Protein 3Q15 (pdb70)

Nearest PDB structures (foldseek):
  3q15-assembly2_B-3  TM=1.003E+00  e=2.768E-39  Bacillus subtilis
  8rsv-assembly2_B  TM=6.785E-01  e=1.591E-17  Bacillus phage phi3T
  8rst-assembly1_A-2  TM=6.826E-01  e=1.519E-16  Bacillus phage phi3T
  4i1a-assembly3_A  TM=9.296E-01  e=3.904E-12  Bacillus subtilis subsp. subtilis str. 168
  4i1a-assembly3_B  TM=8.111E-01  e=1.700E-13  Bacillus subtilis subsp. subtilis str. 168

GO terms:
  GO:0005515 protein binding (F, IPI)

Radius of gyration: 37.85 Å; Cα contacts (8 Å, |Δi|>4): 1253; chains: 4; bounding box: 80×118×70 Å

B-factor: mean 65.17, std 21.97, range [26.16, 139.64]

Organism: Bacillus subtilis (strain 168) (NCBI:txid224308)

Foldseek 3Di:
DAELLVLLLLLVVLVVCLLQLPLVVNVVSLVVSVVVVVVYDDDVVSVVLNVLSVVSSVLSVVLVCQHSVGSNCVSPVVVPVSVLVNLLSSLQSPLVVCLVVLVNVSSVVSLVVSLVSCVVDPDLQVQLVSLLVVLVSCVVLVVLVSSLVSLVSNLVSQVVPLVNLVSNLVSLVSNLSSCVSVVNLVVSQVSLVVSLVSCVVVVPLVSVLVSLQSNLVSCLSVPNLVSNLVSLVVSCVSCVVPNVVCLLVSLLSNLVSCLVVVNNVVSLVSLVVSCVSDDPVDPDVSVLSSQLSCQQSPPDHNVVSNVVSLVVCVVVLVLVSLLVSLVSNLVSCVVVPNNVSNVVSVVSNVVSVVSVVVVSDDDDD/DDDLLVVLLVVLVVVVCLVVLVPVVVSVVLVVLVVVSSVCSVVVHCVVPQQSVLVNQLSSLQSPLVVCLVVLVNVSSVVSLVRSLVSVVSHPDLQVQLVSLLVVLVSCVVLVVLVSSLVSLVSSLVSCVVPLVSLVSNLSSLVSNLSSCVSVLNLVVSQVSLVVSLVSCVVVVPLVSNLVSLQSNLVSCLSVVNLPSNLVSLVVSCVSCVVPNLLCLLVSLLSNLVSCLVVVNNVVSVVSLVVSCVSDDPVCSNLSSQLSCQQSPPDHDPVSNVVSLVVCVVVLVLVSLLVSLQVSLVSCVVVVNNVSNVVSVVSNVVSVVSVVVVSDDDDD/DEEEEEAQDPVVQVVVVVLVVVVVHHYDYDNDLVRSLVCCLVVVGQEYEHEQDHPPAGVVNSLVSSCVSPVNHAYAYEYEVDDPVVLVVVVVSPHLYYAYPVGDSVVVSVSVVVSD/DEEEEEAQDPVVQVVVCVLVVVVPYHYHYHNDLVRSLVCCLVPVGQEYEAEQDHPPDGCVVSVVVSCVSDVNYHYEYEVVYYYYPPGDSVVCVVVVVVVD

Solvent-accessible surface area: 45114 Å² total; per-residue (Å²): 123,36,40,8,5,128,1,0,33,58,0,11,36,0,20,50,6,0,30,17,26,12,46,85,24,0,70,100,27,47,52,65,0,57,111,27,29,131,123,21,84,128,33,55,18,0,6,4,0,27,5,0,0,19,26,0,4,65,21,0,53,67,85,80,184,146,56,28,16,102,26,4,90,63,1,24,63,85,24,148,123,3,29,23,2,0,79,6,6,20,33,12,3,70,0,29,70,9,32,82,82,66,53,16,65,54,0,51,36,56,2,123,83,0,46,105,25,6,98,160,6,104,20,82,24,18,50,0,34,2,12,5,52,0,0,79,3,9,92,106,11,103,79,10,136,60,0,29,126,9,0,86,61,0,15,94,31,1,108,120,57,111,59,24,12,66,49,14,0,49,0,11,36,21,1,2,16,0,58,22,62,85,141,71,34,98,96,0,33,73,50,5,79,49,0,29,129,48,0,103,113,64,154,42,47,94,29,18,0,35,0,10,4,34,3,0,43,2,29,19,106,63,56,56,73,147,58,0,21,77,20,0,72,102,0,1,131,22,0,107,118,132,12,75,96,12,3,23,72,0,0,35,6,1,0,69,2,0,6,95,44,61,84,42,147,82,0,55,107,21,0,108,44,0,48,125,81,41,84,109,208,53,171,116,40,39,96,17,16,0,36,4,4,53,4,0,33,96,180,93,31,56,100,191,78,2,122,76,10,14,57,76,0,82,175,106,105,38,25,61,65,8,26,42,5,0,127,12,0,0,58,29,10,68,97,60,89,87,120,153,54,2,43,27,19,94,155,86,8,112,120,2,59,105,30,40,114,148,32,38,67,105,74,94,173,152,107,52,40,4,107,41,0,31,95,9,10,87,72,13,113,77,2,120,115,110,59,135,101,78,19,15,66,6,0,87,6,0,0,35,3,6,56,62,15,10,92,80,156,52,46,120,90,24,156,88,4,19,9,0,0,104,6,4,16,34,8,2,70,0,27,52,8,34,84,92,63,54,18,64,69,0,54,31,70,3,98,84,0,39,125,20,10,96,137,0,87,18,54,20,21,50,0,29,1,9,6,44,0,0,78,3,12,96,106,9,102,82,11,136,62,0,28,128,10,0,89,56,0,15,89,27,1,103,99,54,121,46,24,10,76,54,14,0,49,0,12,36,24,1,2,16,0,59,21,61,86,147,82,32,111,102,0,34,70,47,7,79,46,0,29,114,46,0,86,101,61,149,38,48,68,33,17,0,35,0,8,4,37,3,0,44,2,29,18,110,53,64,54,57,120,83,0,25,84,22,0,72,97,0,0,154,37,0,86,75,74,0,2,52,14,0,17,74,0,0,34,8,0,0,66,1,10,7,90,37,59,58,36,132,117,0,59,97,20,0,107,39,0,50,49,14,48,49,119,166,68,36,106,12,16,0,67,4,3,52,7,1,36,112,162,110,35,53,61,160,123,0,102,90,21,8,65,74,0,73,170,85,104,31,29,65,53,13,28,47,8,0,124,11,0,0,57,26,4,67,102,55,89,82,122,153,44,2,45,31,16,93,155,71,8,108,131,3,61,100,32,40,114,146,33,42,68,108,75,104,180,113,59,0,0,0,0,0,18,21,12,0,4,26,11,2,0,26,49,1,0,72,172,88,66,35,96,26,39,71,2,29,38,0,114,90,0,26,96,32,0,79,168,42,124,5,60,0,0,0,0,2,6,106,10,42,57,10,56,0,23,70,0,2,109,116,0,64,118,58,31,133,115,7,90,2,0,1,0,9,4,96,25,112,143,114,47,37,101,72,0,116,127,57,36,5,28,38,54,20,61,24,45,12,63,24,68,106,0,62,75,14,0,137,148,51,68,126,43,0,0,0,0,0,17,21,5,2,4,25,7,6,4,24,37,1,0,70,97,84,67,40,105,22,41,69,2,31,30,0,94,82,0,15,98,28,1,85,163,43,189,5,51,0,0,4,0,1,24,125,9,45,58,28,68,0,104,81,0,48,119,126,0,96,134,72,44,156,110,12,98,9,1,48,2,88,112,40,114,13,61,45,55,14,90,26,85,84,5,50,81,17,0,134,144,64,70

Structure (mmCIF, N/CA/C/O backbone):
data_3Q15
#
_entry.id   3Q15
#
_cell.length_a   95.064
_cell.length_b   157.452
_cell.length_c   84.715
_cell.angle_alpha   90.00
_cell.angle_beta   110.57
_cell.angle_gamma   90.00
#
_symmetry.space_group_name_H-M   'C 1 2 1'
#
loop_
_entity.id
_entity.type
_entity.pdbx_description
1 polymer 'Response regulator aspartate phosphatase H'
2 polymer 'Sporulation initiation phosphotransferase F'
3 non-polymer GLYCEROL
4 non-polymer 'SULFATE ION'
5 non-polymer 'MAGNESIUM ION'
6 water water
#
loop_
_atom_site.group_PDB
_atom_site.id
_atom_site.type_symbol
_atom_site.label_atom_id
_atom_site.label_alt_id
_atom_site.label_comp_id
_atom_site.label_asym_id
_atom_site.label_entity_id
_atom_site.label_seq_id
_atom_site.pdbx_PDB_ins_code
_atom_site.Cartn_x
_atom_site.Cartn_y
_atom_site.Cartn_z
_atom_site.occupancy
_atom_site.B_iso_or_equiv
_atom_site.auth_seq_id
_atom_site.auth_comp_id
_atom_site.auth_asym_id
_atom_site.auth_atom_id
_atom_site.pdbx_PDB_model_num
ATOM 1 N N . ALA A 1 6 ? 50.258 138.562 14.985 1.00 72.07 4 ALA A N 1
ATOM 2 C CA . ALA A 1 6 ? 50.409 137.294 15.690 1.00 71.94 4 ALA A CA 1
ATOM 3 C C . ALA A 1 6 ? 49.052 136.690 16.034 1.00 69.61 4 ALA A C 1
ATOM 4 O O . ALA A 1 6 ? 48.166 137.378 16.543 1.00 73.87 4 ALA A O 1
ATOM 6 N N . ILE A 1 7 ? 48.898 135.400 15.758 1.00 62.93 5 ILE A N 1
ATOM 7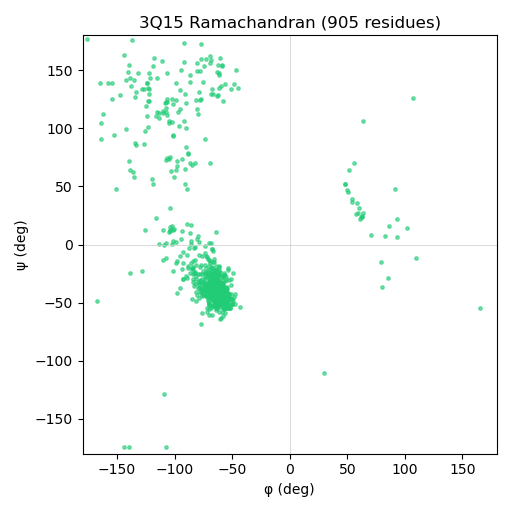 C CA . ILE A 1 7 ? 47.648 134.697 16.018 1.00 59.44 5 ILE A CA 1
ATOM 8 C C . ILE A 1 7 ? 47.547 134.269 17.480 1.00 58.93 5 ILE A C 1
ATOM 9 O O . ILE A 1 7 ? 48.433 133.587 17.991 1.00 59.55 5 ILE A O 1
ATOM 14 N N . PRO A 1 8 ? 46.464 134.675 18.159 1.00 57.58 6 PRO A N 1
ATOM 15 C CA . PRO A 1 8 ? 46.221 134.250 19.542 1.00 53.37 6 PRO A CA 1
ATOM 16 C C . PRO A 1 8 ? 46.125 132.731 19.627 1.00 50.90 6 PRO A C 1
ATOM 17 O O . PRO A 1 8 ? 45.467 132.120 18.789 1.00 46.33 6 PRO A O 1
ATOM 21 N N . SER A 1 9 ? 46.769 132.141 20.631 1.00 53.02 7 SER A N 1
ATOM 22 C CA . SER A 1 9 ? 46.813 130.688 20.779 1.00 51.56 7 SER A CA 1
ATOM 23 C C . SER A 1 9 ? 45.437 130.075 21.027 1.00 42.14 7 SER A C 1
ATOM 24 O O . SER A 1 9 ? 45.222 128.895 20.754 1.00 40.26 7 SER A O 1
ATOM 27 N N . SER A 1 10 ? 44.514 130.872 21.553 1.00 42.67 8 SER A N 1
ATOM 28 C CA . SER A 1 10 ? 43.147 130.414 21.770 1.00 49.08 8 SER A CA 1
ATOM 29 C C . SER A 1 10 ? 42.450 130.180 20.432 1.00 48.86 8 SER A C 1
ATOM 30 O O . SER A 1 10 ? 41.648 129.254 20.287 1.00 46.42 8 SER A O 1
ATOM 33 N N . ARG A 1 11 ? 42.761 131.028 19.457 1.00 45.18 9 ARG A N 1
ATOM 34 C CA . ARG A 1 11 ? 42.230 130.870 18.111 1.00 44.12 9 ARG A CA 1
ATOM 35 C C . ARG A 1 11 ? 42.725 129.559 17.517 1.00 42.96 9 ARG A C 1
ATOM 36 O O . ARG A 1 11 ? 41.962 128.822 16.898 1.00 45.59 9 ARG A O 1
ATOM 44 N N . VAL A 1 12 ? 44.005 129.263 17.714 1.00 40.88 10 VAL A N 1
ATOM 45 C CA . VAL A 1 12 ? 44.568 128.013 17.218 1.00 44.74 10 VAL A CA 1
ATOM 46 C C . VAL A 1 12 ? 44.007 126.827 17.999 1.00 43.73 10 VAL A C 1
ATOM 47 O O . VAL A 1 12 ? 43.831 125.733 17.455 1.00 41.63 10 VAL A O 1
ATOM 51 N N . GLY A 1 13 ? 43.714 127.058 19.273 1.00 43.95 11 GLY A N 1
ATOM 52 C CA . GLY A 1 13 ? 43.132 126.031 20.117 1.00 42.53 11 GLY A CA 1
ATOM 53 C C . GLY A 1 13 ? 41.774 125.543 19.640 1.00 41.81 11 GLY A C 1
ATOM 54 O O . GLY A 1 13 ? 41.510 124.341 19.640 1.00 43.23 11 GLY A O 1
ATOM 55 N N . VAL A 1 14 ? 40.907 126.469 19.240 1.00 39.90 12 VAL A N 1
ATOM 56 C CA . VAL A 1 14 ? 39.573 126.092 18.789 1.00 41.84 12 VAL A CA 1
ATOM 57 C C . VAL A 1 14 ? 39.596 125.395 17.428 1.00 42.67 12 VAL A C 1
ATOM 58 O O . VAL A 1 14 ? 38.724 124.582 17.134 1.00 42.98 12 VAL A O 1
ATOM 62 N N . LYS A 1 15 ? 40.591 125.707 16.603 1.00 41.98 13 LYS A N 1
ATOM 63 C CA . LYS A 1 15 ? 40.753 125.007 15.333 1.00 44.29 13 LYS A CA 1
ATOM 64 C C . LYS A 1 15 ? 41.192 123.564 15.585 1.00 43.13 13 LYS A C 1
ATOM 65 O O . LYS A 1 15 ? 40.774 122.646 14.876 1.00 44.20 13 LYS A O 1
ATOM 71 N N . ILE A 1 16 ? 42.030 123.375 16.601 1.00 37.84 14 ILE A N 1
ATOM 72 C CA . ILE A 1 16 ? 42.421 122.038 17.045 1.00 35.35 14 ILE A CA 1
ATOM 73 C C . ILE A 1 16 ? 41.200 121.266 17.556 1.00 34.93 14 ILE A C 1
ATOM 74 O O . ILE A 1 16 ? 41.062 120.067 17.312 1.00 35.79 14 ILE A O 1
ATOM 79 N N . ASN A 1 17 ? 40.316 121.967 18.261 1.00 35.12 15 ASN A N 1
ATOM 80 C CA . ASN A 1 17 ? 39.048 121.396 18.697 1.00 36.24 15 ASN A CA 1
ATOM 81 C C . ASN A 1 17 ? 38.247 120.890 17.505 1.00 38.96 15 ASN A C 1
ATOM 82 O O . ASN A 1 17 ? 37.601 119.846 17.577 1.00 37.46 15 ASN A O 1
ATOM 87 N N . GLU A 1 18 ? 38.277 121.654 16.417 1.00 37.46 16 GLU A N 1
ATOM 88 C CA . GLU A 1 18 ? 37.560 121.282 15.210 1.00 42.92 16 GLU A CA 1
ATOM 89 C C . GLU A 1 18 ? 38.252 120.091 14.570 1.00 42.03 16 GLU A C 1
ATOM 90 O O . GLU A 1 18 ? 37.602 119.169 14.079 1.00 42.06 16 GLU A O 1
ATOM 96 N N . TRP A 1 19 ? 39.581 120.129 14.578 1.00 39.93 17 TRP A N 1
ATOM 97 C CA . TRP A 1 19 ? 40.400 119.018 14.111 1.00 41.69 17 TRP A CA 1
ATOM 98 C C . TRP A 1 19 ? 39.998 117.738 14.852 1.00 44.27 17 TRP A C 1
ATOM 99 O O . TRP A 1 19 ? 39.784 116.691 14.238 1.00 47.86 17 TRP A O 1
ATOM 110 N N . TYR A 1 20 ? 39.875 117.845 16.173 1.00 43.51 18 TYR A N 1
ATOM 111 C CA . TYR A 1 20 ? 39.481 116.729 17.030 1.00 38.22 18 TYR A CA 1
ATOM 112 C C . TYR A 1 20 ? 38.121 116.160 16.640 1.00 38.69 18 TYR A C 1
ATOM 113 O O . TYR A 1 20 ? 37.930 114.945 16.615 1.00 35.57 18 TYR A O 1
ATOM 122 N N . LYS A 1 21 ? 37.170 117.046 16.361 1.00 41.82 19 LYS A N 1
ATOM 123 C CA . LYS A 1 21 ? 35.833 116.628 15.956 1.00 41.34 19 LYS A CA 1
ATOM 124 C C . LYS A 1 21 ? 35.882 115.732 14.720 1.00 39.31 19 LYS A C 1
ATOM 125 O O . LYS A 1 21 ? 35.202 114.707 14.658 1.00 41.96 19 LYS A O 1
ATOM 131 N N . MET A 1 22 ? 36.687 116.120 13.737 1.00 36.86 20 MET A N 1
ATOM 132 C CA . MET A 1 22 ? 36.817 115.326 12.523 1.00 42.69 20 MET A CA 1
ATOM 133 C C . MET A 1 22 ? 37.431 113.962 12.831 1.00 43.35 20 MET A C 1
ATOM 134 O O . MET A 1 22 ? 37.032 112.947 12.262 1.00 44.35 20 MET A O 1
ATOM 139 N N . ILE A 1 23 ? 38.397 113.944 13.742 1.00 42.84 21 ILE A N 1
ATOM 140 C CA . ILE A 1 23 ? 39.037 112.701 14.154 1.00 43.42 21 ILE A CA 1
ATOM 141 C C . ILE A 1 23 ? 38.036 111.723 14.764 1.00 42.15 21 ILE A C 1
ATOM 142 O O . ILE A 1 23 ? 38.005 110.546 14.401 1.00 42.11 21 ILE A O 1
ATOM 147 N N . ARG A 1 24 ? 37.213 112.216 15.686 1.00 41.20 22 ARG A N 1
ATOM 148 C CA . ARG A 1 24 ? 36.287 111.353 16.418 1.00 43.55 22 ARG A CA 1
ATOM 149 C C . ARG A 1 24 ? 35.162 110.818 15.533 1.00 47.58 22 ARG A C 1
ATOM 150 O O . ARG A 1 24 ? 34.477 109.863 15.898 1.00 49.68 22 ARG A O 1
ATOM 158 N N . GLN A 1 25 ? 34.984 111.436 14.369 1.00 47.59 23 GLN A N 1
ATOM 159 C CA . GLN A 1 25 ? 34.041 110.938 13.375 1.00 52.49 23 GLN A CA 1
ATOM 160 C C . GLN A 1 25 ? 34.803 110.259 12.245 1.00 54.71 23 GLN A C 1
ATOM 161 O O . GLN A 1 25 ? 34.245 109.964 11.189 1.00 56.06 23 GLN A O 1
ATOM 167 N N . PHE A 1 26 ? 36.089 110.022 12.483 1.00 53.69 24 PHE A N 1
ATOM 168 C CA . PHE A 1 26 ? 36.933 109.279 11.553 1.00 54.42 24 PHE A CA 1
ATOM 169 C C . PHE A 1 26 ? 36.845 109.791 10.118 1.00 56.20 24 PHE A C 1
ATOM 170 O O . PHE A 1 26 ? 36.729 109.004 9.178 1.00 57.03 24 PHE A O 1
ATOM 178 N N . SER A 1 27 ? 36.900 111.108 9.954 1.00 53.30 25 SER A N 1
ATOM 179 C CA . SER A 1 27 ? 36.928 111.700 8.623 1.00 55.68 25 SER A CA 1
ATOM 180 C C . SER A 1 27 ? 38.353 112.101 8.274 1.00 52.04 25 SER A C 1
ATOM 181 O O . SER A 1 27 ? 38.793 113.201 8.602 1.00 48.61 25 SER A O 1
ATOM 184 N N . VAL A 1 28 ? 39.073 111.205 7.609 1.00 52.68 26 VAL A N 1
ATOM 185 C CA . VAL A 1 28 ? 40.486 111.432 7.316 1.00 55.74 26 VAL A CA 1
ATOM 186 C C . VAL A 1 28 ? 40.750 112.695 6.482 1.00 58.51 26 VAL A C 1
ATOM 187 O O . VAL A 1 28 ? 41.581 113.523 6.861 1.00 56.78 26 VAL A O 1
ATOM 191 N N . PRO A 1 29 ? 40.043 112.852 5.350 1.00 62.72 27 PRO A N 1
ATOM 192 C CA . PRO A 1 29 ? 40.248 114.038 4.509 1.00 64.18 27 PRO A CA 1
ATOM 193 C C . PRO A 1 29 ? 40.133 115.340 5.301 1.00 59.85 27 PRO A C 1
ATOM 194 O O . PRO A 1 29 ? 41.026 116.181 5.236 1.00 60.17 27 PRO A O 1
ATOM 198 N N . ASP A 1 30 ? 39.044 115.499 6.042 1.00 57.48 28 ASP A N 1
ATOM 199 C CA . ASP A 1 30 ? 38.838 116.704 6.840 1.00 55.46 28 ASP A CA 1
ATOM 200 C C . ASP A 1 30 ? 39.907 116.868 7.925 1.00 54.38 28 ASP A C 1
ATOM 201 O O . ASP A 1 30 ? 40.469 117.953 8.094 1.00 52.16 28 ASP A O 1
ATOM 206 N N . ALA A 1 31 ? 40.187 115.791 8.653 1.00 51.91 29 ALA A N 1
ATOM 207 C CA . ALA A 1 31 ? 41.203 115.831 9.700 1.00 49.64 29 ALA A CA 1
ATOM 208 C C . ALA A 1 31 ? 42.558 116.270 9.147 1.00 53.03 29 ALA A C 1
ATOM 209 O O . ALA A 1 31 ? 43.274 117.040 9.785 1.00 56.03 29 ALA A O 1
ATOM 211 N N . GLU A 1 32 ? 42.902 115.785 7.957 1.00 50.19 30 GLU A N 1
ATOM 212 C CA . GLU A 1 32 ? 44.174 116.137 7.335 1.00 54.48 30 GLU A CA 1
ATOM 213 C C . GLU A 1 32 ? 44.230 117.622 6.977 1.00 55.18 30 GLU A C 1
ATOM 214 O O . GLU A 1 32 ? 45.242 118.286 7.203 1.00 55.32 30 GLU A O 1
ATOM 220 N N . ILE A 1 33 ? 43.142 118.139 6.418 1.00 55.35 31 ILE A N 1
ATOM 221 C CA . ILE A 1 33 ? 43.057 119.557 6.091 1.00 56.40 31 ILE A CA 1
ATOM 222 C C . ILE A 1 33 ? 43.290 120.414 7.333 1.00 54.24 31 ILE A C 1
ATOM 223 O O . ILE A 1 33 ? 44.169 121.276 7.354 1.00 53.87 31 ILE A O 1
ATOM 228 N N . LEU A 1 34 ? 42.502 120.165 8.373 1.00 51.20 32 LEU A N 1
ATOM 229 C CA . LEU A 1 34 ? 42.606 120.941 9.602 1.00 49.90 32 LEU A CA 1
ATOM 230 C C . LEU A 1 34 ? 43.974 120.794 10.266 1.00 50.01 32 LEU A C 1
ATOM 231 O O . LEU A 1 34 ? 44.528 121.766 10.774 1.00 50.75 32 LEU A O 1
ATOM 236 N N . LYS A 1 35 ? 44.518 119.581 10.248 1.00 49.03 33 LYS A N 1
ATOM 237 C CA . LYS A 1 35 ? 45.853 119.339 10.782 1.00 48.34 33 LYS A CA 1
ATOM 238 C C . LYS A 1 35 ? 46.885 120.190 10.047 1.00 54.84 33 LYS A C 1
ATOM 239 O O . LYS A 1 35 ? 47.789 120.757 10.663 1.00 57.58 33 LYS A O 1
ATOM 245 N N . ALA A 1 36 ? 46.743 120.280 8.727 1.00 54.41 34 ALA A N 1
ATOM 246 C CA . ALA A 1 36 ? 47.661 121.066 7.910 1.00 54.53 34 ALA A CA 1
ATOM 247 C C . ALA A 1 36 ? 47.537 122.555 8.214 1.00 52.39 34 ALA A C 1
ATOM 248 O O . ALA A 1 36 ? 48.537 123.272 8.259 1.00 54.16 34 ALA A O 1
ATOM 250 N N . GLU A 1 37 ? 46.309 123.018 8.419 1.00 51.62 35 GLU A N 1
ATOM 251 C CA . GLU A 1 37 ? 46.079 124.423 8.739 1.00 54.27 35 GLU A CA 1
ATOM 252 C C . GLU A 1 37 ? 46.696 124.788 10.080 1.00 54.50 35 GLU A C 1
ATOM 253 O O . GLU A 1 37 ? 47.347 125.822 10.211 1.00 57.98 35 GLU A O 1
ATOM 259 N N . VAL A 1 38 ? 46.485 123.936 11.076 1.00 51.45 36 VAL A N 1
ATOM 260 C CA . VAL A 1 38 ? 47.003 124.188 12.416 1.00 51.70 36 VAL A CA 1
ATOM 261 C C . VAL A 1 38 ? 48.517 124.353 12.383 1.00 54.81 36 VAL A C 1
ATOM 262 O O . VAL A 1 38 ? 49.071 125.236 13.041 1.00 57.54 36 VAL A O 1
ATOM 266 N N . GLU A 1 39 ? 49.177 123.503 11.603 1.00 56.15 37 GLU A N 1
ATOM 267 C CA . GLU A 1 39 ? 50.633 123.510 11.514 1.00 61.56 37 GLU A CA 1
ATOM 268 C C . GLU A 1 39 ? 51.160 124.778 10.850 1.00 64.18 37 GLU A C 1
ATOM 269 O O . GLU A 1 39 ? 52.329 125.133 11.003 1.00 66.13 37 GLU A O 1
ATOM 275 N N . GLN A 1 40 ? 50.290 125.461 10.117 1.00 64.29 38 GLN A N 1
ATOM 276 C CA . GLN A 1 40 ? 50.640 126.743 9.527 1.00 66.19 38 GLN A CA 1
ATOM 277 C C . GLN A 1 40 ? 50.417 127.867 10.531 1.00 63.54 38 GLN A C 1
ATOM 278 O O . GLN A 1 40 ? 51.276 128.731 10.710 1.00 65.88 38 GLN A O 1
ATOM 284 N N . ASP A 1 41 ? 49.262 127.846 11.190 1.00 59.36 39 ASP A N 1
ATOM 285 C CA . ASP A 1 41 ? 48.907 128.891 12.143 1.00 62.12 39 ASP A CA 1
ATOM 286 C C . ASP A 1 41 ? 49.924 128.999 13.276 1.00 62.27 39 ASP A C 1
ATOM 287 O O . ASP A 1 41 ? 50.243 130.098 13.730 1.00 61.91 39 ASP A O 1
ATOM 292 N N . ILE A 1 42 ? 50.428 127.854 13.727 1.00 61.38 40 ILE A N 1
ATOM 293 C CA . ILE A 1 42 ? 51.402 127.821 14.816 1.00 63.79 40 ILE A CA 1
ATOM 294 C C . ILE A 1 42 ? 52.687 128.579 14.472 1.00 67.71 40 ILE A C 1
ATOM 295 O O . ILE A 1 42 ? 53.319 129.181 15.343 1.00 70.19 40 ILE A O 1
ATOM 300 N N . GLN A 1 43 ? 53.060 128.560 13.196 1.00 69.01 41 GLN A N 1
ATOM 301 C CA . GLN A 1 43 ? 54.255 129.260 12.737 1.00 73.88 41 GLN A CA 1
ATOM 302 C C . GLN A 1 43 ? 54.108 130.773 12.884 1.00 74.03 41 GLN A C 1
ATOM 303 O O . GLN A 1 43 ? 55.082 131.514 12.757 1.00 76.89 41 GLN A O 1
ATOM 309 N N . GLN A 1 44 ? 52.884 131.223 13.149 1.00 71.04 42 GLN A N 1
ATOM 310 C CA . GLN A 1 44 ? 52.600 132.644 13.327 1.00 71.66 42 GLN A CA 1
ATOM 311 C C . GLN A 1 44 ? 51.895 132.900 14.659 1.00 67.79 42 GLN A C 1
ATOM 312 O O . GLN A 1 44 ? 51.378 133.991 14.900 1.00 67.36 42 GLN A O 1
ATOM 318 N N . MET A 1 45 ? 51.880 131.890 15.522 1.00 66.13 43 MET A N 1
ATOM 319 C CA . MET A 1 45 ? 51.157 131.972 16.788 1.00 60.92 43 MET A CA 1
ATOM 320 C C . MET A 1 45 ? 51.994 132.600 17.896 1.00 61.15 43 MET A C 1
ATOM 321 O O . MET A 1 45 ? 53.210 132.417 17.949 1.00 62.02 43 MET A O 1
ATOM 326 N N . GLU A 1 46 ? 51.334 133.338 18.784 1.00 60.03 44 GLU A N 1
ATOM 327 C CA . GLU A 1 46 ? 51.980 133.831 19.992 1.00 62.39 44 GLU A CA 1
ATOM 328 C C . GLU A 1 46 ? 52.492 132.641 20.795 1.00 58.63 44 GLU A C 1
ATOM 329 O O . GLU A 1 46 ? 51.961 131.534 20.682 1.00 54.68 44 GLU A O 1
ATOM 335 N N . GLU A 1 47 ? 53.524 132.863 21.600 1.00 58.72 45 GLU A N 1
ATOM 336 C CA . GLU A 1 47 ? 54.100 131.788 22.400 1.00 58.27 45 GLU A CA 1
ATOM 337 C C . GLU A 1 47 ? 53.090 131.235 23.403 1.00 58.01 45 GLU A C 1
ATOM 338 O O . GLU A 1 47 ? 52.466 131.985 24.154 1.00 56.74 45 GLU A O 1
ATOM 344 N N . ASP A 1 48 ? 52.928 129.914 23.391 1.00 54.55 46 ASP A N 1
ATOM 345 C CA . ASP A 1 48 ? 52.061 129.220 24.337 1.00 53.79 46 ASP A CA 1
ATOM 346 C C . ASP A 1 48 ? 52.393 127.733 24.335 1.00 52.94 46 ASP A C 1
ATOM 347 O O . ASP A 1 48 ? 51.828 126.962 23.558 1.00 47.33 46 ASP A O 1
ATOM 352 N N . GLN A 1 49 ? 53.309 127.332 25.208 1.00 52.38 47 GLN A N 1
ATOM 353 C CA . GLN A 1 49 ? 53.746 125.943 25.246 1.00 52.61 47 GLN A CA 1
ATOM 354 C C . GLN A 1 49 ? 52.609 124.976 25.584 1.00 49.87 47 GLN A C 1
ATOM 355 O O . GLN A 1 49 ? 52.689 123.789 25.273 1.00 46.42 47 GLN A O 1
ATOM 361 N N . ASP A 1 50 ? 51.553 125.485 26.215 1.00 48.76 48 ASP A N 1
ATOM 362 C CA . ASP A 1 50 ? 50.401 124.654 26.550 1.00 47.20 48 ASP A CA 1
ATOM 363 C C . ASP A 1 50 ? 49.645 124.270 25.285 1.00 47.64 48 ASP A C 1
ATOM 364 O O . ASP A 1 50 ? 49.143 123.152 25.163 1.00 46.44 48 ASP A O 1
ATOM 369 N N . LEU A 1 51 ? 49.561 125.213 24.350 1.00 47.42 49 LEU A N 1
ATOM 370 C CA . LEU A 1 51 ? 48.915 124.971 23.069 1.00 43.15 49 LEU A CA 1
ATOM 371 C C . LEU A 1 51 ? 49.690 123.909 22.299 1.00 42.53 49 LEU A C 1
ATOM 372 O O . LEU A 1 51 ? 49.100 122.988 21.733 1.00 38.70 49 LEU A O 1
ATOM 377 N N . LEU A 1 52 ? 51.014 124.039 22.292 1.00 43.77 50 LEU A N 1
ATOM 378 C CA . LEU A 1 52 ? 51.879 123.099 21.582 1.00 47.32 50 LEU A CA 1
ATOM 379 C C . LEU A 1 52 ? 51.751 121.675 22.119 1.00 48.39 50 LEU A C 1
ATOM 380 O O . LEU A 1 52 ? 51.855 120.711 21.365 1.00 49.91 50 LEU A O 1
ATOM 385 N N . ILE A 1 53 ? 51.542 121.549 23.426 1.00 47.27 51 ILE A N 1
ATOM 386 C CA . ILE A 1 53 ? 51.312 120.247 24.037 1.00 40.91 51 ILE A CA 1
ATOM 387 C C . ILE A 1 53 ? 49.999 119.669 23.535 1.00 40.64 51 ILE A C 1
ATOM 388 O O . ILE A 1 53 ? 49.928 118.502 23.161 1.00 39.64 51 ILE A O 1
ATOM 393 N N . TYR A 1 54 ? 48.961 120.500 23.524 1.00 41.06 52 TYR A N 1
ATOM 394 C CA . TYR A 1 54 ? 47.651 120.096 23.022 1.00 40.87 52 TYR A CA 1
ATOM 395 C C . TYR A 1 54 ? 47.766 119.663 21.562 1.00 39.13 52 TYR A C 1
ATOM 396 O O . TYR A 1 54 ? 47.150 118.683 21.139 1.00 37.81 52 TYR A O 1
ATOM 405 N N . TYR A 1 55 ? 48.574 120.393 20.799 1.00 42.00 53 TYR A N 1
ATOM 406 C CA . TYR A 1 55 ? 48.829 120.055 19.403 1.00 43.00 53 TYR A CA 1
ATOM 407 C C . TYR A 1 55 ? 49.498 118.687 19.252 1.00 45.45 53 TYR A C 1
ATOM 408 O O . TYR A 1 55 ? 49.086 117.878 18.419 1.00 45.29 53 TYR A O 1
ATOM 417 N N . SER A 1 56 ? 50.534 118.442 20.051 1.00 40.91 54 SER A N 1
ATOM 418 C CA . SER A 1 56 ? 51.281 117.187 19.983 1.00 43.51 54 SER A CA 1
ATOM 419 C C . SER A 1 56 ? 50.439 115.988 20.406 1.00 42.22 54 SER A C 1
ATOM 420 O O . SER A 1 56 ? 50.528 114.916 19.808 1.00 42.12 54 SER A O 1
ATOM 423 N N . LEU A 1 57 ? 49.626 116.167 21.440 1.00 39.94 55 LEU A N 1
ATOM 424 C CA . LEU A 1 57 ? 48.701 115.122 21.848 1.00 42.93 55 LEU A CA 1
ATOM 425 C C . LEU A 1 57 ? 47.692 114.839 20.732 1.00 43.72 55 LEU A C 1
ATOM 426 O O . LEU A 1 57 ? 47.367 113.683 20.452 1.00 42.12 55 LEU A O 1
ATOM 431 N N . MET A 1 58 ? 47.202 115.896 20.090 1.00 40.86 56 MET A N 1
ATOM 432 C CA . MET A 1 58 ? 46.257 115.719 18.994 1.00 42.51 56 MET A CA 1
ATOM 433 C C . MET A 1 58 ? 46.915 114.993 17.821 1.00 45.67 56 MET A C 1
ATOM 434 O O . MET A 1 58 ? 46.286 114.160 17.173 1.00 45.95 56 MET A O 1
ATOM 439 N N . CYS A 1 59 ? 48.181 115.304 17.557 1.00 47.44 57 CYS A N 1
ATOM 440 C CA . CYS A 1 59 ? 48.938 114.600 16.526 1.00 50.66 57 CYS A CA 1
ATOM 441 C C . CYS A 1 59 ? 48.955 113.098 16.802 1.00 50.81 57 CYS A C 1
ATOM 442 O O . CYS A 1 59 ? 48.876 112.285 15.880 1.00 52.75 57 CYS A O 1
ATOM 445 N N . PHE A 1 60 ? 49.057 112.743 18.078 1.00 47.31 58 PHE A N 1
ATOM 446 C CA . PHE A 1 60 ? 49.105 111.345 18.488 1.00 50.30 58 PHE A CA 1
ATOM 447 C C . PHE A 1 60 ? 47.727 110.712 18.329 1.00 48.86 58 PHE A C 1
ATOM 448 O O . PHE A 1 60 ? 47.594 109.597 17.822 1.00 48.94 58 PHE A O 1
ATOM 456 N N . ARG A 1 61 ? 46.704 111.439 18.762 1.00 43.73 59 ARG A N 1
ATOM 457 C CA . ARG A 1 61 ? 45.329 110.981 18.632 1.00 43.03 59 ARG A CA 1
ATOM 458 C C . ARG A 1 61 ? 44.978 110.807 17.158 1.00 46.31 59 ARG A C 1
ATOM 459 O O . ARG A 1 61 ? 44.302 109.851 16.781 1.00 49.57 59 ARG A O 1
ATOM 467 N N . HIS A 1 62 ? 45.453 111.731 16.328 1.00 44.26 60 HIS A N 1
ATOM 468 C CA . HIS A 1 62 ? 45.239 111.660 14.887 1.00 48.84 60 HIS A CA 1
ATOM 469 C C . HIS A 1 62 ? 45.874 110.405 14.294 1.00 53.21 60 HIS A C 1
ATOM 470 O O . HIS A 1 62 ? 45.312 109.779 13.395 1.00 55.10 60 HIS A O 1
ATOM 477 N N . GLN A 1 63 ? 47.050 110.044 14.798 1.00 51.59 61 GLN A N 1
ATOM 478 C CA . GLN A 1 63 ? 47.751 108.859 14.313 1.00 52.97 61 GLN A CA 1
ATOM 479 C C . GLN A 1 63 ? 47.030 107.582 14.747 1.00 53.58 61 GLN A C 1
ATOM 480 O O . GLN A 1 63 ? 46.971 106.606 14.001 1.00 52.50 61 GLN A O 1
ATOM 486 N N . LEU A 1 64 ? 46.482 107.595 15.957 1.00 52.37 62 LEU A N 1
ATOM 487 C CA . LEU A 1 64 ? 45.679 106.477 16.433 1.00 52.72 62 LEU A CA 1
ATOM 488 C C . LEU A 1 64 ? 44.513 106.215 15.490 1.00 53.90 62 LEU A C 1
ATOM 489 O O . LEU A 1 64 ? 44.176 105.067 15.215 1.00 57.45 62 LEU A O 1
ATOM 494 N N . MET A 1 65 ? 43.896 107.286 14.998 1.00 53.44 63 MET A N 1
ATOM 495 C CA . MET A 1 65 ? 42.780 107.154 14.068 1.00 55.56 63 MET A CA 1
ATOM 496 C C . MET A 1 65 ? 43.207 106.425 12.797 1.00 54.46 63 MET A C 1
ATOM 497 O O . MET A 1 65 ? 42.506 105.535 12.317 1.00 58.65 63 MET A O 1
ATOM 502 N N . LEU A 1 66 ? 44.358 106.814 12.259 1.00 50.92 64 LEU A N 1
ATOM 503 C CA . LEU A 1 66 ? 44.913 106.166 11.077 1.00 52.58 64 LEU A CA 1
ATOM 504 C C . LEU A 1 66 ? 45.257 104.703 11.353 1.00 53.69 64 LEU A C 1
ATOM 505 O O . LEU A 1 66 ? 45.024 103.837 10.513 1.00 61.93 64 LEU A O 1
ATOM 510 N N . ASP A 1 67 ? 45.809 104.428 12.531 1.00 62.38 65 ASP A N 1
ATOM 511 C CA . ASP A 1 67 ? 46.217 103.067 12.874 1.00 70.93 65 ASP A CA 1
ATOM 512 C C . ASP A 1 67 ? 45.027 102.126 13.053 1.00 73.06 65 ASP A C 1
ATOM 513 O O . ASP A 1 67 ? 45.179 100.907 12.976 1.00 76.32 65 ASP A O 1
ATOM 518 N N . TYR A 1 68 ? 43.848 102.690 13.299 1.00 72.06 66 TYR A N 1
ATOM 519 C CA . TYR A 1 68 ? 42.655 101.881 13.537 1.00 75.74 66 TYR A CA 1
ATOM 520 C C . TYR A 1 68 ? 41.747 101.797 12.313 1.00 77.39 66 TYR A C 1
ATOM 521 O O . TYR A 1 68 ? 40.671 101.202 12.370 1.00 78.41 66 TYR A O 1
ATOM 530 N N . LEU A 1 69 ? 42.185 102.394 11.209 1.00 77.72 67 LEU A N 1
ATOM 531 C CA . LEU A 1 69 ? 41.418 102.358 9.967 1.00 75.44 67 LEU A CA 1
ATOM 532 C C . LEU A 1 69 ? 42.083 101.467 8.921 1.00 78.04 67 LEU A C 1
ATOM 533 O O . LEU A 1 69 ? 41.573 101.315 7.811 1.00 78.85 67 LEU A O 1
ATOM 538 N N . GLU A 1 70 ? 43.222 100.881 9.281 1.00 79.50 68 GLU A N 1
ATOM 539 C CA . GLU A 1 70 ? 43.945 99.989 8.379 1.00 83.07 68 GLU A CA 1
ATOM 540 C C . GLU A 1 70 ? 43.128 98.743 8.048 1.00 83.07 68 GLU A C 1
ATOM 541 O O . GLU A 1 70 ? 42.653 98.045 8.944 1.00 84.89 68 GLU A O 1
ATOM 547 N N . PRO A 1 79 ? 32.384 98.612 11.140 1.00 82.61 77 PRO A N 1
ATOM 548 C CA . PRO A 1 79 ? 32.382 99.103 12.522 1.00 78.12 77 PRO A CA 1
ATOM 549 C C . PRO A 1 79 ? 31.817 100.516 12.607 1.00 73.61 77 PRO A C 1
ATOM 550 O O . PRO A 1 79 ? 32.294 101.406 11.904 1.00 75.13 77 PRO A O 1
ATOM 554 N N . THR A 1 80 ? 30.812 100.720 13.451 1.00 67.97 78 THR A N 1
ATOM 555 C CA . THR A 1 80 ? 30.213 102.039 13.582 1.00 67.00 78 THR A CA 1
ATOM 556 C C . THR A 1 80 ? 31.200 103.001 14.226 1.00 67.10 78 THR A C 1
ATOM 557 O O . THR A 1 80 ? 32.154 102.584 14.889 1.00 66.28 78 THR A O 1
ATOM 561 N N . VAL A 1 81 ? 30.975 104.291 14.014 1.00 64.27 79 VAL A N 1
ATOM 562 C CA . VAL A 1 81 ? 31.791 105.305 14.652 1.00 59.78 79 VAL A CA 1
ATOM 563 C C . VAL A 1 81 ? 31.776 105.085 16.160 1.00 57.39 79 VAL A C 1
ATOM 564 O O . VAL A 1 81 ? 32.818 105.135 16.808 1.00 53.53 79 VAL A O 1
ATOM 568 N N . THR A 1 82 ? 30.594 104.823 16.713 1.00 58.23 80 THR A N 1
ATOM 569 C CA . THR A 1 82 ? 30.460 104.594 18.149 1.00 59.03 80 THR A CA 1
ATOM 570 C C . THR A 1 82 ? 31.358 103.453 18.620 1.00 61.48 80 THR A C 1
ATOM 571 O O . THR A 1 82 ? 32.113 103.599 19.583 1.00 64.08 80 THR A O 1
ATOM 575 N N . GLU A 1 83 ? 31.270 102.316 17.937 1.00 61.73 81 GLU A N 1
ATOM 576 C CA . GLU A 1 83 ? 32.055 101.141 18.297 1.00 58.61 81 GLU A CA 1
ATOM 577 C C . GLU A 1 83 ? 33.548 101.403 18.156 1.00 53.56 81 GLU A C 1
ATOM 578 O O . GLU A 1 83 ? 34.316 101.187 19.090 1.00 52.93 81 GLU A O 1
ATOM 584 N N . LEU A 1 84 ? 33.949 101.874 16.982 1.00 54.32 82 LEU A N 1
ATOM 585 C CA . LEU A 1 84 ? 35.351 102.145 16.705 1.00 58.96 82 LEU A CA 1
ATOM 586 C C . LEU A 1 84 ? 35.904 103.165 17.695 1.00 60.94 82 LEU A C 1
ATOM 587 O O . LEU A 1 84 ? 37.065 103.089 18.099 1.00 61.82 82 LEU A O 1
ATOM 592 N N . LEU A 1 85 ? 35.061 104.114 18.087 1.00 59.21 83 LEU A N 1
ATOM 593 C CA . LEU A 1 85 ? 35.453 105.165 19.018 1.00 57.08 83 LEU A CA 1
ATOM 594 C C . LEU A 1 85 ? 35.772 104.588 20.397 1.00 58.15 83 LEU A C 1
ATOM 595 O O . LEU A 1 85 ? 36.772 104.952 21.015 1.00 56.81 83 LEU A O 1
ATOM 600 N N . GLU A 1 86 ? 34.923 103.683 20.873 1.00 59.50 84 GLU A N 1
ATOM 601 C CA . GLU A 1 86 ? 35.127 103.056 22.174 1.00 63.44 84 GLU A CA 1
ATOM 602 C C . GLU A 1 86 ? 36.398 102.207 22.167 1.00 63.77 84 GLU A C 1
ATOM 603 O O . GLU A 1 86 ? 37.067 102.054 23.190 1.00 62.29 84 GLU A O 1
ATOM 609 N N . THR A 1 87 ? 36.725 101.664 20.999 1.00 62.93 85 THR A N 1
ATOM 610 C CA . THR A 1 87 ? 37.905 100.824 20.835 1.00 63.39 85 THR A CA 1
ATOM 611 C C . THR A 1 87 ? 39.182 101.636 21.030 1.00 59.33 85 THR A C 1
ATOM 612 O O . THR A 1 87 ? 40.149 101.166 21.624 1.00 56.80 85 THR A O 1
ATOM 616 N N . ILE A 1 88 ? 39.176 102.863 20.528 1.00 59.94 86 ILE A N 1
ATOM 617 C CA . ILE A 1 88 ? 40.346 103.726 20.616 1.00 58.14 86 ILE A CA 1
ATOM 618 C C . ILE A 1 88 ? 40.462 104.421 21.972 1.00 54.55 86 ILE A C 1
ATOM 619 O O . ILE A 1 88 ? 41.553 104.526 22.525 1.00 55.56 86 ILE A O 1
ATOM 624 N N . GLU A 1 89 ? 39.338 104.890 22.504 1.00 54.62 87 GLU A N 1
ATOM 625 C CA . GLU A 1 89 ? 39.344 105.706 23.720 1.00 54.45 87 GLU A CA 1
ATOM 626 C C . GLU A 1 89 ? 39.596 104.918 25.008 1.00 56.83 87 GLU A C 1
ATOM 627 O O . GLU A 1 89 ? 40.358 105.354 25.872 1.00 56.09 87 GLU A O 1
ATOM 633 N N . THR A 1 90 ? 38.947 103.767 25.136 1.00 60.05 88 THR A N 1
ATOM 634 C CA . THR A 1 90 ? 39.050 102.961 26.350 1.00 63.28 88 THR A CA 1
ATOM 635 C C . THR A 1 90 ? 40.495 102.705 26.788 1.00 62.52 88 THR A C 1
ATOM 636 O O . THR A 1 90 ? 40.839 102.942 27.944 1.00 66.20 88 THR A O 1
ATOM 640 N N . PRO A 1 91 ? 41.347 102.227 25.867 1.00 61.87 89 PRO A N 1
ATOM 641 C CA . PRO A 1 91 ? 42.753 101.993 26.216 1.00 64.37 89 PRO A CA 1
ATOM 642 C C . PRO A 1 91 ? 43.531 103.295 26.393 1.00 63.33 89 PRO A C 1
ATOM 643 O O . PRO A 1 91 ? 44.668 103.272 26.869 1.00 63.79 89 PRO A O 1
ATOM 647 N N . GLN A 1 92 ? 42.924 104.414 26.010 1.00 49.40 90 GLN A N 1
ATOM 648 C CA . GLN A 1 92 ? 43.594 105.704 26.086 1.00 47.23 90 GLN A CA 1
ATOM 649 C C . GLN A 1 92 ? 42.870 106.668 27.020 1.00 50.78 90 GLN A C 1
ATOM 650 O O . GLN A 1 92 ? 42.565 107.802 26.644 1.00 51.91 90 GLN A O 1
ATOM 656 N N . LYS A 1 93 ? 42.604 106.213 28.239 1.00 50.03 91 LYS A N 1
ATOM 657 C CA . LYS A 1 93 ? 41.892 107.022 29.226 1.00 52.75 91 LYS A CA 1
ATOM 658 C C . LYS A 1 93 ? 42.559 108.366 29.510 1.00 49.69 91 LYS A C 1
ATOM 659 O O . LYS A 1 93 ? 41.911 109.410 29.433 1.00 43.99 91 LYS A O 1
ATOM 665 N N . LYS A 1 94 ? 43.844 108.337 29.852 1.00 45.74 92 LYS 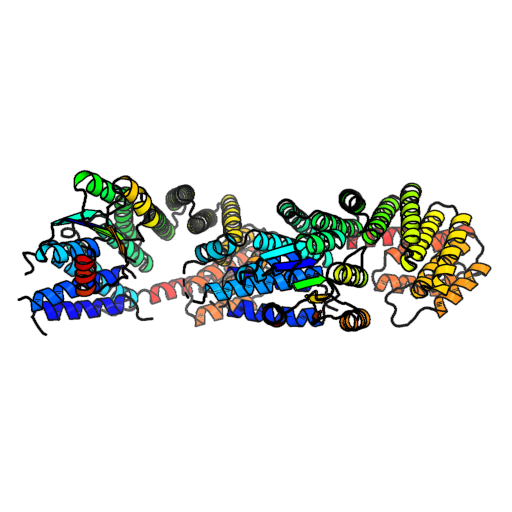A N 1
ATOM 666 C CA . LYS A 1 94 ? 44.554 109.555 30.237 1.00 50.01 92 LYS A CA 1
ATOM 667 C C . LYS A 1 94 ? 44.662 110.538 29.081 1.00 44.93 92 LYS A C 1
ATOM 668 O O . LYS A 1 94 ? 44.552 111.744 29.277 1.00 41.62 92 LYS A O 1
ATOM 674 N N . LEU A 1 95 ? 44.876 110.015 27.878 1.00 47.49 93 LEU A N 1
ATOM 675 C CA . LEU A 1 95 ? 44.970 110.844 26.683 1.00 46.99 93 LEU A CA 1
ATOM 676 C C . LEU A 1 95 ? 43.628 111.497 26.383 1.00 47.36 93 LEU A C 1
ATOM 677 O O . LEU A 1 95 ? 43.542 112.704 26.152 1.00 46.39 93 LEU A O 1
ATOM 682 N N . THR A 1 96 ? 42.579 110.685 26.389 1.00 46.11 94 THR A N 1
ATOM 683 C CA . THR A 1 96 ? 41.244 111.173 26.081 1.00 43.92 94 THR A CA 1
ATOM 684 C C . THR A 1 96 ? 40.807 112.223 27.102 1.00 44.90 94 THR A C 1
ATOM 685 O O . THR A 1 96 ? 40.214 113.238 26.745 1.00 44.72 94 THR A O 1
ATOM 689 N N . GLY A 1 97 ? 41.114 111.975 28.371 1.00 47.68 95 GLY A N 1
ATOM 690 C CA . GLY A 1 97 ? 40.784 112.908 29.432 1.00 47.10 95 GLY A CA 1
ATOM 691 C C . GLY A 1 97 ? 41.517 114.233 29.307 1.00 43.21 95 GLY A C 1
ATOM 692 O O . GLY A 1 97 ? 40.933 115.294 29.516 1.00 38.12 95 GLY A O 1
ATOM 693 N N . LEU A 1 98 ? 42.800 114.175 28.966 1.00 43.34 96 LEU A N 1
ATOM 694 C CA . LEU A 1 98 ? 43.596 115.388 28.819 1.00 42.37 96 LEU A CA 1
ATOM 695 C C . LEU A 1 98 ? 43.138 116.207 27.617 1.00 45.76 96 LEU A C 1
ATOM 696 O O . LEU A 1 98 ? 43.014 117.431 27.702 1.00 43.18 96 LEU A O 1
ATOM 701 N N . LEU A 1 99 ? 42.883 115.528 26.500 1.00 43.47 97 LEU A N 1
ATOM 702 C CA . LEU A 1 99 ? 42.379 116.198 25.303 1.00 39.95 97 LEU A CA 1
ATOM 703 C C . LEU A 1 99 ? 41.084 116.935 25.606 1.00 37.40 97 LEU A C 1
ATOM 704 O O . LEU A 1 99 ? 40.907 118.088 25.215 1.00 36.77 97 LEU A O 1
ATOM 709 N N . LYS A 1 100 ? 40.177 116.258 26.302 1.00 35.33 98 LYS A N 1
ATOM 710 C CA . LYS A 1 100 ? 38.909 116.855 26.675 1.00 37.49 98 LYS A CA 1
ATOM 711 C C . LYS A 1 100 ? 39.147 118.120 27.491 1.00 39.43 98 LYS A C 1
ATOM 712 O O . LYS A 1 100 ? 38.478 119.132 27.290 1.00 42.03 98 LYS A O 1
ATOM 718 N N . TYR A 1 101 ? 40.109 118.057 28.406 1.00 42.89 99 TYR A N 1
ATOM 719 C CA . TYR A 1 101 ? 40.421 119.188 29.272 1.00 40.77 99 TYR A CA 1
ATOM 720 C C . TYR A 1 101 ? 40.907 1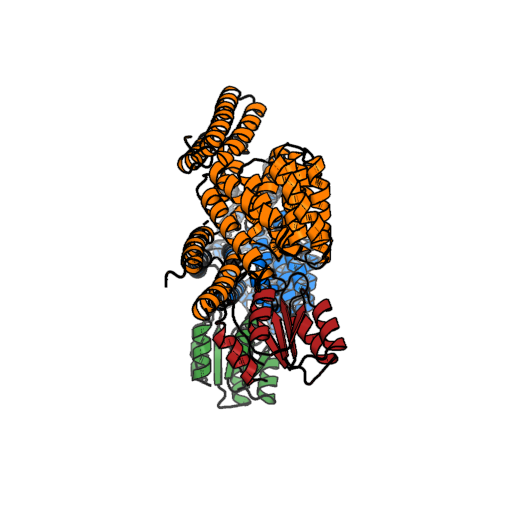20.382 28.463 1.00 37.93 99 TYR A C 1
ATOM 721 O O . TYR A 1 101 ? 40.471 121.514 28.678 1.00 36.47 99 TYR A O 1
ATOM 730 N N . TYR A 1 102 ? 41.810 120.121 27.528 1.00 38.51 100 TYR A N 1
ATOM 731 C CA . TYR A 1 102 ? 42.351 121.173 26.679 1.00 37.20 100 TYR A CA 1
ATOM 732 C C . TYR A 1 102 ? 41.291 121.792 25.769 1.00 40.68 100 TYR A C 1
ATOM 733 O O . TYR A 1 102 ? 41.230 123.013 25.626 1.00 39.76 100 TYR A O 1
ATOM 742 N N . SER A 1 103 ? 40.461 120.954 25.154 1.00 38.60 101 SER A N 1
ATOM 743 C CA . SER A 1 103 ? 39.454 121.452 24.225 1.00 39.53 101 SER A CA 1
ATOM 744 C C . SER A 1 103 ? 38.533 122.448 24.922 1.00 38.87 101 SER A C 1
ATOM 745 O O . SER A 1 103 ? 38.180 123.476 24.353 1.00 40.44 101 SER A O 1
ATOM 748 N N . LEU A 1 104 ? 38.161 122.131 26.158 1.00 36.31 102 LEU A N 1
ATOM 749 C CA . LEU A 1 104 ? 37.298 122.987 26.963 1.00 36.46 102 LEU A CA 1
ATOM 750 C C . LEU A 1 104 ? 38.043 124.226 27.452 1.00 38.55 102 LEU A C 1
ATOM 751 O O . LEU A 1 104 ? 37.490 125.327 27.488 1.00 38.90 102 LEU A O 1
ATOM 756 N N . PHE A 1 105 ? 39.301 124.039 27.835 1.00 38.84 103 PHE A N 1
ATOM 757 C CA . PHE A 1 105 ? 40.106 125.134 28.350 1.00 40.74 103 PHE A CA 1
ATOM 758 C C . PHE A 1 105 ? 40.319 126.196 27.283 1.00 38.47 103 PHE A C 1
ATOM 759 O O . PHE A 1 105 ? 39.992 127.364 27.485 1.00 35.09 103 PHE A O 1
ATOM 767 N N . PHE A 1 106 ? 40.863 125.787 26.144 1.00 37.24 104 PHE A N 1
ATOM 768 C CA . PHE A 1 106 ? 41.129 126.726 25.063 1.00 37.19 104 PHE A CA 1
ATOM 769 C C . PHE A 1 106 ? 39.860 127.320 24.462 1.00 37.83 104 PHE A C 1
ATOM 770 O O . PHE A 1 106 ? 39.888 128.422 23.925 1.00 34.22 104 PHE A O 1
ATOM 778 N N . ARG A 1 107 ? 38.754 126.590 24.550 1.00 36.72 105 ARG A N 1
ATOM 779 C CA . ARG A 1 107 ? 37.478 127.121 24.097 1.00 39.34 105 ARG A CA 1
ATOM 780 C C . ARG A 1 107 ? 37.022 128.228 25.037 1.00 40.34 105 ARG A C 1
ATOM 781 O O . ARG A 1 107 ? 36.472 129.239 24.600 1.00 43.68 105 ARG A O 1
ATOM 789 N N . GLY A 1 108 ? 37.258 128.032 26.329 1.00 39.89 106 GLY A N 1
ATOM 790 C CA . GLY A 1 108 ? 36.957 129.044 27.324 1.00 40.57 106 GLY A CA 1
ATOM 791 C C . GLY A 1 108 ? 37.791 130.294 27.118 1.00 38.87 106 GLY A C 1
ATOM 792 O O . GLY A 1 108 ? 37.284 131.413 27.201 1.00 37.90 106 GLY A O 1
ATOM 793 N N . MET A 1 109 ? 39.076 130.104 26.841 1.00 36.47 107 MET A N 1
ATOM 794 C CA . MET A 1 109 ? 39.961 131.232 26.582 1.00 38.70 107 MET A CA 1
ATOM 795 C C . MET A 1 109 ? 39.579 131.951 25.286 1.00 38.04 107 MET A C 1
ATOM 796 O O . MET A 1 109 ? 39.679 133.172 25.196 1.00 38.46 107 MET A O 1
ATOM 801 N N . TYR A 1 110 ? 39.135 131.197 24.287 1.00 40.22 108 TYR A N 1
ATOM 802 C CA . TYR A 1 110 ? 38.684 131.809 23.038 1.00 42.85 108 TYR A CA 1
ATOM 803 C C . TYR A 1 110 ? 37.484 132.719 23.280 1.00 40.71 108 TYR A C 1
ATOM 804 O O . TYR A 1 110 ? 37.425 133.842 22.773 1.00 38.10 108 TYR A O 1
ATOM 813 N N . GLU A 1 111 ? 36.526 132.229 24.058 1.00 37.01 109 GLU A N 1
ATOM 814 C CA . GLU A 1 111 ? 35.364 133.023 24.417 1.00 37.98 109 GLU A CA 1
ATOM 815 C C . GLU A 1 111 ? 35.797 134.245 25.216 1.00 40.20 109 GLU A C 1
ATOM 816 O O . GLU A 1 111 ? 35.305 135.352 24.992 1.00 39.30 109 GLU A O 1
ATOM 822 N N . PHE A 1 112 ? 36.732 134.040 26.137 1.00 33.81 110 PHE A N 1
ATOM 823 C CA . PHE A 1 112 ? 37.268 135.129 26.946 1.00 40.75 110 PHE A CA 1
ATOM 824 C C . PHE A 1 112 ? 37.906 136.206 26.074 1.00 40.08 110 PHE A C 1
ATOM 825 O O . PHE A 1 112 ? 37.705 137.397 26.302 1.00 44.72 110 PHE A O 1
ATOM 833 N N . ASP A 1 113 ? 38.660 135.782 25.064 1.00 39.64 111 ASP A N 1
ATOM 834 C CA . ASP A 1 113 ? 39.357 136.716 24.181 1.00 42.33 111 ASP A CA 1
ATOM 835 C C . ASP A 1 113 ? 38.423 137.533 23.288 1.00 43.70 111 ASP A C 1
ATOM 836 O O . ASP A 1 113 ? 38.794 138.607 22.809 1.00 44.92 111 ASP A O 1
ATOM 841 N N . GLN A 1 114 ? 37.218 137.025 23.055 1.00 41.39 112 GLN A N 1
ATOM 842 C CA . GLN A 1 114 ? 36.234 137.782 22.294 1.00 44.89 112 GLN A CA 1
ATOM 843 C C . GLN A 1 114 ? 35.210 138.407 23.233 1.00 42.65 112 GLN A C 1
ATOM 844 O O . GLN A 1 114 ? 34.139 138.831 22.810 1.00 44.78 112 GLN A O 1
ATOM 850 N N . LYS A 1 115 ? 35.558 138.447 24.514 1.00 42.43 113 LYS A N 1
ATOM 851 C CA . LYS A 1 115 ? 34.741 139.095 25.534 1.00 44.59 113 LYS A CA 1
ATOM 852 C C . LYS A 1 115 ? 33.364 138.459 25.714 1.00 43.05 113 LYS A C 1
ATOM 853 O O . LYS A 1 115 ? 32.430 139.108 26.181 1.00 45.47 113 LYS A O 1
ATOM 859 N N . GLU A 1 116 ? 33.238 137.192 25.337 1.00 39.06 114 GLU A N 1
ATOM 860 C CA . GLU A 1 116 ? 32.033 136.433 25.641 1.00 37.84 114 GLU A CA 1
ATOM 861 C C . GLU A 1 116 ? 32.231 135.805 27.014 1.00 41.29 114 GLU A C 1
ATOM 862 O O . GLU A 1 116 ? 32.539 134.618 27.127 1.00 42.59 114 GLU A O 1
ATOM 868 N N . TYR A 1 117 ? 32.068 136.612 28.057 1.00 35.68 115 TYR A N 1
ATOM 869 C CA . TYR A 1 117 ? 32.471 136.207 29.398 1.00 38.36 115 TYR A CA 1
ATOM 870 C C . TYR A 1 117 ? 31.604 135.104 29.996 1.00 37.59 115 TYR A C 1
ATOM 871 O O . TYR A 1 117 ? 32.116 134.174 30.620 1.00 36.35 115 TYR A O 1
ATOM 880 N N . VAL A 1 118 ? 30.295 135.212 29.811 1.00 36.16 116 VAL A N 1
ATOM 881 C CA . VAL A 1 118 ? 29.383 134.188 30.295 1.00 38.12 116 VAL A CA 1
ATOM 882 C C . VAL A 1 118 ? 29.717 132.835 29.661 1.00 40.74 116 VAL A C 1
ATOM 883 O O . VAL A 1 118 ? 29.841 131.825 30.358 1.00 39.66 116 VAL A O 1
ATOM 887 N N . GLU A 1 119 ? 29.888 132.824 28.344 1.00 40.79 117 GLU A N 1
ATOM 888 C CA . GLU A 1 119 ? 30.321 131.617 27.653 1.00 39.67 117 GLU A CA 1
ATOM 889 C C . GLU A 1 119 ? 31.636 131.103 28.236 1.00 39.01 117 GLU A C 1
ATOM 890 O O . GLU A 1 119 ? 31.764 129.917 28.530 1.00 37.09 117 GLU A O 1
ATOM 896 N N . ALA A 1 120 ? 32.606 131.999 28.407 1.00 39.46 118 ALA A N 1
ATOM 897 C CA . ALA A 1 120 ? 33.916 131.618 28.938 1.00 38.95 118 ALA A CA 1
ATOM 898 C C . ALA A 1 120 ? 33.802 130.908 30.282 1.00 38.51 118 ALA A C 1
ATOM 899 O O . ALA A 1 120 ? 34.385 129.844 30.481 1.00 36.35 118 ALA A O 1
ATOM 901 N N . ILE A 1 121 ? 33.055 131.508 31.201 1.00 40.31 119 ILE A N 1
ATOM 902 C CA . ILE A 1 121 ? 32.850 130.935 32.529 1.00 38.47 119 ILE A CA 1
ATOM 903 C C . ILE A 1 121 ? 32.331 129.501 32.428 1.00 38.58 119 ILE A C 1
ATOM 904 O O . ILE A 1 121 ? 32.837 128.592 33.092 1.00 35.67 119 ILE A O 1
ATOM 909 N N . GLY A 1 122 ? 31.327 129.308 31.579 1.00 40.00 120 GLY A N 1
ATOM 910 C CA . GLY A 1 122 ? 30.751 127.997 31.361 1.00 39.97 120 GLY A CA 1
ATOM 911 C C . GLY A 1 122 ? 31.787 126.971 30.950 1.00 39.34 120 GLY A C 1
ATOM 912 O O . GLY A 1 122 ? 31.763 125.837 31.424 1.00 39.35 120 GLY A O 1
ATOM 913 N N . TYR A 1 123 ? 32.700 127.364 30.068 1.00 36.95 121 TYR A N 1
ATOM 914 C CA . TYR A 1 123 ? 33.761 126.455 29.642 1.00 37.41 121 TYR A CA 1
ATOM 915 C C . TYR A 1 123 ? 34.807 126.266 30.738 1.00 39.75 121 TYR A C 1
ATOM 916 O O . TYR A 1 123 ? 35.314 125.160 30.935 1.00 37.46 121 TYR A O 1
ATOM 925 N N . TYR A 1 124 ? 35.113 127.340 31.463 1.00 39.76 122 TYR A N 1
ATOM 926 C CA . TYR A 1 124 ? 36.030 127.248 32.595 1.00 39.38 122 TYR A CA 1
ATOM 927 C C . TYR A 1 124 ? 35.533 126.220 33.605 1.00 41.32 122 TYR A C 1
ATOM 928 O O . TYR A 1 124 ? 36.310 125.417 34.117 1.00 43.59 122 TYR A O 1
ATOM 937 N N . ARG A 1 125 ? 34.235 126.258 33.896 1.00 39.45 123 ARG A N 1
ATOM 938 C CA . ARG A 1 125 ? 33.649 125.337 34.863 1.00 36.44 123 ARG A CA 1
ATOM 939 C C . ARG A 1 125 ? 33.730 123.893 34.363 1.00 36.92 123 ARG A C 1
ATOM 940 O O . ARG A 1 125 ? 34.156 123.002 35.092 1.00 40.39 123 ARG A O 1
ATOM 948 N N . GLU A 1 126 ? 33.332 123.669 33.115 1.00 43.46 124 GLU A N 1
ATOM 949 C CA . GLU A 1 126 ? 33.400 122.333 32.532 1.00 48.18 124 GLU A CA 1
ATOM 950 C C . GLU A 1 126 ? 34.837 121.828 32.502 1.00 45.03 124 GLU A C 1
ATOM 951 O O . GLU A 1 126 ? 35.092 120.644 32.722 1.00 41.85 124 GLU A O 1
ATOM 957 N N . ALA A 1 127 ? 35.773 122.732 32.229 1.00 42.48 125 ALA A N 1
ATOM 958 C CA . ALA A 1 127 ? 37.186 122.376 32.179 1.00 43.14 125 ALA A CA 1
ATOM 959 C C . ALA A 1 127 ? 37.687 121.911 33.545 1.00 44.79 125 ALA A C 1
ATOM 960 O O . ALA A 1 127 ? 38.383 120.897 33.652 1.00 43.82 125 ALA A O 1
ATOM 962 N N . GLU A 1 128 ? 37.323 122.649 34.589 1.00 43.72 126 GLU A N 1
ATOM 963 C CA . GLU A 1 128 ? 37.743 122.305 35.945 1.00 41.49 126 GLU A CA 1
ATOM 964 C C . GLU A 1 128 ? 37.308 120.888 36.338 1.00 44.01 126 GLU A C 1
ATOM 965 O O . GLU A 1 128 ? 38.049 120.176 37.016 1.00 43.38 126 GLU A O 1
ATOM 971 N N . LYS A 1 129 ? 36.121 120.474 35.896 1.00 45.92 127 LYS A N 1
ATOM 972 C CA . LYS A 1 129 ? 35.602 119.145 36.242 1.00 50.57 127 LYS A CA 1
ATOM 973 C C . LYS A 1 129 ? 36.499 118.025 35.726 1.00 52.61 127 LYS A C 1
ATOM 974 O O . LYS A 1 129 ? 36.411 116.888 36.189 1.00 58.96 127 LYS A O 1
ATOM 980 N N . GLU A 1 130 ? 37.353 118.347 34.759 1.00 50.20 128 GLU A N 1
ATOM 981 C CA . GLU A 1 130 ? 38.280 117.371 34.191 1.00 49.77 128 GLU A CA 1
ATOM 982 C C . GLU A 1 130 ? 39.563 117.250 35.010 1.00 56.80 128 GLU A C 1
ATOM 983 O O . GLU A 1 130 ? 40.283 116.256 34.909 1.00 64.54 128 GLU A O 1
ATOM 989 N N . LEU A 1 131 ? 39.846 118.265 35.818 1.00 73.09 129 LEU A N 1
ATOM 990 C CA . LEU A 1 131 ? 41.056 118.274 36.633 1.00 70.53 129 LEU A CA 1
ATOM 991 C C . LEU A 1 131 ? 41.176 117.078 37.580 1.00 69.47 129 LEU A C 1
ATOM 992 O O . LEU A 1 131 ? 42.244 116.483 37.681 1.00 71.51 129 LEU A O 1
ATOM 997 N N . PRO A 1 132 ? 40.084 116.731 38.286 1.00 71.51 130 PRO A N 1
ATOM 998 C CA . PRO A 1 132 ? 40.126 115.629 39.256 1.00 75.38 130 PRO A CA 1
ATOM 999 C C . PRO A 1 132 ? 40.648 114.331 38.654 1.00 81.92 130 PRO A C 1
ATOM 1000 O O . PRO A 1 132 ? 41.093 113.445 39.385 1.00 86.87 130 PRO A O 1
ATOM 1004 N N . PHE A 1 133 ? 40.590 114.221 37.332 1.00 82.16 131 PHE A N 1
ATOM 1005 C CA . PHE A 1 133 ? 41.040 113.016 36.651 1.00 84.48 131 PHE A CA 1
ATOM 1006 C C . PHE A 1 133 ? 42.491 113.144 36.201 1.00 85.91 131 PHE A C 1
ATOM 1007 O O . PHE A 1 133 ? 43.028 112.256 35.537 1.00 86.56 131 PHE A O 1
ATOM 1015 N N . VAL A 1 134 ? 43.121 114.252 36.578 1.00 84.00 132 VAL A N 1
ATOM 1016 C CA . VAL A 1 134 ? 44.534 114.471 36.293 1.00 85.65 132 VAL A CA 1
ATOM 1017 C C . VAL A 1 134 ? 45.376 114.349 37.561 1.00 92.22 132 VAL A C 1
ATOM 1018 O O . VAL A 1 134 ? 45.205 115.120 38.505 1.00 94.31 132 VAL A O 1
ATOM 1022 N N . SER A 1 135 ? 46.281 113.374 37.581 1.00 94.07 133 SER A N 1
ATOM 1023 C CA . SER A 1 135 ? 47.159 113.174 38.729 1.00 93.23 133 SER A CA 1
ATOM 1024 C C . SER A 1 135 ? 48.391 114.068 38.643 1.00 86.77 133 SER A C 1
ATOM 1025 O O . SER A 1 135 ? 49.508 113.585 38.450 1.00 86.40 133 SER A O 1
ATOM 1028 N N . ASP A 1 136 ? 48.180 115.373 38.786 1.00 81.02 134 ASP A N 1
ATOM 1029 C CA . ASP A 1 136 ? 49.271 116.339 38.733 1.00 76.67 134 ASP A CA 1
ATOM 1030 C C . ASP A 1 136 ? 48.844 117.673 39.346 1.00 74.13 134 ASP A C 1
ATOM 1031 O O . ASP A 1 136 ? 47.991 118.377 38.803 1.00 62.63 134 ASP A O 1
ATOM 1036 N N . ASP A 1 137 ? 49.448 118.014 40.480 1.00 74.37 135 ASP A N 1
ATOM 1037 C CA . ASP A 1 137 ? 49.046 119.195 41.241 1.00 72.62 135 ASP A CA 1
ATOM 1038 C C . ASP A 1 137 ? 49.411 120.518 40.567 1.00 69.41 135 ASP A C 1
ATOM 1039 O O . ASP A 1 137 ? 48.703 121.512 40.724 1.00 64.17 135 ASP A O 1
ATOM 1044 N N . ILE A 1 138 ? 50.516 120.532 39.827 1.00 73.00 136 ILE A N 1
ATOM 1045 C CA . ILE A 1 138 ? 50.938 121.737 39.118 1.00 70.37 136 ILE A CA 1
ATOM 1046 C C . ILE A 1 138 ? 49.980 122.062 37.976 1.00 67.23 136 ILE A C 1
ATOM 1047 O O . ILE A 1 138 ? 49.663 123.227 37.732 1.00 61.62 136 ILE A O 1
ATOM 1052 N N . GLU A 1 139 ? 49.517 121.027 37.284 1.00 58.91 137 GLU A N 1
ATOM 1053 C CA . GLU A 1 139 ? 48.536 121.207 36.223 1.00 58.83 137 GLU A CA 1
ATOM 1054 C C . GLU A 1 139 ? 47.303 121.898 36.796 1.00 55.89 137 GLU A C 1
ATOM 1055 O O . GLU A 1 139 ? 46.766 122.831 36.195 1.00 54.37 137 GLU A O 1
ATOM 1061 N N . LYS A 1 140 ? 46.868 121.446 37.970 1.00 54.36 138 LYS A N 1
ATOM 1062 C CA . LYS A 1 140 ? 45.734 122.061 38.654 1.00 54.70 138 LYS A CA 1
ATOM 1063 C C . LYS A 1 140 ? 46.020 123.516 39.027 1.00 52.36 138 LYS A C 1
ATOM 1064 O O . LYS A 1 140 ? 45.184 124.393 38.811 1.00 47.51 138 LYS A O 1
ATOM 1070 N N . ALA A 1 141 ? 47.198 123.769 39.590 1.00 50.34 139 ALA A N 1
ATOM 1071 C CA . ALA A 1 141 ? 47.594 125.131 39.935 1.00 48.63 139 ALA A CA 1
ATOM 1072 C C . ALA A 1 141 ? 47.560 126.029 38.705 1.00 46.98 139 ALA A C 1
ATOM 1073 O O . ALA A 1 141 ? 47.063 127.158 38.750 1.00 45.89 139 ALA A O 1
ATOM 1075 N N . GLU A 1 142 ? 48.095 125.509 37.608 1.00 43.07 140 GLU A N 1
ATOM 1076 C CA . GLU A 1 142 ? 48.236 126.261 36.374 1.00 45.87 140 GLU A CA 1
ATOM 1077 C C . GLU A 1 142 ? 46.870 126.712 35.861 1.00 47.63 140 GLU A C 1
ATOM 1078 O O . GLU A 1 142 ? 46.705 127.846 35.413 1.00 45.49 140 GLU A O 1
ATOM 1084 N N . PHE A 1 143 ? 45.892 125.818 35.943 1.00 46.63 141 PHE A N 1
ATOM 1085 C CA . PHE A 1 143 ? 44.525 126.146 35.576 1.00 42.94 141 PHE A CA 1
ATOM 1086 C C . PHE A 1 143 ? 43.968 127.271 36.445 1.00 43.56 141 PHE A C 1
ATOM 1087 O O . PHE A 1 143 ? 43.360 128.221 35.944 1.00 36.17 141 PHE A O 1
ATOM 1095 N N . HIS A 1 144 ? 44.166 127.152 37.753 1.00 42.46 142 HIS A N 1
ATOM 1096 C CA . HIS A 1 144 ? 43.659 128.150 38.688 1.00 40.74 142 HIS A CA 1
ATOM 1097 C C . HIS A 1 144 ? 44.310 129.514 38.479 1.00 39.47 142 HIS A C 1
ATOM 1098 O O . HIS A 1 144 ? 43.654 130.548 38.585 1.00 35.72 142 HIS A O 1
ATOM 1105 N N . PHE A 1 145 ? 45.602 129.505 38.179 1.00 40.40 143 PHE A N 1
ATOM 1106 C CA . PHE A 1 145 ? 46.346 130.736 37.950 1.00 41.68 143 PHE A CA 1
ATOM 1107 C C . PHE A 1 145 ? 45.848 131.471 36.709 1.00 42.26 143 PHE A C 1
ATOM 1108 O O . PHE A 1 145 ? 45.567 132.670 36.756 1.00 42.89 143 PHE A O 1
ATOM 1116 N N . LYS A 1 146 ? 45.743 130.746 35.601 1.00 38.92 144 LYS A N 1
ATOM 1117 C CA . LYS A 1 146 ? 45.352 131.344 34.330 1.00 38.56 144 LYS A CA 1
ATOM 1118 C C . LYS A 1 146 ? 43.910 131.834 34.364 1.00 37.16 144 LYS A C 1
ATOM 1119 O O . LYS A 1 146 ? 43.584 132.900 33.844 1.00 36.89 144 LYS A O 1
ATOM 1125 N N . VAL A 1 147 ? 43.049 131.045 34.986 1.00 35.12 145 VAL A N 1
ATOM 1126 C CA . VAL A 1 147 ? 41.653 131.411 35.143 1.00 38.14 145 VAL A CA 1
ATOM 1127 C C . VAL A 1 147 ? 41.528 132.605 36.096 1.00 40.14 145 VAL A C 1
ATOM 1128 O O . VAL A 1 147 ? 40.706 133.495 35.886 1.00 39.48 145 VAL A O 1
ATOM 1132 N N . ALA A 1 148 ? 42.348 132.620 37.144 1.00 38.30 146 ALA A N 1
ATOM 1133 C CA . ALA A 1 148 ? 42.368 133.743 38.081 1.00 33.95 146 ALA A CA 1
ATOM 1134 C C . ALA A 1 148 ? 42.636 135.050 37.347 1.00 37.06 146 ALA A C 1
ATOM 1135 O O . ALA A 1 148 ? 41.996 136.070 37.613 1.00 37.07 146 ALA A O 1
ATOM 1137 N N . GLU A 1 149 ? 43.589 135.014 36.422 1.00 39.15 147 GLU A N 1
ATOM 1138 C CA . GLU A 1 149 ? 43.919 136.188 35.625 1.00 41.77 147 GLU A CA 1
ATOM 1139 C C . GLU A 1 149 ? 42.731 136.608 34.770 1.00 42.47 147 GLU A C 1
ATOM 1140 O O . GLU A 1 149 ? 42.436 137.795 34.639 1.00 39.48 147 GLU A O 1
ATOM 1146 N N . ALA A 1 150 ? 42.049 135.624 34.193 1.00 39.92 148 ALA A N 1
ATOM 1147 C CA . ALA A 1 150 ? 40.877 135.901 33.376 1.00 37.88 148 ALA A CA 1
ATOM 1148 C C . ALA A 1 150 ? 39.786 136.563 34.208 1.00 34.88 148 ALA A C 1
ATOM 1149 O O . ALA A 1 150 ? 39.258 137.602 33.825 1.00 34.32 148 ALA A O 1
ATOM 1151 N N . TYR A 1 151 ? 39.453 135.969 35.350 1.00 32.31 149 TYR A N 1
ATOM 1152 C CA . TYR A 1 151 ? 38.428 136.547 36.214 1.00 35.13 149 TYR A CA 1
ATOM 1153 C C . TYR A 1 151 ? 38.803 137.961 36.658 1.00 37.20 149 TYR A C 1
ATOM 1154 O O . TYR A 1 151 ? 37.937 138.824 36.807 1.00 39.47 149 TYR A O 1
ATOM 1163 N N . TYR A 1 152 ? 40.094 138.195 36.872 1.00 35.03 150 TYR A N 1
ATOM 1164 C CA . TYR A 1 152 ? 40.564 139.533 37.214 1.00 36.65 150 TYR A CA 1
ATOM 1165 C C . TYR A 1 152 ? 40.270 140.526 36.091 1.00 36.62 150 TYR A C 1
ATOM 1166 O O . TYR A 1 152 ? 39.728 141.602 36.337 1.00 34.72 150 TYR A O 1
ATOM 1175 N N . HIS A 1 153 ? 40.631 140.161 34.862 1.00 36.36 151 HIS A N 1
ATOM 1176 C CA . HIS A 1 153 ? 40.359 141.007 33.702 1.00 40.28 151 HIS A CA 1
ATOM 1177 C C . HIS A 1 153 ? 38.855 141.196 33.534 1.00 39.65 151 HIS A C 1
ATOM 1178 O O . HIS A 1 153 ? 38.395 142.245 33.082 1.00 42.08 151 HIS A O 1
ATOM 1185 N N . MET A 1 154 ? 38.093 140.174 33.908 1.00 36.56 152 MET A N 1
ATOM 1186 C CA . MET A 1 154 ? 36.637 140.230 33.859 1.00 33.78 152 MET A CA 1
ATOM 1187 C C . MET A 1 154 ? 36.058 141.008 35.040 1.00 34.37 152 MET A C 1
ATOM 1188 O O . MET A 1 154 ? 34.840 141.117 35.184 1.00 36.24 152 MET A O 1
ATOM 1193 N N . LYS A 1 155 ? 36.935 141.534 35.889 1.00 31.66 153 LYS A N 1
ATOM 1194 C CA . LYS A 1 155 ? 36.507 142.284 37.063 1.00 38.23 153 LYS A CA 1
ATOM 1195 C C . LYS A 1 155 ? 35.602 141.463 37.978 1.00 36.52 153 LYS A C 1
ATOM 1196 O O . LYS A 1 155 ? 34.777 142.015 38.704 1.00 37.92 153 LYS A O 1
ATOM 1202 N N . GLN A 1 156 ? 35.755 140.144 37.933 1.00 35.97 154 GLN A N 1
ATOM 1203 C CA . GLN A 1 156 ? 35.111 139.270 38.902 1.00 33.39 154 GLN A CA 1
ATOM 1204 C C . GLN A 1 156 ? 36.174 138.978 39.951 1.00 35.58 154 GLN A C 1
ATOM 1205 O O . GLN A 1 156 ? 36.714 137.875 40.030 1.00 34.55 154 GLN A O 1
ATOM 1211 N N . THR A 1 157 ? 36.470 139.999 40.744 1.00 34.33 155 THR A N 1
ATOM 1212 C CA . THR A 1 157 ? 37.644 140.018 41.605 1.00 32.37 155 THR A CA 1
ATOM 1213 C C . THR A 1 157 ? 37.575 139.029 42.770 1.00 32.83 155 THR A C 1
ATOM 1214 O O . THR A 1 157 ? 38.601 138.491 43.183 1.00 34.73 155 THR A O 1
ATOM 1218 N N . HIS A 1 158 ? 36.377 138.790 43.301 1.00 34.20 156 HIS A N 1
ATOM 1219 C CA . HIS A 1 158 ? 36.207 137.812 44.379 1.00 36.06 156 HIS A CA 1
ATOM 1220 C C . HIS A 1 158 ? 36.496 136.403 43.882 1.00 39.36 156 HIS A C 1
ATOM 1221 O O . HIS A 1 158 ? 37.174 135.617 44.549 1.00 37.62 156 HIS A O 1
ATOM 1228 N N . VAL A 1 159 ? 35.964 136.089 42.707 1.00 38.97 157 VAL A N 1
ATOM 1229 C CA . VAL A 1 159 ? 36.168 134.785 42.096 1.00 38.41 157 VAL A CA 1
ATOM 1230 C C . VAL A 1 159 ? 37.629 134.627 41.709 1.00 37.09 157 VAL A C 1
ATOM 1231 O O . VAL A 1 159 ? 38.196 133.545 41.823 1.00 39.42 157 VAL A O 1
ATOM 1235 N N . SER A 1 160 ? 38.236 135.718 41.258 1.00 32.03 158 SER A N 1
ATOM 1236 C CA . SER A 1 160 ? 39.650 135.710 40.923 1.00 33.34 158 SER A CA 1
ATOM 1237 C C . SER A 1 160 ? 40.475 135.345 42.149 1.00 36.18 158 SER A C 1
ATOM 1238 O O . SER A 1 160 ? 41.393 134.528 42.073 1.00 33.98 158 SER A O 1
ATOM 1241 N N . MET A 1 161 ? 40.143 135.964 43.279 1.00 35.14 159 MET A N 1
ATOM 1242 C CA . MET A 1 161 ? 40.857 135.724 44.523 1.00 34.55 159 MET A CA 1
ATOM 1243 C C . MET A 1 161 ? 40.709 134.267 44.949 1.00 37.79 159 MET A C 1
ATOM 1244 O O . MET A 1 161 ? 41.677 133.625 45.354 1.00 41.24 159 MET A O 1
ATOM 1249 N N . TYR A 1 162 ? 39.491 133.748 44.848 1.00 36.86 160 TYR A N 1
ATOM 1250 C CA . TYR A 1 162 ? 39.236 132.349 45.160 1.00 39.17 160 TYR A CA 1
ATOM 1251 C C . TYR A 1 162 ? 40.206 131.456 44.404 1.00 42.19 160 TYR A C 1
ATOM 1252 O O . TYR A 1 162 ? 40.911 130.647 45.001 1.00 40.06 160 TYR A O 1
ATOM 1261 N N . HIS A 1 163 ? 40.252 131.622 43.086 1.00 40.22 161 HIS A N 1
ATOM 1262 C CA . HIS A 1 163 ? 41.109 130.788 42.251 1.00 38.68 161 HIS A CA 1
ATOM 1263 C C . HIS A 1 163 ? 42.599 131.004 42.487 1.00 38.58 161 HIS A C 1
ATOM 1264 O O . HIS A 1 163 ? 43.359 130.043 42.560 1.00 36.91 161 HIS A O 1
ATOM 1271 N N . ILE A 1 164 ? 43.020 132.259 42.601 1.00 36.62 162 ILE A N 1
ATOM 1272 C CA . ILE A 1 164 ? 44.442 132.542 42.751 1.00 39.07 162 ILE A CA 1
ATOM 1273 C C . ILE A 1 164 ? 44.982 132.020 44.082 1.00 43.53 162 ILE A C 1
ATOM 1274 O O . ILE A 1 164 ? 46.161 131.678 44.193 1.00 45.80 162 ILE A O 1
ATOM 1279 N N . LEU A 1 165 ? 44.118 131.954 45.089 1.00 41.17 163 LEU A N 1
ATOM 1280 C CA . LEU A 1 165 ? 44.522 131.423 46.384 1.00 47.13 163 LEU A CA 1
ATOM 1281 C C . LEU A 1 165 ? 44.733 129.912 46.328 1.00 52.39 163 LEU A C 1
ATOM 1282 O O . LEU A 1 165 ? 45.501 129.357 47.115 1.00 53.28 163 LEU A O 1
ATOM 1287 N N . GLN A 1 166 ? 44.053 129.247 45.398 1.00 50.58 164 GLN A N 1
ATOM 1288 C CA . GLN A 1 166 ? 44.256 127.811 45.206 1.00 57.62 164 GLN A CA 1
ATOM 1289 C C . GLN A 1 166 ? 45.556 127.554 44.455 1.00 57.52 164 GLN A C 1
ATOM 1290 O O . GLN A 1 166 ? 46.262 126.584 44.730 1.00 62.63 164 GLN A O 1
ATOM 1296 N N . ALA A 1 167 ? 45.866 128.430 43.505 1.00 47.04 165 ALA A N 1
ATOM 1297 C CA . ALA A 1 167 ? 47.119 128.338 42.770 1.00 47.70 165 ALA A CA 1
ATOM 1298 C C . ALA A 1 167 ? 48.308 128.530 43.707 1.00 56.30 165 ALA A C 1
ATOM 1299 O O . ALA A 1 167 ? 49.208 127.689 43.764 1.00 57.56 165 ALA A O 1
ATOM 1301 N N . LEU A 1 168 ? 48.295 129.634 44.449 1.00 60.82 166 LEU A N 1
ATOM 1302 C CA . LEU A 1 168 ? 49.388 129.975 45.361 1.00 62.45 166 LEU A CA 1
ATOM 1303 C C . LEU A 1 168 ? 49.657 128.883 46.396 1.00 69.14 166 LEU A C 1
ATOM 1304 O O . LEU A 1 168 ? 50.805 128.637 46.768 1.00 69.50 166 LEU A O 1
ATOM 1309 N N . ASP A 1 169 ? 48.592 128.240 46.864 1.00 70.74 167 ASP A N 1
ATOM 1310 C CA . ASP A 1 169 ? 48.718 127.156 47.828 1.00 73.85 167 ASP A CA 1
ATOM 1311 C C . ASP A 1 169 ? 49.606 126.052 47.278 1.00 75.65 167 ASP A C 1
ATOM 1312 O O . ASP A 1 169 ? 50.553 125.620 47.935 1.00 79.61 167 ASP A O 1
ATOM 1317 N N . ILE A 1 170 ? 49.289 125.600 46.068 1.00 68.71 168 ILE A N 1
ATOM 1318 C CA . ILE A 1 170 ? 50.034 124.528 45.422 1.00 69.72 168 ILE A CA 1
ATOM 1319 C C . ILE A 1 170 ? 51.461 124.955 45.099 1.00 71.94 168 ILE A C 1
ATOM 1320 O O . ILE A 1 170 ? 52.401 124.173 45.239 1.00 75.90 168 ILE A O 1
ATOM 1325 N N . TYR A 1 171 ? 51.615 126.201 44.667 1.00 68.50 169 TYR A N 1
ATOM 1326 C CA . TYR A 1 171 ? 52.925 126.726 44.304 1.00 69.72 169 TYR A CA 1
ATOM 1327 C C . TYR A 1 171 ? 53.873 126.780 45.498 1.00 73.78 169 TYR A C 1
ATOM 1328 O O . TYR A 1 171 ? 55.064 126.496 45.370 1.00 73.29 169 TYR A O 1
ATOM 1337 N N . GLN A 1 172 ? 53.338 127.154 46.656 1.00 73.16 170 GLN A N 1
ATOM 1338 C CA . GLN A 1 172 ? 54.139 127.233 47.869 1.00 78.85 170 GLN A CA 1
ATOM 1339 C C . GLN A 1 172 ? 54.596 125.850 48.330 1.00 85.51 170 GLN A C 1
ATOM 1340 O O . GLN A 1 172 ? 55.605 125.727 49.017 1.00 86.89 170 GLN A O 1
ATOM 1346 N N . ASN A 1 173 ? 53.856 124.814 47.942 1.00 88.83 171 ASN A N 1
ATOM 1347 C CA . ASN A 1 173 ? 54.256 123.442 48.236 1.00 92.87 171 ASN A CA 1
ATOM 1348 C C . ASN A 1 173 ? 55.384 122.981 47.323 1.00 90.54 171 ASN A C 1
ATOM 1349 O O . ASN A 1 173 ? 55.979 121.925 47.535 1.00 94.76 171 ASN A O 1
ATOM 1354 N N . HIS A 1 174 ? 55.669 123.782 46.303 1.00 63.95 172 HIS A N 1
ATOM 1355 C CA . HIS A 1 174 ? 56.749 123.492 45.368 1.00 68.27 172 HIS A CA 1
ATOM 1356 C C . HIS A 1 174 ? 57.681 124.693 45.270 1.00 68.50 172 HIS A C 1
ATOM 1357 O O . HIS A 1 174 ? 57.522 125.533 44.389 1.00 66.30 172 HIS A O 1
ATOM 1364 N N . PRO A 1 175 ? 58.663 124.769 46.179 1.00 70.33 173 PRO A N 1
ATOM 1365 C CA . PRO A 1 175 ? 59.586 125.902 46.316 1.00 71.53 173 PRO A CA 1
ATOM 1366 C C . PRO A 1 175 ? 60.296 126.277 45.018 1.00 70.50 173 PRO A C 1
ATOM 1367 O O . PRO A 1 175 ? 60.763 127.408 44.887 1.00 69.66 173 PRO A O 1
ATOM 1371 N N . LEU A 1 176 ? 60.380 125.347 44.074 1.00 70.24 174 LEU A N 1
ATOM 1372 C CA . LEU A 1 176 ? 61.047 125.626 42.807 1.00 69.88 174 LEU A CA 1
ATOM 1373 C C . LEU A 1 176 ? 60.203 126.534 41.903 1.00 67.91 174 LEU A C 1
ATOM 1374 O O . LEU A 1 176 ? 60.715 127.141 40.962 1.00 71.36 174 LEU A O 1
ATOM 1379 N N . TYR A 1 177 ? 58.911 126.628 42.195 1.00 60.67 175 TYR A N 1
ATOM 1380 C CA . TYR A 1 177 ? 58.008 127.462 41.406 1.00 56.55 175 TYR A CA 1
ATOM 1381 C C . TYR A 1 177 ? 57.902 128.877 41.970 1.00 53.91 175 TYR A C 1
ATOM 1382 O O . TYR A 1 177 ? 56.802 129.383 42.198 1.00 49.79 175 TYR A O 1
ATOM 1391 N N . SER A 1 178 ? 59.050 129.514 42.186 1.00 56.54 176 SER A N 1
ATOM 1392 C CA . SER A 1 178 ? 59.090 130.850 42.778 1.00 55.72 176 SER A CA 1
ATOM 1393 C C . SER A 1 178 ? 58.499 131.908 41.852 1.00 56.10 176 SER A C 1
ATOM 1394 O O . SER A 1 178 ? 57.792 132.811 42.299 1.00 54.33 176 SER A O 1
ATOM 1397 N N . ILE A 1 179 ? 58.791 131.794 40.561 1.00 57.89 177 ILE A N 1
ATOM 1398 C CA . ILE A 1 179 ? 58.256 132.729 39.575 1.00 54.39 177 ILE A CA 1
ATOM 1399 C C . ILE A 1 179 ? 56.729 132.799 39.640 1.00 52.50 177 ILE A C 1
ATOM 1400 O O . ILE A 1 179 ? 56.152 133.884 39.740 1.00 49.32 177 ILE A O 1
ATOM 1405 N N . ARG A 1 180 ? 56.078 131.641 39.577 1.00 54.46 178 ARG A N 1
ATOM 1406 C CA . ARG A 1 180 ? 54.622 131.583 39.660 1.00 50.75 178 ARG A CA 1
ATOM 1407 C C . ARG A 1 180 ? 54.127 132.125 40.994 1.00 45.95 178 ARG A C 1
ATOM 1408 O O . ARG A 1 180 ? 53.030 132.674 41.078 1.00 46.73 178 ARG A O 1
ATOM 1416 N N . THR A 1 181 ? 54.941 131.963 42.032 1.00 46.43 179 THR A N 1
ATOM 1417 C CA . THR A 1 181 ? 54.595 132.431 43.369 1.00 46.36 179 THR A CA 1
ATOM 1418 C C . THR A 1 181 ? 54.576 133.949 43.399 1.00 45.45 179 THR A C 1
ATOM 1419 O O . THR A 1 181 ? 53.672 134.558 43.960 1.00 47.08 179 THR A O 1
ATOM 1423 N N . ILE A 1 182 ? 55.585 134.555 42.784 1.00 46.47 180 ILE A N 1
ATOM 1424 C CA . ILE A 1 182 ? 55.665 136.004 42.695 1.00 46.75 180 ILE A CA 1
ATOM 1425 C C . ILE A 1 182 ? 54.504 136.548 41.872 1.00 49.08 180 ILE A C 1
ATOM 1426 O O . ILE A 1 182 ? 53.834 137.498 42.282 1.00 45.87 180 ILE A O 1
ATOM 1431 N N . GLN A 1 183 ? 54.264 135.931 40.717 1.00 50.12 181 GLN A N 1
ATOM 1432 C CA . GLN A 1 183 ? 53.154 136.326 39.853 1.00 48.10 181 GLN A CA 1
ATOM 1433 C C . GLN A 1 183 ? 51.825 136.180 40.584 1.00 46.58 181 GLN A C 1
ATOM 1434 O O . GLN A 1 183 ? 50.915 136.982 40.394 1.00 49.62 181 GLN A O 1
ATOM 1440 N N . SER A 1 184 ? 51.718 135.151 41.420 1.00 45.07 182 SER A N 1
ATOM 1441 C CA . SER A 1 184 ? 50.496 134.922 42.188 1.00 43.03 182 SER A CA 1
ATOM 1442 C C . SER A 1 184 ? 50.307 136.005 43.242 1.00 44.95 182 SER A C 1
ATOM 1443 O O . SER A 1 184 ? 49.183 136.430 43.516 1.00 45.41 182 SER A O 1
ATOM 1446 N N . LEU A 1 185 ? 51.412 136.452 43.825 1.00 44.35 183 LEU A N 1
ATOM 1447 C CA . LEU A 1 185 ? 51.371 137.535 44.796 1.00 45.04 183 LEU A CA 1
ATOM 1448 C C . LEU A 1 185 ? 50.940 138.836 44.130 1.00 42.23 183 LEU A C 1
ATOM 1449 O O . LEU A 1 185 ? 50.148 139.595 44.692 1.00 41.65 183 LEU A O 1
ATOM 1454 N N . PHE A 1 186 ? 51.463 139.092 42.933 1.00 39.22 184 PHE A N 1
ATOM 1455 C CA . PHE A 1 186 ? 51.050 140.265 42.161 1.00 44.99 184 PHE A CA 1
ATOM 1456 C C . PHE A 1 186 ? 49.551 140.240 41.876 1.00 42.35 184 PHE A C 1
ATOM 1457 O O . PHE A 1 186 ? 48.871 141.262 41.980 1.00 38.93 184 PHE A O 1
ATOM 1465 N N . VAL A 1 187 ? 49.038 139.067 41.516 1.00 43.58 185 VAL A N 1
ATOM 1466 C CA . VAL A 1 187 ? 47.616 138.923 41.230 1.00 40.53 185 VAL A CA 1
ATOM 1467 C C . VAL A 1 187 ? 46.779 139.205 42.474 1.00 41.66 185 VAL A C 1
ATOM 1468 O O . VAL A 1 187 ? 45.772 139.908 42.408 1.00 41.53 185 VAL A O 1
ATOM 1472 N N . ILE A 1 188 ? 47.208 138.669 43.611 1.00 42.73 186 ILE A N 1
ATOM 1473 C CA . ILE A 1 188 ? 46.509 138.904 44.868 1.00 42.44 186 ILE A CA 1
ATOM 1474 C C . ILE A 1 188 ? 46.489 140.392 45.218 1.00 41.65 186 ILE A C 1
ATOM 1475 O O . ILE A 1 188 ? 45.451 140.938 45.595 1.00 41.03 186 ILE A O 1
ATOM 1480 N N . ALA A 1 189 ? 47.641 141.044 45.093 1.00 41.44 187 ALA A N 1
ATOM 1481 C CA . ALA A 1 189 ? 47.730 142.480 45.330 1.00 41.22 187 ALA A CA 1
ATOM 1482 C C . ALA A 1 189 ? 46.818 143.243 44.374 1.00 41.75 187 ALA A C 1
ATOM 1483 O O . ALA A 1 189 ? 46.063 144.119 44.793 1.00 38.39 187 ALA A O 1
ATOM 1485 N N . GLY A 1 190 ? 46.896 142.904 43.089 1.00 35.61 188 GLY A N 1
ATOM 1486 C CA . GLY A 1 190 ? 46.083 143.551 42.075 1.00 39.59 188 GLY A CA 1
ATOM 1487 C C . GLY A 1 190 ? 44.607 143.454 42.403 1.00 39.71 188 GLY A C 1
ATOM 1488 O O . GLY A 1 190 ? 43.854 144.413 42.216 1.00 41.10 188 GLY A O 1
ATOM 1489 N N . ASN A 1 191 ? 44.194 142.294 42.906 1.00 37.70 189 ASN A N 1
ATOM 1490 C CA . ASN A 1 191 ? 42.803 142.075 43.285 1.00 38.19 189 ASN A CA 1
ATOM 1491 C C . ASN A 1 191 ? 42.369 142.985 44.428 1.00 41.04 189 ASN A C 1
ATOM 1492 O O . ASN A 1 191 ? 41.298 143.595 44.384 1.00 41.78 189 ASN A O 1
ATOM 1497 N N . TYR A 1 192 ? 43.207 143.072 45.454 1.00 41.35 190 TYR A N 1
ATOM 1498 C CA . TYR A 1 192 ? 42.948 143.986 46.557 1.00 39.05 190 TYR A CA 1
ATOM 1499 C C . TYR A 1 192 ? 42.829 145.420 46.066 1.00 37.95 190 TYR A C 1
ATOM 1500 O O . TYR A 1 192 ? 41.980 146.170 46.540 1.00 37.68 190 TYR A O 1
ATOM 1509 N N . ASP A 1 193 ? 43.684 145.789 45.116 1.00 34.35 191 ASP A N 1
ATOM 1510 C CA . ASP A 1 193 ? 43.651 147.121 44.526 1.00 40.21 191 ASP A CA 1
ATOM 1511 C C . ASP A 1 193 ? 42.270 147.443 43.950 1.00 41.76 191 ASP A C 1
ATOM 1512 O O . ASP A 1 193 ? 41.805 148.577 44.055 1.00 39.25 191 ASP A O 1
ATOM 1517 N N . ASP A 1 194 ? 41.615 146.441 43.363 1.00 41.71 192 ASP A N 1
ATOM 1518 C CA . ASP A 1 194 ? 40.279 146.625 42.792 1.00 43.26 192 ASP A CA 1
ATOM 1519 C C . ASP A 1 194 ? 39.275 147.123 43.827 1.00 41.78 192 ASP A C 1
ATOM 1520 O O . ASP A 1 194 ? 38.305 147.796 43.486 1.00 42.69 192 ASP A O 1
ATOM 1525 N N . PHE A 1 195 ? 39.510 146.789 45.091 1.00 38.61 193 PHE A N 1
ATOM 1526 C CA . PHE A 1 195 ? 38.626 147.233 46.162 1.00 38.45 193 PHE A CA 1
ATOM 1527 C C . PHE A 1 195 ? 39.229 148.413 46.914 1.00 38.04 193 PHE A C 1
ATOM 1528 O O . PHE A 1 195 ? 38.750 148.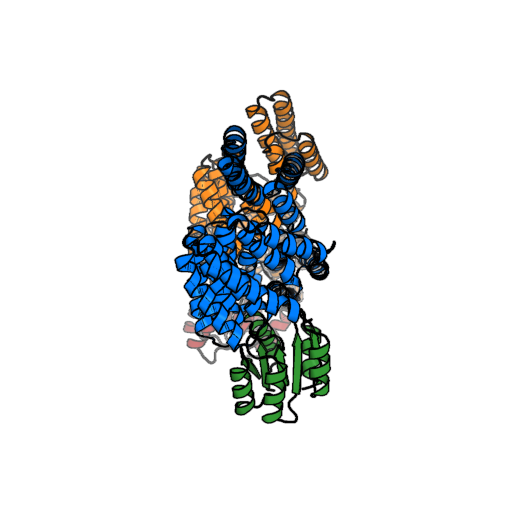789 47.986 1.00 41.67 193 PHE A O 1
ATOM 1536 N N . LYS A 1 196 ? 40.283 148.988 46.341 1.00 34.55 194 LYS A N 1
ATOM 1537 C CA . LYS A 1 196 ? 40.974 150.138 46.930 1.00 40.47 194 LYS A CA 1
ATOM 1538 C C . LYS A 1 196 ? 41.600 149.809 48.281 1.00 41.20 194 LYS A C 1
ATOM 1539 O O . LYS A 1 196 ? 41.802 150.697 49.105 1.00 44.34 194 LYS A O 1
ATOM 1545 N N . HIS A 1 197 ? 41.900 148.534 48.513 1.00 41.28 195 HIS A N 1
ATOM 1546 C CA . HIS A 1 197 ? 42.554 148.137 49.751 1.00 43.67 195 HIS A CA 1
ATOM 1547 C C . HIS A 1 197 ? 44.050 147.960 49.544 1.00 42.80 195 HIS A C 1
ATOM 1548 O O . HIS A 1 197 ? 44.587 146.862 49.682 1.00 45.74 195 HIS A O 1
ATOM 1555 N N . TYR A 1 198 ? 44.717 149.056 49.209 1.00 39.27 196 TYR A N 1
ATOM 1556 C CA . TYR A 1 198 ? 46.147 149.029 48.942 1.00 43.29 196 TYR A CA 1
ATOM 1557 C C . TYR A 1 198 ? 46.933 148.525 50.150 1.00 42.87 196 TYR A C 1
ATOM 1558 O O . TYR A 1 198 ? 47.957 147.860 50.000 1.00 40.92 196 TYR A O 1
ATOM 1567 N N . ASP A 1 199 ? 46.449 148.835 51.347 1.00 39.13 197 ASP A N 1
ATOM 1568 C CA . ASP A 1 199 ? 47.109 148.375 52.561 1.00 48.12 197 ASP A CA 1
ATOM 1569 C C . ASP A 1 199 ? 47.094 146.846 52.663 1.00 49.35 197 ASP A C 1
ATOM 1570 O O . ASP A 1 199 ? 48.008 146.250 53.226 1.00 49.90 197 ASP A O 1
ATOM 1575 N N . LYS A 1 200 ? 46.066 146.212 52.107 1.00 47.31 198 LYS A N 1
ATOM 1576 C CA . LYS A 1 200 ? 46.000 144.753 52.112 1.00 47.05 198 LYS A CA 1
ATOM 1577 C C . LYS A 1 200 ? 46.914 144.161 51.050 1.00 42.24 198 LYS A C 1
ATOM 1578 O O . LYS A 1 200 ? 47.449 143.068 51.221 1.00 40.36 198 LYS A O 1
ATOM 1584 N N . ALA A 1 201 ? 47.098 144.892 49.958 1.00 36.23 199 ALA A N 1
ATOM 1585 C CA . ALA A 1 201 ? 47.966 144.442 48.877 1.00 37.74 199 ALA A CA 1
ATOM 1586 C C . ALA A 1 201 ? 49.441 144.484 49.275 1.00 42.28 199 ALA A C 1
ATOM 1587 O O . ALA A 1 201 ? 50.233 143.634 48.861 1.00 42.71 199 ALA A O 1
ATOM 1589 N N . LEU A 1 202 ? 49.799 145.482 50.076 1.00 39.32 200 LEU A N 1
ATOM 1590 C CA . LEU A 1 202 ? 51.198 145.764 50.374 1.00 43.07 200 LEU A CA 1
ATOM 1591 C C . LEU A 1 202 ? 51.976 144.564 50.925 1.00 43.20 200 LEU A C 1
ATOM 1592 O O . LEU A 1 202 ? 53.083 144.286 50.462 1.00 41.64 200 LEU A O 1
ATOM 1597 N N . PRO A 1 203 ? 51.405 143.845 51.908 1.00 43.82 201 PRO A N 1
ATOM 1598 C CA . PRO A 1 203 ? 52.140 142.700 52.458 1.00 44.87 201 PRO A CA 1
ATOM 1599 C C . PRO A 1 203 ? 52.528 141.698 51.375 1.00 43.68 201 PRO A C 1
ATOM 1600 O O . PRO A 1 203 ? 53.640 141.177 51.397 1.00 44.93 201 PRO A O 1
ATOM 1604 N N . HIS A 1 204 ? 51.630 141.445 50.429 1.00 45.25 202 HIS A N 1
ATOM 1605 C CA . HIS A 1 204 ? 51.914 140.489 49.363 1.00 40.97 202 HIS A CA 1
ATOM 1606 C C . HIS A 1 204 ? 52.995 141.010 48.423 1.00 39.06 202 HIS A C 1
ATOM 1607 O O . HIS A 1 204 ? 53.843 140.250 47.955 1.00 37.28 202 HIS A O 1
ATOM 1614 N N . LEU A 1 205 ? 52.972 142.311 48.158 1.00 41.87 203 LEU A N 1
ATOM 1615 C CA . LEU A 1 205 ? 54.001 142.916 47.323 1.00 43.17 203 LEU A CA 1
ATOM 1616 C C . LEU A 1 205 ? 55.367 142.832 48.000 1.00 45.94 203 LEU A C 1
ATOM 1617 O O . LEU A 1 205 ? 56.387 142.653 47.334 1.00 50.51 203 LEU A O 1
ATOM 1622 N N . GLU A 1 206 ? 55.387 142.949 49.323 1.00 44.17 204 GLU A N 1
ATOM 1623 C CA . GLU A 1 206 ? 56.645 142.865 50.058 1.00 47.08 204 GLU A CA 1
ATOM 1624 C C . GLU A 1 206 ? 57.199 141.443 50.036 1.00 45.08 204 GLU A C 1
ATOM 1625 O O . GLU A 1 206 ? 5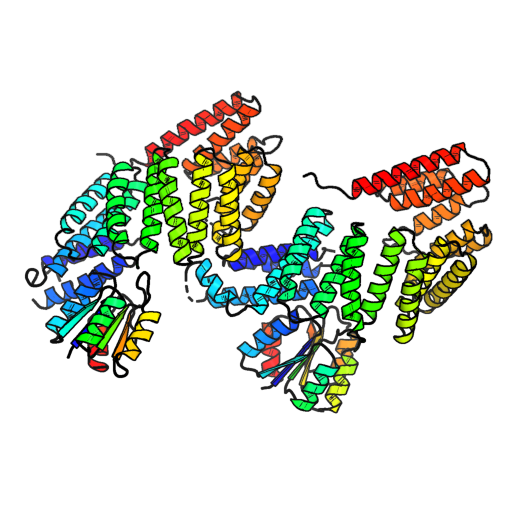8.402 141.244 49.868 1.00 48.63 204 GLU A O 1
ATOM 1631 N N . ALA A 1 207 ? 56.325 140.456 50.202 1.00 43.54 205 ALA A N 1
ATOM 1632 C CA . ALA A 1 207 ? 56.751 139.061 50.136 1.00 41.81 205 ALA A CA 1
ATOM 1633 C C . ALA A 1 207 ? 57.288 138.752 48.746 1.00 43.88 205 ALA A C 1
ATOM 1634 O O . ALA A 1 207 ? 58.275 138.037 48.594 1.00 44.07 205 ALA A O 1
ATOM 1636 N N . ALA A 1 208 ? 56.633 139.303 47.729 1.00 44.06 206 ALA A N 1
ATOM 1637 C CA . ALA A 1 208 ? 57.091 139.130 46.357 1.00 44.61 206 ALA A CA 1
ATOM 1638 C C . ALA A 1 208 ? 58.481 139.728 46.177 1.00 45.33 206 ALA A C 1
ATOM 1639 O O . ALA A 1 208 ? 59.352 139.115 45.563 1.00 47.17 206 ALA A O 1
ATOM 1641 N N . LEU A 1 209 ? 58.688 140.926 46.716 1.00 44.14 207 LEU A N 1
ATOM 1642 C CA . LEU A 1 209 ? 59.996 141.564 46.638 1.00 47.24 207 LEU A CA 1
ATOM 1643 C C . LEU A 1 209 ? 61.078 140.695 47.277 1.00 46.94 207 LEU A C 1
ATOM 1644 O O . LEU A 1 209 ? 62.137 140.480 46.688 1.00 50.39 207 LEU A O 1
ATOM 1649 N N . GLU A 1 210 ? 60.808 140.203 48.483 1.00 67.81 208 GLU A N 1
ATOM 1650 C CA . GLU A 1 210 ? 61.778 139.383 49.207 1.00 71.20 208 GLU A CA 1
ATOM 1651 C C . GLU A 1 210 ? 62.107 138.106 48.446 1.00 71.24 208 GLU A C 1
ATOM 1652 O O . GLU A 1 210 ? 63.269 137.722 48.332 1.00 73.56 208 GLU A O 1
ATOM 1658 N N . LEU A 1 211 ? 61.076 137.452 47.926 1.00 67.44 209 LEU A N 1
ATOM 1659 C CA . LEU A 1 211 ? 61.263 136.222 47.170 1.00 68.68 209 LEU A CA 1
ATOM 1660 C C . LEU A 1 211 ? 62.088 136.487 45.913 1.00 67.17 209 LEU A C 1
ATOM 1661 O O . LEU A 1 211 ? 63.008 135.734 45.589 1.00 67.00 209 LEU A O 1
ATOM 1666 N N . ALA A 1 212 ? 61.756 137.573 45.218 1.00 63.43 210 ALA A N 1
ATOM 1667 C CA . ALA A 1 212 ? 62.443 137.960 43.988 1.00 58.77 210 ALA A CA 1
ATOM 1668 C C . ALA A 1 212 ? 63.929 138.232 44.205 1.00 63.58 210 ALA A C 1
ATOM 1669 O O . ALA A 1 212 ? 64.752 137.957 43.332 1.00 63.16 210 ALA A O 1
ATOM 1671 N N . MET A 1 213 ? 64.270 138.786 45.365 1.00 67.52 211 MET A N 1
ATOM 1672 C CA . MET A 1 213 ? 65.667 139.063 45.690 1.00 70.58 211 MET A CA 1
ATOM 1673 C C . MET A 1 213 ? 66.431 137.793 46.056 1.00 72.90 211 MET A C 1
ATOM 1674 O O . MET A 1 213 ? 67.624 137.675 45.775 1.00 74.22 211 MET A O 1
ATOM 1679 N N . ASP A 1 214 ? 65.741 136.843 46.680 1.00 74.10 212 ASP A N 1
ATOM 1680 C CA . ASP A 1 214 ? 66.349 135.559 47.007 1.00 76.82 212 ASP A CA 1
ATOM 1681 C C . ASP A 1 214 ? 66.780 134.827 45.738 1.00 77.71 212 ASP A C 1
ATOM 1682 O O . ASP A 1 214 ? 67.906 134.346 45.644 1.00 81.42 212 ASP A O 1
ATOM 1687 N N . ILE A 1 215 ? 65.885 134.756 44.756 1.00 78.85 213 ILE A N 1
ATOM 1688 C CA . ILE A 1 215 ? 66.188 134.074 43.502 1.00 79.49 213 ILE A CA 1
ATOM 1689 C C . ILE A 1 215 ? 67.011 134.949 42.563 1.00 82.07 213 ILE A C 1
ATOM 1690 O O . ILE A 1 215 ? 67.279 134.566 41.425 1.00 84.35 213 ILE A O 1
ATOM 1695 N N . GLN A 1 216 ? 67.408 136.122 43.049 1.00 66.23 214 GLN A N 1
ATOM 1696 C CA . GLN A 1 216 ? 68.206 137.062 42.265 1.00 63.52 214 GLN A CA 1
ATOM 1697 C C . GLN A 1 216 ? 67.650 137.279 40.859 1.00 63.84 214 GLN A C 1
ATOM 1698 O O . GLN A 1 216 ? 68.369 137.144 39.869 1.00 66.73 214 GLN A O 1
ATOM 1704 N N . ASN A 1 217 ? 66.365 137.614 40.780 1.00 60.26 215 ASN A N 1
ATOM 1705 C CA . ASN A 1 217 ? 65.736 137.956 39.509 1.00 59.94 215 ASN A CA 1
ATOM 1706 C C . ASN A 1 217 ? 65.519 139.462 39.417 1.00 56.70 215 ASN A C 1
ATOM 1707 O O . ASN A 1 217 ? 64.615 140.004 40.049 1.00 51.74 215 ASN A O 1
ATOM 1712 N N . ASP A 1 218 ? 66.356 140.132 38.633 1.00 59.72 216 ASP A N 1
ATOM 1713 C CA . ASP A 1 218 ? 66.339 141.591 38.557 1.00 62.04 216 ASP A CA 1
ATOM 1714 C C . ASP A 1 218 ? 65.010 142.155 38.057 1.00 60.88 216 ASP A C 1
ATOM 1715 O O . ASP A 1 218 ? 64.482 143.112 38.626 1.00 58.37 216 ASP A O 1
ATOM 1720 N N . ARG A 1 219 ? 64.469 141.571 36.995 1.00 61.28 217 ARG A N 1
ATOM 1721 C CA . ARG A 1 219 ? 63.209 142.064 36.456 1.00 61.67 217 ARG A CA 1
ATOM 1722 C C . ARG A 1 219 ? 62.133 142.092 37.537 1.00 58.71 217 ARG A C 1
ATOM 1723 O O . ARG A 1 219 ? 61.463 143.106 37.725 1.00 58.44 217 ARG A O 1
ATOM 1731 N N . PHE A 1 220 ? 61.979 140.983 38.255 1.00 54.73 218 PHE A N 1
ATOM 1732 C CA . PHE A 1 220 ? 60.950 140.891 39.286 1.00 53.15 218 PHE A CA 1
ATOM 1733 C C . PHE A 1 220 ? 61.280 141.706 40.533 1.00 52.17 218 PHE A C 1
ATOM 1734 O O . PHE A 1 220 ? 60.392 142.037 41.317 1.00 48.86 218 PHE A O 1
ATOM 1742 N N . ILE A 1 221 ? 62.556 142.025 40.713 1.00 53.71 219 ILE A N 1
ATOM 1743 C CA . ILE A 1 221 ? 62.957 142.934 41.777 1.00 53.37 219 ILE A CA 1
ATOM 1744 C C . ILE A 1 221 ? 62.493 144.343 41.423 1.00 52.26 219 ILE A C 1
ATOM 1745 O O . ILE A 1 221 ? 61.913 145.047 42.249 1.00 54.70 219 ILE A O 1
ATOM 1750 N N . ALA A 1 222 ? 62.744 144.739 40.181 1.00 52.07 220 ALA A N 1
ATOM 1751 C CA . ALA A 1 222 ? 62.320 146.043 39.690 1.00 52.84 220 ALA A CA 1
ATOM 1752 C C . ALA A 1 222 ? 60.799 146.166 39.685 1.00 50.27 220 ALA A C 1
ATOM 1753 O O . ALA A 1 222 ? 60.248 147.183 40.108 1.00 49.71 220 ALA A O 1
ATOM 1755 N N . ILE A 1 223 ? 60.123 145.128 39.203 1.00 50.12 221 ILE A N 1
ATOM 1756 C CA . ILE A 1 223 ? 58.666 145.144 39.128 1.00 48.33 221 ILE A CA 1
ATOM 1757 C C . ILE A 1 223 ? 58.040 145.188 40.515 1.00 46.86 221 ILE A C 1
ATOM 1758 O O . ILE A 1 223 ? 57.086 145.931 40.748 1.00 48.49 221 ILE A O 1
ATOM 1763 N N . SER A 1 224 ? 58.583 144.393 41.434 1.00 44.92 222 SER A N 1
ATOM 1764 C CA . SER A 1 224 ? 58.102 144.375 42.815 1.00 46.65 222 SER A CA 1
ATOM 1765 C C . SER A 1 224 ? 58.227 145.749 43.459 1.00 44.64 222 SER A C 1
ATOM 1766 O O . SER A 1 224 ? 57.311 146.212 44.144 1.00 40.23 222 SER A O 1
ATOM 1769 N N . LEU A 1 225 ? 59.371 146.390 43.241 1.00 46.53 223 LEU A N 1
ATOM 1770 C CA . LEU A 1 225 ? 59.637 147.708 43.804 1.00 46.88 223 LEU A CA 1
ATOM 1771 C C . LEU A 1 225 ? 58.686 148.741 43.211 1.00 48.06 223 LEU A C 1
ATOM 1772 O O . LEU A 1 225 ? 58.201 149.630 43.910 1.00 47.41 223 LEU A O 1
ATOM 1777 N N . LEU A 1 226 ? 58.423 148.612 41.915 1.00 48.01 224 LEU A N 1
ATOM 1778 C CA . LEU A 1 226 ? 57.470 149.478 41.233 1.00 47.41 224 LEU A CA 1
ATOM 1779 C C . LEU A 1 226 ? 56.069 149.290 41.803 1.00 44.70 224 LEU A C 1
ATOM 1780 O O . LEU A 1 226 ? 55.359 150.259 42.073 1.00 42.99 224 LEU A O 1
ATOM 1785 N N . ASN A 1 227 ? 55.677 148.034 41.984 1.00 43.13 225 ASN A N 1
ATOM 1786 C CA . ASN A 1 227 ? 54.371 147.716 42.542 1.00 42.57 225 ASN A CA 1
ATOM 1787 C C . ASN A 1 227 ? 54.207 148.251 43.959 1.00 41.23 225 ASN A C 1
ATOM 1788 O O . ASN A 1 227 ? 53.149 148.767 44.317 1.00 40.22 225 ASN A O 1
ATOM 1793 N N . ILE A 1 228 ? 55.262 148.133 44.758 1.00 40.50 226 ILE A N 1
ATOM 1794 C CA . ILE A 1 228 ? 55.267 148.697 46.101 1.00 41.06 226 ILE A CA 1
ATOM 1795 C C . ILE A 1 228 ? 55.093 150.216 46.050 1.00 41.86 226 ILE A C 1
ATOM 1796 O O . ILE A 1 228 ? 54.293 150.780 46.797 1.00 36.74 226 ILE A O 1
ATOM 1801 N N . ALA A 1 229 ? 55.840 150.868 45.162 1.00 38.16 227 ALA A N 1
ATOM 1802 C CA . ALA A 1 229 ? 55.754 152.318 44.997 1.00 44.81 227 ALA A CA 1
ATOM 1803 C C . ALA A 1 229 ? 54.345 152.774 44.602 1.00 46.95 227 ALA A C 1
ATOM 1804 O O . ALA A 1 229 ? 53.809 153.725 45.172 1.00 45.87 227 ALA A O 1
ATOM 1806 N N . ASN A 1 230 ? 53.748 152.099 43.625 1.00 46.14 228 ASN A N 1
ATOM 1807 C CA . ASN A 1 230 ? 52.383 152.425 43.223 1.00 46.76 228 ASN A CA 1
ATOM 1808 C C . ASN A 1 230 ? 51.415 152.212 44.378 1.00 42.89 228 ASN A C 1
ATOM 1809 O O . ASN A 1 230 ? 50.444 152.953 44.536 1.00 39.68 228 ASN A O 1
ATOM 1814 N N . SER A 1 231 ? 51.684 151.191 45.182 1.00 36.12 229 SER A N 1
ATOM 1815 C CA . SER A 1 231 ? 50.840 150.890 46.330 1.00 44.69 229 SER A CA 1
ATOM 1816 C C . SER A 1 231 ? 50.865 152.044 47.327 1.00 45.80 229 SER A C 1
ATOM 1817 O O . SER A 1 231 ? 49.818 152.508 47.776 1.00 45.15 229 SER A O 1
ATOM 1820 N N . TYR A 1 232 ? 52.070 152.497 47.671 1.00 43.99 230 TYR A N 1
ATOM 1821 C CA . TYR A 1 232 ? 52.246 153.630 48.573 1.00 44.25 230 TYR A CA 1
ATOM 1822 C C . TYR A 1 232 ? 51.672 154.909 47.976 1.00 45.51 230 TYR A C 1
ATOM 1823 O O . TYR A 1 232 ? 51.055 155.710 48.680 1.00 45.83 230 TYR A O 1
ATOM 1832 N N . ASP A 1 233 ? 51.892 155.111 46.680 1.00 42.35 231 ASP A N 1
ATOM 1833 C CA . ASP A 1 233 ? 51.380 156.299 46.009 1.00 44.53 231 ASP A CA 1
ATOM 1834 C C . ASP A 1 233 ? 49.869 156.364 46.141 1.00 45.37 231 ASP A C 1
ATOM 1835 O O . ASP A 1 233 ? 49.303 157.432 46.366 1.00 48.26 231 ASP A O 1
ATOM 1840 N N . ARG A 1 234 ? 49.217 155.213 46.002 1.00 57.60 232 ARG A N 1
ATOM 1841 C CA . ARG A 1 234 ? 47.763 155.158 46.053 1.00 55.42 232 ARG A CA 1
ATOM 1842 C C . ARG A 1 234 ? 47.210 155.133 47.477 1.00 58.09 232 ARG A C 1
ATOM 1843 O O . ARG A 1 234 ? 46.070 155.534 47.710 1.00 56.36 232 ARG A O 1
ATOM 1851 N N . SER A 1 235 ? 48.017 154.669 48.428 1.00 57.71 233 SER A N 1
ATOM 1852 C CA . SER A 1 235 ? 47.598 154.642 49.826 1.00 57.97 233 SER A CA 1
ATOM 1853 C C . SER A 1 235 ? 47.794 156.009 50.487 1.00 60.42 233 SER A C 1
ATOM 1854 O O . SER A 1 235 ? 47.281 156.262 51.578 1.00 61.65 233 SER A O 1
ATOM 1857 N N . GLY A 1 236 ? 48.539 156.884 49.817 1.00 57.90 234 GLY A N 1
ATOM 1858 C CA . GLY A 1 236 ? 48.730 158.244 50.286 1.00 61.50 234 GLY A CA 1
ATOM 1859 C C . GLY A 1 236 ? 50.060 158.514 50.968 1.00 61.38 234 GLY A C 1
ATOM 1860 O O . GLY A 1 236 ? 50.220 159.539 51.624 1.00 60.55 234 GLY A O 1
ATOM 1861 N N . ASP A 1 237 ? 51.014 157.599 50.820 1.00 61.32 235 ASP A N 1
ATOM 1862 C CA . ASP A 1 237 ? 52.342 157.784 51.405 1.00 64.92 235 ASP A CA 1
ATOM 1863 C C . ASP A 1 237 ? 53.345 158.170 50.323 1.00 63.45 235 ASP A C 1
ATOM 1864 O O . ASP A 1 237 ? 54.167 157.357 49.905 1.00 63.03 235 ASP A O 1
ATOM 1869 N N . ASP A 1 238 ? 53.270 159.421 49.880 1.00 64.55 236 ASP A N 1
ATOM 1870 C CA . ASP A 1 238 ? 54.089 159.910 48.776 1.00 67.73 236 ASP A CA 1
ATOM 1871 C C . ASP A 1 238 ? 55.588 159.741 48.999 1.00 65.22 236 ASP A C 1
ATOM 1872 O O . ASP A 1 238 ? 56.328 159.438 48.063 1.00 62.37 236 ASP A O 1
ATOM 1877 N N . GLN A 1 239 ? 56.036 159.938 50.234 1.00 63.62 237 GLN A N 1
ATOM 1878 C CA . GLN A 1 239 ? 57.455 159.825 50.548 1.00 64.97 237 GLN A CA 1
ATOM 1879 C C . GLN A 1 239 ? 57.956 158.402 50.296 1.00 66.81 237 GLN A C 1
ATOM 1880 O O . GLN A 1 239 ? 58.966 158.201 49.623 1.00 64.16 237 GLN A O 1
ATOM 1886 N N . MET A 1 240 ? 57.238 157.418 50.829 1.00 66.64 238 MET A N 1
ATOM 1887 C CA . MET A 1 240 ? 57.574 156.018 50.595 1.00 68.50 238 MET A CA 1
ATOM 1888 C C . MET A 1 240 ? 57.448 155.664 49.116 1.00 67.68 238 MET A C 1
ATOM 1889 O O . MET A 1 240 ? 58.252 154.909 48.574 1.00 60.61 238 MET A O 1
ATOM 1894 N N . ALA A 1 241 ? 56.429 156.215 48.469 1.00 50.81 239 ALA A N 1
ATOM 1895 C CA . ALA A 1 241 ? 56.232 156.007 47.042 1.00 48.28 239 ALA A CA 1
ATOM 1896 C C . ALA A 1 241 ? 57.458 156.464 46.263 1.00 49.10 239 ALA A C 1
ATOM 1897 O O . ALA A 1 241 ? 58.035 155.703 45.486 1.00 50.45 239 ALA A O 1
ATOM 1899 N N . VAL A 1 242 ? 57.858 157.712 46.477 1.00 49.22 240 VAL A N 1
ATOM 1900 C CA . VAL A 1 242 ? 58.986 158.271 45.744 1.00 51.73 240 VAL A CA 1
ATOM 1901 C C . VAL A 1 242 ? 60.253 157.482 46.031 1.00 55.28 240 VAL A C 1
ATOM 1902 O O . VAL A 1 242 ? 61.066 157.245 45.138 1.00 58.05 240 VAL A O 1
ATOM 1906 N N . GLU A 1 243 ? 60.407 157.071 47.284 1.00 54.32 241 GLU A N 1
ATOM 1907 C CA . GLU A 1 243 ? 61.562 156.289 47.699 1.00 59.23 241 GLU A CA 1
ATOM 1908 C C . GLU A 1 243 ? 61.664 154.990 46.908 1.00 58.18 241 GLU A C 1
ATOM 1909 O O . GLU A 1 243 ? 62.731 154.632 46.405 1.00 60.36 241 GLU A O 1
ATOM 1915 N N . HIS A 1 244 ? 60.546 154.284 46.794 1.00 54.84 242 HIS A N 1
ATOM 1916 C CA . HIS A 1 244 ? 60.545 153.021 46.076 1.00 54.03 242 HIS A CA 1
ATOM 1917 C C . HIS A 1 244 ? 60.618 153.215 44.566 1.00 53.19 242 HIS A C 1
ATOM 1918 O O . HIS A 1 244 ? 61.270 152.435 43.876 1.00 56.25 242 HIS A O 1
ATOM 1925 N N . PHE A 1 245 ? 59.967 154.257 44.054 1.00 50.24 243 PHE A N 1
ATOM 1926 C CA . PHE A 1 245 ? 60.080 154.570 42.633 1.00 51.53 243 PHE A CA 1
ATOM 1927 C C . PHE A 1 245 ? 61.551 154.692 42.250 1.00 54.19 243 PHE A C 1
ATOM 1928 O O . PHE A 1 245 ? 61.995 154.119 41.255 1.00 55.04 243 PHE A O 1
ATOM 1936 N N . GLN A 1 246 ? 62.309 155.426 43.056 1.00 57.78 244 GLN A N 1
ATOM 1937 C CA . GLN A 1 246 ? 63.724 155.639 42.776 1.00 62.69 244 GLN A CA 1
ATOM 1938 C C . GLN A 1 246 ? 64.543 154.357 42.917 1.00 60.21 244 GLN A C 1
ATOM 1939 O O . GLN A 1 246 ? 65.526 154.161 42.201 1.00 61.77 244 GLN A O 1
ATOM 1945 N N . LYS A 1 247 ? 64.130 153.481 43.825 1.00 56.46 245 LYS A N 1
ATOM 1946 C CA . LYS A 1 247 ? 64.754 152.168 43.931 1.00 60.09 245 LYS A CA 1
ATOM 1947 C C . LYS A 1 247 ? 64.500 151.356 42.664 1.00 58.04 245 LYS A C 1
ATOM 1948 O O . LYS A 1 247 ? 65.412 150.728 42.127 1.00 58.22 245 LYS A O 1
ATOM 1954 N N . ALA A 1 248 ? 63.258 151.372 42.190 1.00 56.27 246 ALA A N 1
ATOM 1955 C CA . ALA A 1 248 ? 62.904 150.691 40.950 1.00 55.41 246 ALA A CA 1
ATOM 1956 C C . ALA A 1 248 ? 63.638 151.316 39.769 1.00 55.07 246 ALA A C 1
ATOM 1957 O O . ALA A 1 248 ? 64.087 150.617 38.864 1.00 55.10 246 ALA A O 1
ATOM 1959 N N . ALA A 1 249 ? 63.758 152.640 39.786 1.00 56.72 247 ALA A N 1
ATOM 1960 C CA . ALA A 1 249 ? 64.472 153.356 38.737 1.00 60.76 247 ALA A CA 1
ATOM 1961 C C . ALA A 1 249 ? 65.924 152.896 38.648 1.00 66.61 247 ALA A C 1
ATOM 1962 O O . ALA A 1 249 ? 66.427 152.611 37.561 1.00 69.03 247 ALA A O 1
ATOM 1964 N N . LYS A 1 250 ? 66.591 152.825 39.797 1.00 67.39 248 LYS A N 1
ATOM 1965 C CA . LYS A 1 250 ? 67.991 152.415 39.848 1.00 69.08 248 LYS A CA 1
ATOM 1966 C C . LYS A 1 250 ? 68.191 151.048 39.209 1.00 70.05 248 LYS A C 1
ATOM 1967 O O . LYS A 1 250 ? 68.957 150.906 38.258 1.00 74.26 248 LYS A O 1
ATOM 1973 N N . VAL A 1 251 ? 67.501 150.043 39.737 1.00 67.33 249 VAL A N 1
ATOM 1974 C CA . VAL A 1 251 ? 67.624 148.686 39.218 1.00 67.84 249 VAL A CA 1
ATOM 1975 C C . VAL A 1 251 ? 67.240 148.627 37.739 1.00 67.88 249 VAL A C 1
ATOM 1976 O O . VAL A 1 251 ? 67.775 147.817 36.981 1.00 69.11 249 VAL A O 1
ATOM 1980 N N . SER A 1 252 ? 66.323 149.502 37.334 1.00 65.83 250 SER A N 1
ATOM 1981 C CA . SER A 1 252 ? 65.906 149.594 35.938 1.00 64.81 250 SER A CA 1
ATOM 1982 C C . SER A 1 252 ? 67.033 150.108 35.042 1.00 67.88 250 SER A C 1
ATOM 1983 O O . SER A 1 252 ? 67.462 149.417 34.119 1.00 72.19 250 SER A O 1
ATOM 1986 N N . ARG A 1 253 ? 67.506 151.321 35.318 1.00 65.06 251 ARG A N 1
ATOM 1987 C CA . ARG A 1 253 ? 68.580 151.927 34.533 1.00 65.21 251 ARG A CA 1
ATOM 1988 C C . ARG A 1 253 ? 69.803 151.017 34.423 1.00 68.33 251 ARG A C 1
ATOM 1989 O O . ARG A 1 253 ? 70.526 151.050 33.426 1.00 68.26 251 ARG A O 1
ATOM 1997 N N . GLU A 1 254 ? 70.030 150.207 35.452 1.00 68.30 252 GLU A N 1
ATOM 1998 C CA . GLU A 1 254 ? 71.249 149.408 35.531 1.00 73.67 252 GLU A CA 1
ATOM 1999 C C . GLU A 1 254 ? 71.113 148.005 34.942 1.00 72.52 252 GLU A C 1
ATOM 2000 O O . GLU A 1 254 ? 72.089 147.451 34.437 1.00 70.64 252 GLU A O 1
ATOM 2006 N N . LYS A 1 255 ? 69.913 147.433 34.999 1.00 73.26 253 LYS A N 1
ATOM 2007 C CA . LYS A 1 255 ? 69.730 146.048 34.567 1.00 73.90 253 LYS A CA 1
ATOM 2008 C C . LYS A 1 255 ? 68.460 145.766 33.758 1.00 72.13 253 LYS A C 1
ATOM 2009 O O . LYS A 1 255 ? 68.422 144.807 32.987 1.00 75.75 253 LYS A O 1
ATOM 2015 N N . VAL A 1 256 ? 67.425 146.583 33.931 1.00 66.89 254 VAL A N 1
ATOM 2016 C CA . VAL A 1 256 ? 66.176 146.381 33.191 1.00 65.78 254 VAL A CA 1
ATOM 2017 C C . VAL A 1 256 ? 65.558 147.693 32.704 1.00 63.80 254 VAL A C 1
ATOM 2018 O O . VAL A 1 256 ? 64.525 148.127 33.215 1.00 62.79 254 VAL A O 1
ATOM 2022 N N . PRO A 1 257 ? 66.189 148.320 31.701 1.00 62.99 255 PRO A N 1
ATOM 2023 C CA . PRO A 1 257 ? 65.806 149.642 31.189 1.00 64.05 255 PRO A CA 1
ATOM 2024 C C . PRO A 1 257 ? 64.403 149.697 30.586 1.00 64.67 255 PRO A C 1
ATOM 2025 O O . PRO A 1 257 ? 63.779 150.756 30.604 1.00 63.16 255 PRO A O 1
ATOM 2029 N N . ASP A 1 258 ? 63.912 148.581 30.059 1.00 65.92 256 ASP A N 1
ATOM 2030 C CA . ASP A 1 258 ? 62.619 148.583 29.381 1.00 65.97 256 ASP A CA 1
ATOM 2031 C C . ASP A 1 258 ? 61.463 148.851 30.342 1.00 62.32 256 ASP A C 1
ATOM 2032 O O . ASP A 1 258 ? 60.315 148.982 29.921 1.00 61.37 256 ASP A O 1
ATOM 2037 N N . LEU A 1 259 ? 61.772 148.931 31.633 1.00 60.00 257 LEU A N 1
ATOM 2038 C CA . LEU A 1 259 ? 60.765 149.249 32.640 1.00 54.91 257 LEU A CA 1
ATOM 2039 C C . LEU A 1 259 ? 60.762 150.741 32.945 1.00 52.17 257 LEU A C 1
ATOM 2040 O O . LEU A 1 259 ? 59.866 151.244 33.616 1.00 52.49 257 LEU A O 1
ATOM 2045 N N . LEU A 1 260 ? 61.765 151.444 32.436 1.00 50.98 258 LEU A N 1
ATOM 2046 C CA . LEU A 1 260 ? 61.972 152.847 32.773 1.00 55.41 258 LEU A CA 1
ATOM 2047 C C . LEU A 1 260 ? 60.763 153.745 32.478 1.00 54.28 258 LEU A C 1
ATOM 2048 O O . LEU A 1 260 ? 60.386 154.563 33.319 1.00 52.59 258 LEU A O 1
ATOM 2053 N N . PRO A 1 261 ? 60.158 153.605 31.284 1.00 50.48 259 PRO A N 1
ATOM 2054 C CA . PRO A 1 261 ? 59.000 154.454 30.979 1.00 49.86 259 PRO A CA 1
ATOM 2055 C C . PRO A 1 261 ? 57.914 154.349 32.047 1.00 50.81 259 PRO A C 1
ATOM 2056 O O . PRO A 1 261 ? 57.436 155.370 32.536 1.00 52.75 259 PRO A O 1
ATOM 2060 N N . LYS A 1 262 ? 57.538 153.128 32.410 1.00 49.43 260 LYS A N 1
ATOM 2061 C CA . LYS A 1 262 ? 56.507 152.926 33.419 1.00 51.01 260 LYS A CA 1
ATOM 2062 C C . LYS A 1 262 ? 56.959 153.428 34.787 1.00 51.39 260 LYS A C 1
ATOM 2063 O O . LYS A 1 262 ? 56.180 154.031 35.523 1.00 52.16 260 LYS A O 1
ATOM 2069 N N . VAL A 1 263 ? 58.221 153.178 35.122 1.00 49.07 261 VAL A N 1
ATOM 2070 C CA . VAL A 1 263 ? 58.778 153.641 36.388 1.00 48.12 261 VAL A CA 1
ATOM 2071 C C . VAL A 1 263 ? 58.815 155.169 36.456 1.00 46.87 261 VAL A C 1
ATOM 2072 O O . VAL A 1 263 ? 58.428 155.760 37.461 1.00 49.53 261 VAL A O 1
ATOM 2076 N N . LEU A 1 264 ? 59.273 155.808 35.385 1.00 45.96 262 LEU A N 1
ATOM 2077 C CA . LEU A 1 264 ? 59.377 157.264 35.367 1.00 48.86 262 LEU A CA 1
ATOM 2078 C C . LEU A 1 264 ? 58.018 157.973 35.330 1.00 46.70 262 LEU A C 1
ATOM 2079 O O . LEU A 1 264 ? 57.902 159.124 35.750 1.00 47.21 262 LEU A O 1
ATOM 2084 N N . PHE A 1 265 ? 56.988 157.296 34.832 1.00 45.08 263 PHE A N 1
ATOM 2085 C CA . PHE A 1 265 ? 55.658 157.896 34.821 1.00 43.25 263 PHE A CA 1
ATOM 2086 C C . PHE A 1 265 ? 55.044 157.905 36.219 1.00 45.06 263 PHE A C 1
ATOM 2087 O O . PHE A 1 265 ? 54.402 158.876 36.616 1.00 43.67 263 PHE A O 1
ATOM 2095 N N . GLY A 1 266 ? 55.237 156.817 36.958 1.00 45.45 264 GLY A N 1
ATOM 2096 C CA . GLY A 1 266 ? 54.773 156.745 38.331 1.00 44.42 264 GLY A CA 1
ATOM 2097 C C . GLY A 1 266 ? 55.467 157.793 39.175 1.00 45.02 264 GLY A C 1
ATOM 2098 O O . GLY A 1 266 ? 54.830 158.539 39.919 1.00 44.90 264 GLY A O 1
ATOM 2099 N N . LEU A 1 267 ? 56.787 157.852 39.047 1.00 43.23 265 LEU A N 1
ATOM 2100 C CA . LEU A 1 267 ? 57.581 158.833 39.765 1.00 43.95 265 LEU A CA 1
ATOM 2101 C C . LEU A 1 267 ? 57.104 160.250 39.450 1.00 44.00 265 LEU A C 1
ATOM 2102 O O . LEU A 1 267 ? 56.887 161.055 40.354 1.00 44.76 265 LEU A O 1
ATOM 2107 N N . SER A 1 268 ? 56.930 160.545 38.165 1.00 46.46 266 SER A N 1
ATOM 2108 C CA . SER A 1 268 ? 56.511 161.878 37.731 1.00 49.05 266 SER A CA 1
ATOM 2109 C C . SER A 1 268 ? 55.125 162.249 38.254 1.00 44.31 266 SER A C 1
ATOM 2110 O O . SER A 1 268 ? 54.936 163.316 38.836 1.00 45.76 266 SER A O 1
ATOM 2113 N N . TRP A 1 269 ? 54.158 161.364 38.042 1.00 43.10 267 TRP A N 1
ATOM 2114 C CA . TRP A 1 269 ? 52.796 161.604 38.495 1.00 44.54 267 TRP A CA 1
ATOM 2115 C C . TRP A 1 269 ? 52.780 161.862 39.997 1.00 45.57 267 TRP A C 1
ATOM 2116 O O . TRP A 1 269 ? 52.152 162.808 40.467 1.00 48.12 267 TRP A O 1
ATOM 2127 N N . THR A 1 270 ? 53.479 161.016 40.746 1.00 45.19 268 THR A N 1
ATOM 2128 C CA . THR A 1 270 ? 53.536 161.143 42.199 1.00 44.81 268 THR A CA 1
ATOM 2129 C C . THR A 1 270 ? 54.139 162.475 42.619 1.00 48.95 268 THR A C 1
ATOM 2130 O O . THR A 1 270 ? 53.666 163.112 43.557 1.00 51.04 268 THR A O 1
ATOM 2134 N N . LEU A 1 271 ? 55.189 162.890 41.920 1.00 42.31 269 LEU A N 1
ATOM 2135 C CA . LEU A 1 271 ? 55.843 164.151 42.217 1.00 46.39 269 LEU A CA 1
ATOM 2136 C C . LEU A 1 271 ? 54.926 165.333 41.911 1.00 49.11 269 LEU A C 1
ATOM 2137 O O . LEU A 1 271 ? 54.918 166.324 42.638 1.00 45.16 269 LEU A O 1
ATOM 2142 N N . CYS A 1 272 ? 54.150 165.217 40.836 1.00 48.44 270 CYS A N 1
ATOM 2143 C CA . CYS A 1 272 ? 53.212 166.268 40.452 1.00 49.64 270 CYS A CA 1
ATOM 2144 C C . CYS A 1 272 ? 52.095 166.429 41.480 1.00 52.57 270 CYS A C 1
ATOM 2145 O O . CYS A 1 272 ? 51.713 167.545 41.827 1.00 54.69 270 CYS A O 1
ATOM 2148 N N . LYS A 1 273 ? 51.571 165.307 41.958 1.00 54.09 271 LYS A N 1
ATOM 2149 C CA . LYS A 1 273 ? 50.528 165.328 42.974 1.00 54.22 271 LYS A CA 1
ATOM 2150 C C . LYS A 1 273 ? 51.077 165.852 44.295 1.00 54.98 271 LYS A C 1
ATOM 2151 O O . LYS A 1 273 ? 50.334 166.388 45.116 1.00 54.40 271 LYS A O 1
ATOM 2157 N N . ALA A 1 274 ? 52.383 165.699 44.488 1.00 55.93 272 ALA A N 1
ATOM 2158 C CA . ALA A 1 274 ? 53.042 166.160 45.705 1.00 57.70 272 ALA A CA 1
ATOM 2159 C C . ALA A 1 274 ? 53.449 167.630 45.612 1.00 62.34 272 ALA A C 1
ATOM 2160 O O . ALA A 1 274 ? 54.031 168.184 46.548 1.00 68.41 272 ALA A O 1
ATOM 2162 N N . GLY A 1 275 ? 53.149 168.257 44.479 1.00 58.25 273 GLY A N 1
ATOM 2163 C CA . GLY A 1 275 ? 53.451 169.665 44.289 1.00 62.21 273 GLY A CA 1
ATOM 2164 C C . GLY A 1 275 ? 54.879 169.949 43.853 1.00 64.86 273 GLY A C 1
ATOM 2165 O O . GLY A 1 275 ? 55.288 171.108 43.780 1.00 69.28 273 GLY A O 1
ATOM 2166 N N . GLN A 1 276 ? 55.636 168.897 43.557 1.00 62.19 274 GLN A N 1
ATOM 2167 C CA . GLN A 1 276 ? 57.025 169.045 43.128 1.00 62.33 274 GLN A CA 1
ATOM 2168 C C . GLN A 1 276 ? 57.149 168.920 41.611 1.00 59.02 274 GLN A C 1
ATOM 2169 O O . GLN A 1 276 ? 57.886 168.072 41.103 1.00 55.38 274 GLN A O 1
ATOM 2175 N N . THR A 1 277 ? 56.429 169.781 40.896 1.00 58.91 275 THR A N 1
ATOM 2176 C CA . THR A 1 277 ? 56.325 169.695 39.442 1.00 57.59 275 THR A CA 1
ATOM 2177 C C . THR A 1 277 ? 57.646 169.903 38.702 1.00 57.02 275 THR A C 1
ATOM 2178 O O . THR A 1 277 ? 57.900 169.255 37.687 1.00 54.56 275 THR A O 1
ATOM 2182 N N . GLN A 1 278 ? 58.484 170.806 39.200 1.00 61.64 276 GLN A N 1
ATOM 2183 C CA . GLN A 1 278 ? 59.755 171.079 38.538 1.00 65.94 276 GLN A CA 1
ATOM 2184 C C . GLN A 1 278 ? 60.643 169.838 38.531 1.00 63.71 276 GLN A C 1
ATOM 2185 O O . GLN A 1 278 ? 61.263 169.505 37.518 1.00 60.22 276 GLN A O 1
ATOM 2191 N N . LYS A 1 279 ? 60.700 169.155 39.667 1.00 64.36 277 LYS A N 1
ATOM 2192 C CA . LYS A 1 279 ? 61.448 167.912 39.762 1.00 65.77 277 LYS A CA 1
ATOM 2193 C C . LYS A 1 279 ? 60.813 166.861 38.861 1.00 61.36 277 LYS A C 1
ATOM 2194 O O . LYS A 1 279 ? 61.510 166.079 38.218 1.00 62.36 277 LYS A O 1
ATOM 2200 N N . ALA A 1 280 ? 59.485 166.853 38.814 1.00 57.09 278 ALA A N 1
ATOM 2201 C CA . ALA A 1 280 ? 58.757 165.896 37.986 1.00 52.74 278 ALA A CA 1
ATOM 2202 C C . ALA A 1 280 ? 59.069 166.077 36.506 1.00 52.99 278 ALA A C 1
ATOM 2203 O O . ALA A 1 280 ? 59.318 165.103 35.797 1.00 54.06 278 ALA A O 1
ATOM 2205 N N . PHE A 1 281 ? 59.056 167.323 36.042 1.00 52.88 279 PHE A N 1
ATOM 2206 C CA . PHE A 1 281 ? 59.260 167.606 34.626 1.00 56.33 279 PHE A CA 1
ATOM 2207 C C . PHE A 1 281 ? 60.561 167.000 34.119 1.00 57.42 279 PHE A C 1
ATOM 2208 O O . PHE A 1 281 ? 60.670 166.621 32.953 1.00 58.82 279 PHE A O 1
ATOM 2216 N N . GLN A 1 282 ? 61.543 166.905 35.005 1.00 58.79 280 GLN A N 1
ATOM 2217 C CA . GLN A 1 282 ? 62.819 166.299 34.660 1.00 62.97 280 GLN A CA 1
ATOM 2218 C C . GLN A 1 282 ? 62.646 164.835 34.269 1.00 58.06 280 GLN A C 1
ATOM 2219 O O . GLN A 1 282 ? 63.174 164.389 33.251 1.00 60.47 280 GLN A O 1
ATOM 2225 N N . PHE A 1 283 ? 61.908 164.089 35.083 1.00 51.43 281 PHE A N 1
ATOM 2226 C CA . PHE A 1 283 ? 61.724 162.666 34.832 1.00 50.45 281 PHE A CA 1
ATOM 2227 C C . PHE A 1 283 ? 60.728 162.429 33.702 1.00 48.33 281 PHE A C 1
ATOM 2228 O O . PHE A 1 283 ? 60.772 161.396 33.036 1.00 51.66 281 PHE A O 1
ATOM 2236 N N . ILE A 1 284 ? 59.838 163.391 33.484 1.00 47.11 282 ILE A N 1
ATOM 2237 C CA . ILE A 1 284 ? 58.911 163.326 32.362 1.00 47.80 282 ILE A CA 1
ATOM 2238 C C . ILE A 1 284 ? 59.659 163.403 31.035 1.00 48.58 282 ILE A C 1
ATOM 2239 O O . ILE A 1 284 ? 59.447 162.581 30.145 1.00 51.00 282 ILE A O 1
ATOM 2244 N N . GLU A 1 285 ? 60.533 164.396 30.905 1.00 47.68 283 GLU A N 1
ATOM 2245 C CA . GLU A 1 285 ? 61.334 164.536 29.696 1.00 51.73 283 GLU A CA 1
ATOM 2246 C C . GLU A 1 285 ? 62.252 163.332 29.524 1.00 51.99 283 GLU A C 1
ATOM 2247 O O . GLU A 1 285 ? 62.533 162.912 28.403 1.00 52.60 283 GLU A O 1
ATOM 2253 N N . GLU A 1 286 ? 62.715 162.779 30.640 1.00 55.16 284 GLU A N 1
ATOM 2254 C CA . GLU A 1 286 ? 63.594 161.618 30.601 1.00 55.04 284 GLU A CA 1
ATOM 2255 C C . GLU A 1 286 ? 62.854 160.399 30.065 1.00 51.71 284 GLU A C 1
ATOM 2256 O O . GLU A 1 286 ? 63.397 159.637 29.268 1.00 52.84 284 GLU A O 1
ATOM 2262 N N . GLY A 1 287 ? 61.611 160.223 30.504 1.00 46.18 285 GLY A N 1
ATOM 2263 C CA . GLY A 1 287 ? 60.800 159.100 30.067 1.00 44.93 285 GLY A CA 1
ATOM 2264 C C . GLY A 1 287 ? 60.420 159.183 28.599 1.00 49.60 285 GLY A C 1
ATOM 2265 O O . GLY A 1 287 ? 60.339 158.165 27.912 1.00 49.06 285 GLY A O 1
ATOM 2266 N N . LEU A 1 288 ? 60.181 160.399 28.116 1.00 48.61 286 LEU A N 1
ATOM 2267 C CA . LEU A 1 288 ? 59.836 160.610 26.714 1.00 52.23 286 LEU A CA 1
ATOM 2268 C C . LEU A 1 288 ? 60.997 160.269 25.780 1.00 54.54 286 LEU A C 1
ATOM 2269 O O . LEU A 1 288 ? 60.789 159.946 24.612 1.00 55.55 286 LEU A O 1
ATOM 2274 N N . ASP A 1 289 ? 62.218 160.337 26.298 1.00 56.30 287 ASP A N 1
ATOM 2275 C CA . ASP A 1 289 ? 63.407 160.063 25.495 1.00 59.90 287 ASP A CA 1
ATOM 2276 C C . ASP A 1 289 ? 63.717 158.572 25.406 1.00 57.10 287 ASP A C 1
ATOM 2277 O O . ASP A 1 289 ? 64.438 158.134 24.511 1.00 59.60 287 ASP A O 1
ATOM 2282 N N . HIS A 1 290 ? 63.173 157.797 26.339 1.00 53.59 288 HIS A N 1
ATOM 2283 C CA . HIS A 1 290 ? 63.396 156.355 26.368 1.00 53.25 288 HIS A CA 1
ATOM 2284 C C . HIS A 1 290 ? 62.377 155.595 25.517 1.00 53.60 288 HIS A C 1
ATOM 2285 O O . HIS A 1 290 ? 62.610 154.452 25.120 1.00 56.26 288 HIS A O 1
ATOM 2292 N N . ILE A 1 291 ? 61.245 156.233 25.243 1.00 49.36 289 ILE A N 1
ATOM 2293 C CA . ILE A 1 291 ? 60.176 155.587 24.484 1.00 50.43 289 ILE A CA 1
ATOM 2294 C C . ILE A 1 291 ? 60.579 155.342 23.032 1.00 55.82 289 ILE A C 1
ATOM 2295 O O . ILE A 1 291 ? 61.136 156.220 22.370 1.00 59.25 289 ILE A O 1
ATOM 2300 N N . THR A 1 292 ? 60.302 154.135 22.549 1.00 56.36 290 THR A N 1
ATOM 2301 C CA . THR A 1 292 ? 60.630 153.756 21.180 1.00 60.84 290 THR A CA 1
ATOM 2302 C C . THR A 1 292 ? 59.361 153.588 20.348 1.00 60.23 290 THR A C 1
ATOM 2303 O O . THR A 1 292 ? 58.279 153.365 20.889 1.00 60.35 290 THR A O 1
ATOM 2307 N N . ALA A 1 293 ? 59.497 153.692 19.030 1.00 89.86 291 ALA A N 1
ATOM 2308 C CA . ALA A 1 293 ? 58.352 153.567 18.134 1.00 93.94 291 ALA A CA 1
ATOM 2309 C C . ALA A 1 293 ? 57.723 152.177 18.204 1.00 98.12 291 ALA A C 1
ATOM 2310 O O . ALA A 1 293 ? 56.518 152.019 18.006 1.00 100.22 291 ALA A O 1
ATOM 2312 N N . ARG A 1 294 ? 58.546 151.173 18.490 1.00 99.72 292 ARG A N 1
ATOM 2313 C CA . ARG A 1 294 ? 58.087 149.790 18.539 1.00 104.53 292 ARG A CA 1
ATOM 2314 C C . ARG A 1 294 ? 57.044 149.587 19.635 1.00 100.36 292 ARG A C 1
ATOM 2315 O O . ARG A 1 294 ? 56.188 148.708 19.536 1.00 99.91 292 ARG A O 1
ATOM 2323 N N . SER A 1 295 ? 57.126 150.411 20.676 1.00 98.33 293 SER A N 1
ATOM 2324 C CA . SER A 1 295 ? 56.260 150.287 21.845 1.00 97.22 293 SER A CA 1
ATOM 2325 C C . SER A 1 295 ? 54.787 150.100 21.493 1.00 99.26 293 SER A C 1
ATOM 2326 O O . SER A 1 295 ? 54.316 150.576 20.459 1.00 99.61 293 SER A O 1
ATOM 2329 N N . HIS A 1 296 ? 54.071 149.401 22.367 1.00 99.93 294 HIS A N 1
ATOM 2330 C CA . HIS A 1 296 ? 52.639 149.189 22.204 1.00 100.68 294 HIS A CA 1
ATOM 2331 C C . HIS A 1 296 ? 51.863 149.895 23.311 1.00 95.00 294 HIS A C 1
ATOM 2332 O O . HIS A 1 296 ? 50.637 149.825 23.366 1.00 95.92 294 HIS A O 1
ATOM 2339 N N . LYS A 1 297 ? 52.585 150.570 24.198 1.00 88.39 295 LYS A N 1
ATOM 2340 C CA . LYS A 1 297 ? 51.953 151.271 25.308 1.00 83.61 295 LYS A CA 1
ATOM 2341 C C . LYS A 1 297 ? 51.642 152.721 24.956 1.00 80.85 295 LYS A C 1
ATOM 2342 O O . LYS A 1 297 ? 52.029 153.216 23.896 1.00 78.95 295 LYS A O 1
ATOM 2348 N N . PHE A 1 298 ? 50.942 153.399 25.857 1.00 49.08 296 PHE A N 1
ATOM 2349 C CA . PHE A 1 298 ? 50.569 154.786 25.636 1.00 51.21 296 PHE A CA 1
ATOM 2350 C C . PHE A 1 298 ? 51.211 155.725 26.660 1.00 52.79 296 PHE A C 1
ATOM 2351 O O . PHE A 1 298 ? 50.720 156.828 26.889 1.00 55.06 296 PHE A O 1
ATOM 2359 N N . TYR A 1 299 ? 52.313 155.293 27.267 1.00 52.00 297 TYR A N 1
ATOM 2360 C CA . TYR A 1 299 ? 53.015 156.139 28.230 1.00 50.64 297 TYR A CA 1
ATOM 2361 C C . TYR A 1 299 ? 53.398 157.480 27.614 1.00 53.99 297 TYR A C 1
ATOM 2362 O O . TYR A 1 299 ? 53.531 158.483 28.315 1.00 53.28 297 TYR A O 1
ATOM 2371 N N . LYS A 1 300 ? 53.555 157.499 26.295 1.00 57.57 298 LYS A N 1
ATOM 2372 C CA . LYS A 1 300 ? 53.836 158.737 25.589 1.00 56.51 298 LYS A CA 1
ATOM 2373 C C . LYS A 1 300 ? 52.709 159.741 25.809 1.00 55.58 298 LYS A C 1
ATOM 2374 O O . LYS A 1 300 ? 52.955 160.923 26.053 1.00 55.91 298 LYS A O 1
ATOM 2380 N N . GLU A 1 301 ? 51.471 159.263 25.722 1.00 51.65 299 GLU A N 1
ATOM 2381 C CA . GLU A 1 301 ? 50.303 160.127 25.875 1.00 50.28 299 GLU A CA 1
ATOM 2382 C C . GLU A 1 301 ? 50.059 160.499 27.335 1.00 51.09 299 GLU A C 1
ATOM 2383 O O . GLU A 1 301 ? 49.581 161.593 27.637 1.00 51.64 299 GLU A O 1
ATOM 2389 N N . LEU A 1 302 ? 50.384 159.580 28.237 1.00 51.87 300 LEU A N 1
ATOM 2390 C CA . LEU A 1 302 ? 50.300 159.855 29.668 1.00 51.00 300 LEU A CA 1
ATOM 2391 C C . LEU A 1 302 ? 51.348 160.890 30.085 1.00 48.55 300 LEU A C 1
ATOM 2392 O O . LEU A 1 302 ? 51.075 161.772 30.898 1.00 47.51 300 LEU A O 1
ATOM 2397 N N . PHE A 1 303 ? 52.549 160.780 29.526 1.00 47.28 301 PHE A N 1
ATOM 2398 C CA . PHE A 1 303 ? 53.590 161.758 29.809 1.00 47.27 301 PHE A CA 1
ATOM 2399 C C . PHE A 1 303 ? 53.157 163.128 29.326 1.00 51.78 301 PHE A C 1
ATOM 2400 O O . PHE A 1 303 ? 53.282 164.116 30.047 1.00 49.40 301 PHE A O 1
ATOM 2408 N N . LEU A 1 304 ? 52.645 163.185 28.101 1.00 54.40 302 LEU A N 1
ATOM 2409 C CA . LEU A 1 304 ? 52.219 164.452 27.522 1.00 51.80 302 LEU A CA 1
ATOM 2410 C C . LEU A 1 304 ? 51.084 165.079 28.329 1.00 50.17 302 LEU A C 1
ATOM 2411 O O . LEU A 1 304 ? 50.995 166.303 28.440 1.00 48.80 302 LEU A O 1
ATOM 2416 N N . PHE A 1 305 ? 50.220 164.242 28.896 1.00 47.38 303 PHE A N 1
ATOM 2417 C CA . PHE A 1 305 ? 49.125 164.752 29.711 1.00 52.08 303 PHE A CA 1
ATOM 2418 C C . PHE A 1 305 ? 49.630 165.379 31.009 1.00 56.38 303 PHE A C 1
ATOM 2419 O O . PHE A 1 305 ? 49.107 166.399 31.463 1.00 57.69 303 PHE A O 1
ATOM 2427 N N . LEU A 1 306 ? 50.640 164.756 31.606 1.00 51.76 304 LEU A N 1
ATOM 2428 C CA . LEU A 1 306 ? 51.252 165.286 32.816 1.00 52.99 304 LEU A CA 1
ATOM 2429 C C . LEU A 1 306 ? 51.807 166.677 32.570 1.00 55.86 304 LEU A C 1
ATOM 2430 O O . LEU A 1 306 ? 51.577 167.595 33.358 1.00 60.09 304 LEU A O 1
ATOM 2435 N N . GLN A 1 307 ? 52.551 166.825 31.479 1.00 55.55 305 GLN A N 1
ATOM 2436 C CA . GLN A 1 307 ? 53.123 168.116 31.127 1.00 54.79 305 GLN A CA 1
ATOM 2437 C C . GLN A 1 307 ? 52.030 169.160 30.994 1.00 53.57 305 GLN A C 1
ATOM 2438 O O . GLN A 1 307 ? 52.162 170.277 31.489 1.00 55.21 305 GLN A O 1
ATOM 2444 N N . ALA A 1 308 ? 50.948 168.783 30.321 1.00 50.34 306 ALA A N 1
ATOM 2445 C CA . ALA A 1 308 ? 49.904 169.732 29.952 1.00 55.46 306 ALA A CA 1
ATOM 2446 C C . ALA A 1 308 ? 49.083 170.212 31.143 1.00 55.21 306 ALA A C 1
ATOM 2447 O O . ALA A 1 308 ? 48.733 171.391 31.229 1.00 55.69 306 ALA A O 1
ATOM 2449 N N . VAL A 1 309 ? 48.784 169.301 32.062 1.00 53.13 307 VAL A N 1
ATOM 2450 C CA . VAL A 1 309 ? 47.860 169.603 33.149 1.00 53.38 307 VAL A CA 1
ATOM 2451 C C . VAL A 1 309 ? 48.545 170.190 34.384 1.00 54.29 307 VAL A C 1
ATOM 2452 O O . VAL A 1 309 ? 47.926 170.951 35.128 1.00 53.32 307 VAL A O 1
ATOM 2456 N N . TYR A 1 310 ? 49.813 169.840 34.596 1.00 54.67 308 TYR A N 1
ATOM 2457 C CA . TYR A 1 310 ? 50.563 170.341 35.750 1.00 59.05 308 TYR A CA 1
ATOM 2458 C C . TYR A 1 310 ? 51.458 171.529 35.400 1.00 62.55 308 TYR A C 1
ATOM 2459 O O . TYR A 1 310 ? 52.184 172.039 36.253 1.00 66.24 308 TYR A O 1
ATOM 2468 N N . LYS A 1 311 ? 51.405 171.957 34.143 1.00 63.81 309 LYS A N 1
ATOM 2469 C CA . LYS A 1 311 ? 52.133 173.136 33.687 1.00 67.21 309 LYS A CA 1
ATOM 2470 C C . LYS A 1 311 ? 51.625 174.374 34.423 1.00 67.56 309 LYS A C 1
ATOM 2471 O O . LYS A 1 311 ? 50.450 174.441 34.783 1.00 67.50 309 LYS A O 1
ATOM 2477 N N . GLU A 1 312 ? 52.505 175.346 34.653 1.00 69.44 310 GLU A N 1
ATOM 2478 C CA . GLU A 1 312 ? 52.116 176.575 35.344 1.00 70.00 310 GLU A CA 1
ATOM 2479 C C . GLU A 1 312 ? 50.769 177.076 34.830 1.00 68.24 310 GLU A C 1
ATOM 2480 O O . GLU A 1 312 ? 49.846 177.312 35.608 1.00 68.41 310 GLU A O 1
ATOM 2486 N N . THR A 1 313 ? 50.667 177.235 33.514 1.00 66.53 311 THR A N 1
ATOM 2487 C CA . THR A 1 313 ? 49.393 177.531 32.872 1.00 68.45 311 THR A CA 1
ATOM 2488 C C . THR A 1 313 ? 48.915 176.285 32.124 1.00 67.07 311 THR A C 1
ATOM 2489 O O . THR A 1 313 ? 49.542 175.854 31.155 1.00 68.02 311 THR A O 1
ATOM 2493 N N . VAL A 1 314 ? 47.811 175.703 32.585 1.00 63.01 312 VAL A N 1
ATOM 2494 C CA . VAL A 1 314 ? 47.305 174.458 32.015 1.00 59.29 312 VAL A CA 1
ATOM 2495 C C . VAL A 1 314 ? 47.182 174.538 30.496 1.00 62.24 312 VAL A C 1
ATOM 2496 O O . VAL A 1 314 ? 46.671 175.520 29.951 1.00 60.78 312 VAL A O 1
ATOM 2500 N N . ASP A 1 315 ? 47.662 173.497 29.822 1.00 62.81 313 ASP A N 1
ATOM 2501 C CA . ASP A 1 315 ? 47.583 173.408 28.371 1.00 64.61 313 ASP A CA 1
ATOM 2502 C C . ASP A 1 315 ? 46.285 172.709 27.970 1.00 62.42 313 ASP A C 1
ATOM 2503 O O . ASP A 1 315 ? 46.272 171.505 27.722 1.00 57.01 313 ASP A O 1
ATOM 2508 N N . GLU A 1 316 ? 45.199 173.476 27.905 1.00 64.07 314 GLU A N 1
ATOM 2509 C CA . GLU A 1 316 ? 43.862 172.919 27.686 1.00 63.84 314 GLU A CA 1
ATOM 2510 C C . GLU A 1 316 ? 43.657 172.297 26.306 1.00 60.84 314 GLU A C 1
ATOM 2511 O O . GLU A 1 316 ? 42.911 171.326 26.163 1.00 58.13 314 GLU A O 1
ATOM 2517 N N . ARG A 1 317 ? 44.304 172.860 25.291 1.00 59.70 315 ARG A N 1
ATOM 2518 C CA . ARG A 1 317 ? 44.186 172.321 23.940 1.00 64.26 315 ARG A CA 1
ATOM 2519 C C . ARG A 1 317 ? 44.851 170.949 23.832 1.00 61.16 315 ARG A C 1
ATOM 2520 O O . ARG A 1 317 ? 44.274 170.013 23.277 1.00 56.29 315 ARG A O 1
ATOM 2528 N N . LYS A 1 318 ? 46.064 170.832 24.362 1.00 62.76 316 LYS A N 1
ATOM 2529 C CA . LYS A 1 318 ? 46.751 169.547 24.376 1.00 62.85 316 LYS A CA 1
ATOM 2530 C C . LYS A 1 318 ? 45.898 168.510 25.099 1.00 55.97 316 LYS A C 1
ATOM 2531 O O . LYS A 1 318 ? 45.763 167.377 24.642 1.00 51.82 316 LYS A O 1
ATOM 2537 N N . ILE A 1 319 ? 45.322 168.912 26.228 1.00 54.40 317 ILE A N 1
ATOM 2538 C CA . ILE A 1 319 ? 44.496 168.019 27.032 1.00 53.32 317 ILE A CA 1
ATOM 2539 C C . ILE A 1 319 ? 43.311 167.488 26.235 1.00 54.29 317 ILE A C 1
ATOM 2540 O O . ILE A 1 319 ? 43.014 166.293 26.267 1.00 54.34 317 ILE A O 1
ATOM 2545 N N . HIS A 1 320 ? 42.645 168.389 25.520 1.00 55.61 318 HIS A N 1
ATOM 2546 C CA . HIS A 1 320 ? 41.500 168.038 24.695 1.00 56.28 318 HIS A CA 1
ATOM 2547 C C . HIS A 1 320 ? 41.878 167.080 23.572 1.00 53.91 318 HIS A C 1
ATOM 2548 O O . HIS A 1 320 ? 41.134 166.153 23.267 1.00 52.70 318 HIS A O 1
ATOM 2555 N N . ASP A 1 321 ? 43.032 167.309 22.954 1.00 56.31 319 ASP A N 1
ATOM 2556 C CA . ASP A 1 321 ? 43.494 166.447 21.871 1.00 58.95 319 ASP A CA 1
ATOM 2557 C C . ASP A 1 321 ? 43.817 165.042 22.378 1.00 57.10 319 ASP A C 1
ATOM 2558 O O . ASP A 1 321 ? 43.514 164.050 21.713 1.00 56.90 319 ASP A O 1
ATOM 2563 N N . LEU A 1 322 ? 44.429 164.964 23.557 1.00 52.11 320 LEU A N 1
ATOM 2564 C CA . LEU A 1 322 ? 44.784 163.678 24.149 1.00 50.23 320 LEU A CA 1
ATOM 2565 C C . LEU A 1 322 ? 43.546 162.890 24.558 1.00 51.39 320 LEU A C 1
ATOM 2566 O O . LEU A 1 322 ? 43.431 161.701 24.258 1.00 51.66 320 LEU A O 1
ATOM 2571 N N . LEU A 1 323 ? 42.618 163.555 25.240 1.00 51.72 321 LEU A N 1
ATOM 2572 C CA . LEU A 1 323 ? 41.395 162.900 25.681 1.00 54.02 321 LEU A CA 1
ATOM 2573 C C . LEU A 1 323 ? 40.577 162.456 24.475 1.00 56.11 321 LEU A C 1
ATOM 2574 O O . LEU A 1 323 ? 39.916 161.421 24.511 1.00 56.45 321 LEU A O 1
ATOM 2579 N N . SER A 1 324 ? 40.632 163.242 23.404 1.00 57.54 322 SER A N 1
ATOM 2580 C CA . SER A 1 324 ? 39.956 162.893 22.162 1.00 58.41 322 SER A CA 1
ATOM 2581 C C . SER A 1 324 ? 40.627 161.679 21.528 1.00 58.74 322 SER A C 1
ATOM 2582 O O . SER A 1 324 ? 39.961 160.786 20.998 1.00 56.90 322 SER A O 1
ATOM 2585 N N . TYR A 1 325 ? 41.954 161.657 21.589 1.00 58.95 323 TYR A N 1
ATOM 2586 C CA . TYR A 1 325 ? 42.731 160.533 21.083 1.00 59.72 323 TYR A CA 1
ATOM 2587 C C . TYR A 1 325 ? 42.378 159.261 21.837 1.00 57.87 323 TYR A C 1
ATOM 2588 O O . TYR A 1 325 ? 42.169 158.209 21.237 1.00 57.95 323 TYR A O 1
ATOM 2597 N N . PHE A 1 326 ? 42.322 159.368 23.161 1.00 55.82 324 PHE A N 1
ATOM 2598 C CA . PHE A 1 326 ? 41.950 158.243 24.010 1.00 52.28 324 PHE A CA 1
ATOM 2599 C C . PHE A 1 326 ? 40.533 157.770 23.691 1.00 51.55 324 PHE A C 1
ATOM 2600 O O . PHE A 1 326 ? 40.275 156.569 23.607 1.00 53.01 324 PHE A O 1
ATOM 2608 N N . GLU A 1 327 ? 39.616 158.721 23.529 1.00 60.74 325 GLU A N 1
ATOM 2609 C CA . GLU A 1 327 ? 38.237 158.408 23.173 1.00 68.29 325 GLU A CA 1
ATOM 2610 C C . GLU A 1 327 ? 38.198 157.545 21.923 1.00 69.82 325 GLU A C 1
ATOM 2611 O O . GLU A 1 327 ? 37.432 156.587 21.839 1.00 68.04 325 GLU A O 1
ATOM 2617 N N . LYS A 1 328 ? 39.035 157.893 20.953 1.00 73.41 326 LYS A N 1
ATOM 2618 C CA . LYS A 1 328 ? 39.046 157.212 19.667 1.00 78.25 326 LYS A CA 1
ATOM 2619 C C . LYS A 1 328 ? 39.418 155.738 19.814 1.00 74.57 326 LYS A C 1
ATOM 2620 O O . LYS A 1 328 ? 38.752 154.865 19.262 1.00 77.46 326 LYS A O 1
ATOM 2626 N N . LYS A 1 329 ? 40.479 155.462 20.563 1.00 70.18 327 LYS A N 1
ATOM 2627 C CA . LYS A 1 329 ? 40.920 154.086 20.769 1.00 69.64 327 LYS A CA 1
ATOM 2628 C C . LYS A 1 329 ? 40.196 153.403 21.931 1.00 67.07 327 LYS A C 1
ATOM 2629 O O . LYS A 1 329 ? 40.640 152.366 22.425 1.00 66.51 327 LYS A O 1
ATOM 2635 N N . ASN A 1 330 ? 39.078 153.985 22.355 1.00 65.78 328 ASN A N 1
ATOM 2636 C CA . ASN A 1 330 ? 38.303 153.454 23.471 1.00 62.06 328 ASN A CA 1
ATOM 2637 C C . ASN A 1 330 ? 39.154 153.153 24.702 1.00 54.89 328 ASN A C 1
ATOM 2638 O O . ASN A 1 330 ? 39.034 152.087 25.302 1.00 52.35 328 ASN A O 1
ATOM 2643 N N . LEU A 1 331 ? 40.017 154.095 25.068 1.00 49.75 329 LEU A N 1
ATOM 2644 C CA . LEU A 1 331 ? 40.846 153.954 26.258 1.00 49.57 329 LEU A CA 1
ATOM 2645 C C . LEU A 1 331 ? 40.204 154.697 27.424 1.00 48.95 329 LEU A C 1
ATOM 2646 O O . LEU A 1 331 ? 40.733 155.700 27.906 1.00 46.64 329 LEU A O 1
ATOM 2651 N N . HIS A 1 332 ? 39.059 154.198 27.876 1.00 43.26 330 HIS A N 1
ATOM 2652 C CA . HIS A 1 332 ? 38.253 154.912 28.858 1.00 44.50 330 HIS A CA 1
ATOM 2653 C C . HIS A 1 332 ? 38.886 154.947 30.247 1.00 45.83 330 HIS A C 1
ATOM 2654 O O . HIS A 1 332 ? 38.644 155.876 31.022 1.00 46.30 330 HIS A O 1
ATOM 2661 N N . ALA A 1 333 ? 39.699 153.939 30.551 1.00 41.49 331 ALA A N 1
ATOM 2662 C CA . ALA A 1 333 ? 40.444 153.913 31.804 1.00 41.83 331 ALA A CA 1
ATOM 2663 C C . ALA A 1 333 ? 41.402 155.095 31.887 1.00 40.31 331 ALA A C 1
ATOM 2664 O O . ALA A 1 333 ? 41.548 155.704 32.945 1.00 43.11 331 ALA A O 1
ATOM 2666 N N . TYR A 1 334 ? 42.053 155.411 30.769 1.00 39.38 332 TYR A N 1
ATOM 2667 C CA . TYR A 1 334 ? 42.992 156.526 30.715 1.00 42.12 332 TYR A CA 1
ATOM 2668 C C . TYR A 1 334 ? 42.251 157.850 30.823 1.00 47.99 332 TYR A C 1
ATOM 2669 O O . TYR A 1 334 ? 42.719 158.783 31.470 1.00 52.00 332 TYR A O 1
ATOM 2678 N N . ILE A 1 335 ? 41.090 157.926 30.183 1.00 49.68 333 ILE A N 1
ATOM 2679 C CA . ILE A 1 335 ? 40.273 159.128 30.243 1.00 48.45 333 ILE A CA 1
ATOM 2680 C C . ILE A 1 335 ? 39.866 159.410 31.681 1.00 47.58 333 ILE A C 1
ATOM 2681 O O . ILE A 1 335 ? 40.013 160.531 32.162 1.00 49.08 333 ILE A O 1
ATOM 2686 N N . GLU A 1 336 ? 39.368 158.387 32.368 1.00 45.55 334 GLU A N 1
ATOM 2687 C CA . GLU A 1 336 ? 38.947 158.544 33.757 1.00 43.95 334 GLU A CA 1
ATOM 2688 C C . GLU A 1 336 ? 40.073 159.054 34.655 1.00 42.21 334 GLU A C 1
ATOM 2689 O O . GLU A 1 336 ? 39.876 159.982 35.440 1.00 40.98 334 GLU A O 1
ATOM 2695 N N . ALA A 1 337 ? 41.244 158.434 34.544 1.00 38.93 335 ALA A N 1
ATOM 2696 C CA . ALA A 1 337 ? 42.382 158.784 35.384 1.00 39.22 335 ALA A CA 1
ATOM 2697 C C . ALA A 1 337 ? 42.886 160.197 35.099 1.00 41.93 335 ALA A C 1
ATOM 2698 O O . ALA A 1 337 ? 43.080 160.991 36.020 1.00 44.52 335 ALA A O 1
ATOM 2700 N N . CYS A 1 338 ? 43.085 160.512 33.822 1.00 42.80 336 CYS A N 1
ATOM 2701 C CA . CYS A 1 338 ? 43.524 161.850 33.433 1.00 46.89 336 CYS A CA 1
ATOM 2702 C C . CYS A 1 338 ? 42.499 162.915 33.812 1.00 48.85 336 CYS A C 1
ATOM 2703 O O . CYS A 1 338 ? 42.855 163.986 34.304 1.00 50.45 336 CYS A O 1
ATOM 2706 N N . ALA A 1 339 ? 41.225 162.617 33.584 1.00 46.81 337 ALA A N 1
ATOM 2707 C CA . ALA A 1 339 ? 40.157 163.552 33.923 1.00 46.51 337 ALA A CA 1
ATOM 2708 C C . ALA A 1 339 ? 40.095 163.775 35.429 1.00 46.11 337 ALA A C 1
ATOM 2709 O O . ALA A 1 339 ? 39.749 164.861 35.894 1.00 46.83 337 ALA A O 1
ATOM 2711 N N . ARG A 1 340 ? 40.427 162.740 36.190 1.00 43.95 338 ARG A N 1
ATOM 2712 C CA . ARG A 1 340 ? 40.469 162.863 37.637 1.00 42.81 338 ARG A CA 1
ATOM 2713 C C . ARG A 1 340 ? 41.524 163.890 38.017 1.00 44.97 338 ARG A C 1
ATOM 2714 O O . ARG A 1 340 ? 41.280 164.779 38.833 1.00 46.69 338 ARG A O 1
ATOM 2722 N N . SER A 1 341 ? 42.698 163.766 37.411 1.00 44.40 339 SER A N 1
ATOM 2723 C CA . SER A 1 341 ? 43.797 164.681 37.685 1.00 45.42 339 SER A CA 1
ATOM 2724 C C . SER A 1 341 ? 43.419 166.109 37.317 1.00 48.53 339 SER A C 1
ATOM 2725 O O . SER A 1 341 ? 43.553 167.019 38.134 1.00 52.33 339 SER A O 1
ATOM 2728 N N . ALA A 1 342 ? 42.938 166.297 36.090 1.00 46.23 340 ALA A N 1
ATOM 2729 C CA . ALA A 1 342 ? 42.567 167.626 35.611 1.00 48.47 340 ALA A CA 1
ATOM 2730 C C . ALA A 1 342 ? 41.572 168.307 36.550 1.00 48.74 340 ALA A C 1
ATOM 2731 O O . ALA A 1 342 ? 41.687 169.498 36.826 1.00 52.31 340 ALA A O 1
ATOM 2733 N N . ALA A 1 343 ? 40.600 167.546 37.043 1.00 48.40 341 ALA A N 1
ATOM 2734 C CA . ALA A 1 343 ? 39.596 168.091 37.950 1.00 46.52 341 ALA A CA 1
ATOM 2735 C C . ALA A 1 343 ? 40.235 168.613 39.232 1.00 50.77 341 ALA A C 1
ATOM 2736 O O . ALA A 1 343 ? 39.837 169.655 39.750 1.00 54.49 341 ALA A O 1
ATOM 2738 N N . ALA A 1 344 ? 41.222 167.883 39.742 1.00 46.98 342 ALA A N 1
ATOM 2739 C CA . ALA A 1 344 ? 41.901 168.273 40.973 1.00 48.20 342 ALA A CA 1
ATOM 2740 C C . ALA A 1 344 ? 42.771 169.509 40.758 1.00 52.77 342 ALA A C 1
ATOM 2741 O O . ALA A 1 344 ? 42.817 170.408 41.603 1.00 54.32 342 ALA A O 1
ATOM 2743 N N . VAL A 1 345 ? 43.460 169.552 39.623 1.00 50.73 343 VAL A N 1
ATOM 2744 C CA . VAL A 1 345 ? 44.291 170.702 39.290 1.00 50.70 343 VAL A CA 1
ATOM 2745 C C . VAL A 1 345 ? 43.455 171.978 39.195 1.00 52.96 343 VAL A C 1
ATOM 2746 O O . VAL A 1 345 ? 43.822 173.008 39.756 1.00 52.76 343 VAL A O 1
ATOM 2750 N N . PHE A 1 346 ? 42.328 171.914 38.494 1.00 48.65 344 PHE A N 1
ATOM 2751 C CA . PHE A 1 346 ? 41.484 173.098 38.354 1.00 55.16 344 PHE A CA 1
ATOM 2752 C C . PHE A 1 346 ? 40.842 173.520 39.676 1.00 58.18 344 PHE A C 1
ATOM 2753 O O . PHE A 1 346 ? 40.750 174.713 39.972 1.00 61.34 344 PHE A O 1
ATOM 2761 N N . GLU A 1 347 ? 40.405 172.550 40.471 1.00 54.99 345 GLU A N 1
ATOM 2762 C CA . GLU A 1 347 ? 39.878 172.857 41.797 1.00 56.13 345 GLU A CA 1
ATOM 2763 C C . GLU A 1 347 ? 40.889 173.638 42.631 1.00 57.25 345 GLU A C 1
ATOM 2764 O O . GLU A 1 347 ? 40.518 174.538 43.383 1.00 59.89 345 GLU A O 1
ATOM 2770 N N . SER A 1 348 ? 42.164 173.284 42.501 1.00 55.99 346 SER A N 1
ATOM 2771 C CA . SER A 1 348 ? 43.211 173.892 43.315 1.00 58.86 346 SER A CA 1
ATOM 2772 C C . SER A 1 348 ? 43.317 175.394 43.065 1.00 59.59 346 SER A C 1
ATOM 2773 O O . SER A 1 348 ? 43.759 176.144 43.936 1.00 64.89 346 SER A O 1
ATOM 2776 N N . SER A 1 349 ? 42.913 175.823 41.873 1.00 57.55 347 SER A N 1
ATOM 2777 C CA . SER A 1 349 ? 42.915 177.238 41.516 1.00 64.15 347 SER A CA 1
ATOM 2778 C C . SER A 1 349 ? 41.497 177.801 41.557 1.00 64.93 347 SER A C 1
ATOM 2779 O O . SER A 1 349 ? 41.229 178.879 41.027 1.00 66.20 347 SER A O 1
ATOM 2782 N N . CYS A 1 350 ? 40.593 177.059 42.185 1.00 63.17 348 CYS A N 1
ATOM 2783 C CA . CYS A 1 350 ? 39.201 177.480 42.321 1.00 65.05 348 CYS A CA 1
ATOM 2784 C C . CYS A 1 350 ? 38.499 177.672 40.975 1.00 62.26 348 CYS A C 1
ATOM 2785 O O . CYS A 1 350 ? 37.503 178.389 40.882 1.00 60.27 348 CYS A O 1
ATOM 2788 N N . HIS A 1 351 ? 39.022 177.028 39.937 1.00 58.54 349 HIS A N 1
ATOM 2789 C CA . HIS A 1 351 ? 38.363 177.020 38.636 1.00 58.97 349 HIS A CA 1
ATOM 2790 C C . HIS A 1 351 ? 37.386 175.846 38.562 1.00 56.34 349 HIS A C 1
ATOM 2791 O O . HIS A 1 351 ? 37.676 174.809 37.959 1.00 50.14 349 HIS A O 1
ATOM 2798 N N . PHE A 1 352 ? 36.224 176.024 39.186 1.00 52.07 350 PHE A N 1
ATOM 2799 C CA . PHE A 1 352 ? 35.280 174.928 39.394 1.00 54.90 350 PHE A CA 1
ATOM 2800 C C . PHE A 1 352 ? 34.457 174.572 38.158 1.00 55.91 350 PHE A C 1
ATOM 2801 O O . PHE A 1 352 ? 33.986 173.441 38.033 1.00 51.34 350 PHE A O 1
ATOM 2809 N N . GLU A 1 353 ? 34.269 175.531 37.255 1.00 57.60 351 GLU A N 1
ATOM 2810 C CA . GLU A 1 353 ? 33.556 175.245 36.014 1.00 57.32 351 GLU A CA 1
ATOM 2811 C C . GLU A 1 353 ? 34.348 174.228 35.204 1.00 53.97 351 GLU A C 1
ATOM 2812 O O . GLU A 1 353 ? 33.799 173.234 34.728 1.00 52.17 351 GLU A O 1
ATOM 2818 N N . GLN A 1 354 ? 35.642 174.486 35.052 1.00 51.59 352 GLN A N 1
ATOM 2819 C CA . GLN A 1 354 ? 36.536 173.543 34.397 1.00 53.75 352 GLN A CA 1
ATOM 2820 C C . GLN A 1 354 ? 36.531 172.210 35.145 1.00 52.30 352 GLN A C 1
ATOM 2821 O O . GLN A 1 354 ? 36.474 171.145 34.536 1.00 51.52 352 GLN A O 1
ATOM 2827 N N . ALA A 1 355 ? 36.581 172.284 36.471 1.00 52.43 353 ALA A N 1
ATOM 2828 C CA . ALA A 1 355 ? 36.568 171.094 37.307 1.00 48.83 353 ALA A CA 1
ATOM 2829 C C . ALA A 1 355 ? 35.332 170.247 37.031 1.00 47.61 353 ALA A C 1
ATOM 2830 O O . ALA A 1 355 ? 35.442 169.064 36.720 1.00 45.59 353 ALA A O 1
ATOM 2832 N N . ALA A 1 356 ? 34.158 170.857 37.148 1.00 47.22 354 ALA A N 1
ATOM 2833 C CA . ALA A 1 356 ? 32.902 170.154 36.910 1.00 46.12 354 ALA A CA 1
ATOM 2834 C C . ALA A 1 356 ? 32.900 169.464 35.547 1.00 45.99 354 ALA A C 1
ATOM 2835 O O . ALA A 1 356 ? 32.449 168.325 35.419 1.00 44.95 354 ALA A O 1
ATOM 2837 N N . ALA A 1 357 ? 33.408 170.157 34.532 1.00 47.23 355 ALA A N 1
ATOM 2838 C CA . ALA A 1 357 ? 33.496 169.583 33.192 1.00 46.87 355 ALA A CA 1
ATOM 2839 C C . ALA A 1 357 ? 34.274 168.265 33.187 1.00 45.31 355 ALA A C 1
ATOM 2840 O O . ALA A 1 357 ? 33.864 167.293 32.551 1.00 49.16 355 ALA A O 1
ATOM 2842 N N . PHE A 1 358 ? 35.396 168.236 33.898 1.00 43.48 356 PHE A N 1
ATOM 2843 C CA . PHE A 1 358 ? 36.212 167.031 33.951 1.00 44.44 356 PHE A CA 1
ATOM 2844 C C . PHE A 1 358 ? 35.576 165.946 34.806 1.00 40.37 356 PHE A C 1
ATOM 2845 O O . PHE A 1 358 ? 35.695 164.767 34.494 1.00 41.66 356 PHE A O 1
ATOM 2853 N N . TYR A 1 359 ? 34.887 166.344 35.870 1.00 39.60 357 TYR A N 1
ATOM 2854 C CA . TYR A 1 359 ? 34.157 165.386 36.692 1.00 42.42 357 TYR A CA 1
ATOM 2855 C C . TYR A 1 359 ? 33.102 164.654 35.858 1.00 43.89 357 TYR A C 1
ATOM 2856 O O . TYR A 1 359 ? 32.880 163.458 36.037 1.00 42.98 357 TYR A O 1
ATOM 2865 N N . ARG A 1 360 ? 32.457 165.373 34.943 1.00 44.79 358 ARG A N 1
ATOM 2866 C CA . ARG A 1 360 ? 31.475 164.755 34.057 1.00 45.85 358 ARG A CA 1
ATOM 2867 C C . ARG A 1 360 ? 32.136 163.764 33.098 1.00 43.45 358 ARG A C 1
ATOM 2868 O O . ARG A 1 360 ? 31.559 162.728 32.766 1.00 42.43 358 ARG A O 1
ATOM 2876 N N . LYS A 1 361 ? 33.343 164.093 32.650 1.00 42.13 359 LYS A N 1
ATOM 2877 C CA . LYS A 1 361 ? 34.108 163.198 31.795 1.00 41.16 359 LYS A CA 1
ATOM 2878 C C . LYS A 1 361 ? 34.492 161.941 32.572 1.00 44.07 359 LYS A C 1
ATOM 2879 O O . LYS A 1 361 ? 34.549 160.841 32.016 1.00 37.41 359 LYS A O 1
ATOM 2885 N N . VAL A 1 362 ? 34.757 162.117 33.862 1.00 45.46 360 VAL A N 1
ATOM 2886 C CA . VAL A 1 362 ? 35.101 161.001 34.732 1.00 40.45 360 VAL A CA 1
ATOM 2887 C C . VAL A 1 362 ? 33.936 160.033 34.833 1.00 38.59 360 VAL A C 1
ATOM 2888 O O . VAL A 1 362 ? 34.087 158.843 34.566 1.00 38.81 360 VAL A O 1
ATOM 2892 N N . LEU A 1 363 ? 32.773 160.549 35.222 1.00 35.45 361 LEU A N 1
ATOM 2893 C CA . LEU A 1 363 ? 31.586 159.714 35.383 1.00 43.39 361 LEU A CA 1
ATOM 2894 C C . LEU A 1 363 ? 31.201 159.040 34.065 1.00 44.03 361 LEU A C 1
ATOM 2895 O O . LEU A 1 363 ? 30.797 157.875 34.047 1.00 47.81 361 LEU A O 1
ATOM 2900 N N . LYS A 1 364 ? 31.346 159.771 32.965 1.00 41.01 362 LYS A N 1
ATOM 2901 C CA . LYS A 1 364 ? 31.080 159.220 31.640 1.00 40.61 362 LYS A CA 1
ATOM 2902 C C . LYS A 1 364 ? 32.015 158.050 31.333 1.00 39.49 362 LYS A C 1
ATOM 2903 O O . LYS A 1 364 ? 31.567 156.973 30.935 1.00 37.40 362 LYS A O 1
ATOM 2909 N N . ALA A 1 365 ? 33.312 158.264 31.521 1.00 38.18 363 ALA A N 1
ATOM 2910 C CA . ALA A 1 365 ? 34.296 157.219 31.263 1.00 39.55 363 ALA A CA 1
ATOM 2911 C C . ALA A 1 365 ? 33.990 155.951 32.063 1.00 38.55 363 ALA A C 1
ATOM 2912 O O . ALA A 1 365 ? 34.126 154.842 31.553 1.00 33.09 363 ALA A O 1
ATOM 2914 N N . GLN A 1 366 ? 33.575 156.122 33.315 1.00 36.96 364 GLN A N 1
ATOM 2915 C CA . GLN A 1 366 ? 33.215 154.991 34.163 1.00 33.37 364 GLN A CA 1
ATOM 2916 C C . GLN A 1 366 ? 32.099 154.153 33.546 1.00 36.69 364 GLN A C 1
ATOM 2917 O O . GLN A 1 366 ? 32.164 152.918 33.533 1.00 36.79 364 GLN A O 1
ATOM 2923 N N . GLU A 1 367 ? 31.067 154.825 33.047 1.00 38.01 365 GLU A N 1
ATOM 2924 C CA . GLU A 1 367 ? 29.953 154.122 32.426 1.00 41.19 365 GLU A CA 1
ATOM 2925 C C . GLU A 1 367 ? 30.352 153.474 31.101 1.00 36.95 365 GLU A C 1
ATOM 2926 O O . GLU A 1 367 ? 29.860 152.403 30.765 1.00 34.82 365 GLU A O 1
ATOM 2932 N N . ASP A 1 368 ? 31.245 154.123 30.358 1.00 37.44 366 ASP A N 1
ATOM 2933 C CA . ASP A 1 368 ? 31.712 153.581 29.088 1.00 37.30 366 ASP A CA 1
ATOM 2934 C C . ASP A 1 368 ? 32.546 152.322 29.301 1.00 37.64 366 ASP A C 1
ATOM 2935 O O . ASP A 1 368 ? 32.505 151.393 28.492 1.00 38.79 366 ASP A O 1
ATOM 2940 N N . ILE A 1 369 ? 33.291 152.288 30.399 1.00 39.71 367 ILE A N 1
ATOM 2941 C CA . ILE A 1 369 ? 34.058 151.102 30.755 1.00 37.68 367 ILE A CA 1
ATOM 2942 C C . ILE A 1 369 ? 33.118 149.938 31.047 1.00 37.35 367 ILE A C 1
ATOM 2943 O O . ILE A 1 369 ? 33.259 148.853 30.478 1.00 38.26 367 ILE A O 1
ATOM 2948 N N . LEU A 1 370 ? 32.152 150.173 31.928 1.00 35.63 368 LEU A N 1
ATOM 2949 C CA . LEU A 1 370 ? 31.171 149.153 32.279 1.00 35.06 368 LEU A CA 1
ATOM 2950 C C . LEU A 1 370 ? 30.444 148.596 31.057 1.00 40.98 368 LEU A C 1
ATOM 2951 O O . LEU A 1 370 ? 30.275 147.387 30.938 1.00 42.83 368 LEU A O 1
ATOM 2956 N N . LYS A 1 371 ? 30.017 149.474 30.149 1.00 44.07 369 LYS A N 1
ATOM 2957 C CA . LYS A 1 371 ? 29.295 149.032 28.957 1.00 41.78 369 LYS A CA 1
ATOM 2958 C C . LYS A 1 371 ? 30.161 148.128 28.083 1.00 38.89 369 LYS A C 1
ATOM 2959 O O . LYS A 1 371 ? 29.676 147.165 27.486 1.00 37.47 369 LYS A O 1
ATOM 2965 N N . GLY A 1 372 ? 31.448 148.442 28.008 1.00 36.62 370 GLY A N 1
ATOM 2966 C CA . GLY A 1 372 ? 32.365 147.650 27.212 1.00 43.42 370 GLY A CA 1
ATOM 2967 C C . GLY A 1 372 ? 32.652 146.285 27.809 1.00 44.25 370 GLY A C 1
ATOM 2968 O O . GLY A 1 372 ? 33.222 145.423 27.143 1.00 47.54 370 GLY A O 1
ATOM 2969 N N . GLU A 1 373 ? 32.259 146.089 29.066 1.00 42.69 371 GLU A N 1
ATOM 2970 C CA . GLU A 1 373 ? 32.503 144.828 29.763 1.00 43.86 371 GLU A CA 1
ATOM 2971 C C . GLU A 1 373 ? 31.405 143.809 29.472 1.00 41.23 371 GLU A C 1
ATOM 2972 O O . GLU A 1 373 ? 31.572 142.621 29.730 1.00 43.83 371 GLU A O 1
ATOM 2978 N N . CYS A 1 374 ? 30.279 144.279 28.945 1.00 41.16 372 CYS A N 1
ATOM 2979 C CA . CYS A 1 374 ? 29.139 143.410 28.678 1.00 41.48 372 CYS A CA 1
ATOM 2980 C C . CYS A 1 374 ? 28.694 143.531 27.226 1.00 43.57 372 CYS A C 1
ATOM 2981 O O . CYS A 1 374 ? 27.963 144.458 26.865 1.00 43.56 372 CYS A O 1
ATOM 2984 N N . LEU A 1 375 ? 29.136 142.592 26.395 1.00 42.78 373 LEU A N 1
ATOM 2985 C CA . LEU A 1 375 ? 28.837 142.646 24.971 1.00 47.97 373 LEU A CA 1
ATOM 2986 C C . LEU A 1 375 ? 27.810 141.602 24.548 1.00 48.03 373 LEU A C 1
ATOM 2987 O O . LEU A 1 375 ? 27.292 141.660 23.436 1.00 53.83 373 LEU A O 1
ATOM 2992 N N . TYR A 1 376 ? 27.510 140.652 25.428 1.00 43.05 374 TYR A N 1
ATOM 2993 C CA . TYR A 1 376 ? 26.527 139.620 25.098 1.00 41.28 374 TYR A CA 1
ATOM 2994 C C . TYR A 1 376 ? 25.100 140.151 25.192 1.00 41.51 374 TYR A C 1
ATOM 2995 O O . TYR A 1 376 ? 24.873 141.277 25.648 1.00 37.92 374 TYR A O 1
ATOM 3004 N N . ALA A 1 377 ? 24.139 139.340 24.761 1.00 39.53 375 ALA A N 1
ATOM 3005 C CA . ALA A 1 377 ? 22.754 139.791 24.713 1.00 41.97 375 ALA A CA 1
ATOM 3006 C C . ALA A 1 377 ? 21.736 138.670 24.889 1.00 40.22 375 ALA A C 1
ATOM 3007 O O . ALA A 1 377 ? 20.777 138.579 24.130 1.00 46.75 375 ALA A O 1
ATOM 3009 N N . TYR A 1 378 ? 21.940 137.823 25.893 1.00 38.97 376 TYR A N 1
ATOM 3010 C CA . TYR A 1 378 ? 20.954 136.806 26.228 1.00 41.64 376 TYR A CA 1
ATOM 3011 C C . TYR A 1 378 ? 19.632 137.474 26.574 1.00 46.28 376 TYR A C 1
ATOM 3012 O O . TYR A 1 378 ? 18.558 136.948 26.281 1.00 47.82 376 TYR A O 1
ATOM 3022 N N . ALA B 1 6 ? 30.362 98.548 -5.924 1.00 95.23 4 ALA B N 1
ATOM 3023 C CA . ALA B 1 6 ? 29.664 97.844 -4.854 1.00 90.44 4 ALA B CA 1
ATOM 3024 C C . ALA B 1 6 ? 28.381 97.198 -5.367 1.00 91.10 4 ALA B C 1
ATOM 3025 O O . ALA B 1 6 ? 27.297 97.768 -5.246 1.00 91.25 4 ALA B O 1
ATOM 3027 N N . ILE B 1 7 ? 28.512 96.007 -5.941 1.00 92.38 5 ILE B N 1
ATOM 3028 C CA . ILE B 1 7 ? 27.362 95.280 -6.467 1.00 93.29 5 ILE B CA 1
ATOM 3029 C C . ILE B 1 7 ? 26.320 95.042 -5.381 1.00 87.33 5 ILE B C 1
ATOM 3030 O O . ILE B 1 7 ? 26.623 94.453 -4.342 1.00 84.24 5 ILE B O 1
ATOM 3035 N N . PRO B 1 8 ? 25.082 95.499 -5.623 1.00 84.23 6 PRO B N 1
ATOM 3036 C CA . PRO B 1 8 ? 23.987 95.345 -4.660 1.00 78.38 6 PRO B CA 1
ATOM 3037 C C . PRO B 1 8 ? 23.704 93.874 -4.396 1.00 75.12 6 PRO B C 1
ATOM 3038 O O . PRO B 1 8 ? 23.847 93.053 -5.301 1.00 77.56 6 PRO B O 1
ATOM 3042 N N . SER B 1 9 ? 23.313 93.545 -3.170 1.00 68.83 7 SER B N 1
ATOM 3043 C CA . SER B 1 9 ? 23.037 92.160 -2.819 1.00 67.88 7 SER B CA 1
ATOM 3044 C C . SER B 1 9 ? 21.881 91.611 -3.649 1.00 70.92 7 SER B C 1
ATOM 3045 O O . SER B 1 9 ? 21.800 90.408 -3.894 1.00 70.64 7 SER B O 1
ATOM 3048 N N . SER B 1 10 ? 20.997 92.501 -4.088 1.00 73.11 8 SER B N 1
ATOM 3049 C CA . SER B 1 10 ? 19.844 92.098 -4.885 1.00 73.24 8 SER B CA 1
ATOM 3050 C C . SER B 1 10 ? 20.262 91.577 -6.260 1.00 75.29 8 SER B C 1
ATOM 3051 O O . SER B 1 10 ? 19.706 90.596 -6.752 1.00 74.90 8 SER B O 1
ATOM 3054 N N . ARG B 1 11 ? 21.245 92.229 -6.874 1.00 73.59 9 ARG B N 1
ATOM 3055 C CA . ARG B 1 11 ? 21.719 91.813 -8.191 1.00 83.22 9 ARG B CA 1
ATOM 3056 C C . ARG B 1 11 ? 22.291 90.399 -8.150 1.00 81.44 9 ARG B C 1
ATOM 3057 O O . ARG B 1 11 ? 22.031 89.587 -9.039 1.00 81.39 9 ARG B O 1
ATOM 3065 N N . VAL B 1 12 ? 23.074 90.110 -7.116 1.00 79.41 10 VAL B N 1
ATOM 3066 C CA . VAL B 1 12 ? 23.690 88.798 -6.977 1.00 77.75 10 VAL B CA 1
ATOM 3067 C C . VAL B 1 12 ? 22.628 87.738 -6.697 1.00 74.55 10 VAL B C 1
ATOM 3068 O O . VAL B 1 12 ? 22.782 86.573 -7.065 1.00 75.87 10 VAL B O 1
ATOM 3072 N N . GLY B 1 13 ? 21.540 88.158 -6.062 1.00 73.15 11 GLY B N 1
ATOM 3073 C CA . GLY B 1 13 ? 20.448 87.257 -5.738 1.00 74.80 11 GLY B CA 1
ATOM 3074 C C . GLY B 1 13 ? 19.841 86.577 -6.951 1.00 78.63 11 GLY B C 1
ATOM 3075 O O . GLY B 1 13 ? 19.799 85.350 -7.028 1.00 74.77 11 GLY B O 1
ATOM 3076 N N . VAL B 1 14 ? 19.359 87.376 -7.897 1.00 81.49 12 VAL B N 1
ATOM 3077 C CA . VAL B 1 14 ? 18.763 86.839 -9.113 1.00 82.22 12 VAL B CA 1
ATOM 3078 C C . VAL B 1 14 ? 19.755 85.932 -9.848 1.00 85.77 12 VAL B C 1
ATOM 3079 O O . VAL B 1 14 ? 19.376 84.891 -10.380 1.00 83.99 12 VAL B O 1
ATOM 3083 N N . LYS B 1 15 ? 21.027 86.323 -9.857 1.00 91.17 13 LYS B N 1
ATOM 3084 C CA . LYS B 1 15 ? 22.072 85.517 -10.479 1.00 96.67 13 LYS B CA 1
ATOM 3085 C C . LYS B 1 15 ? 22.017 84.090 -9.954 1.00 97.27 13 LYS B C 1
ATOM 3086 O O . LYS B 1 15 ? 21.970 83.134 -10.727 1.00 100.98 13 LYS B O 1
ATOM 3092 N N . ILE B 1 16 ? 22.025 83.960 -8.630 1.00 91.48 14 ILE B N 1
ATOM 3093 C CA . ILE B 1 16 ? 21.946 82.661 -7.969 1.00 87.31 14 ILE B CA 1
ATOM 3094 C C . ILE B 1 16 ? 20.648 81.922 -8.305 1.00 87.07 14 ILE B C 1
ATOM 3095 O O . ILE B 1 16 ? 20.625 80.690 -8.372 1.00 88.28 14 ILE B O 1
ATOM 3100 N N . ASN B 1 17 ? 19.572 82.680 -8.514 1.00 84.29 15 ASN B N 1
ATOM 3101 C CA . ASN B 1 17 ? 18.298 82.107 -8.941 1.00 81.23 15 ASN B CA 1
ATOM 3102 C C . ASN B 1 17 ? 18.452 81.383 -10.272 1.00 83.61 15 ASN B C 1
ATOM 3103 O O . ASN B 1 17 ? 17.910 80.294 -10.464 1.00 83.81 15 ASN B O 1
ATOM 3108 N N . GLU B 1 18 ? 19.184 82.005 -11.192 1.00 83.30 16 GLU B N 1
ATOM 3109 C CA . GLU B 1 18 ? 19.503 81.381 -12.468 1.00 87.63 16 GLU B CA 1
ATOM 3110 C C . GLU B 1 18 ? 20.347 80.141 -12.206 1.00 89.56 16 GLU B C 1
ATOM 3111 O O . GLU B 1 18 ? 20.118 79.079 -12.784 1.00 92.01 16 GLU B O 1
ATOM 3117 N N . TRP B 1 19 ? 21.324 80.294 -11.320 1.00 88.89 17 TRP B N 1
ATOM 3118 C CA . TRP B 1 19 ? 22.189 79.199 -10.910 1.00 91.80 17 TRP B CA 1
ATOM 3119 C C . TRP B 1 19 ? 21.368 78.010 -10.416 1.00 95.52 17 TRP B C 1
ATOM 3120 O O . TRP B 1 19 ? 21.679 76.860 -10.726 1.00 98.45 17 TRP B O 1
ATOM 3131 N N . TYR B 1 20 ? 20.316 78.291 -9.653 1.00 93.44 18 TYR B N 1
ATOM 3132 C CA . TYR B 1 20 ? 19.468 77.234 -9.108 1.00 92.60 18 TYR B CA 1
ATOM 3133 C C . TYR B 1 20 ? 18.641 76.544 -10.198 1.00 92.01 18 TYR B C 1
ATOM 3134 O O . TYR B 1 20 ? 18.509 75.319 -10.208 1.00 87.58 18 TYR B O 1
ATOM 3143 N N . LYS B 1 21 ? 18.090 77.331 -11.116 1.00 94.06 19 LYS B N 1
ATOM 3144 C CA . LYS B 1 21 ? 17.312 76.777 -12.222 1.00 97.48 19 LYS B CA 1
ATOM 3145 C C . LYS B 1 21 ? 18.170 75.911 -13.145 1.00 99.34 19 LYS B C 1
ATOM 3146 O O . LYS B 1 21 ? 17.654 75.059 -13.871 1.00 98.84 19 LYS B O 1
ATOM 3152 N N . MET B 1 22 ? 19.481 76.132 -13.110 1.00 98.25 20 MET B N 1
ATOM 3153 C CA . MET B 1 22 ? 20.409 75.350 -13.917 1.00 99.30 20 MET B CA 1
ATOM 3154 C C . MET B 1 22 ? 20.769 74.039 -13.230 1.00 98.93 20 MET B C 1
ATOM 3155 O O . MET B 1 22 ? 21.207 73.089 -13.879 1.00 103.91 20 MET B O 1
ATOM 3160 N N . ILE B 1 23 ? 20.581 73.993 -11.915 1.00 97.95 21 ILE B N 1
ATOM 3161 C CA . ILE B 1 23 ? 20.833 72.779 -11.147 1.00 93.32 21 ILE B CA 1
ATOM 3162 C C . ILE B 1 23 ? 19.658 71.813 -11.258 1.00 93.24 21 ILE B C 1
ATOM 3163 O O . ILE B 1 23 ? 19.846 70.611 -11.434 1.00 90.76 21 ILE B O 1
ATOM 3168 N N . ARG B 1 24 ? 18.446 72.350 -11.163 1.00 94.27 22 ARG B N 1
ATOM 3169 C CA . ARG B 1 24 ? 17.243 71.525 -11.189 1.00 97.28 22 ARG B CA 1
ATOM 3170 C C . ARG B 1 24 ? 17.053 70.804 -12.523 1.00 98.65 22 ARG B C 1
ATOM 3171 O O . ARG B 1 24 ? 16.316 69.821 -12.607 1.00 98.19 22 ARG B O 1
ATOM 3179 N N . GLN B 1 25 ? 17.725 71.292 -13.560 1.00 99.32 23 GLN B N 1
ATOM 3180 C CA . GLN B 1 25 ? 17.692 70.634 -14.861 1.00 102.62 23 GLN B CA 1
ATOM 3181 C C . GLN B 1 25 ? 19.045 70.007 -15.187 1.00 101.91 23 GLN B C 1
ATOM 3182 O O . GLN B 1 25 ? 19.296 69.603 -16.323 1.00 102.24 23 GLN B O 1
ATOM 3188 N N . PHE B 1 26 ? 19.910 69.934 -14.180 1.00 101.30 24 PHE B N 1
ATOM 3189 C CA . PHE B 1 26 ? 21.212 69.284 -14.310 1.00 102.00 24 PHE B CA 1
ATOM 3190 C C . PHE B 1 26 ? 22.025 69.845 -15.475 1.00 104.41 24 PHE B C 1
ATOM 3191 O O . PHE B 1 26 ? 22.701 69.103 -16.188 1.00 103.58 24 PHE B O 1
ATOM 3199 N N . SER B 1 27 ? 21.954 71.160 -15.659 1.00 106.86 25 SER B N 1
ATOM 3200 C CA . SER B 1 27 ? 22.674 71.833 -16.735 1.00 108.78 25 SER B CA 1
ATOM 3201 C C . SER B 1 27 ? 24.092 72.206 -16.307 1.00 106.44 25 SER B C 1
ATOM 3202 O O . SER B 1 27 ? 24.407 73.385 -16.129 1.00 104.69 25 SER B O 1
ATOM 3205 N N . VAL B 1 28 ? 24.944 71.197 -16.146 1.00 103.90 26 VAL B N 1
ATOM 3206 C CA . VAL B 1 28 ? 26.321 71.421 -15.722 1.00 100.31 26 VAL B CA 1
ATOM 3207 C C . VAL B 1 28 ? 27.195 71.863 -16.891 1.00 101.69 26 VAL B C 1
ATOM 3208 O O . VAL B 1 28 ? 27.976 72.808 -16.773 1.00 101.29 26 VAL B O 1
ATOM 3212 N N . ASP B 1 48 ? 25.310 92.381 3.544 1.00 78.49 46 ASP B N 1
ATOM 3213 C CA . ASP B 1 48 ? 24.170 91.470 3.527 1.00 87.07 46 ASP B CA 1
ATOM 3214 C C . ASP B 1 48 ? 24.598 90.041 3.855 1.00 86.56 46 ASP B C 1
ATOM 3215 O O . ASP B 1 48 ? 25.201 89.360 3.027 1.00 74.56 46 ASP B O 1
ATOM 3220 N N . GLN B 1 49 ? 24.276 89.589 5.063 1.00 76.12 47 GLN B N 1
ATOM 3221 C CA . GLN B 1 49 ? 24.622 88.236 5.483 1.00 75.63 47 GLN B CA 1
ATOM 3222 C C . GLN B 1 49 ? 23.641 87.205 4.929 1.00 73.12 47 GLN B C 1
ATOM 3223 O O . GLN B 1 49 ? 23.990 86.037 4.761 1.00 71.71 47 GLN B O 1
ATOM 3229 N N . ASP B 1 50 ? 22.416 87.643 4.645 1.00 74.79 48 ASP B N 1
ATOM 3230 C CA . ASP B 1 50 ? 21.394 86.765 4.080 1.00 71.59 48 ASP B CA 1
ATOM 3231 C C . ASP B 1 50 ? 21.827 86.208 2.728 1.00 76.25 48 ASP B C 1
ATOM 3232 O O . ASP B 1 50 ? 21.610 85.034 2.432 1.00 74.58 48 ASP B O 1
ATOM 3237 N N . LEU B 1 51 ? 22.433 87.059 1.909 1.00 70.56 49 LEU B N 1
ATOM 3238 C CA . LEU B 1 51 ? 22.902 86.645 0.595 1.00 76.58 49 LEU B CA 1
ATOM 3239 C C . LEU B 1 51 ? 23.919 85.509 0.708 1.00 78.74 49 LEU B C 1
ATOM 3240 O O . LEU B 1 51 ? 23.822 84.505 0.003 1.00 79.48 49 LEU B O 1
ATOM 3245 N N . LEU B 1 52 ? 24.887 85.671 1.605 1.00 79.41 50 LEU B N 1
ATOM 3246 C CA . LEU B 1 52 ? 25.947 84.683 1.781 1.00 78.54 50 LEU B CA 1
ATOM 3247 C C . LEU B 1 52 ? 25.391 83.320 2.171 1.00 81.33 50 LEU B C 1
ATOM 3248 O O . LEU B 1 52 ? 25.877 82.286 1.713 1.00 80.71 50 LEU B O 1
ATOM 3253 N N . ILE B 1 53 ? 24.375 83.324 3.025 1.00 76.45 51 ILE B N 1
ATOM 3254 C CA . ILE B 1 53 ? 23.707 82.092 3.422 1.00 80.83 51 ILE B CA 1
ATOM 3255 C C . ILE B 1 53 ? 23.098 81.385 2.210 1.00 86.36 51 ILE B C 1
ATOM 3256 O O . ILE B 1 53 ? 23.256 80.175 2.040 1.00 93.61 51 ILE B O 1
ATOM 3261 N N . TYR B 1 54 ? 22.411 82.149 1.368 1.00 81.45 52 TYR B N 1
ATOM 3262 C CA . TYR B 1 54 ? 21.770 81.605 0.176 1.00 82.48 52 TYR B CA 1
ATOM 3263 C C . TYR B 1 54 ? 22.810 81.106 -0.820 1.00 85.62 52 TYR B C 1
ATOM 3264 O O . TYR B 1 54 ? 22.545 80.200 -1.609 1.00 92.54 52 TYR B O 1
ATOM 3273 N N . TYR B 1 55 ? 23.994 81.705 -0.779 1.00 82.31 53 TYR B N 1
ATOM 3274 C CA . TYR B 1 55 ? 25.101 81.271 -1.620 1.00 86.17 53 TYR B CA 1
ATOM 3275 C C . TYR B 1 55 ? 25.663 79.923 -1.167 1.00 87.88 53 TYR B C 1
ATOM 3276 O O . TYR B 1 55 ? 25.950 79.048 -1.987 1.00 90.89 53 TYR B O 1
ATOM 3285 N N . SER B 1 56 ? 25.825 79.763 0.141 1.00 83.86 54 SER B N 1
ATOM 3286 C CA . SER B 1 56 ? 26.406 78.547 0.690 1.00 88.77 54 SER B CA 1
ATOM 3287 C C . SER B 1 56 ? 25.461 77.358 0.561 1.00 92.91 54 SER B C 1
ATOM 3288 O O . SER B 1 56 ? 25.899 76.232 0.323 1.00 99.07 54 SER B O 1
ATOM 3291 N N . LEU B 1 57 ? 24.165 77.607 0.721 1.00 91.40 55 LEU B N 1
ATOM 3292 C CA . LEU B 1 57 ? 23.163 76.555 0.570 1.00 96.07 55 LEU B CA 1
ATOM 3293 C C . LEU B 1 57 ? 23.122 76.018 -0.859 1.00 98.51 55 LEU B C 1
ATOM 3294 O O . LEU B 1 57 ? 22.783 74.855 -1.085 1.00 102.10 55 LEU B O 1
ATOM 3299 N N . MET B 1 58 ? 23.471 76.869 -1.818 1.00 95.71 56 MET B N 1
ATOM 3300 C CA . MET B 1 58 ? 23.456 76.483 -3.225 1.00 99.60 56 MET B CA 1
ATOM 3301 C C . MET B 1 58 ? 24.724 75.710 -3.604 1.00 100.63 56 MET B C 1
ATOM 3302 O O . MET B 1 58 ? 24.758 75.026 -4.627 1.00 104.27 56 MET B O 1
ATOM 3307 N N . CYS B 1 59 ? 25.762 75.820 -2.776 1.00 97.74 57 CYS B N 1
ATOM 3308 C CA . CYS B 1 59 ? 26.976 75.025 -2.966 1.00 97.20 57 CYS B CA 1
ATOM 3309 C C . CYS B 1 59 ? 26.699 73.565 -2.634 1.00 101.27 57 CYS B C 1
ATOM 3310 O O . CYS B 1 59 ? 27.105 72.662 -3.368 1.00 104.71 57 CYS B O 1
ATOM 3313 N N . PHE B 1 60 ? 26.011 73.343 -1.518 1.00 97.98 58 PHE B N 1
ATOM 3314 C CA . PHE B 1 60 ? 25.621 71.998 -1.113 1.00 109.46 58 PHE B CA 1
ATOM 3315 C C . PHE B 1 60 ? 24.604 71.421 -2.089 1.00 113.89 58 PHE B C 1
ATOM 3316 O O . PHE B 1 60 ? 24.633 70.229 -2.395 1.00 110.38 58 PHE B O 1
ATOM 3324 N N . ARG B 1 61 ? 23.707 72.275 -2.576 1.00 104.00 59 ARG B N 1
ATOM 3325 C CA . ARG B 1 61 ? 22.704 71.861 -3.550 1.00 110.58 59 ARG B CA 1
ATOM 3326 C C . ARG B 1 61 ? 23.364 71.535 -4.887 1.00 113.67 59 ARG B C 1
ATOM 3327 O O . ARG B 1 61 ? 22.959 70.600 -5.577 1.00 114.32 59 ARG B O 1
ATOM 3335 N N . HIS B 1 62 ? 24.382 72.311 -5.247 1.00 107.44 60 HIS B N 1
ATOM 3336 C CA . HIS B 1 62 ? 25.149 72.054 -6.459 1.00 121.54 60 HIS B CA 1
ATOM 3337 C C . HIS B 1 62 ? 25.943 70.757 -6.316 1.00 126.66 60 HIS B C 1
ATOM 3338 O O . HIS B 1 62 ? 26.136 70.023 -7.285 1.00 117.52 60 HIS B O 1
ATOM 3345 N N . GLN B 1 63 ? 26.399 70.484 -5.097 1.00 85.52 61 GLN B N 1
ATOM 3346 C CA . GLN B 1 63 ? 27.126 69.258 -4.804 1.00 87.50 61 GLN B CA 1
ATOM 3347 C C . GLN B 1 63 ? 26.191 68.054 -4.866 1.00 94.93 61 GLN B C 1
ATOM 3348 O O . GLN B 1 63 ? 26.600 66.958 -5.255 1.00 95.75 61 GLN B O 1
ATOM 3354 N N . LEU B 1 64 ? 24.935 68.262 -4.480 1.00 93.95 62 LEU B N 1
ATOM 3355 C CA . LEU B 1 64 ? 23.944 67.190 -4.511 1.00 97.06 62 LEU B CA 1
ATOM 3356 C C . LEU B 1 64 ? 23.664 66.749 -5.942 1.00 99.87 62 LEU B C 1
ATOM 3357 O O . LEU B 1 64 ? 23.623 65.553 -6.234 1.00 100.50 62 LEU B O 1
ATOM 3362 N N . MET B 1 65 ? 23.469 67.723 -6.828 1.00 99.90 63 MET B N 1
ATOM 3363 C CA . MET B 1 65 ? 23.310 67.447 -8.251 1.00 103.27 63 MET B CA 1
ATOM 3364 C C . MET B 1 65 ? 24.434 66.549 -8.752 1.00 106.11 63 MET B C 1
ATOM 3365 O O . MET B 1 65 ? 24.193 65.572 -9.461 1.00 107.26 63 MET B O 1
ATOM 3370 N N . LEU B 1 66 ? 25.664 66.887 -8.379 1.00 106.47 64 LEU B N 1
ATOM 3371 C CA . LEU B 1 66 ? 26.830 66.122 -8.803 1.00 107.78 64 LEU B CA 1
ATOM 3372 C C . LEU B 1 66 ? 26.845 64.732 -8.174 1.00 107.85 64 LEU B C 1
ATOM 3373 O O . LEU B 1 66 ? 27.422 63.801 -8.732 1.00 114.89 64 LEU B O 1
ATOM 3378 N N . ASP B 1 67 ? 26.204 64.595 -7.016 1.00 104.74 65 ASP B N 1
ATOM 3379 C CA . ASP B 1 67 ? 26.122 63.307 -6.333 1.00 108.30 65 ASP B CA 1
ATOM 3380 C C . ASP B 1 67 ? 25.153 62.370 -7.045 1.00 111.24 65 ASP B C 1
ATOM 3381 O O . ASP B 1 67 ? 25.270 61.146 -6.949 1.00 113.70 65 ASP B O 1
ATOM 3386 N N . TYR B 1 68 ? 24.198 62.958 -7.758 1.00 108.02 66 TYR B N 1
ATOM 3387 C CA . TYR B 1 68 ? 23.213 62.192 -8.511 1.00 109.64 66 TYR B CA 1
ATOM 3388 C C . TYR B 1 68 ? 23.454 62.324 -10.011 1.00 109.39 66 TYR B C 1
ATOM 3389 O O . TYR B 1 68 ? 23.774 61.349 -10.689 1.00 112.82 66 TYR B O 1
ATOM 3398 N N . ILE B 1 88 ? 16.251 63.381 -4.234 1.00 120.43 86 ILE B N 1
ATOM 3399 C CA . ILE B 1 88 ? 17.177 64.455 -3.893 1.00 117.76 86 ILE B CA 1
ATOM 3400 C C . ILE B 1 88 ? 16.508 65.520 -3.036 1.00 113.07 86 ILE B C 1
ATOM 3401 O O . ILE B 1 88 ? 16.996 65.859 -1.957 1.00 111.33 86 ILE B O 1
ATOM 3406 N N . GLU B 1 89 ? 15.391 66.050 -3.527 1.00 110.98 87 GLU B N 1
ATOM 3407 C CA . GLU B 1 89 ? 14.699 67.143 -2.850 1.00 106.38 87 GLU B CA 1
ATOM 3408 C C . GLU B 1 89 ? 13.762 66.641 -1.755 1.00 104.89 87 GLU B C 1
ATOM 3409 O O . GLU B 1 89 ? 13.562 67.314 -0.745 1.00 102.87 87 GLU B O 1
ATOM 3415 N N . THR B 1 90 ? 13.190 65.459 -1.958 1.00 105.35 88 THR B N 1
ATOM 3416 C CA . THR B 1 90 ? 12.362 64.832 -0.932 1.00 105.94 88 THR B CA 1
ATOM 3417 C C . THR B 1 90 ? 13.171 64.566 0.344 1.00 104.49 88 THR B C 1
ATOM 3418 O O . THR B 1 90 ? 12.718 64.886 1.444 1.00 104.11 88 THR B O 1
ATOM 3422 N N . PRO B 1 91 ? 14.378 63.987 0.202 1.00 102.29 89 PRO B N 1
ATOM 3423 C CA . PRO B 1 91 ? 15.254 63.804 1.366 1.00 100.43 89 PRO B CA 1
ATOM 3424 C C . PRO B 1 91 ? 15.753 65.137 1.924 1.00 97.80 89 PRO B C 1
ATOM 3425 O O . PRO B 1 91 ? 16.450 65.160 2.939 1.00 94.64 89 PRO B O 1
ATOM 3429 N N . GLN B 1 92 ? 15.401 66.233 1.258 1.00 98.35 90 GLN B N 1
ATOM 3430 C CA . GLN B 1 92 ? 15.837 67.561 1.679 1.00 97.81 90 GLN B CA 1
ATOM 3431 C C . GLN B 1 92 ? 14.691 68.568 1.622 1.00 98.43 90 GLN B C 1
ATOM 3432 O O . GLN B 1 92 ? 14.748 69.542 0.872 1.00 96.99 90 GLN B O 1
ATOM 3438 N N . LYS B 1 93 ? 13.653 68.332 2.419 1.00 100.10 91 LYS B N 1
ATOM 3439 C CA . LYS B 1 93 ? 12.478 69.198 2.416 1.00 99.13 91 LYS B CA 1
ATOM 3440 C C . LYS B 1 93 ? 12.784 70.572 3.010 1.00 92.35 91 LYS B C 1
ATOM 3441 O O . LYS B 1 93 ? 12.305 71.594 2.514 1.00 91.58 91 LYS B O 1
ATOM 3447 N N . LYS B 1 94 ? 13.583 70.592 4.071 1.00 86.49 92 LYS B N 1
ATOM 3448 C CA . LYS B 1 94 ? 13.912 71.835 4.755 1.00 82.05 92 LYS B CA 1
ATOM 3449 C C . LYS B 1 94 ? 14.903 72.665 3.945 1.00 79.08 92 LYS B C 1
ATOM 3450 O O . LYS B 1 94 ? 14.857 73.897 3.966 1.00 78.38 92 LYS B O 1
ATOM 3456 N N . LEU B 1 95 ? 15.794 71.986 3.228 1.00 78.58 93 LEU B N 1
ATOM 3457 C CA . LEU B 1 95 ? 16.765 72.659 2.371 1.00 79.03 93 LEU B CA 1
ATOM 3458 C C . LEU B 1 95 ? 16.101 73.293 1.157 1.00 78.45 93 LEU B C 1
ATOM 3459 O O . LEU B 1 95 ? 16.251 74.489 0.910 1.00 74.98 93 LEU B O 1
ATOM 3464 N N . THR B 1 96 ? 15.374 72.480 0.398 1.00 82.33 94 THR B N 1
ATOM 3465 C CA . THR B 1 96 ? 14.722 72.947 -0.820 1.00 82.59 94 THR B CA 1
ATOM 3466 C C . THR B 1 96 ? 13.683 74.028 -0.517 1.00 81.91 94 THR B C 1
ATOM 3467 O O . THR B 1 96 ? 13.528 74.985 -1.279 1.00 77.10 94 THR B O 1
ATOM 3471 N N . GLY B 1 97 ? 12.986 73.875 0.606 1.00 83.81 95 GLY B N 1
ATOM 3472 C CA . GLY B 1 97 ? 11.984 74.838 1.026 1.00 80.60 95 GLY B CA 1
ATOM 3473 C C . GLY B 1 97 ? 12.573 76.207 1.300 1.00 78.23 95 GLY B C 1
ATOM 3474 O O . GLY B 1 97 ? 11.970 77.232 0.979 1.00 76.53 95 GLY B O 1
ATOM 3475 N N . LEU B 1 98 ? 13.759 76.225 1.900 1.00 73.05 96 LEU B N 1
ATOM 3476 C CA . LEU B 1 98 ? 14.454 77.473 2.174 1.00 66.97 96 LEU B CA 1
ATOM 3477 C C . LEU B 1 98 ? 14.991 78.087 0.886 1.00 70.80 96 LEU B C 1
ATOM 3478 O O . LEU B 1 98 ? 14.959 79.306 0.707 1.00 63.03 96 LEU B O 1
ATOM 3483 N N . LEU B 1 99 ? 15.485 77.235 -0.008 1.00 72.98 97 LEU B N 1
ATOM 3484 C CA . LEU B 1 99 ? 16.026 77.689 -1.284 1.00 71.77 97 LEU B CA 1
ATOM 3485 C C . LEU B 1 99 ? 14.961 78.358 -2.143 1.00 74.53 97 LEU B C 1
ATOM 3486 O O . LEU B 1 99 ? 15.241 79.325 -2.850 1.00 76.79 97 LEU B O 1
ATOM 3491 N N . LYS B 1 100 ? 13.739 77.837 -2.086 1.00 76.29 98 LYS B N 1
ATOM 3492 C CA . LYS B 1 100 ? 12.649 78.401 -2.870 1.00 76.05 98 LYS B CA 1
ATOM 3493 C C . LYS B 1 100 ? 12.207 79.736 -2.282 1.00 75.05 98 LYS B C 1
ATOM 3494 O O . LYS B 1 100 ? 11.645 80.582 -2.979 1.00 75.59 98 LYS B O 1
ATOM 3500 N N . TYR B 1 101 ? 12.463 79.919 -0.992 1.00 74.38 99 TYR B N 1
ATOM 3501 C CA . TYR B 1 101 ? 12.194 81.191 -0.342 1.00 73.03 99 TYR B CA 1
ATOM 3502 C C . TYR B 1 101 ? 13.193 82.254 -0.789 1.00 70.51 99 TYR B C 1
ATOM 3503 O O . TYR B 1 101 ? 12.804 83.319 -1.266 1.00 67.94 99 TYR B O 1
ATOM 3512 N N . TYR B 1 102 ? 14.480 81.961 -0.633 1.00 69.98 100 TYR B N 1
ATOM 3513 C CA . TYR B 1 102 ? 15.524 82.921 -0.981 1.00 68.20 100 TYR B CA 1
ATOM 3514 C C . TYR B 1 102 ? 15.390 83.430 -2.410 1.00 65.35 100 TYR B C 1
ATOM 3515 O O . TYR B 1 102 ? 15.450 84.633 -2.654 1.00 62.47 100 TYR B O 1
ATOM 3524 N N . SER B 1 103 ? 15.211 82.508 -3.350 1.00 70.21 101 SER B N 1
ATOM 3525 C CA . SER B 1 103 ? 15.144 82.855 -4.766 1.00 71.73 101 SER B CA 1
ATOM 3526 C C . SER B 1 103 ? 14.168 83.997 -5.037 1.00 70.26 101 SER B C 1
ATOM 3527 O O . SER B 1 103 ? 14.480 84.944 -5.761 1.00 64.70 101 SER B O 1
ATOM 3530 N N . LEU B 1 104 ? 12.984 83.899 -4.448 1.00 71.20 102 LEU B N 1
ATOM 3531 C CA . LEU B 1 104 ? 11.939 84.883 -4.681 1.00 70.96 102 LEU B CA 1
ATOM 3532 C C . LEU B 1 104 ? 12.213 86.189 -3.924 1.00 65.62 102 LEU B C 1
ATOM 3533 O O . LEU B 1 104 ? 11.885 87.273 -4.406 1.00 65.44 102 LEU B O 1
ATOM 3538 N N . PHE B 1 105 ? 12.833 86.081 -2.752 1.00 58.93 103 PHE B N 1
ATOM 3539 C CA . PHE B 1 105 ? 13.125 87.253 -1.924 1.00 56.76 103 PHE B CA 1
ATOM 3540 C C . PHE B 1 105 ? 14.027 88.250 -2.643 1.00 55.62 103 PHE B C 1
ATOM 3541 O O . PHE B 1 105 ? 13.691 89.428 -2.765 1.00 54.07 103 PHE B O 1
ATOM 3549 N N . PHE B 1 106 ? 15.170 87.776 -3.125 1.00 57.75 104 PHE B N 1
ATOM 3550 C CA . PHE B 1 106 ? 16.145 88.660 -3.755 1.00 60.50 104 PHE B CA 1
ATOM 3551 C C . PHE B 1 106 ? 15.683 89.208 -5.102 1.00 63.60 104 PHE B C 1
ATOM 3552 O O . PHE B 1 106 ? 16.071 90.310 -5.491 1.00 63.88 104 PHE B O 1
ATOM 3560 N N . ARG B 1 107 ? 14.863 88.444 -5.818 1.00 61.58 105 ARG B N 1
ATOM 3561 C CA . ARG B 1 107 ? 14.316 88.934 -7.077 1.00 64.63 105 ARG B CA 1
ATOM 3562 C C . ARG B 1 107 ? 13.396 90.119 -6.800 1.00 59.72 105 ARG B C 1
ATOM 3563 O O . ARG B 1 107 ? 13.398 91.102 -7.537 1.00 61.22 105 ARG B O 1
ATOM 3571 N N . GLY B 1 108 ? 12.620 90.020 -5.725 1.00 55.55 106 GLY B N 1
ATOM 3572 C CA . GLY B 1 108 ? 11.752 91.105 -5.304 1.00 51.21 106 GLY B CA 1
ATOM 3573 C C . GLY B 1 108 ? 12.532 92.349 -4.928 1.00 49.78 106 GLY B C 1
ATOM 3574 O O . GLY B 1 108 ? 12.240 93.442 -5.411 1.00 47.79 106 GLY B O 1
ATOM 3575 N N . MET B 1 109 ? 13.527 92.183 -4.062 1.00 50.70 107 MET B N 1
ATOM 3576 C CA . MET B 1 109 ? 14.380 93.294 -3.654 1.00 48.08 107 MET B CA 1
ATOM 3577 C C . MET B 1 109 ? 15.049 93.915 -4.872 1.00 52.65 107 MET B C 1
ATOM 3578 O O . MET B 1 109 ? 15.235 95.130 -4.946 1.00 53.27 107 MET B O 1
ATOM 3583 N N . TYR B 1 110 ? 15.403 93.065 -5.828 1.00 53.26 108 TYR B N 1
ATOM 3584 C CA . TYR B 1 110 ? 15.980 93.511 -7.087 1.00 60.11 108 TYR B CA 1
ATOM 3585 C C . TYR B 1 110 ? 15.022 94.442 -7.828 1.00 61.00 108 TYR B C 1
ATOM 3586 O O . TYR B 1 110 ? 15.430 95.475 -8.358 1.00 60.23 108 TYR B O 1
ATOM 3595 N N . GLU B 1 111 ? 13.748 94.071 -7.863 1.00 53.69 109 GLU B N 1
ATOM 3596 C CA . GLU B 1 111 ? 12.743 94.895 -8.521 1.00 58.91 109 GLU B CA 1
ATOM 3597 C C . GLU B 1 111 ? 12.459 96.143 -7.690 1.00 52.69 109 GLU B C 1
ATOM 3598 O O . GLU B 1 111 ? 12.279 97.234 -8.231 1.00 51.36 109 GLU B O 1
ATOM 3604 N N . PHE B 1 112 ? 12.425 95.971 -6.373 1.00 51.41 110 PHE B N 1
ATOM 3605 C CA . PHE B 1 112 ? 12.256 97.090 -5.450 1.00 48.69 110 PHE B CA 1
ATOM 3606 C C . PHE B 1 112 ? 13.356 98.129 -5.634 1.00 47.98 110 PHE B C 1
ATOM 3607 O O . PHE B 1 112 ? 13.087 99.327 -5.685 1.00 48.47 110 PHE B O 1
ATOM 3615 N N . ASP B 1 113 ? 14.596 97.664 -5.728 1.00 48.43 111 ASP B N 1
ATOM 3616 C CA . ASP B 1 113 ? 15.714 98.560 -5.975 1.00 55.12 111 ASP B CA 1
ATOM 3617 C C . ASP B 1 113 ? 15.578 99.219 -7.351 1.00 61.09 111 ASP B C 1
ATOM 3618 O O . ASP B 1 113 ? 16.128 100.295 -7.587 1.00 63.33 111 ASP B O 1
ATOM 3623 N N . GLN B 1 114 ? 14.839 98.569 -8.251 1.00 64.33 112 GLN B N 1
ATOM 3624 C CA . GLN B 1 114 ? 14.604 99.094 -9.599 1.00 67.17 112 GLN B CA 1
ATOM 3625 C C . GLN B 1 114 ? 13.399 100.029 -9.661 1.00 63.49 112 GLN B C 1
ATOM 3626 O O . GLN B 1 114 ? 13.099 100.590 -10.716 1.00 59.70 112 GLN B O 1
ATOM 3632 N N . LYS B 1 115 ? 12.705 100.184 -8.536 1.00 59.29 113 LYS B N 1
ATOM 3633 C CA . LYS B 1 115 ? 11.490 100.996 -8.489 1.00 57.21 113 LYS B CA 1
ATOM 3634 C C . LYS B 1 115 ? 10.341 100.317 -9.239 1.00 52.94 113 LYS B C 1
ATOM 3635 O O . LYS B 1 115 ? 9.288 100.915 -9.446 1.00 48.34 113 LYS B O 1
ATOM 3641 N N . GLU B 1 116 ? 10.556 99.072 -9.655 1.00 54.17 114 GLU B N 1
ATOM 3642 C CA . GLU B 1 116 ? 9.492 98.273 -10.254 1.00 50.30 114 GLU B CA 1
ATOM 3643 C C . GLU B 1 116 ? 8.661 97.654 -9.140 1.00 44.81 114 GLU B C 1
ATOM 3644 O O . GLU B 1 116 ? 8.697 96.444 -8.918 1.00 48.12 114 GLU B O 1
ATOM 3650 N N . TYR B 1 117 ? 7.906 98.501 -8.451 1.00 38.90 115 TYR B N 1
ATOM 3651 C CA . TYR B 1 117 ? 7.206 98.117 -7.232 1.00 43.59 115 TYR B CA 1
ATOM 3652 C C . TYR B 1 117 ? 6.143 97.041 -7.419 1.00 44.51 115 TYR B C 1
ATOM 3653 O O . TYR B 1 117 ? 5.937 96.212 -6.530 1.00 43.81 115 TYR B O 1
ATOM 3662 N N . VAL B 1 118 ? 5.461 97.060 -8.560 1.00 44.83 116 VAL B N 1
ATOM 3663 C CA . VAL B 1 118 ? 4.455 96.048 -8.851 1.00 38.22 116 VAL B CA 1
ATOM 3664 C C . VAL B 1 118 ? 5.104 94.679 -9.013 1.00 47.76 116 VAL B C 1
ATOM 3665 O O . VAL B 1 118 ? 4.690 93.716 -8.377 1.00 45.09 116 VAL B O 1
ATOM 3669 N N . GLU B 1 119 ? 6.124 94.601 -9.863 1.00 45.31 117 GLU B N 1
ATOM 3670 C CA . GLU B 1 119 ? 6.897 93.374 -10.003 1.00 54.72 117 GLU B CA 1
ATOM 3671 C C . GLU B 1 119 ? 7.435 92.955 -8.640 1.00 54.10 117 GLU B C 1
ATOM 3672 O O . GLU B 1 119 ? 7.343 91.787 -8.253 1.00 53.35 117 GLU B O 1
ATOM 3678 N N . ALA B 1 120 ? 7.987 93.926 -7.916 1.00 50.71 118 ALA B N 1
ATOM 3679 C CA . ALA B 1 120 ? 8.616 93.672 -6.622 1.00 52.49 118 ALA B CA 1
ATOM 3680 C C . ALA B 1 120 ? 7.621 93.053 -5.655 1.00 49.97 118 ALA B C 1
ATOM 3681 O O . ALA B 1 120 ? 7.935 92.097 -4.947 1.00 52.45 118 ALA B O 1
ATOM 3683 N N . ILE B 1 121 ? 6.419 93.611 -5.640 1.00 44.58 119 ILE B N 1
ATOM 3684 C CA . ILE B 1 121 ? 5.338 93.124 -4.802 1.00 43.53 119 ILE B CA 1
ATOM 3685 C C . ILE B 1 121 ? 5.014 91.677 -5.124 1.00 52.96 119 ILE B C 1
ATOM 3686 O O . ILE B 1 121 ? 4.792 90.870 -4.225 1.00 57.81 119 ILE B O 1
ATOM 3691 N N . GLY B 1 122 ? 5.001 91.354 -6.414 1.00 56.79 120 GLY B N 1
ATOM 3692 C CA . GLY B 1 122 ? 4.668 90.019 -6.866 1.00 57.11 120 GLY B CA 1
ATOM 3693 C C . GLY B 1 122 ? 5.633 88.978 -6.341 1.00 59.53 120 GLY B C 1
ATOM 3694 O O . GLY B 1 122 ? 5.220 87.951 -5.805 1.00 59.80 120 GLY B O 1
ATOM 3695 N N . TYR B 1 123 ? 6.924 89.241 -6.500 1.00 60.74 121 TYR B N 1
ATOM 3696 C CA . TYR B 1 123 ? 7.943 88.347 -5.974 1.00 62.24 121 TYR B CA 1
ATOM 3697 C C . TYR B 1 123 ? 7.913 88.246 -4.450 1.00 57.56 121 TYR B C 1
ATOM 3698 O O . TYR B 1 123 ? 8.220 87.194 -3.899 1.00 62.07 121 TYR B O 1
ATOM 3707 N N . TYR B 1 124 ? 7.535 89.328 -3.772 1.00 58.39 122 TYR B N 1
ATOM 3708 C CA . TYR B 1 124 ? 7.388 89.294 -2.318 1.00 55.28 122 TYR B CA 1
ATOM 3709 C C . TYR B 1 124 ? 6.272 88.330 -1.942 1.00 59.13 122 TYR B C 1
ATOM 3710 O O . TYR B 1 124 ? 6.258 87.770 -0.843 1.00 63.03 122 TYR B O 1
ATOM 3719 N N . ARG B 1 125 ? 5.333 88.156 -2.868 1.00 82.94 123 ARG B N 1
ATOM 3720 C CA . ARG B 1 125 ? 4.127 87.370 -2.630 1.00 84.23 123 ARG B CA 1
ATOM 3721 C C . ARG B 1 125 ? 4.408 85.876 -2.602 1.00 82.55 123 ARG B C 1
ATOM 3722 O O . ARG B 1 125 ? 3.881 85.150 -1.759 1.00 73.04 123 ARG B O 1
ATOM 3730 N N . GLU B 1 126 ? 5.225 85.421 -3.545 1.00 82.35 124 GLU B N 1
ATOM 3731 C CA . GLU B 1 126 ? 5.536 84.005 -3.659 1.00 86.82 124 GLU B CA 1
ATOM 3732 C C . GLU B 1 126 ? 6.508 83.592 -2.561 1.00 83.86 124 GLU B C 1
ATOM 3733 O O . GLU B 1 126 ? 6.390 82.508 -1.988 1.00 84.61 124 GLU B O 1
ATOM 3739 N N . ALA B 1 127 ? 7.466 84.466 -2.266 1.00 79.72 125 ALA B N 1
ATOM 3740 C CA . ALA B 1 127 ? 8.426 84.198 -1.207 1.00 76.27 125 ALA B CA 1
ATOM 3741 C C . ALA B 1 127 ? 7.708 83.892 0.102 1.00 76.82 125 ALA B C 1
ATOM 3742 O O . ALA B 1 127 ? 8.084 82.964 0.817 1.00 81.32 125 ALA B O 1
ATOM 3744 N N . GLU B 1 128 ? 6.666 84.661 0.406 1.00 73.26 126 GLU B N 1
ATOM 3745 C CA . GLU B 1 128 ? 5.938 84.488 1.661 1.00 77.26 126 GLU B CA 1
ATOM 3746 C C . GLU B 1 128 ? 5.218 83.140 1.755 1.00 85.07 126 GLU B C 1
ATOM 3747 O O . GLU B 1 128 ? 5.145 82.542 2.830 1.00 85.05 126 GLU B O 1
ATOM 3753 N N . LYS B 1 129 ? 4.688 82.665 0.632 1.00 90.04 127 LYS B N 1
ATOM 3754 C CA . LYS B 1 129 ? 3.957 81.401 0.617 1.00 96.82 127 LYS B CA 1
ATOM 3755 C C . LYS B 1 129 ? 4.885 80.205 0.819 1.00 101.19 127 LYS B C 1
ATOM 3756 O O . LYS B 1 129 ? 4.444 79.057 0.808 1.00 104.34 127 LYS B O 1
ATOM 3762 N N . GLU B 1 130 ? 6.172 80.485 1.009 1.00 100.49 128 GLU B N 1
ATOM 3763 C CA . GLU B 1 130 ? 7.152 79.449 1.314 1.00 98.21 128 GLU B CA 1
ATOM 3764 C C . GLU B 1 130 ? 7.429 79.398 2.812 1.00 93.39 128 GLU B C 1
ATOM 3765 O O . GLU B 1 130 ? 7.987 78.423 3.320 1.00 91.75 128 GLU B O 1
ATOM 3771 N N . LEU B 1 131 ? 7.027 80.455 3.512 1.00 90.47 129 LEU B N 1
ATOM 3772 C CA . LEU B 1 131 ? 7.221 80.545 4.958 1.00 90.89 129 LEU B CA 1
ATOM 3773 C C . LEU B 1 131 ? 6.649 79.358 5.740 1.00 96.94 129 LEU B C 1
ATOM 3774 O O . LEU B 1 131 ? 7.256 78.911 6.709 1.00 97.85 129 LEU B O 1
ATOM 3779 N N . PRO B 1 132 ? 5.476 78.845 5.329 1.00 102.58 130 PRO B N 1
ATOM 3780 C CA . PRO B 1 132 ? 4.936 77.671 6.023 1.00 107.64 130 PRO B CA 1
ATOM 3781 C C . PRO B 1 132 ? 5.905 76.493 5.994 1.00 113.85 130 PRO B C 1
ATOM 3782 O O . PRO B 1 132 ? 5.870 75.645 6.888 1.00 117.19 130 PRO B O 1
ATOM 3786 N N . PHE B 1 133 ? 6.761 76.446 4.978 1.00 114.40 131 PHE B N 1
ATOM 3787 C CA . PHE B 1 133 ? 7.715 75.351 4.835 1.00 115.43 131 PHE B CA 1
ATOM 3788 C C . PHE B 1 133 ? 9.125 75.777 5.240 1.00 113.25 131 PHE B C 1
ATOM 3789 O O . PHE B 1 133 ? 10.114 75.289 4.691 1.00 116.87 131 PHE B O 1
ATOM 3797 N N . VAL B 1 134 ? 9.207 76.693 6.201 1.00 106.78 132 VAL B N 1
ATOM 3798 C CA . VAL B 1 134 ? 10.485 77.127 6.755 1.00 105.38 132 VAL B CA 1
ATOM 3799 C C . VAL B 1 134 ? 10.403 77.151 8.279 1.00 104.62 132 VAL B C 1
ATOM 3800 O O . VAL B 1 134 ? 10.116 78.188 8.877 1.00 102.72 132 VAL B O 1
ATOM 3804 N N . SER B 1 135 ? 10.657 76.004 8.899 1.00 106.61 133 SER B N 1
ATOM 3805 C CA . SER B 1 135 ? 10.491 75.848 10.341 1.00 103.95 133 SER B CA 1
ATOM 3806 C C . SER B 1 135 ? 11.516 76.635 11.158 1.00 97.83 133 SER B C 1
ATOM 3807 O O . SER B 1 135 ? 12.401 76.055 11.790 1.00 96.65 133 SER B O 1
ATOM 3810 N N . ASP B 1 136 ? 11.384 77.957 11.142 1.00 91.38 134 ASP B N 1
ATOM 3811 C CA . ASP B 1 136 ? 12.227 78.833 11.948 1.00 83.94 134 ASP B CA 1
ATOM 3812 C C . ASP B 1 136 ? 11.590 80.210 12.024 1.00 77.51 134 ASP B C 1
ATOM 3813 O O . ASP B 1 136 ? 11.644 80.977 11.066 1.00 78.04 134 ASP B O 1
ATOM 3818 N N . ASP B 1 137 ? 10.989 80.520 13.167 1.00 73.07 135 ASP B N 1
ATOM 3819 C CA . ASP B 1 137 ? 10.239 81.760 13.314 1.00 73.84 135 ASP B CA 1
ATOM 3820 C C . ASP B 1 137 ? 11.096 83.012 13.123 1.00 65.62 135 ASP B C 1
ATOM 3821 O O . ASP B 1 137 ? 10.635 83.997 12.548 1.00 63.82 135 ASP B O 1
ATOM 3826 N N . ILE B 1 138 ? 12.339 82.976 13.590 1.00 62.55 136 ILE B N 1
ATOM 3827 C CA . ILE B 1 138 ? 13.230 84.119 13.408 1.00 56.91 136 ILE B CA 1
ATOM 3828 C C . ILE B 1 138 ? 13.411 84.416 11.924 1.00 55.45 136 ILE B C 1
ATOM 3829 O O . ILE B 1 138 ? 13.418 85.573 11.507 1.00 51.47 136 ILE B O 1
ATOM 3834 N N . GLU B 1 139 ? 13.552 83.363 11.128 1.00 56.96 137 GLU B N 1
ATOM 3835 C CA . GLU B 1 139 ? 13.676 83.519 9.688 1.00 60.31 137 GLU B CA 1
ATOM 3836 C C . GLU B 1 139 ? 12.432 84.209 9.127 1.00 58.46 137 GLU B C 1
ATOM 3837 O O . GLU B 1 139 ? 12.533 85.119 8.304 1.00 53.49 137 GLU B O 1
ATOM 3843 N N . LYS B 1 140 ? 11.261 83.773 9.581 1.00 58.42 138 LYS B N 1
ATOM 3844 C CA . LYS B 1 140 ? 10.006 84.420 9.212 1.00 58.04 138 LYS B CA 1
ATOM 3845 C C . LYS B 1 140 ? 10.022 85.908 9.571 1.00 55.46 138 LYS B C 1
ATOM 3846 O O . LYS B 1 140 ? 9.660 86.759 8.756 1.00 55.93 138 LYS B O 1
ATOM 3852 N N . ALA B 1 141 ? 10.438 86.211 10.798 1.00 49.64 139 ALA B N 1
ATOM 3853 C CA . ALA B 1 141 ? 10.458 87.586 11.287 1.00 48.24 139 ALA B CA 1
ATOM 3854 C C . ALA B 1 141 ? 11.337 88.459 10.406 1.00 47.87 139 ALA B C 1
ATOM 3855 O O . ALA B 1 141 ? 10.984 89.594 10.094 1.00 49.38 139 ALA B O 1
ATOM 3857 N N . GLU B 1 142 ? 12.479 87.910 10.009 1.00 47.88 140 GLU B N 1
ATOM 3858 C CA . GLU B 1 142 ? 13.423 88.587 9.133 1.00 48.35 140 GLU B CA 1
ATOM 3859 C C . GLU B 1 142 ? 12.762 88.968 7.802 1.00 48.72 140 GLU B C 1
ATOM 3860 O O . GLU B 1 142 ? 13.041 90.024 7.232 1.00 44.75 140 GLU B O 1
ATOM 3866 N N . PHE B 1 143 ? 11.877 88.106 7.314 1.00 46.55 141 PHE B N 1
ATOM 3867 C CA . PHE B 1 143 ? 11.183 88.381 6.065 1.00 50.46 141 PHE B CA 1
ATOM 3868 C C . PHE B 1 143 ? 10.224 89.548 6.234 1.00 50.81 141 PHE B C 1
ATOM 3869 O O . PHE B 1 143 ? 10.274 90.525 5.489 1.00 51.50 141 PHE B O 1
ATOM 3877 N N . HIS B 1 144 ? 9.343 89.431 7.220 1.00 45.82 142 HIS B N 1
ATOM 3878 C CA . HIS B 1 144 ? 8.347 90.456 7.477 1.00 43.59 142 HIS B CA 1
ATOM 3879 C C . HIS B 1 144 ? 8.999 91.795 7.795 1.00 39.00 142 HIS B C 1
ATOM 3880 O O . HIS B 1 144 ? 8.498 92.839 7.391 1.00 40.27 142 HIS B O 1
ATOM 3887 N N . PHE B 1 145 ? 10.126 91.760 8.502 1.00 40.44 143 PHE B N 1
ATOM 3888 C CA . PHE B 1 145 ? 10.854 92.982 8.830 1.00 37.96 143 PHE B CA 1
ATOM 3889 C C . PHE B 1 145 ? 11.365 93.699 7.588 1.00 37.55 143 PHE B C 1
ATOM 3890 O O . PHE B 1 145 ? 11.124 94.893 7.414 1.00 36.11 143 PHE B O 1
ATOM 3898 N N . LYS B 1 146 ? 12.074 92.969 6.730 1.00 41.78 144 LYS B N 1
ATOM 3899 C CA . LYS B 1 146 ? 12.663 93.558 5.529 1.00 42.26 144 LYS B CA 1
ATOM 3900 C C . LYS B 1 146 ? 11.606 93.985 4.524 1.00 41.87 144 LYS B C 1
ATOM 3901 O O . LYS B 1 146 ? 11.746 95.020 3.872 1.00 38.07 144 LYS B O 1
ATOM 3907 N N . VAL B 1 147 ? 10.553 93.183 4.401 1.00 40.22 145 VAL B N 1
ATOM 3908 C CA . VAL B 1 147 ? 9.460 93.496 3.494 1.00 41.79 145 VAL B CA 1
ATOM 3909 C C . VAL B 1 147 ? 8.666 94.686 4.037 1.00 43.44 145 VAL B C 1
ATOM 3910 O O . VAL B 1 147 ? 8.184 95.521 3.273 1.00 45.36 145 VAL B O 1
ATOM 3914 N N . ALA B 1 148 ? 8.562 94.772 5.362 1.00 41.98 146 ALA B N 1
ATOM 3915 C CA . ALA B 1 148 ? 7.924 95.916 6.008 1.00 37.72 146 ALA B CA 1
ATOM 3916 C C . ALA B 1 148 ? 8.659 97.209 5.678 1.00 39.20 146 ALA B C 1
ATOM 3917 O O . ALA B 1 148 ? 8.033 98.235 5.415 1.00 33.40 146 ALA B O 1
ATOM 3919 N N . GLU B 1 149 ? 9.989 97.155 5.705 1.00 36.99 147 GLU B N 1
ATOM 3920 C CA . GLU B 1 149 ? 10.808 98.310 5.344 1.00 34.70 147 GLU B CA 1
ATOM 3921 C C . GLU B 1 149 ? 10.560 98.693 3.894 1.00 37.61 147 GLU B C 1
ATOM 3922 O O . GLU B 1 149 ? 10.393 99.867 3.573 1.00 37.55 147 GLU B O 1
ATOM 3928 N N . ALA B 1 150 ? 10.544 97.686 3.026 1.00 40.48 148 ALA B N 1
ATOM 3929 C CA . ALA B 1 150 ? 10.297 97.884 1.601 1.00 41.28 148 ALA B CA 1
ATOM 3930 C C . ALA B 1 150 ? 8.962 98.578 1.353 1.00 36.23 148 ALA B C 1
ATOM 3931 O O . ALA B 1 150 ? 8.890 99.550 0.606 1.00 36.38 148 ALA B O 1
ATOM 3933 N N . TYR B 1 151 ? 7.904 98.067 1.974 1.00 35.38 149 TYR B N 1
ATOM 3934 C CA . TYR B 1 151 ? 6.577 98.657 1.821 1.00 34.25 149 TYR B CA 1
ATOM 3935 C C . TYR B 1 151 ? 6.525 100.081 2.379 1.00 34.50 149 TYR B C 1
ATOM 3936 O O . TYR B 1 151 ? 5.832 100.952 1.842 1.00 32.16 149 TYR B O 1
ATOM 3945 N N . TYR B 1 152 ? 7.263 100.318 3.457 1.00 33.48 150 TYR B N 1
ATOM 3946 C CA . TYR B 1 152 ? 7.366 101.662 4.008 1.00 31.19 150 TYR B CA 1
ATOM 3947 C C . TYR B 1 152 ? 7.967 102.622 2.981 1.00 35.42 150 TYR B C 1
ATOM 3948 O O . TYR B 1 152 ? 7.459 103.723 2.782 1.00 35.91 150 TYR B O 1
ATOM 3957 N N . HIS B 1 153 ? 9.048 102.196 2.332 1.00 35.45 151 HIS B N 1
ATOM 3958 C CA . HIS B 1 153 ? 9.688 103.000 1.295 1.00 39.39 151 HIS B CA 1
ATOM 3959 C C . HIS B 1 153 ? 8.770 103.186 0.087 1.00 40.39 151 HIS B C 1
ATOM 3960 O O . HIS B 1 153 ? 8.866 104.183 -0.624 1.00 41.36 151 HIS B O 1
ATOM 3967 N N . MET B 1 154 ? 7.888 102.216 -0.143 1.00 35.46 152 MET B N 1
ATOM 3968 C CA . MET B 1 154 ? 6.915 102.289 -1.229 1.00 32.39 152 MET B CA 1
ATOM 3969 C C . MET B 1 154 ? 5.698 103.112 -0.814 1.00 31.09 152 MET B C 1
ATOM 3970 O O . MET B 1 154 ? 4.769 103.297 -1.595 1.00 35.00 152 MET B O 1
ATOM 3975 N N . LYS B 1 155 ? 5.700 103.566 0.434 1.00 34.38 153 LYS B N 1
ATOM 3976 C CA . LYS B 1 155 ? 4.584 104.324 0.983 1.00 35.36 153 LYS B CA 1
ATOM 3977 C C . LYS B 1 155 ? 3.263 103.546 0.958 1.00 34.89 153 LYS B C 1
ATOM 3978 O O . LYS B 1 155 ? 2.187 104.136 0.903 1.00 34.45 153 LYS B O 1
ATOM 3984 N N . GLN B 1 156 ? 3.357 102.220 0.994 1.00 32.64 154 GLN B N 1
ATOM 3985 C CA . GLN B 1 156 ? 2.195 101.379 1.252 1.00 30.98 154 GLN B CA 1
ATOM 3986 C C . GLN B 1 156 ? 2.168 101.094 2.754 1.00 32.88 154 GLN B C 1
ATOM 3987 O O . GLN B 1 156 ? 2.467 99.984 3.203 1.00 30.84 154 GLN B O 1
ATOM 3993 N N . THR B 1 157 ? 1.797 102.112 3.521 1.00 34.13 155 THR B N 1
ATOM 3994 C CA . THR B 1 157 ? 1.997 102.124 4.970 1.00 34.54 155 THR B CA 1
ATOM 3995 C C . THR B 1 157 ? 1.157 101.108 5.739 1.00 33.95 155 THR B C 1
ATOM 3996 O O . THR B 1 157 ? 1.616 100.545 6.735 1.00 34.27 155 THR B O 1
ATOM 4000 N N . HIS B 1 158 ? -0.071 100.880 5.287 1.00 31.12 156 HIS B N 1
ATOM 4001 C CA . HIS B 1 158 ? -0.936 99.890 5.918 1.00 33.37 156 HIS B CA 1
ATOM 4002 C C . HIS B 1 158 ? -0.364 98.494 5.740 1.00 34.89 156 HIS B C 1
ATOM 4003 O O . HIS B 1 158 ? -0.328 97.703 6.681 1.00 41.50 156 HIS B O 1
ATOM 4010 N N . VAL B 1 159 ? 0.089 98.197 4.527 1.00 34.54 157 VAL B N 1
ATOM 4011 C CA . VAL B 1 159 ? 0.694 96.906 4.239 1.00 31.96 157 VAL B CA 1
ATOM 4012 C C . VAL B 1 159 ? 1.995 96.742 5.022 1.00 34.00 157 VAL B C 1
ATOM 4013 O O . VAL B 1 159 ? 2.267 95.664 5.561 1.00 36.38 157 VAL B O 1
ATOM 4017 N N . SER B 1 160 ? 2.787 97.811 5.100 1.00 31.99 158 SER B N 1
ATOM 4018 C CA . SER B 1 160 ? 4.007 97.796 5.898 1.00 35.22 158 SER B CA 1
ATOM 4019 C C . SER B 1 160 ? 3.685 97.505 7.353 1.00 35.53 158 SER B C 1
ATOM 4020 O O . SER B 1 160 ? 4.393 96.751 8.016 1.00 33.10 158 SER B O 1
ATOM 4023 N N . MET B 1 161 ? 2.617 98.119 7.848 1.00 33.32 159 MET B N 1
ATOM 4024 C CA . MET B 1 161 ? 2.227 97.940 9.236 1.00 34.15 159 MET B CA 1
ATOM 4025 C C . MET B 1 161 ? 1.828 96.491 9.465 1.00 41.04 159 MET B C 1
ATOM 4026 O O . MET B 1 161 ? 2.180 95.892 10.481 1.00 44.06 159 MET B O 1
ATOM 4031 N N . TYR B 1 162 ? 1.102 95.934 8.502 1.00 39.01 160 TYR B N 1
ATOM 4032 C CA . TYR B 1 162 ? 0.690 94.540 8.542 1.00 41.98 160 TYR B CA 1
ATOM 4033 C C . TYR B 1 162 ? 1.879 93.597 8.730 1.00 41.23 160 TYR B C 1
ATOM 4034 O O . TYR B 1 162 ? 1.813 92.663 9.523 1.00 45.09 160 TYR B O 1
ATOM 4043 N N . HIS B 1 163 ? 2.965 93.852 8.006 1.00 39.99 161 HIS B N 1
ATOM 4044 C CA . HIS B 1 163 ? 4.156 93.007 8.081 1.00 41.53 161 HIS B CA 1
ATOM 4045 C C . HIS B 1 163 ? 5.003 93.235 9.339 1.00 44.14 161 HIS B C 1
ATOM 4046 O O . HIS B 1 163 ? 5.480 92.278 9.955 1.00 46.86 161 HIS B O 1
ATOM 4053 N N . ILE B 1 164 ? 5.200 94.495 9.714 1.00 38.77 162 ILE B N 1
ATOM 4054 C CA . ILE B 1 164 ? 6.071 94.804 10.847 1.00 40.81 162 ILE B CA 1
ATOM 4055 C C . ILE B 1 164 ? 5.508 94.268 12.162 1.00 44.25 162 ILE B C 1
ATOM 4056 O O . ILE B 1 164 ? 6.266 93.860 13.044 1.00 45.67 162 ILE B O 1
ATOM 4061 N N . LEU B 1 165 ? 4.183 94.260 12.292 1.00 41.76 163 LEU B N 1
ATOM 4062 C CA . LEU B 1 165 ? 3.552 93.743 13.507 1.00 44.48 163 LEU B CA 1
ATOM 4063 C C . LEU B 1 165 ? 3.794 92.249 13.683 1.00 49.52 163 LEU B C 1
ATOM 4064 O O . LEU B 1 165 ? 3.811 91.744 14.808 1.00 50.85 163 LEU B O 1
ATOM 4069 N N . GLN B 1 166 ? 3.983 91.543 12.573 1.00 48.69 164 GLN B N 1
ATOM 4070 C CA . GLN B 1 166 ? 4.261 90.113 12.623 1.00 49.34 164 GLN B CA 1
ATOM 4071 C C . GLN B 1 166 ? 5.707 89.854 13.015 1.00 45.92 164 GLN B C 1
ATOM 4072 O O . GLN B 1 166 ? 5.999 88.914 13.748 1.00 48.89 164 GLN B O 1
ATOM 4078 N N . ALA B 1 167 ? 6.613 90.684 12.512 1.00 40.80 165 ALA B N 1
ATOM 4079 C CA . ALA B 1 167 ? 8.013 90.579 12.884 1.00 40.02 165 ALA B CA 1
ATOM 4080 C C . ALA B 1 167 ? 8.175 90.856 14.377 1.00 41.97 165 ALA B C 1
ATOM 4081 O O . ALA B 1 167 ? 8.845 90.108 15.085 1.00 41.46 165 ALA B O 1
ATOM 4083 N N . LEU B 1 168 ? 7.544 91.926 14.849 1.00 42.06 166 LEU B N 1
ATOM 4084 C CA . LEU B 1 168 ? 7.657 92.335 16.246 1.00 44.66 166 LEU B CA 1
ATOM 4085 C C . LEU B 1 168 ? 7.184 91.250 17.212 1.00 47.47 166 LEU B C 1
ATOM 4086 O O . LEU B 1 168 ? 7.829 90.989 18.229 1.00 44.83 166 LEU B O 1
ATOM 4091 N N . ASP B 1 169 ? 6.057 90.622 16.897 1.00 49.24 167 ASP B N 1
ATOM 4092 C CA . ASP B 1 169 ? 5.511 89.589 17.769 1.00 56.00 167 ASP B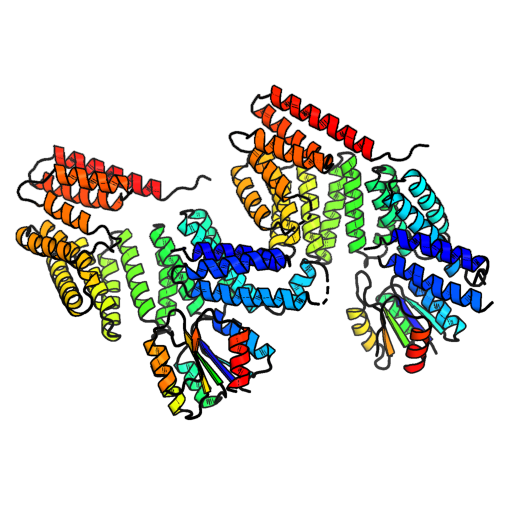 CA 1
ATOM 4093 C C . ASP B 1 169 ? 6.509 88.444 17.928 1.00 56.79 167 ASP B C 1
ATOM 4094 O O . ASP B 1 169 ? 6.652 87.880 19.011 1.00 58.14 167 ASP B O 1
ATOM 4099 N N . ILE B 1 170 ? 7.196 88.112 16.839 1.00 55.99 168 ILE B N 1
ATOM 4100 C CA . ILE B 1 170 ? 8.190 87.042 16.843 1.00 54.37 168 ILE B CA 1
ATOM 4101 C C . ILE B 1 170 ? 9.449 87.438 17.614 1.00 53.32 168 ILE B C 1
ATOM 4102 O O . ILE B 1 170 ? 9.942 86.680 18.452 1.00 54.79 168 ILE B O 1
ATOM 4107 N N . TYR B 1 171 ? 9.970 88.622 17.319 1.00 47.35 169 TYR B N 1
ATOM 4108 C CA . TYR B 1 171 ? 11.143 89.132 18.012 1.00 46.19 169 TYR B CA 1
ATOM 4109 C C . TYR B 1 171 ? 10.880 89.215 19.504 1.00 49.95 169 TYR B C 1
ATOM 4110 O O . TYR B 1 171 ? 11.770 88.963 20.316 1.00 52.59 169 TYR B O 1
ATOM 4119 N N . GLN B 1 172 ? 9.650 89.563 19.865 1.00 51.66 170 GLN B N 1
ATOM 4120 C CA . GLN B 1 172 ? 9.279 89.662 21.272 1.00 60.29 170 GLN B CA 1
ATOM 4121 C C . GLN B 1 172 ? 9.363 88.317 21.994 1.00 63.33 170 GLN B C 1
ATOM 4122 O O . GLN B 1 172 ? 9.494 88.274 23.218 1.00 69.73 170 GLN B O 1
ATOM 4128 N N . ASN B 1 173 ? 9.299 87.226 21.234 1.00 58.37 171 ASN B N 1
ATOM 4129 C CA . ASN B 1 173 ? 9.367 85.883 21.810 1.00 57.95 171 ASN B CA 1
ATOM 4130 C C . ASN B 1 173 ? 10.799 85.414 22.060 1.00 56.64 171 ASN B C 1
ATOM 4131 O O . ASN B 1 173 ? 11.028 84.328 22.595 1.00 52.76 171 ASN B O 1
ATOM 4136 N N . HIS B 1 174 ? 11.757 86.241 21.663 1.00 55.39 172 HIS B N 1
ATOM 4137 C CA . HIS B 1 174 ? 13.167 85.910 21.794 1.00 53.21 172 HIS B CA 1
ATOM 4138 C C . HIS B 1 174 ? 13.923 87.107 22.355 1.00 50.22 172 HIS B C 1
ATOM 4139 O O . HIS B 1 174 ? 14.441 87.924 21.600 1.00 46.41 172 HIS B O 1
ATOM 4146 N N . PRO B 1 175 ? 13.979 87.212 23.689 1.00 53.53 173 PRO B N 1
ATOM 4147 C CA . PRO B 1 175 ? 14.555 88.335 24.441 1.00 54.60 173 PRO B CA 1
ATOM 4148 C C . PRO B 1 175 ? 15.949 88.756 23.978 1.00 56.44 173 PRO B C 1
ATOM 4149 O O . PRO B 1 175 ? 16.328 89.906 24.184 1.00 58.22 173 PRO B O 1
ATOM 4153 N N . LEU B 1 176 ? 16.692 87.845 23.358 1.00 56.14 174 LEU B N 1
ATOM 4154 C CA . LEU B 1 176 ? 18.026 88.166 22.864 1.00 51.91 174 LEU B CA 1
ATOM 4155 C C . LEU B 1 176 ? 17.996 89.108 21.657 1.00 47.99 174 LEU B C 1
ATOM 4156 O O . LEU B 1 176 ? 18.978 89.794 21.372 1.00 40.49 174 LEU B O 1
ATOM 4161 N N . TYR B 1 177 ? 16.868 89.144 20.952 1.00 46.35 175 TYR B N 1
ATOM 4162 C CA . TYR B 1 177 ? 16.742 89.981 19.758 1.00 44.62 175 TYR B CA 1
ATOM 4163 C C . TYR B 1 177 ? 16.252 91.393 20.075 1.00 43.95 175 TYR B C 1
ATOM 4164 O O . TYR B 1 177 ? 15.352 91.909 19.414 1.00 43.21 175 TYR B O 1
ATOM 4173 N N . SER B 1 178 ? 16.861 92.017 21.081 1.00 45.00 176 SER B N 1
ATOM 4174 C CA . SER B 1 178 ? 16.442 93.344 21.518 1.00 45.88 176 SER B CA 1
ATOM 4175 C C . SER B 1 178 ? 16.667 94.408 20.444 1.00 42.62 176 SER B C 1
ATOM 4176 O O . SER B 1 178 ? 15.864 95.327 20.295 1.00 43.73 176 SER B O 1
ATOM 4179 N N . ILE B 1 179 ? 17.755 94.276 19.694 1.00 39.30 177 ILE B N 1
ATOM 4180 C CA . ILE B 1 179 ? 18.071 95.236 18.643 1.00 38.03 177 ILE B CA 1
ATOM 4181 C C . ILE B 1 179 ? 17.017 95.213 17.536 1.00 45.76 177 ILE B C 1
ATOM 4182 O O . ILE B 1 179 ? 16.482 96.255 17.156 1.00 44.04 177 ILE B O 1
ATOM 4187 N N . ARG B 1 180 ? 16.711 94.024 17.029 1.00 48.25 178 ARG B N 1
ATOM 4188 C CA . ARG B 1 180 ? 15.666 93.888 16.022 1.00 41.03 178 ARG B CA 1
ATOM 4189 C C . ARG B 1 180 ? 14.322 94.387 16.553 1.00 39.15 178 ARG B C 1
ATOM 4190 O O . ARG B 1 180 ? 13.511 94.919 15.797 1.00 41.47 178 ARG B O 1
ATOM 4198 N N . THR B 1 181 ? 14.093 94.215 17.852 1.00 36.37 179 THR B N 1
ATOM 4199 C CA . THR B 1 181 ? 12.864 94.688 18.482 1.00 38.67 179 THR B CA 1
ATOM 4200 C C . THR B 1 181 ? 12.791 96.213 18.424 1.00 43.14 179 THR B C 1
ATOM 4201 O O . THR B 1 181 ? 11.768 96.786 18.041 1.00 43.15 179 THR B O 1
ATOM 4205 N N . ILE B 1 182 ? 13.890 96.861 18.800 1.00 42.14 180 ILE B N 1
ATOM 4206 C CA . ILE B 1 182 ? 13.988 98.314 18.742 1.00 39.78 180 ILE B CA 1
ATOM 4207 C C . ILE B 1 182 ? 13.740 98.814 17.323 1.00 37.50 180 ILE B C 1
ATOM 4208 O O . ILE B 1 182 ? 12.975 99.756 17.114 1.00 41.06 180 ILE B O 1
ATOM 4213 N N . GLN B 1 183 ? 14.390 98.179 16.354 1.00 34.02 181 GLN B N 1
ATOM 4214 C CA . GLN B 1 183 ? 14.262 98.579 14.959 1.00 37.77 181 GLN B CA 1
ATOM 4215 C C . GLN B 1 183 ? 12.831 98.409 14.464 1.00 37.56 181 GLN B C 1
ATOM 4216 O O . GLN B 1 183 ? 12.347 99.202 13.660 1.00 38.53 181 GLN B O 1
ATOM 4222 N N . SER B 1 184 ? 12.158 97.373 14.952 1.00 37.04 182 SER B N 1
ATOM 4223 C CA . SER B 1 184 ? 10.776 97.121 14.577 1.00 35.32 182 SER B CA 1
ATOM 4224 C C . SER B 1 184 ? 9.879 98.202 15.153 1.00 35.27 182 SER B C 1
ATOM 4225 O O . SER B 1 184 ? 8.924 98.638 14.513 1.00 38.62 182 SER B O 1
ATOM 4228 N N . LEU B 1 185 ? 10.187 98.625 16.372 1.00 36.84 183 LEU B N 1
ATOM 4229 C CA . LEU B 1 185 ? 9.414 99.670 17.027 1.00 37.82 183 LEU B CA 1
ATOM 4230 C C . LEU B 1 185 ? 9.589 100.995 16.289 1.00 36.23 183 LEU B C 1
ATOM 4231 O O . LEU B 1 185 ? 8.633 101.748 16.111 1.00 37.14 183 LEU B O 1
ATOM 4236 N N . PHE B 1 186 ? 10.813 101.271 15.851 1.00 35.89 184 PHE B N 1
ATOM 4237 C CA . PHE B 1 186 ? 11.070 102.433 15.005 1.00 37.78 184 PHE B CA 1
ATOM 4238 C C . PHE B 1 186 ? 10.202 102.401 13.737 1.00 41.88 184 PHE B C 1
ATOM 4239 O O . PHE B 1 186 ? 9.622 103.414 13.343 1.00 43.83 184 PHE B O 1
ATOM 4247 N N . VAL B 1 187 ? 10.121 101.238 13.095 1.00 37.05 185 VAL B N 1
ATOM 4248 C CA . VAL B 1 187 ? 9.323 101.096 11.877 1.00 38.07 185 VAL B CA 1
ATOM 4249 C C . VAL B 1 187 ? 7.837 101.349 12.140 1.00 38.49 185 VAL B C 1
ATOM 4250 O O . VAL B 1 187 ? 7.186 102.093 11.406 1.00 36.42 185 VAL B O 1
ATOM 4254 N N . ILE B 1 188 ? 7.307 100.734 13.191 1.00 40.12 186 ILE B N 1
ATOM 4255 C CA . ILE B 1 188 ? 5.916 100.943 13.579 1.00 36.20 186 ILE B CA 1
ATOM 4256 C C . ILE B 1 188 ? 5.613 102.427 13.775 1.00 37.06 186 ILE B C 1
ATOM 4257 O O . ILE B 1 188 ? 4.592 102.932 13.304 1.00 36.41 186 ILE B O 1
ATOM 4262 N N . ALA B 1 189 ? 6.509 103.121 14.469 1.00 41.72 187 ALA B N 1
ATOM 4263 C CA . ALA B 1 189 ? 6.353 104.550 14.719 1.00 38.39 187 ALA B CA 1
ATOM 4264 C C . ALA B 1 189 ? 6.386 105.347 13.421 1.00 34.27 187 ALA B C 1
ATOM 4265 O O . ALA B 1 189 ? 5.599 106.274 13.232 1.00 34.71 187 ALA B O 1
ATOM 4267 N N . GLY B 1 190 ? 7.318 104.991 12.542 1.00 27.75 188 GLY B N 1
ATOM 4268 C CA . GLY B 1 190 ? 7.435 105.636 11.249 1.00 34.67 188 GLY B CA 1
ATOM 4269 C C . GLY B 1 190 ? 6.156 105.505 10.444 1.00 34.93 188 GLY B C 1
ATOM 4270 O O . GLY B 1 190 ? 5.728 106.445 9.771 1.00 35.13 188 GLY B O 1
ATOM 4271 N N . ASN B 1 191 ? 5.541 104.332 10.513 1.00 33.69 189 ASN B N 1
ATOM 4272 C CA . ASN B 1 191 ? 4.291 104.098 9.808 1.00 31.94 189 ASN B CA 1
ATOM 4273 C C . ASN B 1 191 ? 3.180 104.989 10.346 1.00 34.71 189 ASN B C 1
ATOM 4274 O O . ASN B 1 191 ? 2.442 105.600 9.580 1.00 36.76 189 ASN B O 1
ATOM 4279 N N . TYR B 1 192 ? 3.068 105.069 11.668 1.00 33.29 190 TYR B N 1
ATOM 4280 C CA . TYR B 1 192 ? 2.111 105.981 12.281 1.00 34.29 190 TYR B CA 1
ATOM 4281 C C . TYR B 1 192 ? 2.381 107.426 11.860 1.00 35.71 190 TYR B C 1
ATOM 4282 O O . TYR B 1 192 ? 1.450 108.213 11.670 1.00 38.40 190 TYR B O 1
ATOM 4291 N N . ASP B 1 193 ? 3.657 107.767 11.706 1.00 31.03 191 ASP B N 1
ATOM 4292 C CA . ASP B 1 193 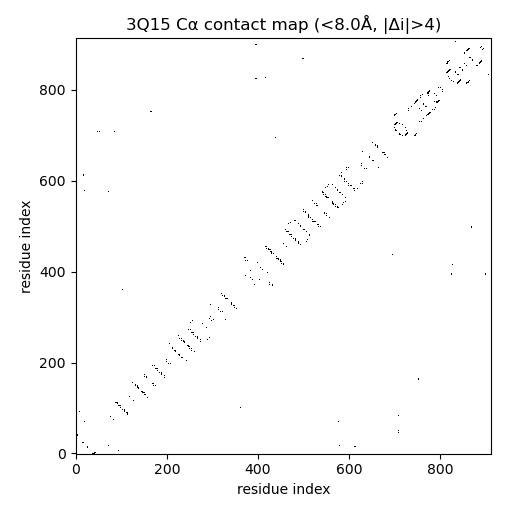? 4.032 109.115 11.290 1.00 35.18 191 ASP B CA 1
ATOM 4293 C C . ASP B 1 193 ? 3.469 109.487 9.912 1.00 34.27 191 ASP B C 1
ATOM 4294 O O . ASP B 1 193 ? 3.076 110.634 9.696 1.00 36.56 191 ASP B O 1
ATOM 4299 N N . ASP B 1 194 ? 3.434 108.521 8.992 1.00 32.82 192 ASP B N 1
ATOM 4300 C CA . ASP B 1 194 ? 2.870 108.745 7.653 1.00 34.22 192 ASP B CA 1
ATOM 4301 C C . ASP B 1 194 ? 1.421 109.218 7.689 1.00 33.58 192 ASP B C 1
ATOM 4302 O O . ASP B 1 194 ? 0.948 109.843 6.745 1.00 39.03 192 ASP B O 1
ATOM 4307 N N . PHE B 1 195 ? 0.715 108.905 8.768 1.00 33.61 193 PHE B N 1
ATOM 4308 C CA . PHE B 1 195 ? -0.684 109.294 8.890 1.00 36.98 193 PHE B CA 1
ATOM 4309 C C . PHE B 1 195 ? -0.853 110.468 9.847 1.00 38.64 193 PHE B C 1
ATOM 4310 O O . PHE B 1 195 ? -1.968 110.815 10.234 1.00 36.23 193 PHE B O 1
ATOM 4318 N N . LYS B 1 196 ? 0.272 111.076 10.214 1.00 42.69 194 LYS B N 1
ATOM 4319 C CA . LYS B 1 196 ? 0.294 112.204 11.138 1.00 42.34 194 LYS B CA 1
ATOM 4320 C C . LYS B 1 196 ? -0.214 111.817 12.526 1.00 37.68 194 LYS B C 1
ATOM 4321 O O . LYS B 1 196 ? -0.734 112.658 13.254 1.00 39.63 194 LYS B O 1
ATOM 4327 N N . HIS B 1 197 ? -0.065 110.548 12.891 1.00 34.77 195 HIS B N 1
ATOM 4328 C CA . HIS B 1 197 ? -0.494 110.086 14.209 1.00 40.18 195 HIS B CA 1
ATOM 4329 C C . HIS B 1 197 ? 0.691 109.891 15.157 1.00 40.64 195 HIS B C 1
ATOM 4330 O O . HIS B 1 197 ? 0.967 108.782 15.613 1.00 39.41 195 HIS B O 1
ATOM 4337 N N . TYR B 1 198 ? 1.383 110.985 15.448 1.00 43.41 196 TYR B N 1
ATOM 4338 C CA . TYR B 1 198 ? 2.545 110.956 16.327 1.00 46.14 196 TYR B CA 1
ATOM 4339 C C . TYR B 1 198 ? 2.199 110.472 17.738 1.00 47.22 196 TYR B C 1
ATOM 4340 O O . TYR B 1 198 ? 3.062 109.969 18.455 1.00 50.05 196 TYR B O 1
ATOM 4349 N N . ASP B 1 199 ? 0.936 110.613 18.129 1.00 49.50 197 ASP B N 1
ATOM 4350 C CA . ASP B 1 199 ? 0.497 110.153 19.444 1.00 55.01 197 ASP B CA 1
ATOM 4351 C C . ASP B 1 199 ? 0.500 108.628 19.534 1.00 52.69 197 ASP B C 1
ATOM 4352 O O . ASP B 1 199 ? 0.663 108.062 20.618 1.00 51.55 197 ASP B O 1
ATOM 4357 N N . LYS B 1 200 ? 0.310 107.968 18.395 1.00 48.97 198 LYS B N 1
ATOM 4358 C CA . LYS B 1 200 ? 0.291 106.508 18.348 1.00 48.63 198 LYS B CA 1
ATOM 4359 C C . LYS B 1 200 ? 1.703 105.961 18.188 1.00 45.21 198 LYS B C 1
ATOM 4360 O O . LYS B 1 200 ? 1.989 104.821 18.557 1.00 45.23 198 LYS B O 1
ATOM 4366 N N . ALA B 1 201 ? 2.580 106.782 17.622 1.00 42.38 199 ALA B N 1
ATOM 4367 C CA . ALA B 1 201 ? 3.979 106.413 17.468 1.00 42.87 199 ALA B CA 1
ATOM 4368 C C . ALA B 1 201 ? 4.726 106.471 18.803 1.00 38.55 199 ALA B C 1
ATOM 4369 O O . ALA B 1 201 ? 5.551 105.606 19.096 1.00 38.54 199 ALA B O 1
ATOM 4371 N N . LEU B 1 202 ? 4.428 107.489 19.606 1.00 42.44 200 LEU B N 1
ATOM 4372 C CA . LEU B 1 202 ? 5.199 107.768 20.825 1.00 47.28 200 LEU B CA 1
ATOM 4373 C C . LEU B 1 202 ? 5.397 106.559 21.745 1.00 51.61 200 LEU B C 1
ATOM 4374 O O . LEU B 1 202 ? 6.527 106.264 22.133 1.00 54.97 200 LEU B O 1
ATOM 4379 N N . PRO B 1 203 ? 4.303 105.857 22.095 1.00 53.85 201 PRO B N 1
ATOM 4380 C CA . PRO B 1 203 ? 4.406 104.693 22.985 1.00 55.54 201 PRO B CA 1
ATOM 4381 C C . PRO B 1 203 ? 5.459 103.699 22.507 1.00 52.91 201 PRO B C 1
ATOM 4382 O O . PRO B 1 203 ? 6.223 103.178 23.318 1.00 51.89 201 PRO B O 1
ATOM 4386 N N . HIS B 1 204 ? 5.499 103.445 21.203 1.00 47.98 202 HIS B N 1
ATOM 4387 C CA . HIS B 1 204 ? 6.474 102.513 20.650 1.00 44.72 202 HIS B CA 1
ATOM 4388 C C . HIS B 1 204 ? 7.891 103.079 20.710 1.00 43.36 202 HIS B C 1
ATOM 4389 O O . HIS B 1 204 ? 8.857 102.332 20.867 1.00 44.00 202 HIS B O 1
ATOM 4396 N N . LEU B 1 205 ? 8.014 104.396 20.580 1.00 39.84 203 LEU B N 1
ATOM 4397 C CA . LEU B 1 205 ? 9.319 105.045 20.682 1.00 41.78 203 LEU B CA 1
ATOM 4398 C C . LEU B 1 205 ? 9.843 104.996 22.119 1.00 48.18 203 LEU B C 1
ATOM 4399 O O . LEU B 1 205 ? 11.023 104.724 22.359 1.00 46.69 203 LEU B O 1
ATOM 4404 N N . GLU B 1 206 ? 8.958 105.252 23.075 1.00 49.52 204 GLU B N 1
ATOM 4405 C CA . GLU B 1 206 ? 9.332 105.182 24.479 1.00 52.41 204 GLU B CA 1
ATOM 4406 C C . GLU B 1 206 ? 9.737 103.758 24.828 1.00 53.74 204 GLU B C 1
ATOM 4407 O O . GLU B 1 206 ? 10.750 103.538 25.486 1.00 53.19 204 GLU B O 1
ATOM 4413 N N . ALA B 1 207 ? 8.948 102.791 24.373 1.00 51.29 205 ALA B N 1
ATOM 4414 C CA . ALA B 1 207 ? 9.273 101.389 24.586 1.00 51.47 205 ALA B CA 1
ATOM 4415 C C . ALA B 1 207 ? 10.639 101.066 23.987 1.00 49.12 205 ALA B C 1
ATOM 4416 O O . ALA B 1 207 ? 11.411 100.289 24.552 1.00 47.70 205 ALA B O 1
ATOM 4418 N N . ALA B 1 208 ? 10.935 101.669 22.841 1.00 46.94 206 ALA B N 1
ATOM 4419 C CA . ALA B 1 208 ? 12.222 101.460 22.189 1.00 43.20 206 ALA B CA 1
ATOM 4420 C C . ALA B 1 208 ? 13.361 102.005 23.045 1.00 43.11 206 ALA B C 1
ATOM 4421 O O . ALA B 1 208 ? 14.418 101.382 23.154 1.00 39.31 206 ALA B O 1
ATOM 4423 N N . LEU B 1 209 ? 13.142 103.171 23.649 1.00 47.60 207 LEU B N 1
ATOM 4424 C CA . LEU B 1 209 ? 14.160 103.793 24.491 1.00 50.05 207 LEU B CA 1
ATOM 4425 C C . LEU B 1 209 ? 14.488 102.918 25.691 1.00 51.57 207 LEU B C 1
ATOM 4426 O O . LEU B 1 209 ? 15.653 102.631 25.957 1.00 55.29 207 LEU B O 1
ATOM 4431 N N . GLU B 1 210 ? 13.454 102.502 26.414 1.00 50.94 208 GLU B N 1
ATOM 4432 C CA . GLU B 1 210 ? 13.636 101.647 27.577 1.00 57.18 208 GLU B CA 1
ATOM 4433 C C . GLU B 1 210 ? 14.490 100.429 27.240 1.00 60.14 208 GLU B C 1
ATOM 4434 O O . GLU B 1 210 ? 15.419 100.090 27.971 1.00 62.50 208 GLU B O 1
ATOM 4440 N N . LEU B 1 211 ? 14.178 99.778 26.125 1.00 59.43 209 LEU B N 1
ATOM 4441 C CA . LEU B 1 211 ? 14.902 98.577 25.723 1.00 57.97 209 LEU B CA 1
ATOM 4442 C C . LEU B 1 211 ? 16.358 98.891 25.383 1.00 55.08 209 LEU B C 1
ATOM 4443 O O . LEU B 1 211 ? 17.255 98.094 25.660 1.00 53.58 209 LEU B O 1
ATOM 4448 N N . ALA B 1 212 ? 16.586 100.056 24.783 1.00 50.97 210 ALA B N 1
ATOM 4449 C CA . ALA B 1 212 ? 17.937 100.504 24.460 1.00 49.15 210 ALA B CA 1
ATOM 4450 C C . ALA B 1 212 ? 18.739 100.818 25.724 1.00 51.18 210 ALA B C 1
ATOM 4451 O O . ALA B 1 212 ? 19.964 100.705 25.735 1.00 47.96 210 ALA B O 1
ATOM 4453 N N . MET B 1 213 ? 18.039 101.223 26.780 1.00 52.68 211 MET B N 1
ATOM 4454 C CA . MET B 1 213 ? 18.672 101.483 28.068 1.00 52.24 211 MET B CA 1
ATOM 4455 C C . MET B 1 213 ? 19.098 100.177 28.730 1.00 58.92 211 MET B C 1
ATOM 4456 O O . MET B 1 213 ? 20.201 100.072 29.272 1.00 55.36 211 MET B O 1
ATOM 4461 N N . ASP B 1 214 ? 18.216 99.181 28.684 1.00 63.25 212 ASP B N 1
ATOM 4462 C CA . ASP B 1 214 ? 18.461 97.908 29.359 1.00 65.20 212 ASP B CA 1
ATOM 4463 C C . ASP B 1 214 ? 19.638 97.153 28.751 1.00 64.64 212 ASP B C 1
ATOM 4464 O O . ASP B 1 214 ? 20.276 96.342 29.420 1.00 65.30 212 ASP B O 1
ATOM 4469 N N . ILE B 1 215 ? 19.919 97.418 27.480 1.00 61.44 213 ILE B N 1
ATOM 4470 C CA . ILE B 1 215 ? 21.034 96.771 26.801 1.00 59.02 213 ILE B CA 1
ATOM 4471 C C . ILE B 1 215 ? 22.220 97.718 26.695 1.00 51.91 213 ILE B C 1
ATOM 4472 O O . ILE B 1 215 ? 23.260 97.368 26.140 1.00 51.41 213 ILE B O 1
ATOM 4477 N N . GLN B 1 216 ? 22.052 98.923 27.227 1.00 47.13 214 GLN B N 1
ATOM 4478 C CA . GLN B 1 216 ? 23.126 99.908 27.249 1.00 49.80 214 GLN B CA 1
ATOM 4479 C C . GLN B 1 216 ? 23.798 100.040 25.885 1.00 49.65 214 GLN B C 1
ATOM 4480 O O . GLN B 1 216 ? 25.021 99.947 25.766 1.00 52.52 214 GLN B O 1
ATOM 4486 N N . ASN B 1 217 ? 22.986 100.248 24.856 1.00 47.74 215 ASN B N 1
ATOM 4487 C CA . ASN B 1 217 ? 23.495 100.454 23.509 1.00 47.85 215 ASN B CA 1
ATOM 4488 C C . ASN B 1 217 ? 23.470 101.941 23.182 1.00 45.42 215 ASN B C 1
ATOM 4489 O O . ASN B 1 217 ? 22.448 102.476 22.755 1.00 41.29 215 ASN B O 1
ATOM 4494 N N . ASP B 1 218 ? 24.600 102.606 23.407 1.00 48.26 216 ASP B N 1
ATOM 4495 C CA . ASP B 1 218 ? 24.671 104.058 23.296 1.00 48.07 216 ASP B CA 1
ATOM 4496 C C . ASP B 1 218 ? 24.039 104.574 22.010 1.00 44.31 216 ASP B C 1
ATOM 4497 O O . ASP B 1 218 ? 23.195 105.470 22.045 1.00 45.74 216 ASP B O 1
ATOM 4502 N N . ARG B 1 219 ? 24.447 104.007 20.880 1.00 42.93 217 ARG B N 1
ATOM 4503 C CA . ARG B 1 219 ? 23.950 104.461 19.587 1.00 46.51 217 ARG B CA 1
ATOM 4504 C C . ARG B 1 219 ? 22.427 104.395 19.492 1.00 45.18 217 ARG B C 1
ATOM 4505 O O . ARG B 1 219 ? 21.792 105.335 19.013 1.00 41.04 217 ARG B O 1
ATOM 4513 N N . PHE B 1 220 ? 21.843 103.293 19.953 1.00 41.65 218 PHE B N 1
ATOM 4514 C CA . PHE B 1 220 ? 20.392 103.136 19.894 1.00 40.66 218 PHE B CA 1
ATOM 4515 C C . PHE B 1 220 ? 19.669 103.973 20.944 1.00 42.66 218 PHE B C 1
ATOM 4516 O O . PHE B 1 220 ? 18.491 104.308 20.790 1.00 41.71 218 PHE B O 1
ATOM 4524 N N . ILE B 1 221 ? 20.384 104.323 22.003 1.00 36.00 219 ILE B N 1
ATOM 4525 C CA . ILE B 1 221 ? 19.840 105.215 23.016 1.00 39.83 219 ILE B CA 1
ATOM 4526 C C . ILE B 1 221 ? 19.682 106.619 22.444 1.00 37.53 219 ILE B C 1
ATOM 4527 O O . ILE B 1 221 ? 18.657 107.267 22.640 1.00 41.82 219 ILE B O 1
ATOM 4532 N N . ALA B 1 222 ? 20.705 107.076 21.730 1.00 34.44 220 ALA B N 1
ATOM 4533 C CA . ALA B 1 222 ? 20.697 108.402 21.127 1.00 36.77 220 ALA B CA 1
ATOM 4534 C C . ALA B 1 222 ? 19.638 108.499 20.027 1.00 40.93 220 ALA B C 1
ATOM 4535 O O . ALA B 1 222 ? 18.879 109.467 19.960 1.00 39.12 220 ALA B O 1
ATOM 4537 N N . ILE B 1 223 ? 19.598 107.490 19.164 1.00 38.99 221 ILE B N 1
ATOM 4538 C CA . ILE B 1 223 ? 18.615 107.447 18.090 1.00 42.18 221 ILE B CA 1
ATOM 4539 C C . ILE B 1 223 ? 17.206 107.419 18.670 1.00 42.39 221 ILE B C 1
ATOM 4540 O O . ILE B 1 223 ? 16.316 108.119 18.190 1.00 42.93 221 ILE B O 1
ATOM 4545 N N . SER B 1 224 ? 17.015 106.614 19.711 1.00 40.77 222 SER B N 1
ATOM 4546 C CA . SER B 1 224 ? 15.735 106.557 20.406 1.00 41.02 222 SER B CA 1
ATOM 4547 C C . SER B 1 224 ? 15.334 107.932 20.915 1.00 42.63 222 SER B C 1
ATOM 4548 O O . SER B 1 224 ? 14.204 108.384 20.710 1.00 40.64 222 SER B O 1
ATOM 4551 N N . LEU B 1 225 ? 16.268 108.593 21.591 1.00 41.66 223 LEU B N 1
ATOM 4552 C CA . LEU B 1 225 ? 16.011 109.923 22.122 1.00 44.39 223 LEU B CA 1
ATOM 4553 C C . LEU B 1 225 ? 15.650 110.874 20.985 1.00 43.28 223 LEU B C 1
ATOM 4554 O O . LEU B 1 225 ? 14.688 111.633 21.080 1.00 48.08 223 LEU B O 1
ATOM 4559 N N . LEU B 1 226 ? 16.423 110.807 19.905 1.00 39.62 224 LEU B N 1
ATOM 4560 C CA . LEU B 1 226 ? 16.193 111.624 18.720 1.00 41.24 224 LEU B CA 1
ATOM 4561 C C . LEU B 1 226 ? 14.805 111.389 18.133 1.00 40.27 224 LEU B C 1
ATOM 4562 O O . LEU B 1 226 ? 14.102 112.335 17.776 1.00 38.59 224 LEU B O 1
ATOM 4567 N N . ASN B 1 227 ? 14.413 110.125 18.029 1.00 38.83 225 ASN B N 1
ATOM 4568 C CA . ASN B 1 227 ? 13.097 109.793 17.499 1.00 40.62 225 ASN B CA 1
ATOM 4569 C C . ASN B 1 227 ? 11.967 110.328 18.383 1.00 43.26 225 ASN B C 1
ATOM 4570 O O . ASN B 1 227 ? 10.959 110.824 17.879 1.00 39.19 225 ASN B O 1
ATOM 4575 N N . ILE B 1 228 ? 12.154 110.250 19.699 1.00 40.98 226 ILE B N 1
ATOM 4576 C CA . ILE B 1 228 ? 11.178 110.792 20.640 1.00 41.70 226 ILE B CA 1
ATOM 4577 C C . ILE B 1 228 ? 11.057 112.308 20.501 1.00 42.77 226 ILE B C 1
ATOM 4578 O O . ILE B 1 228 ? 9.950 112.849 20.467 1.00 42.45 226 ILE B O 1
ATOM 4583 N N . ALA B 1 229 ? 12.198 112.986 20.404 1.00 38.71 227 ALA B N 1
ATOM 4584 C CA . ALA B 1 229 ? 12.213 114.435 20.225 1.00 39.68 227 ALA B CA 1
ATOM 4585 C C . ALA B 1 229 ? 11.476 114.858 18.956 1.00 45.61 227 ALA B C 1
ATOM 4586 O O . ALA B 1 229 ? 10.727 115.836 18.964 1.00 40.96 227 ALA B O 1
ATOM 4588 N N . ASN B 1 230 ? 11.693 114.121 17.869 1.00 43.22 228 ASN B N 1
ATOM 4589 C CA . ASN B 1 230 ? 11.016 114.404 16.609 1.00 44.62 228 ASN B CA 1
ATOM 4590 C C . ASN B 1 230 ? 9.515 114.192 16.718 1.00 43.41 228 ASN B C 1
ATOM 4591 O O . ASN B 1 230 ? 8.735 114.915 16.107 1.00 46.46 228 ASN B O 1
ATOM 4596 N N . SER B 1 231 ? 9.117 113.194 17.500 1.00 39.83 229 SER B N 1
ATOM 4597 C CA . SER B 1 231 ? 7.704 112.931 17.734 1.00 38.96 229 SER B CA 1
ATOM 4598 C C . SER B 1 231 ? 7.043 114.127 18.422 1.00 46.61 229 SER B C 1
ATOM 4599 O O . SER B 1 231 ? 6.003 114.617 17.978 1.00 46.00 229 SER B O 1
ATOM 4602 N N . TYR B 1 232 ? 7.651 114.601 19.504 1.00 46.51 230 TYR B N 1
ATOM 4603 C CA . TYR B 1 232 ? 7.117 115.762 20.215 1.00 51.17 230 TYR B CA 1
ATOM 4604 C C . TYR B 1 232 ? 7.101 117.016 19.346 1.00 49.48 230 TYR B C 1
ATOM 4605 O O . TYR B 1 232 ? 6.158 117.805 19.405 1.00 51.83 230 TYR B O 1
ATOM 4614 N N . ASP B 1 233 ? 8.147 117.205 18.550 1.00 46.55 231 ASP B N 1
ATOM 4615 C CA . ASP B 1 233 ? 8.247 118.391 17.709 1.00 43.94 231 ASP B CA 1
ATOM 4616 C C . ASP B 1 233 ? 7.067 118.482 16.753 1.00 47.77 231 ASP B C 1
ATOM 4617 O O . ASP B 1 233 ? 6.533 119.562 16.508 1.00 47.49 231 ASP B O 1
ATOM 4622 N N . ARG B 1 234 ? 6.663 117.336 16.221 1.00 46.28 232 ARG B N 1
ATOM 4623 C CA . ARG B 1 234 ? 5.608 117.290 15.225 1.00 48.14 232 ARG B CA 1
ATOM 4624 C C . ARG B 1 234 ? 4.215 117.272 15.845 1.00 50.76 232 ARG B C 1
ATOM 4625 O O . ARG B 1 234 ? 3.249 117.693 15.213 1.00 55.01 232 ARG B O 1
ATOM 4633 N N . SER B 1 235 ? 4.113 116.787 17.079 1.00 51.38 233 SER B N 1
ATOM 4634 C CA . SER B 1 235 ? 2.824 116.735 17.768 1.00 50.20 233 SER B CA 1
ATOM 4635 C C . SER B 1 235 ? 2.527 118.056 18.473 1.00 53.21 233 SER B C 1
ATOM 4636 O O . SER B 1 235 ? 1.515 118.191 19.158 1.00 56.42 233 SER B O 1
ATOM 4639 N N . GLY B 1 236 ? 3.421 119.026 18.305 1.00 51.81 234 GLY B N 1
ATOM 4640 C CA . GLY B 1 236 ? 3.214 120.359 18.842 1.00 54.01 234 GLY B CA 1
ATOM 4641 C C . GLY B 1 236 ? 3.658 120.563 20.281 1.00 56.06 234 GLY B C 1
ATOM 4642 O O . GLY B 1 236 ? 3.275 121.544 20.921 1.00 57.84 234 GLY B O 1
ATOM 4643 N N . ASP B 1 237 ? 4.467 119.643 20.796 1.00 65.35 235 ASP B N 1
ATOM 4644 C CA . ASP B 1 237 ? 4.980 119.767 22.156 1.00 71.54 235 ASP B CA 1
ATOM 4645 C C . ASP B 1 237 ? 6.441 120.200 22.119 1.00 68.99 235 ASP B C 1
ATOM 4646 O O . ASP B 1 237 ? 7.341 119.406 22.392 1.00 60.60 235 ASP B O 1
ATOM 4651 N N . ASP B 1 238 ? 6.668 121.466 21.783 1.00 69.56 236 ASP B N 1
ATOM 4652 C CA . ASP B 1 238 ? 8.017 121.971 21.546 1.00 69.92 236 ASP B CA 1
ATOM 4653 C C . ASP B 1 238 ? 8.888 121.974 22.797 1.00 73.53 236 ASP B C 1
ATOM 4654 O O . ASP B 1 238 ? 10.110 122.095 22.712 1.00 69.87 236 ASP B O 1
ATOM 4659 N N . GLN B 1 239 ? 8.256 121.834 23.955 1.00 77.76 237 GLN B N 1
ATOM 4660 C CA . GLN B 1 239 ? 8.990 121.762 25.208 1.00 83.66 237 GLN B CA 1
ATOM 4661 C C . GLN B 1 239 ? 9.628 120.389 25.369 1.00 76.94 237 GLN B C 1
ATOM 4662 O O . GLN B 1 239 ? 10.846 120.275 25.486 1.00 78.13 237 GLN B O 1
ATOM 4668 N N . MET B 1 240 ? 8.801 119.349 25.370 1.00 71.05 238 MET B N 1
ATOM 4669 C CA . MET B 1 240 ? 9.301 117.984 25.478 1.00 68.73 238 MET B CA 1
ATOM 4670 C C . MET B 1 240 ? 10.289 117.669 24.356 1.00 63.41 238 MET B C 1
ATOM 4671 O O . MET B 1 240 ? 11.168 116.820 24.509 1.00 59.72 238 MET B O 1
ATOM 4676 N N . ALA B 1 241 ? 10.145 118.367 23.233 1.00 61.98 239 ALA B N 1
ATOM 4677 C CA . ALA B 1 241 ? 10.997 118.135 22.072 1.00 57.69 239 ALA B CA 1
ATOM 4678 C C . ALA B 1 241 ? 12.428 118.601 22.323 1.00 58.12 239 ALA B C 1
ATOM 4679 O O . ALA B 1 241 ? 13.366 117.809 22.258 1.00 52.38 239 ALA B O 1
ATOM 4681 N N . VAL B 1 242 ? 12.592 119.890 22.600 1.00 66.42 240 VAL B N 1
ATOM 4682 C CA . VAL B 1 242 ? 13.917 120.442 22.861 1.00 70.89 240 VAL B CA 1
ATOM 4683 C C . VAL B 1 242 ? 14.596 119.676 23.992 1.00 74.07 240 VAL B C 1
ATOM 4684 O O . VAL B 1 242 ? 15.796 119.410 23.949 1.00 74.39 240 VAL B O 1
ATOM 4688 N N . GLU B 1 243 ? 13.810 119.310 24.997 1.00 65.43 241 GLU B N 1
ATOM 4689 C CA . GLU B 1 243 ? 14.304 118.518 26.110 1.00 66.10 241 GLU B CA 1
ATOM 4690 C C . GLU B 1 243 ? 14.948 117.218 25.638 1.00 61.57 241 GLU B C 1
ATOM 4691 O O . GLU B 1 243 ? 16.041 116.866 26.079 1.00 59.25 241 GLU B O 1
ATOM 4697 N N . HIS B 1 244 ? 14.274 116.506 24.740 1.00 58.26 242 HIS B N 1
ATOM 4698 C CA . HIS B 1 244 ? 14.785 115.223 24.259 1.00 54.88 242 HIS B CA 1
ATOM 4699 C C . HIS B 1 244 ? 15.924 115.380 23.253 1.00 51.81 242 HIS B C 1
ATOM 4700 O O . HIS B 1 244 ? 16.799 114.517 23.161 1.00 48.16 242 HIS B O 1
ATOM 4707 N N . PHE B 1 245 ? 15.912 116.476 22.500 1.00 47.18 243 PHE B N 1
ATOM 4708 C CA . PHE B 1 245 ? 17.033 116.783 21.619 1.00 51.17 243 PHE B CA 1
ATOM 4709 C C . PHE B 1 245 ? 18.303 116.973 22.450 1.00 50.73 243 PHE B C 1
ATOM 4710 O O . PHE B 1 245 ? 19.389 116.551 22.046 1.00 46.03 243 PHE B O 1
ATOM 4718 N N . GLN B 1 246 ? 18.160 117.607 23.611 1.00 48.45 244 GLN B N 1
ATOM 4719 C CA . GLN B 1 246 ? 19.298 117.854 24.500 1.00 58.95 244 GLN B CA 1
ATOM 4720 C C . GLN B 1 246 ? 19.876 116.552 25.045 1.00 55.99 244 GLN B C 1
ATOM 4721 O O . GLN B 1 246 ? 21.089 116.374 25.085 1.00 52.99 244 GLN B O 1
ATOM 4727 N N . LYS B 1 247 ? 19.002 115.650 25.479 1.00 54.08 245 LYS B N 1
ATOM 4728 C CA . LYS B 1 247 ? 19.443 114.357 25.976 1.00 55.41 245 LYS B CA 1
ATOM 4729 C C . LYS B 1 247 ? 20.160 113.603 24.861 1.00 54.07 245 LYS B C 1
ATOM 4730 O O . LYS B 1 247 ? 21.225 113.024 25.075 1.00 54.28 245 LYS B O 1
ATOM 4736 N N . ALA B 1 248 ? 19.573 113.607 23.669 1.00 47.25 246 ALA B N 1
ATOM 4737 C CA . ALA B 1 248 ? 20.201 112.951 22.528 1.00 46.38 246 ALA B CA 1
ATOM 4738 C C . ALA B 1 248 ? 21.547 113.600 22.215 1.00 46.45 246 ALA B C 1
ATOM 4739 O O . ALA B 1 248 ? 22.540 112.909 21.979 1.00 45.57 246 ALA B O 1
ATOM 4741 N N . ALA B 1 249 ? 21.580 114.929 22.232 1.00 47.18 247 ALA B N 1
ATOM 4742 C CA . ALA B 1 249 ? 22.825 115.660 22.028 1.00 47.39 247 ALA B CA 1
ATOM 4743 C C . ALA B 1 249 ? 23.907 115.221 23.013 1.00 50.53 247 ALA B C 1
ATOM 4744 O O . ALA B 1 249 ? 25.041 114.956 22.619 1.00 55.02 247 ALA B O 1
ATOM 4746 N N . LYS B 1 250 ? 23.546 115.138 24.291 1.00 50.26 248 LYS B N 1
ATOM 4747 C CA . LYS B 1 250 ? 24.509 114.838 25.348 1.00 51.77 248 LYS B CA 1
ATOM 4748 C C . LYS B 1 250 ? 25.127 113.455 25.175 1.00 52.94 248 LYS B C 1
ATOM 4749 O O . LYS B 1 250 ? 26.334 113.281 25.328 1.00 53.19 248 LYS B O 1
ATOM 4755 N N . VAL B 1 251 ? 24.289 112.475 24.858 1.00 50.68 249 VAL B N 1
ATOM 4756 C CA . VAL B 1 251 ? 24.756 111.126 24.581 1.00 49.76 249 VAL B CA 1
ATOM 4757 C C . VAL B 1 251 ? 25.588 111.088 23.299 1.00 49.09 249 VAL B C 1
ATOM 4758 O O . VAL B 1 251 ? 26.547 110.322 23.188 1.00 50.96 249 VAL B O 1
ATOM 4762 N N . SER B 1 252 ? 25.224 111.927 22.334 1.00 46.77 250 SER B N 1
ATOM 4763 C CA . SER B 1 252 ? 25.893 111.924 21.034 1.00 48.46 250 SER B CA 1
ATOM 4764 C C . SER B 1 252 ? 27.300 112.512 21.088 1.00 49.25 250 SER B C 1
ATOM 4765 O O . SER B 1 252 ? 28.236 111.953 20.517 1.00 47.56 250 SER B O 1
ATOM 4768 N N . ARG B 1 253 ? 27.443 113.639 21.777 1.00 48.23 251 ARG B N 1
ATOM 4769 C CA . ARG B 1 253 ? 28.729 114.321 21.877 1.00 48.71 251 ARG B CA 1
ATOM 4770 C C . ARG B 1 253 ? 29.810 113.404 22.436 1.00 50.70 251 ARG B C 1
ATOM 4771 O O . ARG B 1 253 ? 30.985 113.532 22.094 1.00 50.14 251 ARG B O 1
ATOM 4779 N N . GLU B 1 254 ? 29.402 112.475 23.293 1.00 51.43 252 GLU B N 1
ATOM 4780 C CA . GLU B 1 254 ? 30.345 111.637 24.018 1.00 57.46 252 GLU B CA 1
ATOM 4781 C C . GLU B 1 254 ? 30.579 110.301 23.326 1.00 56.95 252 GLU B C 1
ATOM 4782 O O . GLU B 1 254 ? 31.700 109.796 23.314 1.00 61.39 252 GLU B O 1
ATOM 4788 N N . LYS B 1 255 ? 29.523 109.736 22.745 1.00 49.98 253 LYS B N 1
ATOM 4789 C CA . LYS B 1 255 ? 29.565 108.356 22.274 1.00 47.58 253 LYS B CA 1
ATOM 4790 C C . LYS B 1 255 ? 29.121 108.161 20.822 1.00 48.07 253 LYS B C 1
ATOM 4791 O O . LYS B 1 255 ? 29.487 107.173 20.187 1.00 50.78 253 LYS B O 1
ATOM 4797 N N . VAL B 1 256 ? 28.334 109.095 20.297 1.00 46.36 254 VAL B N 1
ATOM 4798 C CA . VAL B 1 256 ? 27.783 108.949 18.949 1.00 45.47 254 VAL B CA 1
ATOM 4799 C C . VAL B 1 256 ? 27.825 110.263 18.174 1.00 47.89 254 VAL B C 1
ATOM 4800 O O . VAL B 1 256 ? 26.782 110.801 17.813 1.00 47.52 254 VAL B O 1
ATOM 4804 N N . PRO B 1 257 ? 29.035 110.775 17.902 1.00 48.85 255 PRO B N 1
ATOM 4805 C CA . PRO B 1 257 ? 29.223 112.110 17.320 1.00 49.40 255 PRO B CA 1
ATOM 4806 C C . PRO B 1 257 ? 28.663 112.241 15.906 1.00 49.89 255 PRO B C 1
ATOM 4807 O O . PRO B 1 257 ? 28.229 113.328 15.526 1.00 52.21 255 PRO B O 1
ATOM 4811 N N . ASP B 1 258 ? 28.666 111.154 15.141 1.00 50.80 256 ASP B N 1
ATOM 4812 C CA . ASP B 1 258 ? 28.180 111.193 13.766 1.00 51.97 256 ASP B CA 1
ATOM 4813 C C . ASP B 1 258 ? 26.670 111.432 13.676 1.00 52.70 256 ASP B C 1
ATOM 4814 O O . ASP B 1 258 ? 26.121 111.570 12.582 1.00 55.64 256 ASP B O 1
ATOM 4819 N N . LEU B 1 259 ? 26.003 111.491 14.823 1.00 50.10 257 LEU B N 1
ATOM 4820 C CA . LEU B 1 259 ? 24.563 111.726 14.852 1.00 46.22 257 LEU B CA 1
ATOM 4821 C C . LEU B 1 259 ? 24.257 113.200 15.119 1.00 44.59 257 LEU B C 1
ATOM 4822 O O . LEU B 1 259 ? 23.131 113.658 14.920 1.00 43.03 257 LEU B O 1
ATOM 4827 N N . LEU B 1 260 ? 25.271 113.939 15.562 1.00 42.22 258 LEU B N 1
ATOM 4828 C CA . LEU B 1 260 ? 25.109 115.346 15.943 1.00 43.38 258 LEU B CA 1
ATOM 4829 C C . LEU B 1 260 ? 24.505 116.251 14.863 1.00 45.38 258 LEU B C 1
ATOM 4830 O O . LEU B 1 260 ? 23.636 117.069 15.163 1.00 44.92 258 LEU B O 1
ATOM 4835 N N . PRO B 1 261 ? 24.957 116.112 13.604 1.00 50.38 259 PRO B N 1
ATOM 4836 C CA . PRO B 1 261 ? 24.360 116.928 12.539 1.00 54.25 259 PRO B CA 1
ATOM 4837 C C . PRO B 1 261 ? 22.835 116.865 12.552 1.00 53.59 259 PRO B C 1
ATOM 4838 O O . PRO B 1 261 ? 22.184 117.911 12.548 1.00 54.58 259 PRO B O 1
ATOM 4842 N N . LYS B 1 262 ? 22.278 115.658 12.580 1.00 49.58 260 LYS B N 1
ATOM 4843 C CA . LYS B 1 262 ? 20.829 115.480 12.578 1.00 50.30 260 LYS B CA 1
ATOM 4844 C C . LYS B 1 262 ? 20.182 115.900 13.896 1.00 45.71 260 LYS B C 1
ATOM 4845 O O . LYS B 1 262 ? 19.112 116.508 13.903 1.00 47.93 260 LYS B O 1
ATOM 4851 N N . VAL B 1 263 ? 20.827 115.563 15.007 1.00 37.84 261 VAL B N 1
ATOM 4852 C CA . VAL B 1 263 ? 20.297 115.895 16.326 1.00 39.47 261 VAL B CA 1
ATOM 4853 C C . VAL B 1 263 ? 20.241 117.405 16.526 1.00 44.63 261 VAL B C 1
ATOM 4854 O O . VAL B 1 263 ? 19.219 117.954 16.936 1.00 46.00 261 VAL B O 1
ATOM 4858 N N . LEU B 1 264 ? 21.343 118.075 16.222 1.00 46.53 262 LEU B N 1
ATOM 4859 C CA . LEU B 1 264 ? 21.416 119.517 16.402 1.00 48.37 262 LEU B CA 1
ATOM 4860 C C . LEU B 1 264 ? 20.526 120.263 15.408 1.00 52.05 262 LEU B C 1
ATOM 4861 O O . LEU B 1 264 ? 20.043 121.354 15.705 1.00 57.90 262 LEU B O 1
ATOM 4866 N N . PHE B 1 265 ? 20.298 119.681 14.233 1.00 46.34 263 PHE B N 1
ATOM 4867 C CA . PHE B 1 265 ? 19.383 120.305 13.279 1.00 49.47 263 PHE B CA 1
ATOM 4868 C C . PHE B 1 265 ? 17.968 120.348 13.846 1.00 44.46 263 PHE B C 1
ATOM 4869 O O . PHE B 1 265 ? 17.334 121.401 13.872 1.00 46.46 263 PHE B O 1
ATOM 4877 N N . GLY B 1 266 ? 17.482 119.196 14.299 1.00 45.86 264 GLY B N 1
ATOM 4878 C CA . GLY B 1 266 ? 16.177 119.112 14.928 1.00 44.69 264 GLY B CA 1
ATOM 4879 C C . GLY B 1 266 ? 16.070 120.061 16.106 1.00 47.36 264 GLY B C 1
ATOM 4880 O O . GLY B 1 266 ? 15.091 120.796 16.240 1.00 50.78 264 GLY B O 1
ATOM 4881 N N . LEU B 1 267 ? 17.085 120.044 16.963 1.00 43.49 265 LEU B N 1
ATOM 4882 C CA . LEU B 1 267 ? 17.132 120.948 18.100 1.00 49.33 265 LEU B CA 1
ATOM 4883 C C . LEU B 1 267 ? 16.994 122.384 17.608 1.00 52.88 265 LEU B C 1
ATOM 4884 O O . LEU B 1 267 ? 16.144 123.137 18.080 1.00 57.91 265 LEU B O 1
ATOM 4889 N N . SER B 1 268 ? 17.836 122.754 16.651 1.00 51.58 266 SER B N 1
ATOM 4890 C CA . SER B 1 268 ? 17.806 124.096 16.083 1.00 52.65 266 SER B CA 1
ATOM 4891 C C . SER B 1 268 ? 16.441 124.443 15.486 1.00 56.59 266 SER B C 1
ATOM 4892 O O . SER B 1 268 ? 15.875 125.499 15.779 1.00 57.99 266 SER B O 1
ATOM 4895 N N . TRP B 1 269 ? 15.917 123.556 14.645 1.00 58.22 267 TRP B N 1
ATOM 4896 C CA . TRP B 1 269 ? 14.640 123.809 13.987 1.00 58.07 267 TRP B CA 1
ATOM 4897 C C . TRP B 1 269 ? 13.552 124.097 15.016 1.00 53.07 267 TRP B C 1
ATOM 4898 O O . TRP B 1 269 ? 12.893 125.133 14.957 1.00 58.03 267 TRP B O 1
ATOM 4909 N N . THR B 1 270 ? 13.372 123.180 15.963 1.00 55.52 268 THR B N 1
ATOM 4910 C CA . THR B 1 270 ? 12.378 123.357 17.019 1.00 56.72 268 THR B CA 1
ATOM 4911 C C . THR B 1 270 ? 12.537 124.702 17.732 1.00 56.06 268 THR B C 1
ATOM 4912 O O . THR B 1 270 ? 11.558 125.412 17.961 1.00 59.54 268 THR B O 1
ATOM 4916 N N . LEU B 1 271 ? 13.771 125.048 18.082 1.00 55.57 269 LEU B N 1
ATOM 4917 C CA . LEU B 1 271 ? 14.031 126.307 18.770 1.00 59.85 269 LEU B CA 1
ATOM 4918 C C . LEU B 1 271 ? 13.571 127.487 17.916 1.00 63.20 269 LEU B C 1
ATOM 4919 O O . LEU B 1 271 ? 12.929 128.413 18.409 1.00 62.87 269 LEU B O 1
ATOM 4924 N N . CYS B 1 272 ? 13.891 127.440 16.628 1.00 66.46 270 CYS B N 1
ATOM 4925 C CA . CYS B 1 272 ? 13.439 128.469 15.702 1.00 70.84 270 CYS B CA 1
ATOM 4926 C C . CYS B 1 272 ? 11.914 128.534 15.636 1.00 74.51 270 CYS B C 1
ATOM 4927 O O . CYS B 1 272 ? 11.327 129.616 15.690 1.00 76.86 270 CYS B O 1
ATOM 4930 N N . LYS B 1 273 ? 11.274 127.376 15.522 1.00 70.63 271 LYS B N 1
ATOM 4931 C CA . LYS B 1 273 ? 9.818 127.325 15.458 1.00 73.34 271 LYS B CA 1
ATOM 4932 C C . LYS B 1 273 ? 9.183 127.757 16.775 1.00 76.06 271 LYS B C 1
ATOM 4933 O O . LYS B 1 273 ? 7.990 128.043 16.833 1.00 77.72 271 LYS B O 1
ATOM 4939 N N . ALA B 1 274 ? 9.988 127.806 17.831 1.00 74.83 272 ALA B N 1
ATOM 4940 C CA . ALA B 1 274 ? 9.488 128.153 19.154 1.00 74.02 272 ALA B CA 1
ATOM 4941 C C . ALA B 1 274 ? 9.613 129.650 19.425 1.00 75.82 272 ALA B C 1
ATOM 4942 O O . ALA B 1 274 ? 8.993 130.175 20.350 1.00 76.66 272 ALA B O 1
ATOM 4944 N N . GLY B 1 275 ? 10.414 130.330 18.611 1.00 76.41 273 GLY B N 1
ATOM 4945 C CA . GLY B 1 275 ? 10.673 131.746 18.798 1.00 78.03 273 GLY B CA 1
ATOM 4946 C C . GLY B 1 275 ? 11.922 131.981 19.626 1.00 76.15 273 GLY B C 1
ATOM 4947 O O . GLY B 1 275 ? 12.096 133.043 20.228 1.00 75.68 273 GLY B O 1
ATOM 4948 N N . GLN B 1 276 ? 12.797 130.981 19.659 1.00 66.91 274 GLN B N 1
ATOM 4949 C CA . GLN B 1 276 ? 14.023 131.067 20.441 1.00 68.17 274 GLN B CA 1
ATOM 4950 C C . GLN B 1 276 ? 15.240 130.939 19.536 1.00 63.06 274 GLN B C 1
ATOM 4951 O O . GLN B 1 276 ? 16.094 130.081 19.743 1.00 61.91 274 GLN B O 1
ATOM 4957 N N . THR B 1 277 ? 15.317 131.807 18.535 1.00 64.23 275 THR B N 1
ATOM 4958 C CA . THR B 1 277 ? 16.373 131.720 17.534 1.00 66.16 275 THR B CA 1
ATOM 4959 C C . THR B 1 277 ? 17.753 132.038 18.106 1.00 71.80 275 THR B C 1
ATOM 4960 O O . THR B 1 277 ? 18.761 131.518 17.628 1.00 72.81 275 THR B O 1
ATOM 4964 N N . GLN B 1 278 ? 17.800 132.892 19.122 1.00 73.84 276 GLN B N 1
ATOM 4965 C CA . GLN B 1 278 ? 19.063 133.209 19.775 1.00 76.85 276 GLN B CA 1
ATOM 4966 C C . GLN B 1 278 ? 19.741 131.925 20.244 1.00 72.51 276 GLN B C 1
ATOM 4967 O O . GLN B 1 278 ? 20.922 131.696 19.980 1.00 73.50 276 GLN B O 1
ATOM 4973 N N . LYS B 1 279 ? 18.978 131.086 20.935 1.00 67.81 277 LYS B N 1
ATOM 4974 C CA . LYS B 1 279 ? 19.494 129.830 21.455 1.00 65.15 277 LYS B CA 1
ATOM 4975 C C . LYS B 1 279 ? 19.769 128.839 20.326 1.00 57.76 277 LYS B C 1
ATOM 4976 O O . LYS B 1 279 ? 20.708 128.047 20.398 1.00 54.69 277 LYS B O 1
ATOM 4982 N N . ALA B 1 280 ? 18.955 128.897 19.277 1.00 59.14 278 ALA B N 1
ATOM 4983 C CA . ALA B 1 280 ? 19.072 127.962 18.160 1.00 55.44 278 ALA B CA 1
ATOM 4984 C C . ALA B 1 280 ? 20.371 128.146 17.384 1.00 54.10 278 ALA B C 1
ATOM 4985 O O . ALA B 1 280 ? 20.997 127.170 16.970 1.00 50.97 278 ALA B O 1
ATOM 4987 N N . PHE B 1 281 ? 20.774 129.399 17.197 1.00 54.80 279 PHE B N 1
ATOM 4988 C CA . PHE B 1 281 ? 21.937 129.713 16.372 1.00 62.35 279 PHE B CA 1
ATOM 4989 C C . PHE B 1 281 ? 23.253 129.172 16.929 1.00 64.41 279 PHE B C 1
ATOM 4990 O O . PHE B 1 281 ? 24.221 128.999 16.188 1.00 66.16 279 PHE B O 1
ATOM 4998 N N . GLN B 1 282 ? 23.290 128.901 18.230 1.00 63.93 280 GLN B N 1
ATOM 4999 C CA . GLN B 1 282 ? 24.485 128.323 18.833 1.00 64.59 280 GLN B CA 1
ATOM 5000 C C . GLN B 1 282 ? 24.562 126.827 18.529 1.00 60.46 280 GLN B C 1
ATOM 5001 O O . GLN B 1 282 ? 25.650 126.265 18.405 1.00 60.24 280 GLN B O 1
ATOM 5007 N N . PHE B 1 283 ? 23.404 126.186 18.406 1.00 56.17 281 PHE B N 1
ATOM 5008 C CA . PHE B 1 283 ? 23.359 124.766 18.069 1.00 52.34 281 PHE B CA 1
ATOM 5009 C C . PHE B 1 283 ? 23.587 124.549 16.577 1.00 52.32 281 PHE B C 1
ATOM 5010 O O . PHE B 1 283 ? 24.181 123.550 16.170 1.00 55.52 281 PHE B O 1
ATOM 5018 N N . ILE B 1 284 ? 23.118 125.496 15.770 1.00 50.28 282 ILE B N 1
ATOM 5019 C CA . ILE B 1 284 ? 23.374 125.486 14.335 1.00 48.78 282 ILE B CA 1
ATOM 5020 C C . ILE B 1 284 ? 24.872 125.501 14.074 1.00 51.36 282 ILE B C 1
ATOM 5021 O O . ILE B 1 284 ? 25.380 124.720 13.272 1.00 52.68 282 ILE B O 1
ATOM 5026 N N . GLU B 1 285 ? 25.573 126.401 14.758 1.00 53.33 283 GLU B N 1
ATOM 5027 C CA . GLU B 1 285 ? 27.018 126.527 14.605 1.00 60.74 283 GLU B CA 1
ATOM 5028 C C . GLU B 1 285 ? 27.731 125.248 15.037 1.00 58.42 283 GLU B C 1
ATOM 5029 O O . GLU B 1 285 ? 28.655 124.786 14.367 1.00 54.91 283 GLU B O 1
ATOM 5035 N N . GLU B 1 286 ? 27.294 124.676 16.156 1.00 58.87 284 GLU B N 1
ATOM 5036 C CA . GLU B 1 286 ? 27.857 123.421 16.638 1.00 56.00 284 GLU B CA 1
ATOM 5037 C C . GLU B 1 286 ? 27.551 122.289 15.662 1.00 50.88 284 GLU B C 1
ATOM 5038 O O . GLU B 1 286 ? 28.400 121.444 15.388 1.00 51.17 284 GLU B O 1
ATOM 5044 N N . GLY B 1 287 ? 26.330 122.282 15.139 1.00 53.32 285 GLY B N 1
ATOM 5045 C CA . GLY B 1 287 ? 25.933 121.297 14.147 1.00 51.44 285 GLY B CA 1
ATOM 5046 C C . GLY B 1 287 ? 26.813 121.343 12.913 1.00 51.81 285 GLY B C 1
ATOM 5047 O O . GLY B 1 287 ? 27.220 120.306 12.389 1.00 50.48 285 GLY B O 1
ATOM 5048 N N . LEU B 1 288 ? 27.108 122.553 12.452 1.00 47.06 286 LEU B N 1
ATOM 5049 C CA . LEU B 1 288 ? 27.960 122.749 11.286 1.00 56.82 286 LEU B CA 1
ATOM 5050 C C . LEU B 1 288 ? 29.381 122.232 11.516 1.00 57.91 286 LEU B C 1
ATOM 5051 O O . LEU B 1 288 ? 30.053 121.807 10.577 1.00 58.40 286 LEU B O 1
ATOM 5056 N N . ASP B 1 289 ? 29.834 122.267 12.766 1.00 57.98 287 ASP B N 1
ATOM 5057 C CA . ASP B 1 289 ? 31.175 121.790 13.096 1.00 60.48 287 ASP B CA 1
ATOM 5058 C C . ASP B 1 289 ? 31.296 120.266 13.049 1.00 57.25 287 ASP B C 1
ATOM 5059 O O . ASP B 1 289 ? 32.397 119.723 13.121 1.00 58.24 287 ASP B O 1
ATOM 5064 N N . HIS B 1 290 ? 30.169 119.575 12.923 1.00 57.69 288 HIS B N 1
ATOM 5065 C CA . HIS B 1 290 ? 30.195 118.115 12.926 1.00 58.83 288 HIS B CA 1
ATOM 5066 C C . HIS B 1 290 ? 29.931 117.490 11.563 1.00 58.57 288 HIS B C 1
ATOM 5067 O O . HIS B 1 290 ? 29.906 116.267 11.431 1.00 59.20 288 HIS B O 1
ATOM 5074 N N . ILE B 1 291 ? 29.745 118.330 10.552 1.00 57.09 289 ILE B N 1
ATOM 5075 C CA . ILE B 1 291 ? 29.542 117.842 9.194 1.00 56.74 289 ILE B CA 1
ATOM 5076 C C . ILE B 1 291 ? 30.870 117.438 8.560 1.00 58.61 289 ILE B C 1
ATOM 5077 O O . ILE B 1 291 ? 31.846 118.187 8.610 1.00 56.40 289 ILE B O 1
ATOM 5082 N N . THR B 1 292 ? 30.900 116.247 7.970 1.00 60.66 290 THR B N 1
ATOM 5083 C CA . THR B 1 292 ? 32.117 115.721 7.361 1.00 65.42 290 THR B CA 1
ATOM 5084 C C . THR B 1 292 ? 31.928 115.478 5.870 1.00 71.60 290 THR B C 1
ATOM 5085 O O . THR B 1 292 ? 30.814 115.232 5.406 1.00 73.95 290 THR B O 1
ATOM 5089 N N . ALA B 1 293 ? 33.026 115.539 5.125 1.00 75.34 291 ALA B N 1
ATOM 5090 C CA . ALA B 1 293 ? 32.996 115.304 3.687 1.00 78.09 291 ALA B CA 1
ATOM 5091 C C . ALA B 1 293 ? 32.802 113.820 3.375 1.00 80.57 291 ALA B C 1
ATOM 5092 O O . ALA B 1 293 ? 31.686 113.368 3.115 1.00 79.37 291 ALA B O 1
ATOM 5094 N N . LYS B 1 297 ? 23.850 113.474 2.970 1.00 67.36 295 LYS B N 1
ATOM 5095 C CA . LYS B 1 297 ? 22.666 113.846 3.743 1.00 70.99 295 LYS B CA 1
ATOM 5096 C C . LYS B 1 297 ? 22.298 115.330 3.627 1.00 70.61 295 LYS B C 1
ATOM 5097 O O . LYS B 1 297 ? 21.194 115.730 3.999 1.00 72.38 295 LYS B O 1
ATOM 5103 N N . PHE B 1 298 ? 23.225 116.140 3.125 1.00 65.06 296 PHE B N 1
ATOM 5104 C CA . PHE B 1 298 ? 22.948 117.548 2.844 1.00 63.33 296 PHE B CA 1
ATOM 5105 C C . PHE B 1 298 ? 22.567 118.369 4.080 1.00 61.14 296 PHE B C 1
ATOM 5106 O O . PHE B 1 298 ? 21.902 119.400 3.958 1.00 60.05 296 PHE B O 1
ATOM 5114 N N . TYR B 1 299 ? 22.981 117.928 5.264 1.00 57.79 297 TYR B N 1
ATOM 5115 C CA . TYR B 1 299 ? 22.668 118.679 6.479 1.00 56.50 297 TYR B CA 1
ATOM 5116 C C . TYR B 1 299 ? 23.342 120.052 6.507 1.00 57.42 297 TYR B C 1
ATOM 5117 O O . TYR B 1 299 ? 22.886 120.961 7.202 1.00 59.35 297 TYR B O 1
ATOM 5126 N N . LYS B 1 300 ? 24.415 120.206 5.740 1.00 55.24 298 LYS B N 1
ATOM 5127 C CA . LYS B 1 300 ? 25.055 121.508 5.603 1.00 59.55 298 LYS B CA 1
ATOM 5128 C C . LYS B 1 300 ? 24.068 122.530 5.043 1.00 64.25 298 LYS B C 1
ATOM 5129 O O . LYS B 1 300 ? 23.938 123.637 5.569 1.00 66.70 298 LYS B O 1
ATOM 5135 N N . GLU B 1 301 ? 23.371 122.149 3.976 1.00 62.26 299 GLU B N 1
ATOM 5136 C CA . GLU B 1 301 ? 22.402 123.029 3.329 1.00 63.29 299 GLU B CA 1
ATOM 5137 C C . GLU B 1 301 ? 21.211 123.331 4.230 1.00 62.38 299 GLU B C 1
ATOM 5138 O O . GLU B 1 301 ? 20.734 124.464 4.280 1.00 61.54 299 GLU B O 1
ATOM 5144 N N . LEU B 1 302 ? 20.728 122.312 4.934 1.00 61.50 300 LEU B N 1
ATOM 5145 C CA . LEU B 1 302 ? 19.610 122.482 5.858 1.00 60.64 300 LEU B CA 1
ATOM 5146 C C . LEU B 1 302 ? 19.925 123.525 6.933 1.00 59.44 300 LEU B C 1
ATOM 5147 O O . LEU B 1 302 ? 19.117 124.413 7.207 1.00 59.87 300 LEU B O 1
ATOM 5152 N N . PHE B 1 303 ? 21.102 123.414 7.539 1.00 57.91 301 PHE B N 1
ATOM 5153 C CA . PHE B 1 303 ? 21.535 124.387 8.533 1.00 55.83 301 PHE B CA 1
ATOM 5154 C C . PHE B 1 303 ? 21.558 125.785 7.929 1.00 59.84 301 PHE B C 1
ATOM 5155 O O . PHE B 1 303 ? 21.100 126.750 8.544 1.00 53.26 301 PHE B O 1
ATOM 5163 N N . LEU B 1 304 ? 22.093 125.886 6.717 1.00 61.15 302 LEU B N 1
ATOM 5164 C CA . LEU B 1 304 ? 22.157 127.164 6.022 1.00 62.57 302 LEU B CA 1
ATOM 5165 C C . LEU B 1 304 ? 20.761 127.736 5.813 1.00 60.66 302 LEU B C 1
ATOM 5166 O O . LEU B 1 304 ? 20.556 128.943 5.933 1.00 59.07 302 LEU B O 1
ATOM 5171 N N . PHE B 1 305 ? 19.802 126.868 5.506 1.00 58.48 303 PHE B N 1
ATOM 5172 C CA . PHE B 1 305 ? 18.434 127.320 5.286 1.00 56.91 303 PHE B CA 1
ATOM 5173 C C . PHE B 1 305 ? 17.854 127.934 6.557 1.00 57.84 303 PHE B C 1
ATOM 5174 O O . PHE B 1 305 ? 17.236 128.998 6.510 1.00 59.04 303 PHE B O 1
ATOM 5182 N N . LEU B 1 306 ? 18.061 127.265 7.690 1.00 60.13 304 LEU B N 1
ATOM 5183 C CA . LEU B 1 306 ? 17.626 127.792 8.982 1.00 63.99 304 LEU B CA 1
ATOM 5184 C C . LEU B 1 306 ? 18.149 129.202 9.202 1.00 68.68 304 LEU B C 1
ATOM 5185 O O . LEU B 1 306 ? 17.382 130.125 9.480 1.00 73.75 304 LEU B O 1
ATOM 5190 N N . GLN B 1 307 ? 19.463 129.355 9.085 1.00 66.88 305 GLN B N 1
ATOM 5191 C CA . GLN B 1 307 ? 20.102 130.648 9.268 1.00 67.10 305 GLN B CA 1
ATOM 5192 C C . GLN B 1 307 ? 19.443 131.708 8.397 1.00 68.96 305 GLN B C 1
ATOM 5193 O O . GLN B 1 307 ? 19.004 132.747 8.891 1.00 70.23 305 GLN B O 1
ATOM 5199 N N . ALA B 1 308 ? 19.364 131.433 7.099 1.00 67.38 306 ALA B N 1
ATOM 5200 C CA . ALA B 1 308 ? 18.860 132.410 6.142 1.00 68.21 306 ALA B CA 1
ATOM 5201 C C . ALA B 1 308 ? 17.398 132.776 6.387 1.00 68.39 306 ALA B C 1
ATOM 5202 O O . ALA B 1 308 ? 17.023 133.945 6.300 1.00 71.86 306 ALA B O 1
ATOM 5204 N N . VAL B 1 309 ? 16.579 131.778 6.704 1.00 64.78 307 VAL B N 1
ATOM 5205 C CA . VAL B 1 309 ? 15.141 131.988 6.824 1.00 65.19 307 VAL B CA 1
ATOM 5206 C C . VAL B 1 309 ? 14.724 132.523 8.196 1.00 64.74 307 VAL B C 1
ATOM 5207 O O . VAL B 1 309 ? 13.731 133.239 8.309 1.00 68.43 307 VAL B O 1
ATOM 5211 N N . TYR B 1 310 ? 15.482 132.183 9.236 1.00 62.24 308 TYR B N 1
ATOM 5212 C CA . TYR B 1 310 ? 15.154 132.645 10.584 1.00 63.88 308 TYR B CA 1
ATOM 5213 C C . TYR B 1 310 ? 15.988 133.840 11.050 1.00 65.31 308 TYR B C 1
ATOM 5214 O O . TYR B 1 310 ? 15.996 134.172 12.234 1.00 66.25 308 TYR B O 1
ATOM 5223 N N . LYS B 1 311 ? 16.686 134.482 10.118 1.00 65.69 309 LYS B N 1
ATOM 5224 C CA . LYS B 1 311 ? 17.383 135.727 10.417 1.00 73.76 309 LYS B CA 1
ATOM 5225 C C . LYS B 1 311 ? 16.358 136.826 10.668 1.00 74.24 309 LYS B C 1
ATOM 5226 O O . LYS B 1 311 ? 15.193 136.691 10.294 1.00 69.59 309 LYS B O 1
ATOM 5232 N N . GLU B 1 312 ? 16.787 137.911 11.307 1.00 77.64 310 GLU B N 1
ATOM 5233 C CA . GLU B 1 312 ? 15.896 139.042 11.540 1.00 82.56 310 GLU B CA 1
ATOM 5234 C C . GLU B 1 312 ? 15.277 139.484 10.216 1.00 82.10 310 GLU B C 1
ATOM 5235 O O . GLU B 1 312 ? 14.054 139.553 10.081 1.00 79.91 310 GLU B O 1
ATOM 5241 N N . THR B 1 313 ? 16.131 139.772 9.240 1.00 83.57 311 THR B N 1
ATOM 5242 C CA . THR B 1 313 ? 15.680 140.051 7.882 1.00 87.88 311 THR B CA 1
ATOM 5243 C C . THR B 1 313 ? 16.083 138.911 6.954 1.00 87.91 311 THR B C 1
ATOM 5244 O O . THR B 1 313 ? 17.270 138.662 6.735 1.00 88.45 311 THR B O 1
ATOM 5248 N N . VAL B 1 314 ? 15.080 138.223 6.419 1.00 85.83 312 VAL B N 1
ATOM 5249 C CA . VAL B 1 314 ? 15.286 137.053 5.575 1.00 82.82 312 VAL B CA 1
ATOM 5250 C C . VAL B 1 314 ? 15.910 137.415 4.235 1.00 86.48 312 VAL B C 1
ATOM 5251 O O . VAL B 1 314 ? 15.427 138.308 3.539 1.00 91.62 312 VAL B O 1
ATOM 5255 N N . ASP B 1 315 ? 16.982 136.718 3.873 1.00 102.84 313 ASP B N 1
ATOM 5256 C CA . ASP B 1 315 ? 17.614 136.924 2.577 1.00 105.72 313 ASP B CA 1
ATOM 5257 C C . ASP B 1 315 ? 16.987 135.997 1.542 1.00 102.52 313 ASP B C 1
ATOM 5258 O O . ASP B 1 315 ? 17.322 134.816 1.468 1.00 97.84 313 ASP B O 1
ATOM 5263 N N . GLU B 1 316 ? 16.077 136.546 0.745 1.00 106.13 314 GLU B N 1
ATOM 5264 C CA . GLU B 1 316 ? 15.309 135.762 -0.217 1.00 105.48 314 GLU B CA 1
ATOM 5265 C C . GLU B 1 316 ? 16.165 135.233 -1.367 1.00 104.35 314 GLU B C 1
ATOM 5266 O O . GLU B 1 316 ? 15.658 134.574 -2.276 1.00 106.13 314 GLU B O 1
ATOM 5272 N N . ARG B 1 317 ? 17.461 135.522 -1.325 1.00 101.88 315 ARG B N 1
ATOM 5273 C CA . ARG B 1 317 ? 18.370 135.067 -2.371 1.00 101.38 315 ARG B CA 1
ATOM 5274 C C . ARG B 1 317 ? 19.106 133.796 -1.968 1.00 94.30 315 ARG B C 1
ATOM 5275 O O . ARG B 1 317 ? 19.275 132.891 -2.781 1.00 91.71 315 ARG B O 1
ATOM 5283 N N . LYS B 1 318 ? 19.543 133.731 -0.714 1.00 91.82 316 LYS B N 1
ATOM 5284 C CA . LYS B 1 318 ? 20.178 132.524 -0.197 1.00 86.15 316 LYS B CA 1
ATOM 5285 C C . LYS B 1 318 ? 19.178 131.371 -0.179 1.00 81.17 316 LYS B C 1
ATOM 5286 O O . LYS B 1 318 ? 19.527 130.228 -0.477 1.00 76.76 316 LYS B O 1
ATOM 5292 N N . ILE B 1 319 ? 17.934 131.682 0.170 1.00 81.26 317 ILE B N 1
ATOM 5293 C CA . ILE B 1 319 ? 16.867 130.688 0.180 1.00 73.80 317 ILE B CA 1
ATOM 5294 C C . ILE B 1 319 ? 16.592 130.170 -1.226 1.00 83.01 317 ILE B C 1
ATOM 5295 O O . ILE B 1 319 ? 16.577 128.962 -1.462 1.00 72.15 317 ILE B O 1
ATOM 5300 N N . HIS B 1 320 ? 16.380 131.094 -2.157 1.00 88.76 318 HIS B N 1
ATOM 5301 C CA . HIS B 1 320 ? 16.110 130.739 -3.545 1.00 92.16 318 HIS B CA 1
ATOM 5302 C C . HIS B 1 320 ? 17.284 129.976 -4.156 1.00 88.64 318 HIS B C 1
ATOM 5303 O O . HIS B 1 320 ? 17.109 129.211 -5.103 1.00 88.07 318 HIS B O 1
ATOM 5310 N N . ASP B 1 321 ? 18.477 130.180 -3.606 1.00 87.27 319 ASP B N 1
ATOM 5311 C CA . ASP B 1 321 ? 19.667 129.487 -4.092 1.00 86.64 319 ASP B CA 1
ATOM 5312 C C . ASP B 1 321 ? 19.749 128.055 -3.570 1.00 83.73 319 ASP B C 1
ATOM 5313 O O . ASP B 1 321 ? 20.175 127.147 -4.285 1.00 83.64 319 ASP B O 1
ATOM 5318 N N . LEU B 1 322 ? 19.338 127.856 -2.322 1.00 80.27 320 LEU B N 1
ATOM 5319 C CA . LEU B 1 322 ? 19.349 126.528 -1.723 1.00 76.21 320 LEU B CA 1
ATOM 5320 C C . LEU B 1 322 ? 18.290 125.639 -2.358 1.00 80.57 320 LEU B C 1
ATOM 5321 O O . LEU B 1 322 ? 18.539 124.467 -2.640 1.00 79.77 320 LEU B O 1
ATOM 5326 N N . LEU B 1 323 ? 17.106 126.201 -2.578 1.00 73.37 321 LEU B N 1
ATOM 5327 C CA . LEU B 1 323 ? 16.017 125.458 -3.197 1.00 70.41 321 LEU B CA 1
ATOM 5328 C C . LEU B 1 323 ? 16.412 125.014 -4.597 1.00 70.50 321 LEU B C 1
ATOM 5329 O O . LEU B 1 323 ? 16.139 123.884 -5.001 1.00 70.19 321 LEU B O 1
ATOM 5334 N N . SER B 1 324 ? 17.058 125.913 -5.331 1.00 72.36 322 SER B N 1
ATOM 5335 C CA . SER B 1 324 ? 17.540 125.604 -6.671 1.00 75.62 322 SER B CA 1
ATOM 5336 C C . SER B 1 324 ? 18.539 124.455 -6.615 1.00 73.81 322 SER B C 1
ATOM 5337 O O . SER B 1 324 ? 18.576 123.601 -7.502 1.00 74.75 322 SER B O 1
ATOM 5340 N N . TYR B 1 325 ? 19.346 124.445 -5.560 1.00 70.11 323 TYR B N 1
ATOM 5341 C CA . TYR B 1 325 ? 20.327 123.392 -5.347 1.00 68.22 323 TYR B CA 1
ATOM 5342 C C . TYR B 1 325 ? 19.639 122.049 -5.138 1.00 65.52 323 TYR B C 1
ATOM 5343 O O . TYR B 1 325 ? 20.078 121.028 -5.665 1.00 66.25 323 TYR B O 1
ATOM 5352 N N . PHE B 1 326 ? 18.560 122.062 -4.362 1.00 62.55 324 PHE B N 1
ATOM 5353 C CA . PHE B 1 326 ? 17.801 120.850 -4.075 1.00 63.89 324 PHE B CA 1
ATOM 5354 C C . PHE B 1 326 ? 17.087 120.317 -5.318 1.00 66.77 324 PHE B C 1
ATOM 5355 O O . PHE B 1 326 ? 17.052 119.109 -5.552 1.00 65.64 324 PHE B O 1
ATOM 5363 N N . GLU B 1 327 ? 16.517 121.223 -6.107 1.00 72.95 325 GLU B N 1
ATOM 5364 C CA . GLU B 1 327 ? 15.803 120.846 -7.324 1.00 75.98 325 GLU B CA 1
ATOM 5365 C C . GLU B 1 327 ? 16.715 120.070 -8.267 1.00 79.34 325 GLU B C 1
ATOM 5366 O O . GLU B 1 327 ? 16.382 118.966 -8.700 1.00 80.69 325 GLU B O 1
ATOM 5372 N N . LYS B 1 328 ? 17.869 120.653 -8.574 1.00 81.64 326 LYS B N 1
ATOM 5373 C CA . LYS B 1 328 ? 18.841 120.025 -9.461 1.00 85.54 326 LYS B CA 1
ATOM 5374 C C . LYS B 1 328 ? 19.149 118.592 -9.042 1.00 84.56 326 LYS B C 1
ATOM 5375 O O . LYS B 1 328 ? 19.472 117.747 -9.876 1.00 84.75 326 LYS B O 1
ATOM 5381 N N . LYS B 1 329 ? 19.047 118.324 -7.747 1.00 83.32 327 LYS B N 1
ATOM 5382 C CA . LYS B 1 329 ? 19.380 117.010 -7.217 1.00 83.14 327 LYS B CA 1
ATOM 5383 C C . LYS B 1 329 ? 18.130 116.201 -6.887 1.00 80.80 327 LYS B C 1
ATOM 5384 O O . LYS B 1 329 ? 18.207 115.155 -6.242 1.00 80.90 327 LYS B O 1
ATOM 5390 N N . ASN B 1 330 ? 16.982 116.694 -7.339 1.00 77.77 328 ASN B N 1
ATOM 5391 C CA . ASN B 1 330 ? 15.708 116.010 -7.137 1.00 76.90 328 ASN B CA 1
ATOM 5392 C C . ASN B 1 330 ? 15.426 115.688 -5.677 1.00 70.77 328 ASN B C 1
ATOM 5393 O O . ASN B 1 330 ? 14.864 114.640 -5.360 1.00 71.52 328 ASN B O 1
ATOM 5398 N N . LEU B 1 331 ? 15.817 116.594 -4.789 1.00 64.63 329 LEU B N 1
ATOM 5399 C CA . LEU B 1 331 ? 15.544 116.424 -3.370 1.00 60.17 329 LEU B CA 1
ATOM 5400 C C . LEU B 1 331 ? 14.214 117.083 -3.037 1.00 58.04 329 LEU B C 1
ATOM 5401 O O . LEU B 1 331 ? 14.159 118.054 -2.281 1.00 58.62 329 LEU B O 1
ATOM 5406 N N . HIS B 1 332 ? 13.143 116.543 -3.610 1.00 55.65 330 HIS B N 1
ATOM 5407 C CA . HIS B 1 332 ? 11.823 117.148 -3.506 1.00 52.57 330 HIS B CA 1
ATOM 5408 C C . HIS B 1 332 ? 11.286 117.171 -2.078 1.00 48.97 330 HIS B C 1
ATOM 5409 O O . HIS B 1 332 ? 10.530 118.070 -1.710 1.00 53.75 330 HIS B O 1
ATOM 5416 N N . ALA B 1 333 ? 11.676 116.193 -1.271 1.00 45.29 331 ALA B N 1
ATOM 5417 C CA . ALA B 1 333 ? 11.279 116.193 0.131 1.00 48.46 331 ALA B CA 1
ATOM 5418 C C . ALA B 1 333 ? 11.936 117.358 0.874 1.00 47.83 331 ALA B C 1
ATOM 5419 O O . ALA B 1 333 ? 11.313 117.991 1.726 1.00 45.89 331 ALA B O 1
ATOM 5421 N N . TYR B 1 334 ? 13.190 117.642 0.536 1.00 50.95 332 TYR B N 1
ATOM 5422 C CA . TYR B 1 334 ? 13.917 118.746 1.157 1.00 51.90 332 TYR B CA 1
ATOM 5423 C C . TYR B 1 334 ? 13.293 120.083 0.782 1.00 53.72 332 TYR B C 1
ATOM 5424 O O . TYR B 1 334 ? 13.240 121.002 1.597 1.00 53.26 332 TYR B O 1
ATOM 5433 N N . ILE B 1 335 ? 12.824 120.180 -0.458 1.00 50.21 333 ILE B N 1
ATOM 5434 C CA . ILE B 1 335 ? 12.186 121.394 -0.950 1.00 49.20 333 ILE B CA 1
ATOM 5435 C C . ILE B 1 335 ? 10.864 121.629 -0.235 1.00 47.78 333 ILE B C 1
ATOM 5436 O O . ILE B 1 335 ? 10.546 122.754 0.151 1.00 49.20 333 ILE B O 1
ATOM 5441 N N . GLU B 1 336 ? 10.096 120.560 -0.050 1.00 45.48 334 GLU B N 1
ATOM 5442 C CA . GLU B 1 336 ? 8.806 120.673 0.616 1.00 48.42 334 GLU B CA 1
ATOM 5443 C C . GLU B 1 336 ? 8.952 121.148 2.056 1.00 47.89 334 GLU B C 1
ATOM 5444 O O . GLU B 1 336 ? 8.213 122.022 2.502 1.00 51.82 334 GLU B O 1
ATOM 5450 N N . ALA B 1 337 ? 9.905 120.566 2.778 1.00 46.90 335 ALA B N 1
ATOM 5451 C CA . ALA B 1 337 ? 10.115 120.906 4.180 1.00 47.79 335 ALA B CA 1
ATOM 5452 C C . ALA B 1 337 ? 10.575 122.351 4.357 1.00 52.55 335 ALA B C 1
ATOM 5453 O O . ALA B 1 337 ? 10.137 123.043 5.277 1.00 54.94 335 ALA B O 1
ATOM 5455 N N . CYS B 1 338 ? 11.457 122.801 3.472 1.00 50.32 336 CYS B N 1
ATOM 5456 C CA . CYS B 1 338 ? 12.010 124.148 3.564 1.00 51.63 336 CYS B CA 1
ATOM 5457 C C . CYS B 1 338 ? 11.009 125.204 3.098 1.00 51.53 336 CYS B C 1
ATOM 5458 O O . CYS B 1 338 ? 10.843 126.242 3.739 1.00 48.34 336 CYS B O 1
ATOM 5461 N N . ALA B 1 339 ? 10.338 124.929 1.985 1.00 46.13 337 ALA B N 1
ATOM 5462 C CA . ALA B 1 339 ? 9.320 125.834 1.471 1.00 48.58 337 ALA B CA 1
ATOM 5463 C C . ALA B 1 339 ? 8.176 126.001 2.466 1.00 50.44 337 ALA B C 1
ATOM 5464 O O . ALA B 1 339 ? 7.596 127.080 2.576 1.00 53.20 337 ALA B O 1
ATOM 5466 N N . ARG B 1 340 ? 7.849 124.935 3.188 1.00 49.44 338 ARG B N 1
ATOM 5467 C CA . ARG B 1 340 ? 6.802 125.009 4.201 1.00 53.18 338 ARG B CA 1
ATOM 5468 C C . ARG B 1 340 ? 7.190 125.993 5.298 1.00 53.70 338 ARG B C 1
ATOM 5469 O O . ARG B 1 340 ? 6.420 126.889 5.643 1.00 50.78 338 ARG B O 1
ATOM 5477 N N . SER B 1 341 ? 8.386 125.821 5.850 1.00 54.15 339 SER B N 1
ATOM 5478 C CA . SER B 1 341 ? 8.836 126.686 6.933 1.00 57.96 339 SER B CA 1
ATOM 5479 C C . SER B 1 341 ? 8.980 128.133 6.461 1.00 57.49 339 SER B C 1
ATOM 5480 O O . SER B 1 341 ? 8.638 129.064 7.189 1.00 56.58 339 SER B O 1
ATOM 5483 N N . ALA B 1 342 ? 9.467 128.317 5.237 1.00 56.25 340 ALA B N 1
ATOM 5484 C CA . ALA B 1 342 ? 9.604 129.650 4.660 1.00 57.60 340 ALA B CA 1
ATOM 5485 C C . ALA B 1 342 ? 8.242 130.320 4.485 1.00 60.76 340 ALA B C 1
ATOM 5486 O O . ALA B 1 342 ? 8.112 131.533 4.641 1.00 62.29 340 ALA B O 1
ATOM 5488 N N . ALA B 1 343 ? 7.226 129.526 4.164 1.00 60.45 341 ALA B N 1
ATOM 5489 C CA . ALA B 1 343 ? 5.875 130.056 4.025 1.00 64.86 341 ALA B CA 1
ATOM 5490 C C . ALA B 1 343 ? 5.359 130.564 5.368 1.00 69.09 341 ALA B C 1
ATOM 5491 O O . ALA B 1 343 ? 4.731 131.621 5.445 1.00 72.50 341 ALA B O 1
ATOM 5493 N N . ALA B 1 344 ? 5.632 129.806 6.424 1.00 67.32 342 ALA B N 1
ATOM 5494 C CA . ALA B 1 344 ? 5.185 130.175 7.762 1.00 66.97 342 ALA B CA 1
ATOM 5495 C C . ALA B 1 344 ? 5.918 131.413 8.269 1.00 67.94 342 ALA B C 1
ATOM 5496 O O . ALA B 1 344 ? 5.349 132.225 9.001 1.00 70.23 342 ALA B O 1
ATOM 5498 N N . VAL B 1 345 ? 7.180 131.554 7.874 1.00 66.61 343 VAL B N 1
ATOM 5499 C CA . VAL B 1 345 ? 7.985 132.705 8.270 1.00 66.50 343 VAL B CA 1
ATOM 5500 C C . VAL B 1 345 ? 7.475 133.993 7.631 1.00 68.92 343 VAL B C 1
ATOM 5501 O O . VAL B 1 345 ? 7.216 134.979 8.324 1.00 69.05 343 VAL B O 1
ATOM 5505 N N . PHE B 1 346 ? 7.332 133.980 6.310 1.00 70.60 344 PHE B N 1
ATOM 5506 C CA . PHE B 1 346 ? 6.880 135.160 5.579 1.00 73.60 344 PHE B CA 1
ATOM 5507 C C . PHE B 1 346 ? 5.480 135.606 5.997 1.00 75.94 344 PHE B C 1
ATOM 5508 O O . PHE B 1 346 ? 5.166 136.791 5.956 1.00 80.85 344 PHE B O 1
ATOM 5516 N N . GLU B 1 347 ? 4.642 134.655 6.394 1.00 77.34 345 GLU B N 1
ATOM 5517 C CA . GLU B 1 347 ? 3.311 134.982 6.889 1.00 78.88 345 GLU B CA 1
ATOM 5518 C C . GLU B 1 347 ? 3.383 135.789 8.182 1.00 80.52 345 GLU B C 1
ATOM 5519 O O . GLU B 1 347 ? 2.679 136.786 8.343 1.00 83.51 345 GLU B O 1
ATOM 5525 N N . SER B 1 348 ? 4.232 135.350 9.105 1.00 79.79 346 SER B N 1
ATOM 5526 C CA . SER B 1 348 ? 4.390 136.041 10.378 1.00 82.30 346 SER B CA 1
ATOM 5527 C C . SER B 1 348 ? 4.801 137.489 10.154 1.00 85.49 346 SER B C 1
ATOM 5528 O O . SER B 1 348 ? 4.420 138.379 10.914 1.00 88.35 346 SER B O 1
ATOM 5531 N N . SER B 1 349 ? 5.577 137.718 9.099 1.00 85.89 347 SER B N 1
ATOM 5532 C CA . SER B 1 349 ? 6.064 139.053 8.775 1.00 89.81 347 SER B CA 1
ATOM 5533 C C . SER B 1 349 ? 5.142 139.749 7.780 1.00 91.84 347 SER B C 1
ATOM 5534 O O . SER B 1 349 ? 5.490 140.789 7.219 1.00 96.50 347 SER B O 1
ATOM 5537 N N . CYS B 1 350 ? 3.967 139.162 7.569 1.00 87.01 348 CYS B N 1
ATOM 5538 C CA . CYS B 1 350 ? 2.953 139.732 6.687 1.00 86.67 348 CYS B CA 1
ATOM 5539 C C . CYS B 1 350 ? 3.451 139.931 5.260 1.00 87.09 348 CYS B C 1
ATOM 5540 O O . CYS B 1 350 ? 3.084 140.894 4.591 1.00 91.24 348 CYS B O 1
ATOM 5543 N N . HIS B 1 351 ? 4.291 139.010 4.802 1.00 83.56 349 HIS B N 1
ATOM 5544 C CA . HIS B 1 351 ? 4.735 139.008 3.417 1.00 83.62 349 HIS B CA 1
ATOM 5545 C C . HIS B 1 351 ? 4.055 137.859 2.683 1.00 84.22 349 HIS B C 1
ATOM 5546 O O . HIS B 1 351 ? 4.684 136.851 2.359 1.00 81.61 349 HIS B O 1
ATOM 5553 N N . PHE B 1 352 ? 2.759 138.023 2.431 1.00 84.82 350 PHE B N 1
ATOM 5554 C CA . PHE B 1 352 ? 1.931 136.955 1.880 1.00 81.71 350 PHE B CA 1
ATOM 5555 C C . PHE B 1 352 ? 2.226 136.688 0.409 1.00 78.83 350 PHE B C 1
ATOM 5556 O O . PHE B 1 352 ? 1.971 135.595 -0.097 1.00 75.16 350 PHE B O 1
ATOM 5564 N N . GLU B 1 353 ? 2.763 137.692 -0.273 1.00 76.97 351 GLU B N 1
ATOM 5565 C CA . GLU B 1 353 ? 3.150 137.532 -1.667 1.00 79.45 351 GLU B CA 1
ATOM 5566 C C . GLU B 1 353 ? 4.271 136.500 -1.793 1.00 74.77 351 GLU B C 1
ATOM 5567 O O . GLU B 1 353 ? 4.246 135.649 -2.682 1.00 74.92 351 GLU B O 1
ATOM 5573 N N . GLN B 1 354 ? 5.247 136.575 -0.892 1.00 70.46 352 GLN B N 1
ATOM 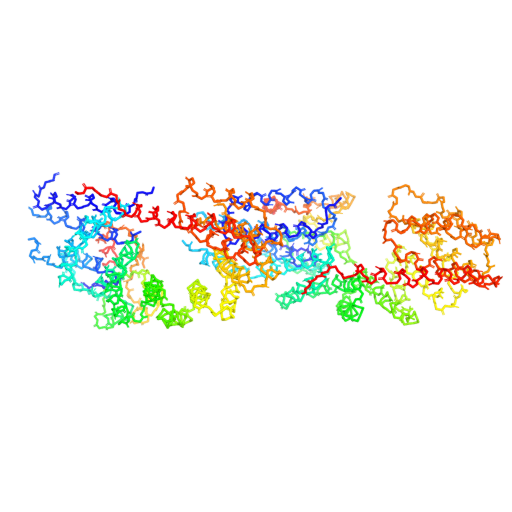5574 C CA . GLN B 1 354 ? 6.328 135.597 -0.853 1.00 69.10 352 GLN B CA 1
ATOM 5575 C C . GLN B 1 354 ? 5.803 134.262 -0.345 1.00 67.07 352 GLN B C 1
ATOM 5576 O O . GLN B 1 354 ? 6.153 133.207 -0.871 1.00 68.09 352 GLN B O 1
ATOM 5582 N N . ALA B 1 355 ? 4.963 134.319 0.686 1.00 63.36 353 ALA B N 1
ATOM 5583 C CA . ALA B 1 355 ? 4.394 133.120 1.284 1.00 59.15 353 ALA B CA 1
ATOM 5584 C C . ALA B 1 355 ? 3.690 132.273 0.238 1.00 58.87 353 ALA B C 1
ATOM 5585 O O . ALA B 1 355 ? 3.915 131.063 0.153 1.00 58.55 353 ALA B O 1
ATOM 5587 N N . ALA B 1 356 ? 2.837 132.914 -0.557 1.00 56.36 354 ALA B N 1
ATOM 5588 C CA . ALA B 1 356 ? 2.096 132.215 -1.599 1.00 58.20 354 ALA B CA 1
ATOM 5589 C C . ALA B 1 356 ? 3.045 131.542 -2.582 1.00 56.86 354 ALA B C 1
ATOM 5590 O O . ALA B 1 356 ? 2.783 130.434 -3.045 1.00 53.52 354 ALA B O 1
ATOM 5592 N N . ALA B 1 357 ? 4.148 132.216 -2.893 1.00 55.18 355 ALA B N 1
ATOM 5593 C CA . ALA B 1 357 ? 5.131 131.678 -3.826 1.00 57.61 355 ALA B CA 1
ATOM 5594 C C . ALA B 1 357 ? 5.771 130.398 -3.291 1.00 59.43 355 ALA B C 1
ATOM 5595 O O . ALA B 1 357 ? 6.088 129.488 -4.057 1.00 60.08 355 ALA B O 1
ATOM 5597 N N . PHE B 1 358 ? 5.961 130.336 -1.976 1.00 60.27 356 PHE B N 1
ATOM 5598 C CA . PHE B 1 358 ? 6.547 129.158 -1.346 1.00 59.71 356 PHE B CA 1
ATOM 5599 C C . PHE B 1 358 ? 5.511 128.059 -1.120 1.00 58.73 356 PHE B C 1
ATOM 5600 O O . PHE B 1 358 ? 5.857 126.883 -1.004 1.00 58.83 356 PHE B O 1
ATOM 5608 N N . TYR B 1 359 ? 4.242 128.442 -1.047 1.00 55.69 357 TYR B N 1
ATOM 5609 C CA . TYR B 1 359 ? 3.180 127.454 -0.928 1.00 54.37 357 TYR B CA 1
ATOM 5610 C C . TYR B 1 359 ? 3.041 126.674 -2.229 1.00 53.64 357 TYR B C 1
ATOM 5611 O O . TYR B 1 359 ? 2.794 125.473 -2.209 1.00 58.10 357 TYR B O 1
ATOM 5620 N N . ARG B 1 360 ? 3.208 127.356 -3.360 1.00 51.29 358 ARG B N 1
ATOM 5621 C CA . ARG B 1 360 ? 3.176 126.680 -4.655 1.00 52.18 358 ARG B CA 1
ATOM 5622 C C . ARG B 1 360 ? 4.354 125.718 -4.807 1.00 53.43 358 ARG B C 1
ATOM 5623 O O . ARG B 1 360 ? 4.224 124.663 -5.430 1.00 50.12 358 ARG B O 1
ATOM 5631 N N . LYS B 1 361 ? 5.501 126.087 -4.239 1.00 47.92 359 LYS B N 1
ATOM 5632 C CA . LYS B 1 361 ? 6.683 125.235 -4.298 1.00 46.94 359 LYS B CA 1
ATOM 5633 C C . LYS B 1 361 ? 6.427 123.970 -3.500 1.00 41.32 359 LYS B C 1
ATOM 5634 O O . LYS B 1 361 ? 6.895 122.890 -3.861 1.00 43.08 359 LYS B O 1
ATOM 5640 N N . VAL B 1 362 ? 5.684 124.120 -2.408 1.00 37.71 360 VAL B N 1
ATOM 5641 C CA . VAL B 1 362 ? 5.277 122.994 -1.588 1.00 40.84 360 VAL B CA 1
ATOM 5642 C C . VAL B 1 362 ? 4.376 122.067 -2.385 1.00 42.74 360 VAL B C 1
ATOM 5643 O O . VAL B 1 362 ? 4.651 120.875 -2.497 1.00 44.23 360 VAL B O 1
ATOM 5647 N N . LEU B 1 363 ? 3.305 122.618 -2.948 1.00 44.27 361 LEU B N 1
ATOM 5648 C CA . LEU B 1 363 ? 2.351 121.808 -3.700 1.00 44.45 361 LEU B CA 1
ATOM 5649 C C . LEU B 1 363 ? 3.023 121.094 -4.872 1.00 41.56 361 LEU B C 1
ATOM 5650 O O . LEU B 1 363 ? 2.800 119.907 -5.089 1.00 40.79 361 LEU B O 1
ATOM 5655 N N . LYS B 1 364 ? 3.853 121.813 -5.618 1.00 46.35 362 LYS B N 1
ATOM 5656 C CA . LYS B 1 364 ? 4.560 121.211 -6.741 1.00 49.16 362 LYS B CA 1
ATOM 5657 C C . LYS B 1 364 ? 5.484 120.094 -6.269 1.00 49.50 362 LYS B C 1
ATOM 5658 O O . LYS B 1 364 ? 5.529 119.021 -6.865 1.00 52.27 362 LYS B O 1
ATOM 5664 N N . ALA B 1 365 ? 6.224 120.354 -5.196 1.00 47.87 363 ALA B N 1
ATOM 5665 C CA . ALA B 1 365 ? 7.128 119.359 -4.637 1.00 45.99 363 ALA B CA 1
ATOM 5666 C C . ALA B 1 365 ? 6.386 118.068 -4.284 1.00 40.34 363 ALA B C 1
ATOM 5667 O O . ALA B 1 365 ? 6.891 116.969 -4.524 1.00 35.67 363 ALA B O 1
ATOM 5669 N N . GLN B 1 366 ? 5.187 118.202 -3.720 1.00 37.45 364 GLN B N 1
ATOM 5670 C CA . GLN B 1 366 ? 4.372 117.032 -3.393 1.00 39.59 364 GLN B CA 1
ATOM 5671 C C . GLN B 1 366 ? 4.080 116.190 -4.628 1.00 41.04 364 GLN B C 1
ATOM 5672 O O . GLN B 1 366 ? 4.105 114.963 -4.569 1.00 36.70 364 GLN B O 1
ATOM 5678 N N . GLU B 1 367 ? 3.807 116.855 -5.747 1.00 43.34 365 GLU B N 1
ATOM 5679 C CA . GLU B 1 367 ? 3.474 116.152 -6.978 1.00 40.63 365 GLU B CA 1
ATOM 5680 C C . GLU B 1 367 ? 4.695 115.527 -7.637 1.00 36.55 365 GLU B C 1
ATOM 5681 O O . GLU B 1 367 ? 4.609 114.435 -8.182 1.00 40.66 365 GLU B O 1
ATOM 5687 N N . ASP B 1 368 ? 5.829 116.217 -7.584 1.00 37.90 366 ASP B N 1
ATOM 5688 C CA . ASP B 1 368 ? 7.071 115.657 -8.101 1.00 43.44 366 ASP B CA 1
ATOM 5689 C C . ASP B 1 368 ? 7.423 114.375 -7.351 1.00 41.02 366 ASP B C 1
ATOM 5690 O O . ASP B 1 368 ? 7.949 113.427 -7.929 1.00 41.01 366 ASP B O 1
ATOM 5695 N N . ILE B 1 369 ? 7.134 114.356 -6.055 1.00 41.46 367 ILE B N 1
ATOM 5696 C CA . ILE B 1 369 ? 7.401 113.179 -5.240 1.00 39.70 367 ILE B CA 1
ATOM 5697 C C . ILE B 1 369 ? 6.542 112.012 -5.706 1.00 36.41 367 ILE B C 1
ATOM 5698 O O . ILE B 1 369 ? 7.050 110.927 -5.990 1.00 37.22 367 ILE B O 1
ATOM 5703 N N . LEU B 1 370 ? 5.238 112.249 -5.789 1.00 34.31 368 LEU B N 1
ATOM 5704 C CA . LEU B 1 370 ? 4.313 111.233 -6.266 1.00 35.85 368 LEU B CA 1
ATOM 5705 C C . LEU B 1 370 ? 4.726 110.728 -7.644 1.00 37.88 368 LEU B C 1
ATOM 5706 O O . LEU B 1 370 ? 4.789 109.521 -7.875 1.00 35.79 368 LEU B O 1
ATOM 5711 N N . LYS B 1 371 ? 5.021 111.653 -8.553 1.00 40.50 369 LYS B N 1
ATOM 5712 C CA . LYS B 1 371 ? 5.424 111.283 -9.907 1.00 45.06 369 LYS B CA 1
ATOM 5713 C C . LYS B 1 371 ? 6.620 110.333 -9.903 1.00 44.50 369 LYS B C 1
ATOM 5714 O O . LYS B 1 371 ? 6.665 109.375 -10.676 1.00 45.56 369 LYS B O 1
ATOM 5720 N N . GLY B 1 372 ? 7.581 110.597 -9.022 1.00 41.39 370 GLY B N 1
ATOM 5721 C CA . GLY B 1 372 ? 8.764 109.761 -8.908 1.00 35.17 370 GLY B CA 1
ATOM 5722 C C . GLY B 1 372 ? 8.523 108.369 -8.336 1.00 36.62 370 GLY B C 1
ATOM 5723 O O . GLY B 1 372 ? 9.386 107.501 -8.443 1.00 37.12 370 GLY B O 1
ATOM 5724 N N . GLU B 1 373 ? 7.356 108.149 -7.735 1.00 38.83 371 GLU B N 1
ATOM 5725 C CA . GLU B 1 373 ? 7.035 106.859 -7.118 1.00 37.34 371 GLU B CA 1
ATOM 5726 C C . GLU B 1 373 ? 6.491 105.835 -8.120 1.00 40.03 371 GLU B C 1
ATOM 5727 O O . GLU B 1 373 ? 6.401 104.644 -7.816 1.00 36.33 371 GLU B O 1
ATOM 5733 N N . CYS B 1 374 ? 6.109 106.305 -9.303 1.00 44.89 372 CYS B N 1
ATOM 5734 C CA . CYS B 1 374 ? 5.510 105.444 -10.316 1.00 38.76 372 CYS B CA 1
ATOM 5735 C C . CYS B 1 374 ? 6.306 105.508 -11.607 1.00 40.46 372 CYS B C 1
ATOM 5736 O O . CYS B 1 374 ? 6.172 106.456 -12.378 1.00 40.99 372 CYS B O 1
ATOM 5739 N N . LEU B 1 375 ? 7.130 104.494 -11.847 1.00 42.31 373 LEU B N 1
ATOM 5740 C CA . LEU B 1 375 ? 8.000 104.486 -13.018 1.00 44.35 373 LEU B CA 1
ATOM 5741 C C . LEU B 1 375 ? 7.577 103.453 -14.056 1.00 44.24 373 LEU B C 1
ATOM 5742 O O . LEU B 1 375 ? 8.043 103.478 -15.194 1.00 48.64 373 LEU B O 1
ATOM 5747 N N . TYR B 1 376 ? 6.697 102.543 -13.658 1.00 42.38 374 TYR B N 1
ATOM 5748 C CA . TYR B 1 376 ? 6.248 101.483 -14.548 1.00 44.24 374 TYR B CA 1
ATOM 5749 C C . TYR B 1 376 ? 5.159 101.982 -15.493 1.00 49.45 374 TYR B C 1
ATOM 5750 O O . TYR B 1 376 ? 4.467 102.957 -15.196 1.00 49.24 374 TYR B O 1
ATOM 5759 N N . ALA B 1 377 ? 5.014 101.316 -16.634 1.00 50.94 375 ALA B N 1
ATOM 5760 C CA . ALA B 1 377 ? 4.056 101.752 -17.645 1.00 53.02 375 ALA B CA 1
ATOM 5761 C C . ALA B 1 377 ? 3.236 100.597 -18.210 1.00 50.58 375 ALA B C 1
ATOM 5762 O O . ALA B 1 377 ? 3.244 100.356 -19.415 1.00 56.64 375 ALA B O 1
ATOM 5764 N N . TYR B 1 378 ? 2.531 99.887 -17.337 1.00 48.57 376 TYR B N 1
ATOM 5765 C CA . TYR B 1 378 ? 1.618 98.839 -17.769 1.00 51.66 376 TYR B CA 1
ATOM 5766 C C . TYR B 1 378 ? 0.491 99.453 -18.587 1.00 54.57 376 TYR B C 1
ATOM 5767 O O . TYR B 1 378 ? 0.105 100.599 -18.354 1.00 53.72 376 TYR B O 1
ATOM 5777 N N . GLU C 2 6 ? 64.886 98.559 26.733 1.00 105.53 4 GLU C N 1
ATOM 5778 C CA . GLU C 2 6 ? 65.713 99.084 27.813 1.00 105.02 4 GLU C CA 1
ATOM 5779 C C . GLU C 2 6 ? 64.988 100.174 28.599 1.00 97.85 4 GLU C C 1
ATOM 5780 O O . GLU C 2 6 ? 63.786 100.389 28.425 1.00 91.47 4 GLU C O 1
ATOM 5786 N N . LYS C 2 7 ? 65.734 100.864 29.456 1.00 97.24 5 LYS C N 1
ATOM 5787 C CA . LYS C 2 7 ? 65.165 101.879 30.335 1.00 94.02 5 LYS C CA 1
ATOM 5788 C C . LYS C 2 7 ? 65.193 103.276 29.710 1.00 88.52 5 LYS C C 1
ATOM 5789 O O . LYS C 2 7 ? 66.227 103.731 29.222 1.00 90.54 5 LYS C O 1
ATOM 5795 N N . ILE C 2 8 ? 64.049 103.951 29.733 1.00 82.98 6 ILE C N 1
ATOM 5796 C CA . ILE C 2 8 ? 63.947 105.304 29.197 1.00 79.06 6 ILE C CA 1
ATOM 5797 C C . ILE C 2 8 ? 63.393 106.261 30.247 1.00 76.63 6 ILE C C 1
ATOM 5798 O O . ILE C 2 8 ? 62.269 106.089 30.716 1.00 74.19 6 ILE C O 1
ATOM 5803 N N . LEU C 2 9 ? 64.185 107.269 30.608 1.00 76.02 7 LEU C N 1
ATOM 5804 C CA . LEU C 2 9 ? 63.762 108.273 31.580 1.00 69.75 7 LEU C CA 1
ATOM 5805 C C . LEU C 2 9 ? 63.180 109.514 30.904 1.00 70.24 7 LEU C C 1
ATOM 5806 O O . LEU C 2 9 ? 63.876 110.218 30.172 1.00 69.35 7 LEU C O 1
ATOM 5811 N N . ILE C 2 10 ? 61.901 109.774 31.155 1.00 67.35 8 ILE C N 1
ATOM 5812 C CA . ILE C 2 10 ? 61.232 110.956 30.622 1.00 65.70 8 ILE C CA 1
ATOM 5813 C C . ILE C 2 10 ? 61.215 112.074 31.663 1.00 63.62 8 ILE C C 1
ATOM 5814 O O . ILE C 2 10 ? 60.577 111.947 32.709 1.00 56.73 8 ILE C O 1
ATOM 5819 N N . VAL C 2 11 ? 61.920 113.165 31.379 1.00 62.54 9 VAL C N 1
ATOM 5820 C CA . VAL C 2 11 ? 61.964 114.299 32.297 1.00 60.12 9 VAL C CA 1
ATOM 5821 C C . VAL C 2 11 ? 61.279 115.531 31.707 1.00 63.42 9 VAL C C 1
ATOM 5822 O O . VAL C 2 11 ? 61.747 116.106 30.722 1.00 63.17 9 VAL C O 1
ATOM 5826 N N . ASP C 2 12 ? 60.165 115.928 32.315 1.00 63.62 10 ASP C N 1
ATOM 5827 C CA . ASP C 2 12 ? 59.419 117.102 31.874 1.00 63.48 10 ASP C CA 1
ATOM 5828 C C . ASP C 2 12 ? 58.426 117.550 32.943 1.00 60.04 10 ASP C C 1
ATOM 5829 O O . ASP C 2 12 ? 57.763 116.724 33.575 1.00 63.28 10 ASP C O 1
ATOM 5834 N N . ASP C 2 13 ? 58.323 118.861 33.132 1.00 62.41 11 ASP C N 1
ATOM 5835 C CA . ASP C 2 13 ? 57.489 119.424 34.186 1.00 63.24 11 ASP C CA 1
ATOM 5836 C C . ASP C 2 13 ? 56.007 119.451 33.823 1.00 63.64 11 ASP C C 1
ATOM 5837 O O . ASP C 2 13 ? 55.159 119.741 34.669 1.00 61.03 11 ASP C O 1
ATOM 5842 N N . GLN C 2 14 ? 55.693 119.148 32.568 1.00 58.98 12 GLN C N 1
ATOM 5843 C CA . GLN C 2 14 ? 54.308 119.204 32.116 1.00 58.31 12 GLN C CA 1
ATOM 5844 C C . GLN C 2 14 ? 53.688 117.823 31.903 1.00 75.50 12 GLN C C 1
ATOM 5845 O O . GLN C 2 14 ? 54.191 117.006 31.130 1.00 56.44 12 GLN C O 1
ATOM 5851 N N . TYR C 2 15 ? 52.590 117.586 32.612 1.00 57.72 13 TYR C N 1
ATOM 5852 C CA . TYR C 2 15 ? 51.867 116.323 32.575 1.00 58.22 13 TYR C CA 1
ATOM 5853 C C . TYR C 2 15 ? 51.624 115.830 31.150 1.00 58.87 13 TYR C C 1
ATOM 5854 O O . TYR C 2 15 ? 51.780 114.644 30.860 1.00 56.29 13 TYR C O 1
ATOM 5863 N N . GLY C 2 16 ? 51.250 116.749 30.264 1.00 60.27 14 GLY C N 1
ATOM 5864 C CA . GLY C 2 16 ? 50.940 116.414 28.884 1.00 56.96 14 GLY C CA 1
ATOM 5865 C C . GLY C 2 16 ? 52.062 115.712 28.141 1.00 56.02 14 GLY C C 1
ATOM 5866 O O . GLY C 2 16 ? 51.844 114.677 27.512 1.00 55.19 14 GLY C O 1
ATOM 5867 N N . ILE C 2 17 ? 53.263 116.280 28.207 1.00 57.32 15 ILE C N 1
ATOM 5868 C CA . ILE C 2 17 ? 54.423 115.705 27.535 1.00 57.39 15 ILE C CA 1
ATOM 5869 C C . ILE C 2 17 ? 54.751 114.319 28.089 1.00 58.85 15 ILE C C 1
ATOM 5870 O O . ILE C 2 17 ? 55.045 113.391 27.334 1.00 51.62 15 ILE C O 1
ATOM 5875 N N . ARG C 2 18 ? 54.696 114.184 29.410 1.00 58.82 16 ARG C N 1
ATOM 5876 C CA . ARG C 2 18 ? 54.989 112.910 30.059 1.00 61.12 16 ARG C CA 1
ATOM 5877 C C . ARG C 2 18 ? 54.012 111.805 29.646 1.00 62.67 16 ARG C C 1
ATOM 5878 O O . ARG C 2 18 ? 54.421 110.682 29.352 1.00 56.14 16 ARG C O 1
ATOM 5886 N N . ILE C 2 19 ? 52.724 112.126 29.623 1.00 60.96 17 ILE C N 1
ATOM 5887 C CA . ILE C 2 19 ? 51.722 111.183 29.149 1.00 63.50 17 ILE C CA 1
ATOM 5888 C C . ILE C 2 19 ? 52.030 110.752 27.718 1.00 65.96 17 ILE C C 1
ATOM 5889 O O . ILE C 2 19 ? 51.992 109.565 27.395 1.00 57.02 17 ILE C O 1
ATOM 5894 N N . LEU C 2 20 ? 52.349 111.724 26.869 1.00 67.27 18 LEU C N 1
ATOM 5895 C CA . LEU C 2 20 ? 52.602 111.460 25.454 1.00 65.28 18 LEU C CA 1
ATOM 5896 C C . LEU C 2 20 ? 53.766 110.495 25.249 1.00 63.46 18 LEU C C 1
ATOM 5897 O O . LEU C 2 20 ? 53.588 109.397 24.721 1.00 64.24 18 LEU C O 1
ATOM 5902 N N . LEU C 2 21 ? 54.956 110.914 25.669 1.00 63.20 19 LEU C N 1
ATOM 5903 C CA . LEU C 2 21 ? 56.160 110.108 25.491 1.00 63.63 19 LEU C CA 1
ATOM 5904 C C . LEU C 2 21 ? 56.042 108.741 26.158 1.00 64.71 19 LEU C C 1
ATOM 5905 O O . LEU C 2 21 ? 56.595 107.757 25.670 1.00 67.37 19 LEU C O 1
ATOM 5910 N N . ASN C 2 22 ? 55.318 108.680 27.271 1.00 63.49 20 ASN C N 1
ATOM 5911 C CA . ASN C 2 22 ? 55.097 107.411 27.955 1.00 67.96 20 ASN C CA 1
ATOM 5912 C C . ASN C 2 22 ? 54.319 106.434 27.076 1.00 69.46 20 ASN C C 1
ATOM 5913 O O . ASN C 2 22 ? 54.699 105.271 26.938 1.00 67.78 20 ASN C O 1
ATOM 5918 N N . GLU C 2 23 ? 53.235 106.915 26.475 1.00 69.50 21 GLU C N 1
ATOM 5919 C CA . GLU C 2 23 ? 52.426 106.089 25.584 1.00 73.65 21 GLU C CA 1
ATOM 5920 C C . GLU C 2 23 ? 53.211 105.691 24.339 1.00 72.97 21 GLU C C 1
ATOM 5921 O O . GLU C 2 23 ? 53.031 104.598 23.801 1.00 75.79 21 GLU C O 1
ATOM 5927 N N . VAL C 2 24 ? 54.084 106.587 23.890 1.00 82.93 22 VAL C N 1
ATOM 5928 C CA . VAL C 2 24 ? 54.899 106.346 22.704 1.00 81.47 22 VAL C CA 1
ATOM 5929 C C . VAL C 2 24 ? 55.961 105.273 22.942 1.00 81.64 22 VAL C C 1
ATOM 5930 O O . VAL C 2 24 ? 56.166 104.395 22.104 1.00 80.96 22 VAL C O 1
ATOM 5934 N N . PHE C 2 25 ? 56.631 105.342 24.087 1.00 81.62 23 PHE C N 1
ATOM 5935 C CA . PHE C 2 25 ? 57.733 104.428 24.371 1.00 83.27 23 PHE C CA 1
ATOM 5936 C C . PHE C 2 25 ? 57.284 103.073 24.915 1.00 84.17 23 PHE C C 1
ATOM 5937 O O . PHE C 2 25 ? 58.000 102.083 24.776 1.00 86.75 23 PHE C O 1
ATOM 5945 N N . ASN C 2 26 ? 56.109 103.025 25.533 1.00 82.58 24 ASN C N 1
ATOM 5946 C CA . ASN C 2 26 ? 55.535 101.744 25.932 1.00 84.75 24 ASN C CA 1
ATOM 5947 C C . ASN C 2 26 ? 55.173 100.923 24.699 1.00 85.15 24 ASN C C 1
ATOM 5948 O O . ASN C 2 26 ? 55.348 99.704 24.674 1.00 87.59 24 ASN C O 1
ATOM 5953 N N . LYS C 2 27 ? 54.675 101.605 23.673 1.00 83.15 25 LYS C N 1
ATOM 5954 C CA . LYS C 2 27 ? 54.298 100.953 22.424 1.00 83.58 25 LYS C CA 1
ATOM 5955 C C . LYS C 2 27 ? 55.506 100.297 21.762 1.00 84.42 25 LYS C C 1
ATOM 5956 O O . LYS C 2 27 ? 55.365 99.360 20.974 1.00 85.23 25 LYS C O 1
ATOM 5962 N N . GLU C 2 28 ? 56.695 100.793 22.089 1.00 83.10 26 GLU C N 1
ATOM 5963 C CA . GLU C 2 28 ? 57.926 100.265 21.512 1.00 86.63 26 GLU C CA 1
ATOM 5964 C C . GLU C 2 28 ? 58.539 99.168 22.380 1.00 86.35 26 GLU C C 1
ATOM 5965 O O . GLU C 2 28 ? 59.517 98.532 21.989 1.00 87.78 26 GLU C O 1
ATOM 5971 N N . GLY C 2 29 ? 57.961 98.954 23.558 1.00 83.44 27 GLY C N 1
ATOM 5972 C CA . GLY C 2 29 ? 58.397 97.884 24.438 1.00 83.51 27 GLY C CA 1
ATOM 5973 C C . GLY C 2 29 ? 59.431 98.302 25.467 1.00 83.80 27 GLY C C 1
ATOM 5974 O O . GLY C 2 29 ? 59.962 97.462 26.194 1.00 83.10 27 GLY C O 1
ATOM 5975 N N . TYR C 2 30 ? 59.718 99.599 25.533 1.00 84.04 28 TYR C N 1
ATOM 5976 C CA . TYR C 2 30 ? 60.690 100.115 26.493 1.00 85.15 28 TYR C CA 1
ATOM 5977 C C . TYR C 2 30 ? 60.129 100.139 27.910 1.00 84.91 28 TYR C C 1
ATOM 5978 O O . TYR C 2 30 ? 58.917 100.227 28.111 1.00 83.86 28 TYR C O 1
ATOM 5987 N N . GLN C 2 31 ? 61.023 100.059 28.890 1.00 76.76 29 GLN C N 1
ATOM 5988 C CA . GLN C 2 31 ? 60.657 100.257 30.285 1.00 77.66 29 GLN C CA 1
ATOM 5989 C C . GLN C 2 31 ? 60.843 101.731 30.624 1.00 75.95 29 GLN C C 1
ATOM 5990 O O . GLN C 2 31 ? 61.969 102.209 30.752 1.00 77.44 29 GLN C O 1
ATOM 5996 N N . THR C 2 32 ? 59.734 102.450 30.763 1.00 71.42 30 THR C N 1
ATOM 5997 C CA . THR C 2 32 ? 59.780 103.901 30.908 1.00 71.36 30 THR C CA 1
ATOM 5998 C C . THR C 2 32 ? 59.658 104.377 32.353 1.00 72.49 30 THR C C 1
ATOM 5999 O O . THR C 2 32 ? 58.873 103.842 33.137 1.00 73.73 30 THR C O 1
ATOM 6003 N N . PHE C 2 33 ? 60.452 105.387 32.692 1.00 70.02 31 PHE C N 1
ATOM 6004 C CA . PHE C 2 33 ? 60.328 106.077 33.968 1.00 67.79 31 PHE C CA 1
ATOM 6005 C C . PHE C 2 33 ? 59.973 107.539 33.701 1.00 66.23 31 PHE C C 1
ATOM 6006 O O . PHE C 2 33 ? 60.181 108.041 32.594 1.00 59.50 31 PHE C O 1
ATOM 6014 N N . GLN C 2 34 ? 59.434 108.215 34.710 1.00 64.58 32 GLN C N 1
ATOM 6015 C CA . GLN C 2 34 ? 58.976 109.590 34.544 1.00 63.31 32 GLN C CA 1
ATOM 6016 C C . GLN C 2 34 ? 59.329 110.470 35.742 1.00 64.11 32 GLN C C 1
ATOM 6017 O O . GLN C 2 34 ? 59.294 110.021 36.887 1.00 58.18 32 GLN C O 1
ATOM 6023 N N . ALA C 2 35 ? 59.667 111.727 35.464 1.00 63.85 33 ALA C N 1
ATOM 6024 C CA . ALA C 2 35 ? 59.984 112.699 36.506 1.00 62.10 33 ALA C CA 1
ATOM 6025 C C . ALA C 2 35 ? 59.445 114.077 36.131 1.00 58.51 33 ALA C C 1
ATOM 6026 O O . ALA C 2 35 ? 59.494 114.474 34.964 1.00 59.67 33 ALA C O 1
ATOM 6028 N N . ALA C 2 36 ? 58.931 114.804 37.119 1.00 57.32 34 ALA C N 1
ATOM 6029 C CA . ALA C 2 36 ? 58.376 116.135 36.873 1.00 60.38 34 ALA C CA 1
ATOM 6030 C C . ALA C 2 36 ? 59.390 117.257 37.092 1.00 59.35 34 ALA C C 1
ATOM 6031 O O . ALA C 2 36 ? 59.224 118.357 36.565 1.00 58.20 34 ALA C O 1
ATOM 6033 N N . ASN C 2 37 ? 60.436 116.974 37.864 1.00 63.75 35 ASN C N 1
ATOM 6034 C CA . ASN C 2 37 ? 61.456 117.975 38.166 1.00 65.36 35 ASN C CA 1
ATOM 6035 C C . ASN C 2 37 ? 62.868 117.397 38.265 1.00 66.40 35 ASN C C 1
ATOM 6036 O O . ASN C 2 37 ? 63.088 116.212 38.014 1.00 62.92 35 ASN C O 1
ATOM 6041 N N . GLY C 2 38 ? 63.819 118.242 38.647 1.00 69.52 36 GLY C N 1
ATOM 6042 C CA . GLY C 2 38 ? 65.215 117.850 38.710 1.00 70.68 36 GLY C CA 1
ATOM 6043 C C . GLY C 2 38 ? 65.525 116.749 39.707 1.00 73.82 36 GLY C C 1
ATOM 6044 O O . GLY C 2 38 ? 66.106 115.726 39.346 1.00 74.27 36 GLY C O 1
ATOM 6045 N N . LEU C 2 39 ? 65.144 116.956 40.964 1.00 74.64 37 LEU C N 1
ATOM 6046 C CA . LEU C 2 39 ? 65.428 115.980 42.014 1.00 75.98 37 LEU C CA 1
ATOM 6047 C C . LEU C 2 39 ? 64.892 114.585 41.687 1.00 78.53 37 LEU C C 1
ATOM 6048 O O . LEU C 2 39 ? 65.631 113.602 41.763 1.00 82.26 37 LEU C O 1
ATOM 6053 N N . GLN C 2 40 ? 63.614 114.496 41.327 1.00 76.50 38 GLN C N 1
ATOM 6054 C CA . GLN C 2 40 ? 63.024 113.213 40.943 1.00 75.97 38 GLN C CA 1
ATOM 6055 C C . GLN C 2 40 ? 63.846 112.557 39.841 1.00 72.70 38 GLN C C 1
ATOM 6056 O O . GLN C 2 40 ? 64.091 111.348 39.867 1.00 73.46 38 GLN C O 1
ATOM 6062 N N . ALA C 2 41 ? 64.271 113.364 38.874 1.00 70.05 39 ALA C N 1
ATOM 6063 C CA . ALA C 2 41 ? 65.057 112.870 37.750 1.00 68.19 39 ALA C CA 1
ATOM 6064 C C . ALA C 2 41 ? 66.391 112.288 38.213 1.00 66.16 39 ALA C C 1
ATOM 6065 O O . ALA C 2 41 ? 66.822 111.243 37.727 1.00 65.11 39 ALA C O 1
ATOM 6067 N N . LEU C 2 42 ? 67.035 112.970 39.155 1.00 64.58 40 LEU C N 1
ATOM 6068 C CA . LEU C 2 42 ? 68.333 112.536 39.664 1.00 67.80 40 LEU C CA 1
ATOM 6069 C C . LEU C 2 42 ? 68.228 111.261 40.495 1.00 69.31 40 LEU C C 1
ATOM 6070 O O . LEU C 2 42 ? 69.055 110.361 40.365 1.00 67.41 40 LEU C O 1
ATOM 6075 N N . ASP C 2 43 ? 67.212 111.191 41.349 1.00 69.44 41 ASP C N 1
ATOM 6076 C CA . ASP C 2 43 ? 66.973 109.997 42.149 1.00 68.65 41 ASP C CA 1
ATOM 6077 C C . ASP C 2 43 ? 66.778 108.770 41.263 1.00 68.28 41 ASP C C 1
ATOM 6078 O O . ASP C 2 43 ? 67.278 107.688 41.573 1.00 67.56 41 ASP C O 1
ATOM 6083 N N . ILE C 2 44 ? 66.056 108.943 40.160 1.00 69.49 42 ILE C N 1
ATOM 6084 C CA . ILE C 2 44 ? 65.791 107.838 39.246 1.00 68.83 42 ILE C CA 1
ATOM 6085 C C . ILE C 2 44 ? 67.049 107.413 38.495 1.00 69.04 42 ILE C C 1
ATOM 6086 O O . ILE C 2 44 ? 67.289 106.221 38.298 1.00 65.39 42 ILE C O 1
ATOM 6091 N N . VAL C 2 45 ? 67.849 108.389 38.076 1.00 68.88 43 VAL C N 1
ATOM 6092 C CA . VAL C 2 45 ? 69.119 108.096 37.423 1.00 69.08 43 VAL C CA 1
ATOM 6093 C C . VAL C 2 45 ? 70.014 107.278 38.350 1.00 69.68 43 VAL C C 1
ATOM 6094 O O . VAL C 2 45 ? 70.612 106.285 37.938 1.00 70.87 43 VAL C O 1
ATOM 6098 N N . THR C 2 46 ? 70.094 107.700 39.607 1.00 67.93 44 THR C N 1
ATOM 6099 C CA . THR C 2 46 ? 70.904 107.005 40.601 1.00 68.81 44 THR C CA 1
ATOM 6100 C C . THR C 2 46 ? 70.398 105.590 40.858 1.00 68.07 44 THR C C 1
ATOM 6101 O O . THR C 2 46 ? 71.184 104.646 40.937 1.00 70.80 44 THR C O 1
ATOM 6105 N N . LYS C 2 47 ? 69.084 105.447 40.989 1.00 68.43 45 LYS C N 1
ATOM 6106 C CA . LYS C 2 47 ? 68.492 104.162 41.347 1.00 73.33 45 LYS C CA 1
ATOM 6107 C C . LYS C 2 47 ? 68.332 103.214 40.158 1.00 73.16 45 LYS C C 1
ATOM 6108 O O . LYS C 2 47 ? 68.714 102.046 40.231 1.00 65.17 45 LYS C O 1
ATOM 6114 N N . GLU C 2 48 ? 67.767 103.722 39.067 1.00 73.31 46 GLU C N 1
ATOM 6115 C CA . GLU C 2 48 ? 67.446 102.885 37.915 1.00 73.84 46 GLU C CA 1
ATOM 6116 C C . GLU C 2 48 ? 68.558 102.855 36.868 1.00 69.23 46 GLU C C 1
ATOM 6117 O O . GLU C 2 48 ? 68.720 101.862 36.161 1.00 67.20 46 GLU C O 1
ATOM 6123 N N . ARG C 2 49 ? 69.318 103.943 36.773 1.00 85.70 47 ARG C N 1
ATOM 6124 C CA . ARG C 2 49 ? 70.380 104.059 35.775 1.00 85.01 47 ARG C CA 1
ATOM 6125 C C . ARG C 2 49 ? 69.857 103.833 34.355 1.00 82.61 47 ARG C C 1
ATOM 6126 O O . ARG C 2 49 ? 70.167 102.817 33.731 1.00 78.10 47 ARG C O 1
ATOM 6134 N N . PRO C 2 50 ? 69.061 104.787 33.842 1.00 78.65 48 PRO C N 1
ATOM 6135 C CA . PRO C 2 50 ? 68.451 104.694 32.508 1.00 75.40 48 PRO C CA 1
ATOM 6136 C C . PRO C 2 50 ? 69.484 104.643 31.385 1.00 75.48 48 PRO C C 1
ATOM 6137 O O . PRO C 2 50 ? 70.600 105.140 31.544 1.00 73.65 48 PRO C O 1
ATOM 6141 N N . ASP C 2 51 ? 69.102 104.048 30.258 1.00 74.89 49 ASP C N 1
ATOM 6142 C CA . ASP C 2 51 ? 69.980 103.946 29.098 1.00 76.72 49 ASP C CA 1
ATOM 6143 C C . ASP C 2 51 ? 69.837 105.161 28.194 1.00 78.79 49 ASP C C 1
ATOM 6144 O O . ASP C 2 51 ? 70.697 105.430 27.357 1.00 80.73 49 ASP C O 1
ATOM 6149 N N . LEU C 2 52 ? 68.739 105.889 28.363 1.00 77.35 50 LEU C N 1
ATOM 6150 C CA . LEU C 2 52 ? 68.488 107.088 27.578 1.00 76.36 50 LEU C CA 1
ATOM 6151 C C . LEU C 2 52 ? 67.579 108.037 28.346 1.00 74.98 50 LEU C C 1
ATOM 6152 O O . LEU C 2 52 ? 66.624 107.614 28.998 1.00 64.53 50 LEU C O 1
ATOM 6157 N N . VAL C 2 53 ? 67.886 109.325 28.270 1.00 63.72 51 VAL C N 1
ATOM 6158 C CA . VAL C 2 53 ? 67.094 110.328 28.960 1.00 65.48 51 VAL C CA 1
ATOM 6159 C C . VAL C 2 53 ? 66.564 111.381 27.992 1.00 63.07 51 VAL C C 1
ATOM 6160 O O . VAL C 2 53 ? 67.290 111.876 27.131 1.00 62.62 51 VAL C O 1
ATOM 6164 N N . LEU C 2 54 ? 65.285 111.702 28.134 1.00 60.22 52 LEU C N 1
ATOM 6165 C CA . LEU C 2 54 ? 64.697 112.835 27.440 1.00 58.10 52 LEU C CA 1
ATOM 6166 C C . LEU C 2 54 ? 64.512 113.952 28.456 1.00 60.74 52 LEU C C 1
ATOM 6167 O O . LEU C 2 54 ? 63.631 113.880 29.311 1.00 61.78 52 LEU C O 1
ATOM 6172 N N . LEU C 2 55 ? 65.361 114.971 28.369 1.00 62.78 53 LEU C N 1
ATOM 6173 C CA . LEU C 2 55 ? 65.390 116.040 29.365 1.00 65.72 53 LEU C CA 1
ATOM 6174 C C . LEU C 2 55 ? 64.832 117.362 28.839 1.00 65.56 53 LEU C C 1
ATOM 6175 O O . LEU C 2 55 ? 65.324 117.911 27.853 1.00 63.18 53 LEU C O 1
ATOM 6180 N N . ASP C 2 56 ? 63.798 117.863 29.508 1.00 67.30 54 ASP C N 1
ATOM 6181 C CA . ASP C 2 56 ? 63.253 119.181 29.210 1.00 64.93 54 ASP C CA 1
ATOM 6182 C C . ASP C 2 56 ? 64.119 120.259 29.852 1.00 65.70 54 ASP C C 1
ATOM 6183 O O . ASP C 2 56 ? 64.167 120.381 31.074 1.00 65.26 54 ASP C O 1
ATOM 6188 N N . MET C 2 57 ? 64.802 121.043 29.026 1.00 82.25 55 MET C N 1
ATOM 6189 C CA . MET C 2 57 ? 65.686 122.084 29.534 1.00 84.15 55 MET C CA 1
ATOM 6190 C C . MET C 2 57 ? 64.896 123.266 30.095 1.00 82.82 55 MET C C 1
ATOM 6191 O O . MET C 2 57 ? 65.466 124.177 30.696 1.00 83.58 55 MET C O 1
ATOM 6196 N N . LYS C 2 58 ? 63.582 123.242 29.899 1.00 81.42 56 LYS C N 1
ATOM 6197 C CA . LYS C 2 58 ? 62.719 124.318 30.374 1.00 80.85 56 LYS C CA 1
ATOM 6198 C C . LYS C 2 58 ? 61.894 123.877 31.581 1.00 79.18 56 LYS C C 1
ATOM 6199 O O . LYS C 2 58 ? 60.694 123.626 31.471 1.00 75.16 56 LYS C O 1
ATOM 6205 N N . ILE C 2 59 ? 62.552 123.781 32.732 1.00 81.10 57 ILE C N 1
ATOM 6206 C CA . ILE C 2 59 ? 61.883 123.403 33.968 1.00 75.12 57 ILE C CA 1
ATOM 6207 C C . ILE C 2 59 ? 62.068 124.491 35.022 1.00 77.13 57 ILE C C 1
ATOM 6208 O O . ILE C 2 59 ? 63.187 124.940 35.266 1.00 79.05 57 ILE C O 1
ATOM 6213 N N . PRO C 2 60 ? 60.960 124.922 35.644 1.00 76.67 58 PRO C N 1
ATOM 6214 C CA . PRO C 2 60 ? 60.951 126.011 36.628 1.00 78.38 58 PRO C CA 1
ATOM 6215 C C . PRO C 2 60 ? 61.800 125.715 37.861 1.00 80.38 58 PRO C C 1
ATOM 6216 O O . PRO C 2 60 ? 61.727 124.618 38.410 1.00 80.03 58 PRO C O 1
ATOM 6220 N N . GLY C 2 61 ? 62.596 126.691 38.286 1.00 82.46 59 GLY C N 1
ATOM 6221 C CA . GLY C 2 61 ? 63.355 126.576 39.519 1.00 91.18 59 GLY C CA 1
ATOM 6222 C C . GLY C 2 61 ? 64.694 125.874 39.397 1.00 93.22 59 GLY C C 1
ATOM 6223 O O . GLY C 2 61 ? 65.619 126.152 40.162 1.00 94.37 59 GLY C O 1
ATOM 6224 N N . MET C 2 62 ? 64.802 124.958 38.440 1.00 93.44 60 MET C N 1
ATOM 6225 C CA . MET C 2 62 ? 66.033 124.198 38.251 1.00 96.78 60 MET C CA 1
ATOM 6226 C C . MET C 2 62 ? 66.318 123.976 36.768 1.00 97.55 60 MET C C 1
ATOM 6227 O O . MET C 2 62 ? 65.754 123.076 36.146 1.00 96.23 60 MET C O 1
ATOM 6232 N N . ASP C 2 63 ? 67.200 124.802 36.212 1.00 117.06 61 ASP C N 1
ATOM 6233 C CA . ASP C 2 63 ? 67.513 124.759 34.786 1.00 119.28 61 ASP C CA 1
ATOM 6234 C C . ASP C 2 63 ? 68.103 123.414 34.364 1.00 116.10 61 ASP C C 1
ATOM 6235 O O . ASP C 2 63 ? 68.802 122.760 35.138 1.00 115.52 61 ASP C O 1
ATOM 6240 N N . GLY C 2 64 ? 67.814 123.012 33.129 1.00 113.32 62 GLY C N 1
ATOM 6241 C CA . GLY C 2 64 ? 68.300 121.755 32.593 1.00 106.71 62 GLY C CA 1
ATOM 6242 C C . GLY C 2 64 ? 69.812 121.645 32.613 1.00 104.41 62 GLY C C 1
ATOM 6243 O O . GLY C 2 64 ? 70.358 120.558 32.805 1.00 101.04 62 GLY C O 1
ATOM 6244 N N . ILE C 2 65 ? 70.492 122.769 32.407 1.00 104.93 63 ILE C N 1
ATOM 6245 C CA . ILE C 2 65 ? 71.950 122.797 32.443 1.00 101.82 63 ILE C CA 1
ATOM 6246 C C . ILE C 2 65 ? 72.447 122.241 33.769 1.00 98.61 63 ILE C C 1
ATOM 6247 O O . ILE C 2 65 ? 73.393 121.453 33.817 1.00 94.14 63 ILE C O 1
ATOM 6252 N N . GLU C 2 66 ? 71.792 122.660 34.845 1.00 100.84 64 GLU C N 1
ATOM 6253 C CA . GLU C 2 66 ? 72.117 122.189 36.182 1.00 100.91 64 GLU C CA 1
ATOM 6254 C C . GLU C 2 66 ? 71.823 120.697 36.311 1.00 94.50 64 GLU C C 1
ATOM 6255 O O . GLU C 2 66 ? 72.656 119.927 36.790 1.00 91.99 64 GLU C O 1
ATOM 6261 N N . ILE C 2 67 ? 70.634 120.296 35.874 1.00 91.72 65 ILE C N 1
ATOM 6262 C CA . ILE C 2 67 ? 70.219 118.899 35.941 1.00 87.27 65 ILE C CA 1
ATOM 6263 C C . ILE C 2 67 ? 71.150 117.991 35.138 1.00 83.26 65 ILE C C 1
ATOM 6264 O O . ILE C 2 67 ? 71.473 116.887 35.570 1.00 79.75 65 ILE C O 1
ATOM 6269 N N . LEU C 2 68 ? 71.580 118.468 33.973 1.00 85.21 66 LEU C N 1
ATOM 6270 C CA . LEU C 2 68 ? 72.413 117.680 33.069 1.00 83.87 66 LEU C CA 1
ATOM 6271 C C . LEU C 2 68 ? 73.746 117.279 33.693 1.00 85.84 66 LEU C C 1
ATOM 6272 O O . LEU C 2 68 ? 74.116 116.104 33.675 1.00 84.33 66 LEU C O 1
ATOM 6277 N N . LYS C 2 69 ? 74.466 118.259 34.232 1.00 89.30 67 LYS C N 1
ATOM 6278 C CA . LYS C 2 69 ? 75.757 118.004 34.866 1.00 89.45 67 LYS C CA 1
ATOM 6279 C C . LYS C 2 69 ? 75.609 117.009 36.012 1.00 89.38 67 LYS C C 1
ATOM 6280 O O . LYS C 2 69 ? 76.408 116.082 36.151 1.00 88.23 67 LYS C O 1
ATOM 6286 N N . ARG C 2 70 ? 74.574 117.207 36.823 1.00 105.27 68 ARG C N 1
ATOM 6287 C CA . ARG C 2 70 ? 74.294 116.327 37.953 1.00 102.54 68 ARG C CA 1
ATOM 6288 C C . ARG C 2 70 ? 74.009 114.888 37.518 1.00 98.18 68 ARG C C 1
ATOM 6289 O O . ARG C 2 70 ? 74.222 113.949 38.285 1.00 100.10 68 ARG C O 1
ATOM 6297 N N . MET C 2 71 ? 73.531 114.717 36.288 1.00 92.02 69 MET C N 1
ATOM 6298 C CA . MET C 2 71 ? 73.316 113.380 35.740 1.00 87.19 69 MET C CA 1
ATOM 6299 C C . MET C 2 71 ? 74.634 112.773 35.258 1.00 86.37 69 MET C C 1
ATOM 6300 O O . MET C 2 71 ? 74.844 111.565 35.362 1.00 84.88 69 MET C O 1
ATOM 6305 N N . LYS C 2 72 ? 75.514 113.620 34.729 1.00 87.54 70 LYS C N 1
ATOM 6306 C CA . LYS C 2 72 ? 76.852 113.196 34.330 1.00 91.20 70 LYS C CA 1
ATOM 6307 C C . LYS C 2 72 ? 77.652 112.723 35.540 1.00 91.90 70 LYS C C 1
ATOM 6308 O O . LYS C 2 72 ? 78.541 111.878 35.421 1.00 90.89 70 LYS C O 1
ATOM 6314 N N . VAL C 2 73 ? 77.333 113.281 36.704 1.00 93.10 71 VAL C N 1
ATOM 6315 C CA . VAL C 2 73 ? 77.972 112.879 37.949 1.00 97.07 71 VAL C CA 1
ATOM 6316 C C . VAL C 2 73 ? 77.640 111.426 38.268 1.00 98.00 71 VAL C C 1
ATOM 6317 O O . VAL C 2 73 ? 78.529 110.618 38.540 1.00 100.84 71 VAL C O 1
ATOM 6321 N N . ILE C 2 74 ? 76.352 111.098 38.224 1.00 96.03 72 ILE C N 1
ATOM 6322 C CA . ILE C 2 74 ? 75.897 109.743 38.505 1.00 96.62 72 ILE C CA 1
ATOM 6323 C C . ILE C 2 74 ? 76.430 108.755 37.471 1.00 99.41 72 ILE C C 1
ATOM 6324 O O . ILE C 2 74 ? 76.847 107.649 37.814 1.00 100.06 72 ILE C O 1
ATOM 6329 N N . ASP C 2 75 ? 76.418 109.162 36.205 1.00 98.37 73 ASP C N 1
ATOM 6330 C CA . ASP C 2 75 ? 76.914 108.318 35.122 1.00 102.77 73 ASP C CA 1
ATOM 6331 C C . ASP C 2 75 ? 77.544 109.161 34.013 1.00 103.78 73 ASP C C 1
ATOM 6332 O O . ASP C 2 75 ? 76.937 110.112 33.520 1.00 104.56 73 ASP C O 1
ATOM 6337 N N . GLU C 2 76 ? 78.764 108.801 33.625 1.00 102.95 74 GLU C N 1
ATOM 6338 C CA . GLU C 2 76 ? 79.524 109.569 32.645 1.00 101.67 74 GLU C CA 1
ATOM 6339 C C . GLU C 2 76 ? 79.099 109.282 31.207 1.00 99.84 74 GLU C C 1
ATOM 6340 O O . GLU C 2 76 ? 79.068 110.185 30.371 1.00 99.70 74 GLU C O 1
ATOM 6346 N N . ASN C 2 77 ? 78.781 108.023 30.921 1.00 98.39 75 ASN C N 1
ATOM 6347 C CA . ASN C 2 77 ? 78.379 107.625 29.576 1.00 99.00 75 ASN C CA 1
ATOM 6348 C C . ASN C 2 77 ? 76.876 107.760 29.360 1.00 99.20 75 ASN C C 1
ATOM 6349 O O . ASN C 2 77 ? 76.320 107.177 28.428 1.00 100.32 75 ASN C O 1
ATOM 6354 N N . ILE C 2 78 ? 76.227 108.534 30.225 1.00 96.44 76 ILE C N 1
ATOM 6355 C CA . ILE C 2 78 ? 74.782 108.720 30.158 1.00 95.61 76 ILE C CA 1
ATOM 6356 C C . ILE C 2 78 ? 74.348 109.231 28.785 1.00 94.76 76 ILE C C 1
ATOM 6357 O O . ILE C 2 78 ? 74.998 110.096 28.197 1.00 93.38 76 ILE C O 1
ATOM 6362 N N . ARG C 2 79 ? 73.252 108.680 28.274 1.00 96.02 77 ARG C N 1
ATOM 6363 C CA . ARG C 2 79 ? 72.730 109.075 26.971 1.00 99.68 77 ARG C CA 1
ATOM 6364 C C . ARG C 2 79 ? 71.538 110.008 27.152 1.00 98.89 77 ARG C C 1
ATOM 6365 O O . ARG C 2 79 ? 70.450 109.569 27.519 1.00 96.04 77 ARG C O 1
ATOM 6373 N N . VAL C 2 80 ? 71.744 111.296 26.895 1.00 74.98 78 VAL C N 1
ATOM 6374 C CA . VAL C 2 80 ? 70.696 112.291 27.122 1.00 75.97 78 VAL C CA 1
ATOM 6375 C C . VAL C 2 80 ? 70.341 113.106 25.881 1.00 77.06 78 VAL C C 1
ATOM 6376 O O . VAL C 2 80 ? 71.203 113.747 25.280 1.00 78.84 78 VAL C O 1
ATOM 6380 N N . ILE C 2 81 ? 69.062 113.076 25.514 1.00 74.09 79 ILE C N 1
ATOM 6381 C CA . ILE C 2 81 ? 68.536 113.898 24.433 1.00 76.55 79 ILE C CA 1
ATOM 6382 C C . ILE C 2 81 ? 67.694 115.029 25.016 1.00 78.06 79 ILE C C 1
ATOM 6383 O O . ILE C 2 81 ? 66.764 114.786 25.786 1.00 80.39 79 ILE C O 1
ATOM 6388 N N . ILE C 2 82 ? 68.024 116.264 24.658 1.00 74.83 80 ILE C N 1
ATOM 6389 C CA . ILE C 2 82 ? 67.309 117.414 25.195 1.00 77.55 80 ILE C CA 1
ATOM 6390 C C . ILE C 2 82 ? 66.176 117.856 24.275 1.00 82.19 80 ILE C C 1
ATOM 6391 O O . ILE C 2 82 ? 66.241 117.688 23.057 1.00 83.43 80 ILE C O 1
ATOM 6396 N N . MET C 2 83 ? 65.133 118.415 24.874 1.00 83.91 81 MET C N 1
ATOM 6397 C CA . MET C 2 83 ? 64.008 118.946 24.120 1.00 84.09 81 MET C CA 1
ATOM 6398 C C . MET C 2 83 ? 63.622 120.300 24.697 1.00 86.97 81 MET C C 1
ATOM 6399 O O . MET C 2 83 ? 63.669 120.500 25.911 1.00 79.24 81 MET C O 1
ATOM 6404 N N . THR C 2 84 ? 63.251 121.235 23.829 1.00 88.42 82 THR C N 1
ATOM 6405 C CA . THR C 2 84 ? 62.969 122.591 24.279 1.00 92.22 82 THR C CA 1
ATOM 6406 C C . THR C 2 84 ? 61.760 123.208 23.591 1.00 92.07 82 THR C C 1
ATOM 6407 O O . THR C 2 84 ? 61.392 122.826 22.479 1.00 91.66 82 THR C O 1
ATOM 6411 N N . ALA C 2 85 ? 61.143 124.166 24.273 1.00 93.91 83 ALA C N 1
ATOM 6412 C CA . ALA C 2 85 ? 60.050 124.945 23.710 1.00 96.43 83 ALA C CA 1
ATOM 6413 C C . ALA C 2 85 ? 60.411 126.422 23.792 1.00 99.77 83 ALA C C 1
ATOM 6414 O O . ALA C 2 85 ? 60.461 126.997 24.880 1.00 101.63 83 ALA C O 1
ATOM 6416 N N . TYR C 2 86 ? 60.668 127.031 22.638 1.00 96.68 84 TYR C N 1
ATOM 6417 C CA . TYR C 2 86 ? 61.117 128.419 22.581 1.00 100.51 84 TYR C CA 1
ATOM 6418 C C . TYR C 2 86 ? 62.438 128.591 23.331 1.00 106.17 84 TYR C C 1
ATOM 6419 O O . TYR C 2 86 ? 62.704 129.646 23.906 1.00 108.98 84 TYR C O 1
ATOM 6428 N N . GLY C 2 87 ? 63.261 127.547 23.321 1.00 107.96 85 GLY C N 1
ATOM 6429 C CA . GLY C 2 87 ? 64.523 127.564 24.040 1.00 113.75 85 GLY C CA 1
ATOM 6430 C C . GLY C 2 87 ? 65.617 128.342 23.333 1.00 116.91 85 GLY C C 1
ATOM 6431 O O . GLY C 2 87 ? 65.649 128.411 22.104 1.00 114.77 85 GLY C O 1
ATOM 6432 N N . GLU C 2 88 ? 66.517 128.927 24.118 1.00 121.83 86 GLU C N 1
ATOM 6433 C CA . GLU C 2 88 ? 67.641 129.683 23.573 1.00 125.81 86 GLU C CA 1
ATOM 6434 C C . GLU C 2 88 ? 68.535 128.815 22.698 1.00 125.42 86 GLU C C 1
ATOM 6435 O O . GLU C 2 88 ? 68.516 127.588 22.796 1.00 126.17 86 GLU C O 1
ATOM 6441 N N . LEU C 2 89 ? 69.321 129.463 21.845 1.00 123.48 87 LEU C N 1
ATOM 6442 C CA . LEU C 2 89 ? 70.252 128.759 20.972 1.00 121.43 87 LEU C CA 1
ATOM 6443 C C . LEU C 2 89 ? 71.565 128.475 21.694 1.00 123.42 87 LEU C C 1
ATOM 6444 O O . LEU C 2 89 ? 72.317 127.578 21.309 1.00 123.19 87 LEU C O 1
ATOM 6449 N N . ASP C 2 90 ? 71.832 129.244 22.745 1.00 124.86 88 ASP C N 1
ATOM 6450 C CA . ASP C 2 90 ? 73.060 129.095 23.518 1.00 127.87 88 ASP C CA 1
ATOM 6451 C C . ASP C 2 90 ? 72.953 127.956 24.525 1.00 128.47 88 ASP C C 1
ATOM 6452 O O . ASP C 2 90 ? 73.952 127.322 24.863 1.00 131.19 88 ASP C O 1
ATOM 6457 N N . MET C 2 91 ? 71.740 127.702 25.006 1.00 96.67 89 MET C N 1
ATOM 6458 C CA . MET C 2 91 ? 71.505 126.593 25.922 1.00 98.20 89 MET C CA 1
ATOM 6459 C C . MET C 2 91 ? 71.533 125.267 25.166 1.00 95.82 89 MET C C 1
ATOM 6460 O O . MET C 2 91 ? 71.940 124.241 25.707 1.00 95.28 89 MET C O 1
ATOM 6465 N N . ILE C 2 92 ? 71.097 125.297 23.911 1.00 94.84 90 ILE C N 1
ATOM 6466 C CA . ILE C 2 92 ? 71.188 124.129 23.045 1.00 92.92 90 ILE C CA 1
ATOM 6467 C C . ILE C 2 92 ? 72.650 123.864 22.698 1.00 93.22 90 ILE C C 1
ATOM 6468 O O . ILE C 2 92 ? 73.143 122.744 22.839 1.00 92.11 90 ILE C O 1
ATOM 6473 N N . GLN C 2 93 ? 73.337 124.909 22.248 1.00 94.28 91 GLN C N 1
ATOM 6474 C CA . GLN C 2 93 ? 74.755 124.816 21.920 1.00 94.22 91 GLN C CA 1
ATOM 6475 C C . GLN C 2 93 ? 75.579 124.351 23.119 1.00 95.59 91 GLN C C 1
ATOM 6476 O O . GLN C 2 93 ? 76.465 123.508 22.984 1.00 95.38 91 GLN C O 1
ATOM 6482 N N . GLU C 2 94 ? 75.281 124.906 24.289 1.00 96.96 92 GLU C N 1
ATOM 6483 C CA . GLU C 2 94 ? 75.997 124.553 25.512 1.00 97.99 92 GLU C CA 1
ATOM 6484 C C . GLU C 2 94 ? 75.747 123.099 25.910 1.00 94.91 92 GLU C C 1
ATOM 6485 O O . GLU C 2 94 ? 76.671 122.386 26.304 1.00 95.10 92 GLU C O 1
ATOM 6491 N N . SER C 2 95 ? 74.494 122.669 25.805 1.00 91.61 93 SER C N 1
ATOM 6492 C CA . SER C 2 95 ? 74.122 121.297 26.121 1.00 89.09 93 SER C CA 1
ATOM 6493 C C . SER C 2 95 ? 74.865 120.303 25.234 1.00 85.89 93 SER C C 1
ATOM 6494 O O . SER C 2 95 ? 75.240 119.220 25.681 1.00 83.05 93 SER C O 1
ATOM 6497 N N . LYS C 2 96 ? 75.069 120.678 23.975 1.00 100.45 94 LYS C N 1
ATOM 6498 C CA . LYS C 2 96 ? 75.780 119.830 23.024 1.00 101.94 94 LYS C CA 1
ATOM 6499 C C . LYS C 2 96 ? 77.218 119.584 23.470 1.00 102.43 94 LYS C C 1
ATOM 6500 O O . LYS C 2 96 ? 77.699 118.450 23.468 1.00 98.73 94 LYS C O 1
ATOM 6506 N N . GLU C 2 97 ? 77.898 120.657 23.856 1.00 106.21 95 GLU C N 1
ATOM 6507 C CA . GLU C 2 97 ? 79.285 120.569 24.289 1.00 109.33 95 GLU C CA 1
ATOM 6508 C C . GLU C 2 97 ? 79.422 119.627 25.480 1.00 104.98 95 GLU C C 1
ATOM 6509 O O . GLU C 2 97 ? 80.473 119.023 25.690 1.00 103.63 95 GLU C O 1
ATOM 6515 N N . LEU C 2 98 ? 78.347 119.499 26.249 1.00 102.89 96 LEU C N 1
ATOM 6516 C CA . LEU C 2 98 ? 78.342 118.645 27.429 1.00 99.83 96 LEU C CA 1
ATOM 6517 C C . LEU C 2 98 ? 77.981 117.202 27.086 1.00 96.42 96 LEU C C 1
ATOM 6518 O O . LEU C 2 98 ? 77.740 116.385 27.975 1.00 91.10 96 LEU C O 1
ATOM 6523 N N . GLY C 2 99 ? 77.940 116.896 25.793 1.00 99.65 97 GLY C N 1
ATOM 6524 C CA . GLY C 2 99 ? 77.660 115.546 25.339 1.00 97.63 97 GLY C CA 1
ATOM 6525 C C . GLY C 2 99 ? 76.188 115.274 25.096 1.00 96.19 97 GLY C C 1
ATOM 6526 O O . GLY C 2 99 ? 75.653 114.262 25.550 1.00 94.15 97 GLY C O 1
ATOM 6527 N N . ALA C 2 100 ? 75.530 116.178 24.379 1.00 97.65 98 ALA C N 1
ATOM 6528 C CA . ALA C 2 100 ? 74.126 115.994 24.031 1.00 93.79 98 ALA C CA 1
ATOM 6529 C C . ALA C 2 100 ? 73.999 115.259 22.700 1.00 91.84 98 ALA C C 1
ATOM 6530 O O . ALA C 2 100 ? 74.513 115.713 21.677 1.00 94.34 98 ALA C O 1
ATOM 6532 N N . LEU C 2 101 ? 73.312 114.122 22.723 1.00 87.04 99 LEU C N 1
ATOM 6533 C CA . LEU C 2 101 ? 73.164 113.291 21.535 1.00 85.40 99 LEU C CA 1
ATOM 6534 C C . LEU C 2 101 ? 72.422 114.036 20.429 1.00 86.07 99 LEU C C 1
ATOM 6535 O O . LEU C 2 101 ? 72.733 113.881 19.248 1.00 87.57 99 LEU C O 1
ATOM 6540 N N . THR C 2 102 ? 71.445 114.847 20.823 1.00 82.97 100 THR C N 1
ATOM 6541 C CA . THR C 2 102 ? 70.681 115.654 19.878 1.00 83.16 100 THR C CA 1
ATOM 6542 C C . THR C 2 102 ? 69.696 116.562 20.606 1.00 81.12 100 THR C C 1
ATOM 6543 O O . THR C 2 102 ? 69.579 116.518 21.833 1.00 76.10 100 THR C O 1
ATOM 6547 N N . HIS C 2 103 ? 68.989 117.384 19.839 1.00 83.76 101 HIS C N 1
ATOM 6548 C CA . HIS C 2 103 ? 68.013 118.316 20.389 1.00 83.54 101 HIS C CA 1
ATOM 6549 C C . HIS C 2 103 ? 66.708 118.282 19.598 1.00 79.02 101 HIS C C 1
ATOM 6550 O O . HIS C 2 103 ? 66.716 118.355 18.370 1.00 80.37 101 HIS C O 1
ATOM 6557 N N . PHE C 2 104 ? 65.589 118.173 20.309 1.00 80.69 102 PHE C N 1
ATOM 6558 C CA . PHE C 2 104 ? 64.274 118.156 19.673 1.00 76.35 102 PHE C CA 1
ATOM 6559 C C . PHE C 2 104 ? 63.431 119.367 20.054 1.00 72.08 102 PHE C C 1
ATOM 6560 O O . PHE C 2 104 ? 63.036 119.524 21.210 1.00 70.87 102 PHE C O 1
ATOM 6568 N N . ALA C 2 105 ? 63.155 120.220 19.074 1.00 70.49 103 ALA C N 1
ATOM 6569 C CA . ALA C 2 105 ? 62.325 121.395 19.302 1.00 67.59 103 ALA C CA 1
ATOM 6570 C C . ALA C 2 105 ? 60.853 121.011 19.404 1.00 65.26 103 ALA C C 1
ATOM 6571 O O . ALA C 2 105 ? 60.372 120.153 18.665 1.00 67.14 103 ALA C O 1
ATOM 6573 N N . LYS C 2 106 ? 60.147 121.646 20.333 1.00 62.88 104 LYS C N 1
ATOM 6574 C CA . LYS C 2 106 ? 58.712 121.444 20.487 1.00 62.12 104 LYS C CA 1
ATOM 6575 C C . LYS C 2 106 ? 57.949 122.392 19.564 1.00 60.41 104 LYS C C 1
ATOM 6576 O O . LYS C 2 106 ? 58.341 123.547 19.404 1.00 59.70 104 LYS C O 1
ATOM 6582 N N . PRO C 2 107 ? 56.861 121.906 18.943 1.00 60.81 105 PRO C N 1
ATOM 6583 C CA . PRO C 2 107 ? 56.364 120.531 19.059 1.00 63.71 105 PRO C CA 1
ATOM 6584 C C . PRO C 2 107 ? 57.203 119.574 18.225 1.00 69.00 105 PRO C C 1
ATOM 6585 O O . PRO C 2 107 ? 57.358 119.788 17.022 1.00 71.34 105 PRO C O 1
ATOM 6589 N N . PHE C 2 108 ? 57.730 118.529 18.853 1.00 69.51 106 PHE C N 1
ATOM 6590 C CA . PHE C 2 108 ? 58.561 117.568 18.144 1.00 70.53 106 PHE C CA 1
ATOM 6591 C C . PHE C 2 108 ? 57.714 116.567 17.377 1.00 72.18 106 PHE C C 1
ATOM 6592 O O . PHE C 2 108 ? 56.599 116.242 17.782 1.00 73.24 106 PHE C O 1
ATOM 6600 N N . ASP C 2 109 ? 58.248 116.087 16.261 1.00 68.33 107 ASP C N 1
ATOM 6601 C CA . ASP C 2 109 ? 57.575 115.065 15.481 1.00 70.15 107 ASP C CA 1
ATOM 6602 C C . ASP C 2 109 ? 57.758 113.709 16.148 1.00 69.81 107 ASP C C 1
ATOM 6603 O O . ASP C 2 109 ? 58.885 113.278 16.385 1.00 68.45 107 ASP C O 1
ATOM 6608 N N . ILE C 2 110 ? 56.648 113.041 16.445 1.00 72.27 108 ILE C N 1
ATOM 6609 C CA . ILE C 2 110 ? 56.679 111.772 17.166 1.00 75.29 108 ILE C CA 1
ATOM 6610 C C . ILE C 2 110 ? 57.553 110.716 16.493 1.00 77.90 108 ILE C C 1
ATOM 6611 O O . ILE C 2 110 ? 58.248 109.956 17.171 1.00 75.59 108 ILE C O 1
ATOM 6616 N N . ASP C 2 111 ? 57.524 110.675 15.165 1.00 80.79 109 ASP C N 1
ATOM 6617 C CA . ASP C 2 111 ? 58.332 109.723 14.407 1.00 85.31 109 ASP C CA 1
ATOM 6618 C C . ASP C 2 111 ? 59.824 110.029 14.513 1.00 83.63 109 ASP C C 1
ATOM 6619 O O . ASP C 2 111 ? 60.638 109.130 14.727 1.00 83.76 109 ASP C O 1
ATOM 6624 N N . GLU C 2 112 ? 60.178 111.302 14.362 1.00 82.62 110 GLU C N 1
ATOM 6625 C CA . GLU C 2 112 ? 61.574 111.718 14.417 1.00 83.02 110 GLU C CA 1
ATOM 6626 C C . GLU C 2 112 ? 62.219 111.339 15.746 1.00 81.29 110 GLU C C 1
ATOM 6627 O O . GLU C 2 112 ? 63.301 110.752 15.775 1.00 82.16 110 GLU C O 1
ATOM 6633 N N . ILE C 2 113 ? 61.549 111.677 16.844 1.00 78.49 111 ILE C N 1
ATOM 6634 C CA . ILE C 2 113 ? 62.090 111.423 18.174 1.00 76.23 111 ILE C CA 1
ATOM 6635 C C . ILE C 2 113 ? 62.077 109.934 18.497 1.00 78.23 111 ILE C C 1
ATOM 6636 O O . ILE C 2 113 ? 62.856 109.463 19.325 1.00 76.01 111 ILE C O 1
ATOM 6641 N N . ARG C 2 114 ? 61.195 109.195 17.831 1.00 81.38 112 ARG C N 1
ATOM 6642 C CA . ARG C 2 114 ? 61.103 107.753 18.026 1.00 83.31 112 ARG C CA 1
ATOM 6643 C C . ARG C 2 114 ? 62.238 107.036 17.300 1.00 82.67 112 ARG C C 1
ATOM 6644 O O . ARG C 2 114 ? 62.825 106.089 17.825 1.00 81.37 112 ARG C O 1
ATOM 6652 N N . ASP C 2 115 ? 62.550 107.497 16.092 1.00 82.53 113 ASP C N 1
ATOM 6653 C CA . ASP C 2 115 ? 63.666 106.946 15.335 1.00 84.10 113 ASP C CA 1
ATOM 6654 C C . ASP C 2 115 ? 64.996 107.296 15.996 1.00 82.08 113 ASP C C 1
ATOM 6655 O O . ASP C 2 115 ? 65.936 106.500 15.988 1.00 84.35 113 ASP C O 1
ATOM 6660 N N . ALA C 2 116 ? 65.067 108.493 16.569 1.00 96.98 114 ALA C N 1
ATOM 6661 C CA . ALA C 2 116 ? 66.280 108.952 17.236 1.00 97.29 114 ALA C CA 1
ATOM 6662 C C . ALA C 2 116 ? 66.577 108.124 18.481 1.00 99.00 114 ALA C C 1
ATOM 6663 O O . ALA C 2 116 ? 67.733 107.980 18.881 1.00 100.02 114 ALA C O 1
ATOM 6665 N N . VAL C 2 117 ? 65.527 107.581 19.089 1.00 98.43 115 VAL C N 1
ATOM 6666 C CA . VAL C 2 117 ? 65.676 106.778 20.297 1.00 97.43 115 VAL C CA 1
ATOM 6667 C C . VAL C 2 117 ? 66.346 105.440 20.004 1.00 96.80 115 VAL C C 1
ATOM 6668 O O . VAL C 2 117 ? 67.323 105.076 20.655 1.00 97.35 115 VAL C O 1
ATOM 6672 N N . LYS C 2 118 ? 65.823 104.718 19.017 1.00 95.99 116 LYS C N 1
ATOM 6673 C CA . LYS C 2 118 ? 66.378 103.420 18.644 1.00 95.85 116 LYS C CA 1
ATOM 6674 C C . LYS C 2 118 ? 67.821 103.564 18.174 1.00 94.76 116 LYS C C 1
ATOM 6675 O O . LYS C 2 118 ? 68.581 102.595 18.158 1.00 93.44 116 LYS C O 1
ATOM 6681 N N . LYS C 2 119 ? 68.190 104.784 17.797 1.00 95.84 117 LYS C N 1
ATOM 6682 C CA . LYS C 2 119 ? 69.524 105.067 17.279 1.00 97.98 117 LYS C CA 1
ATOM 6683 C C . LYS C 2 119 ? 70.572 105.133 18.390 1.00 99.93 117 LYS C C 1
ATOM 6684 O O . LYS C 2 119 ? 71.447 104.270 18.482 1.00 100.37 117 LYS C O 1
ATOM 6690 N N . TYR C 2 120 ? 70.475 106.158 19.230 1.00 100.05 118 TYR C N 1
ATOM 6691 C CA . TYR C 2 120 ? 71.455 106.382 20.288 1.00 100.93 118 TYR C CA 1
ATOM 6692 C C . TYR C 2 120 ? 71.312 105.395 21.441 1.00 101.21 118 TYR C C 1
ATOM 6693 O O . TYR C 2 120 ? 72.078 105.439 22.405 1.00 101.34 118 TYR C O 1
ATOM 6702 N N . LEU C 2 121 ? 70.333 104.505 21.339 1.00 100.80 119 LEU C N 1
ATOM 6703 C CA . LEU C 2 121 ? 70.053 103.567 22.415 1.00 101.01 119 LEU C CA 1
ATOM 6704 C C . LEU C 2 121 ? 71.077 102.439 22.455 1.00 102.60 119 LEU C C 1
ATOM 6705 O O . LEU C 2 121 ? 72.164 102.595 23.014 1.00 103.94 119 LEU C O 1
ATOM 6710 N N . GLU D 2 6 ? 30.509 59.690 17.138 1.00 90.70 4 GLU D N 1
ATOM 6711 C CA . GLU D 2 6 ? 31.033 61.045 17.019 1.00 89.90 4 GLU D CA 1
ATOM 6712 C C . GLU D 2 6 ? 29.899 62.057 16.862 1.00 90.75 4 GLU D C 1
ATOM 6713 O O . GLU D 2 6 ? 29.145 62.013 15.890 1.00 90.85 4 GLU D O 1
ATOM 6719 N N . LYS D 2 7 ? 29.785 62.969 17.823 1.00 91.46 5 LYS D N 1
ATOM 6720 C CA . LYS D 2 7 ? 28.688 63.933 17.840 1.00 89.93 5 LYS D CA 1
ATOM 6721 C C . LYS D 2 7 ? 29.184 65.367 17.663 1.00 86.45 5 LYS D C 1
ATOM 6722 O O . LYS D 2 7 ? 30.241 65.736 18.172 1.00 89.64 5 LYS D O 1
ATOM 6728 N N . ILE D 2 8 ? 28.411 66.170 16.940 1.00 81.29 6 ILE D N 1
ATOM 6729 C CA . ILE D 2 8 ? 28.784 67.552 16.660 1.00 77.91 6 ILE D CA 1
ATOM 6730 C C . ILE D 2 8 ? 27.659 68.523 17.014 1.00 74.15 6 ILE D C 1
ATOM 6731 O O . ILE D 2 8 ? 26.496 68.298 16.677 1.00 72.83 6 ILE D O 1
ATOM 6736 N N . LEU D 2 9 ? 28.015 69.603 17.702 1.00 72.26 7 LEU D N 1
ATOM 6737 C CA . LEU D 2 9 ? 27.055 70.637 18.059 1.00 67.35 7 LEU D CA 1
ATOM 6738 C C . LEU D 2 9 ? 27.207 71.838 17.138 1.00 66.53 7 LEU D C 1
ATOM 6739 O O . LEU D 2 9 ? 28.296 72.395 17.002 1.00 67.16 7 LEU D O 1
ATOM 6744 N N . ILE D 2 10 ? 26.106 72.227 16.508 1.00 63.81 8 ILE D N 1
ATOM 6745 C CA . ILE D 2 10 ? 26.094 73.369 15.605 1.00 60.68 8 ILE D CA 1
ATOM 6746 C C . ILE D 2 10 ? 25.317 74.518 16.230 1.00 58.09 8 ILE D C 1
ATOM 6747 O O . ILE D 2 10 ? 24.106 74.422 16.429 1.00 61.00 8 ILE D O 1
ATOM 6752 N N . VAL D 2 11 ? 26.021 75.600 16.544 1.00 53.52 9 VAL D N 1
ATOM 6753 C CA . VAL D 2 11 ? 25.405 76.757 17.182 1.00 52.01 9 VAL D CA 1
ATOM 6754 C C . VAL D 2 11 ? 25.416 77.956 16.243 1.00 52.94 9 VAL D C 1
ATOM 6755 O O . VAL D 2 11 ? 26.469 78.536 15.982 1.00 49.77 9 VAL D O 1
ATOM 6759 N N . ASP D 2 12 ? 24.240 78.319 15.739 1.00 55.20 10 ASP D N 1
ATOM 6760 C CA . ASP D 2 12 ? 24.106 79.454 14.829 1.00 59.40 10 ASP D CA 1
ATOM 6761 C C . ASP D 2 12 ? 22.676 79.993 14.839 1.00 55.25 10 ASP D C 1
ATOM 6762 O O . ASP D 2 12 ? 21.717 79.226 14.865 1.00 56.28 10 ASP D O 1
ATOM 6767 N N . ASP D 2 13 ? 22.544 81.316 14.819 1.00 56.85 11 ASP D N 1
ATOM 6768 C CA . ASP D 2 13 ? 21.241 81.965 14.905 1.00 59.70 11 ASP D CA 1
ATOM 6769 C C . ASP D 2 13 ? 20.471 81.914 13.588 1.00 70.73 11 ASP D C 1
ATOM 6770 O O . ASP D 2 13 ? 19.253 82.110 13.561 1.00 73.49 11 ASP D O 1
ATOM 6775 N N . GLN D 2 14 ? 21.182 81.643 12.499 1.00 73.12 12 GLN D N 1
ATOM 6776 C CA . GLN D 2 14 ? 20.580 81.661 11.169 1.00 77.83 12 GLN D CA 1
ATOM 6777 C C . GLN D 2 14 ? 20.202 80.270 10.664 1.00 79.41 12 GLN D C 1
ATOM 6778 O O . GLN D 2 14 ? 21.036 79.367 10.599 1.00 76.12 12 GLN D O 1
ATOM 6784 N N . TYR D 2 15 ? 18.930 80.118 10.311 1.00 77.75 13 TYR D N 1
ATOM 6785 C CA . TYR D 2 15 ? 18.378 78.845 9.862 1.00 80.05 13 TYR D CA 1
ATOM 6786 C C . TYR D 2 15 ? 19.187 78.229 8.724 1.00 83.38 13 TYR D C 1
ATOM 6787 O O . TYR D 2 15 ? 19.502 77.041 8.747 1.00 83.85 13 TYR D O 1
ATOM 6796 N N . GLY D 2 16 ? 19.526 79.047 7.735 1.00 57.54 14 GLY D N 1
ATOM 6797 C CA . GLY D 2 16 ? 20.271 78.588 6.577 1.00 58.83 14 GLY D CA 1
ATOM 6798 C C . GLY D 2 16 ? 21.562 77.853 6.892 1.00 61.72 14 GLY D C 1
ATOM 6799 O O . GLY D 2 16 ? 21.821 76.794 6.326 1.00 64.52 14 GLY D O 1
ATOM 6800 N N . ILE D 2 17 ? 22.377 78.415 7.782 1.00 61.84 15 ILE D N 1
ATOM 6801 C CA . ILE D 2 17 ? 23.647 77.793 8.160 1.00 66.76 15 ILE D CA 1
ATOM 6802 C C . ILE D 2 17 ? 23.412 76.522 8.971 1.00 63.70 15 ILE D C 1
ATOM 6803 O O . ILE D 2 17 ? 24.102 75.515 8.796 1.00 63.13 15 ILE D O 1
ATOM 6808 N N . ARG D 2 18 ? 22.427 76.583 9.860 1.00 62.05 16 ARG D N 1
ATOM 6809 C CA . ARG D 2 18 ? 22.063 75.451 10.700 1.00 60.61 16 ARG D CA 1
ATOM 6810 C C . ARG D 2 18 ? 21.767 74.204 9.872 1.00 56.93 16 ARG D C 1
ATOM 6811 O O . ARG D 2 18 ? 22.356 73.149 10.102 1.00 53.34 16 ARG D O 1
ATOM 6819 N N . ILE D 2 19 ? 20.852 74.327 8.912 1.00 53.64 17 ILE D N 1
ATOM 6820 C CA . ILE D 2 19 ? 20.459 73.184 8.095 1.00 53.15 17 ILE D CA 1
ATOM 6821 C C . ILE D 2 19 ? 21.595 72.765 7.179 1.00 57.23 17 ILE D C 1
ATOM 6822 O O . ILE D 2 19 ? 21.747 71.584 6.866 1.00 58.69 17 ILE D O 1
ATOM 6827 N N . LEU D 2 20 ? 22.387 73.742 6.747 1.00 60.01 18 LEU D N 1
ATOM 6828 C CA . LEU D 2 20 ? 23.537 73.476 5.892 1.00 66.81 18 LEU D CA 1
ATOM 6829 C C . LEU D 2 20 ? 24.503 72.512 6.567 1.00 66.72 18 LEU D C 1
ATOM 6830 O O . LEU D 2 20 ? 24.762 71.416 6.067 1.00 64.65 18 LEU D O 1
ATOM 6835 N N . LEU D 2 21 ? 25.032 72.935 7.710 1.00 68.57 19 LEU D N 1
ATOM 6836 C CA . LEU D 2 21 ? 26.005 72.148 8.453 1.00 68.09 19 LEU D CA 1
ATOM 6837 C C . LEU D 2 21 ? 25.379 70.879 9.021 1.00 65.41 19 LEU D C 1
ATOM 6838 O O . LEU D 2 21 ? 26.081 69.921 9.347 1.00 63.73 19 LEU D O 1
ATOM 6843 N N . ASN D 2 22 ? 24.057 70.877 9.143 1.00 62.95 20 ASN D N 1
ATOM 6844 C CA . ASN D 2 22 ? 23.348 69.703 9.632 1.00 62.25 20 ASN D CA 1
ATOM 6845 C C . ASN D 2 22 ? 23.388 68.565 8.618 1.00 61.30 20 ASN D C 1
ATOM 6846 O O . ASN D 2 22 ? 23.748 67.435 8.949 1.00 61.99 20 ASN D O 1
ATOM 6851 N N . GLU D 2 23 ? 23.025 68.872 7.378 1.00 89.78 21 GLU D N 1
ATOM 6852 C CA . GLU D 2 23 ? 23.000 67.868 6.321 1.00 87.02 21 GLU D CA 1
ATOM 6853 C C . GLU D 2 23 ? 24.407 67.447 5.906 1.00 83.16 21 GLU D C 1
ATOM 6854 O O . GLU D 2 23 ? 24.650 66.280 5.604 1.00 78.08 21 GLU D O 1
ATOM 6860 N N . VAL D 2 24 ? 25.329 68.404 5.895 1.00 80.94 22 VAL D N 1
ATOM 6861 C CA . VAL D 2 24 ? 26.717 68.131 5.540 1.00 81.50 22 VAL D CA 1
ATOM 6862 C C . VAL D 2 24 ? 27.336 67.061 6.435 1.00 82.14 22 VAL D C 1
ATOM 6863 O O . VAL D 2 24 ? 28.001 66.146 5.949 1.00 82.41 22 VAL D O 1
ATOM 6867 N N . PHE D 2 25 ? 27.120 67.180 7.740 1.00 83.18 23 PHE D N 1
ATOM 6868 C CA . PHE D 2 25 ? 27.689 66.226 8.687 1.00 86.20 23 PHE D CA 1
ATOM 6869 C C . PHE D 2 25 ? 26.776 65.024 8.928 1.00 89.14 23 PHE D C 1
ATOM 6870 O O . PHE D 2 25 ? 27.174 64.050 9.569 1.00 88.48 23 PHE D O 1
ATOM 6878 N N . ASN D 2 26 ? 25.555 65.097 8.411 1.00 90.90 24 ASN D N 1
ATOM 6879 C CA . ASN D 2 26 ? 24.646 63.960 8.463 1.00 94.57 24 ASN D CA 1
ATOM 6880 C C . ASN D 2 26 ? 25.089 62.864 7.502 1.00 96.59 24 ASN D C 1
ATOM 6881 O O . ASN D 2 26 ? 25.333 61.728 7.912 1.00 97.85 24 ASN D O 1
ATOM 6886 N N . LYS D 2 27 ? 25.197 63.215 6.224 1.00 96.53 25 LYS D N 1
ATOM 6887 C CA . LYS D 2 27 ? 25.650 62.278 5.202 1.00 98.76 25 LYS D CA 1
ATOM 6888 C C . LYS D 2 27 ? 27.068 61.810 5.501 1.00 97.65 25 LYS D C 1
ATOM 6889 O O . LYS D 2 27 ? 27.471 60.717 5.103 1.00 98.42 25 LYS D O 1
ATOM 6895 N N . GLU D 2 28 ? 27.817 62.649 6.208 1.00 101.83 26 GLU D N 1
ATOM 6896 C CA . GLU D 2 28 ? 29.209 62.366 6.528 1.00 101.16 26 GLU D CA 1
ATOM 6897 C C . GLU D 2 28 ? 29.315 61.237 7.548 1.00 100.23 26 GLU D C 1
ATOM 6898 O O . GLU D 2 28 ? 30.370 60.623 7.700 1.00 102.23 26 GLU D O 1
ATOM 6904 N N . GLY D 2 29 ? 28.216 60.967 8.246 1.00 97.10 27 GLY D N 1
ATOM 6905 C CA . GLY D 2 29 ? 28.175 59.884 9.212 1.00 96.37 27 GLY D CA 1
ATOM 6906 C C . GLY D 2 29 ? 28.113 60.359 10.651 1.00 92.99 27 GLY D C 1
ATOM 6907 O O . GLY D 2 29 ? 27.859 59.573 11.566 1.00 89.57 27 GLY D O 1
ATOM 6908 N N . TYR D 2 30 ? 28.347 61.652 10.852 1.00 91.52 28 TYR D N 1
ATOM 6909 C CA . TYR D 2 30 ? 28.323 62.230 12.189 1.00 89.55 28 TYR D CA 1
ATOM 6910 C C . TYR D 2 30 ? 26.901 62.344 12.726 1.00 88.30 28 TYR D C 1
ATOM 6911 O O . TYR D 2 30 ? 25.933 62.337 11.965 1.00 86.34 28 TYR D O 1
ATOM 6920 N N . GLN D 2 31 ? 26.784 62.449 14.045 1.00 89.11 29 GLN D N 1
ATOM 6921 C CA . GLN D 2 31 ? 25.499 62.702 14.679 1.00 90.08 29 GLN D CA 1
ATOM 6922 C C . GLN D 2 31 ? 25.436 64.177 15.054 1.00 84.01 29 GLN D C 1
ATOM 6923 O O . GLN D 2 31 ? 26.276 64.663 15.807 1.00 83.17 29 GLN D O 1
ATOM 6929 N N . THR D 2 32 ? 24.443 64.889 14.530 1.00 79.79 30 THR D N 1
ATOM 6930 C CA . THR D 2 32 ? 24.411 66.345 14.653 1.00 75.84 30 THR D CA 1
ATOM 6931 C C . THR D 2 32 ? 23.371 66.876 15.638 1.00 74.02 30 THR D C 1
ATOM 6932 O O . THR D 2 32 ? 22.300 66.294 15.809 1.00 75.45 30 THR D O 1
ATOM 6936 N N . PHE D 2 33 ? 23.704 67.990 16.283 1.00 68.03 31 PHE D N 1
ATOM 6937 C CA . PHE D 2 33 ? 22.772 68.690 17.160 1.00 68.65 31 PHE D CA 1
ATOM 6938 C C . PHE D 2 33 ? 22.765 70.177 16.830 1.00 67.88 31 PHE D C 1
ATOM 6939 O O . PHE D 2 33 ? 23.784 70.735 16.423 1.00 67.00 31 PHE D O 1
ATOM 6947 N N . GLN D 2 34 ? 21.614 70.817 17.003 1.00 68.67 32 GLN D N 1
ATOM 6948 C CA . GLN D 2 34 ? 21.449 72.200 16.573 1.00 64.41 32 GLN D CA 1
ATOM 6949 C C . GLN D 2 34 ? 21.000 73.119 17.700 1.00 60.07 32 GLN D C 1
ATOM 6950 O O . GLN D 2 34 ? 20.138 72.764 18.504 1.00 56.07 32 GLN D O 1
ATOM 6956 N N . ALA D 2 35 ? 21.587 74.311 17.738 1.00 57.11 33 ALA D N 1
ATOM 6957 C CA . ALA D 2 35 ? 21.226 75.323 18.723 1.00 55.60 33 ALA D CA 1
ATOM 6958 C C . ALA D 2 35 ? 21.152 76.698 18.067 1.00 54.37 33 ALA D C 1
ATOM 6959 O O . ALA D 2 35 ? 22.025 77.063 17.279 1.00 54.48 33 ALA D O 1
ATOM 6961 N N . ALA D 2 36 ? 20.112 77.458 18.400 1.00 53.97 34 ALA D N 1
ATOM 6962 C CA . ALA D 2 36 ? 19.896 78.773 17.800 1.00 53.90 34 ALA D CA 1
ATOM 6963 C C . ALA D 2 36 ? 20.565 79.897 18.592 1.00 57.21 34 ALA D C 1
ATOM 6964 O O . ALA D 2 36 ? 20.909 80.936 18.031 1.00 55.42 34 ALA D O 1
ATOM 6966 N N . ASN D 2 37 ? 20.740 79.685 19.893 1.00 60.46 35 ASN D N 1
ATOM 6967 C CA . ASN D 2 37 ? 21.383 80.674 20.755 1.00 58.82 35 ASN D CA 1
ATOM 6968 C C . ASN D 2 37 ? 22.324 80.028 21.774 1.00 64.44 35 ASN D C 1
ATOM 6969 O O . ASN D 2 37 ? 22.547 78.820 21.743 1.00 69.58 35 ASN D O 1
ATOM 6974 N N . GLY D 2 38 ? 22.866 80.836 22.680 1.00 62.55 36 GLY D N 1
ATOM 6975 C CA . GLY D 2 38 ? 23.858 80.362 23.628 1.00 61.01 36 GLY D CA 1
ATOM 6976 C C . GLY D 2 38 ? 23.339 79.419 24.699 1.00 60.53 36 GLY D C 1
ATOM 6977 O O . GLY D 2 38 ? 24.017 78.464 25.076 1.00 60.99 36 GLY D O 1
ATOM 6978 N N . LEU D 2 39 ? 22.138 79.687 25.198 1.00 48.55 37 LEU D N 1
ATOM 6979 C CA . LEU D 2 39 ? 21.577 78.890 26.283 1.00 51.29 37 LEU D CA 1
ATOM 6980 C C . LEU D 2 39 ? 21.114 77.511 25.808 1.00 54.69 37 LEU D C 1
ATOM 6981 O O . LEU D 2 39 ? 21.139 76.542 26.567 1.00 58.96 37 LEU D O 1
ATOM 6986 N N . GLN D 2 40 ? 20.696 77.427 24.549 1.00 50.87 38 GLN D N 1
ATOM 6987 C CA . GLN D 2 40 ? 20.287 76.155 23.969 1.00 49.08 38 GLN D CA 1
ATOM 6988 C C . GLN D 2 40 ? 21.496 75.271 23.706 1.00 47.16 38 GLN D C 1
ATOM 6989 O O . GLN D 2 40 ? 21.415 74.047 23.815 1.00 48.80 38 GLN D O 1
ATOM 6995 N N . ALA D 2 41 ? 22.613 75.896 23.350 1.00 42.01 39 ALA D N 1
ATOM 6996 C CA . ALA D 2 41 ? 23.853 75.166 23.122 1.00 49.36 39 ALA D CA 1
ATOM 6997 C C . ALA D 2 41 ? 24.303 74.451 24.394 1.00 58.55 39 ALA D C 1
ATOM 6998 O O . ALA D 2 41 ? 24.649 73.271 24.367 1.00 62.51 39 ALA D O 1
ATOM 7000 N N . LEU D 2 42 ? 24.291 75.177 25.507 1.00 60.04 40 LEU D N 1
ATOM 7001 C CA . LEU D 2 42 ? 24.702 74.623 26.791 1.00 65.22 40 LEU D CA 1
ATOM 7002 C C . LEU D 2 42 ? 23.838 73.432 27.179 1.00 65.45 40 LEU D C 1
ATOM 7003 O O . LEU D 2 42 ? 24.339 72.419 27.668 1.00 65.77 40 LEU D O 1
ATOM 7008 N N . ASP D 2 43 ? 22.534 73.564 26.964 1.00 63.01 41 ASP D N 1
ATOM 7009 C CA . ASP D 2 43 ? 21.604 72.486 27.264 1.00 63.04 41 ASP D CA 1
ATOM 7010 C C . ASP D 2 43 ? 22.024 71.204 26.562 1.00 60.21 41 ASP D C 1
ATOM 7011 O O . ASP D 2 43 ? 21.876 70.115 27.107 1.00 57.98 41 ASP D O 1
ATOM 7016 N N . ILE D 2 44 ? 22.543 71.339 25.347 1.00 58.49 42 ILE D N 1
ATOM 7017 C CA . ILE D 2 44 ? 22.956 70.177 24.572 1.00 59.81 42 ILE D CA 1
ATOM 7018 C C . ILE D 2 44 ? 24.303 69.647 25.049 1.00 64.80 42 ILE D C 1
ATOM 7019 O O . ILE D 2 44 ? 24.501 68.436 25.148 1.00 68.45 42 ILE D O 1
ATOM 7024 N N . VAL D 2 45 ? 25.227 70.555 25.348 1.00 63.42 43 VAL D N 1
ATOM 7025 C CA . VAL D 2 45 ? 26.529 70.153 25.863 1.00 65.32 43 VAL D CA 1
ATOM 7026 C C . VAL D 2 45 ? 26.360 69.336 27.139 1.00 67.15 43 VAL D C 1
ATOM 7027 O O . VAL D 2 45 ? 26.957 68.274 27.288 1.00 71.31 43 VAL D O 1
ATOM 7031 N N . THR D 2 46 ? 25.534 69.835 28.051 1.00 65.57 44 THR D N 1
ATOM 7032 C CA . THR D 2 46 ? 25.264 69.142 29.305 1.00 70.74 44 THR D CA 1
ATOM 7033 C C . THR D 2 46 ? 24.630 67.771 29.073 1.00 74.68 44 THR D C 1
ATOM 7034 O O . THR D 2 46 ? 25.019 66.784 29.698 1.00 79.80 44 THR D O 1
ATOM 7038 N N . LYS D 2 47 ? 23.657 67.713 28.168 1.00 79.45 45 LYS D N 1
ATOM 7039 C CA . LYS D 2 47 ? 22.912 66.482 27.918 1.00 79.84 45 LYS D CA 1
ATOM 7040 C C . LYS D 2 47 ? 23.664 65.475 27.047 1.00 81.85 45 LYS D C 1
ATOM 7041 O O . LYS D 2 47 ? 23.704 64.284 27.357 1.00 84.14 45 LYS D O 1
ATOM 7047 N N . GLU D 2 48 ? 24.255 65.956 25.957 1.00 81.85 46 GLU D N 1
ATOM 7048 C CA . GLU D 2 48 ? 24.867 65.073 24.967 1.00 83.00 46 GLU D CA 1
ATOM 7049 C C . GLU D 2 48 ? 26.388 64.988 25.083 1.00 85.93 46 GLU D C 1
ATOM 7050 O O . GLU D 2 48 ? 26.993 64.017 24.630 1.00 87.87 46 GLU D O 1
ATOM 7056 N N . ARG D 2 49 ? 27.001 66.002 25.686 1.00 86.16 47 ARG D N 1
ATOM 7057 C CA . ARG D 2 49 ? 28.457 66.059 25.796 1.00 86.29 47 ARG D CA 1
ATOM 7058 C C . ARG D 2 49 ? 29.104 65.851 24.429 1.00 87.33 47 ARG D C 1
ATOM 7059 O O . ARG D 2 49 ? 29.812 64.868 24.216 1.00 90.11 47 ARG D O 1
ATOM 7067 N N . PRO D 2 50 ? 28.859 66.783 23.496 1.00 86.58 48 PRO D N 1
ATOM 7068 C CA . PRO D 2 50 ? 29.325 66.674 22.108 1.00 86.88 48 PRO D CA 1
ATOM 7069 C C . PRO D 2 50 ? 30.842 66.564 22.019 1.00 85.57 48 PRO D C 1
ATOM 7070 O O . PRO D 2 50 ? 31.542 67.026 22.920 1.00 82.80 48 PRO D O 1
ATOM 7074 N N . ASP D 2 51 ? 31.338 65.964 20.940 1.00 86.00 49 ASP D N 1
ATOM 7075 C CA . ASP D 2 51 ? 32.774 65.806 20.744 1.00 87.07 49 ASP D CA 1
ATOM 7076 C C . ASP D 2 51 ? 33.384 67.072 20.159 1.00 85.31 49 ASP D C 1
ATOM 7077 O O . ASP D 2 51 ? 34.525 67.421 20.465 1.00 81.30 49 ASP D O 1
ATOM 7082 N N . LEU D 2 52 ? 32.616 67.755 19.316 1.00 60.21 50 LEU D N 1
ATOM 7083 C CA . LEU D 2 52 ? 33.072 68.990 18.689 1.00 61.83 50 LEU D CA 1
ATOM 7084 C C . LEU D 2 52 ? 31.946 70.011 18.625 1.00 60.19 50 LEU D C 1
ATOM 7085 O O . LEU D 2 52 ? 30.775 69.649 18.496 1.00 55.61 50 LEU D O 1
ATOM 7090 N N . VAL D 2 53 ? 32.305 71.287 18.715 1.00 59.54 51 VAL D N 1
ATOM 7091 C CA . VAL D 2 53 ? 31.320 72.358 18.664 1.00 57.82 51 VAL D CA 1
ATOM 7092 C C . VAL D 2 53 ? 31.661 73.393 17.599 1.00 58.65 51 VAL D C 1
ATOM 7093 O O . VAL D 2 53 ? 32.807 73.830 17.484 1.00 57.92 51 VAL D O 1
ATOM 7097 N N . LEU D 2 54 ? 30.657 73.770 16.814 1.00 57.44 52 LEU D N 1
ATOM 7098 C CA . LEU D 2 54 ? 30.785 74.871 15.870 1.00 57.39 52 LEU D CA 1
ATOM 7099 C C . LEU D 2 54 ? 30.001 76.057 16.412 1.00 58.43 52 LEU D C 1
ATOM 7100 O O . LEU D 2 54 ? 28.773 76.023 16.472 1.00 59.16 52 LEU D O 1
ATOM 7105 N N . LEU D 2 55 ? 30.718 77.103 16.811 1.00 60.81 53 LEU D N 1
ATOM 7106 C CA . LEU D 2 55 ? 30.110 78.217 17.527 1.00 63.76 53 LEU D CA 1
ATOM 7107 C C . LEU D 2 55 ? 30.189 79.529 16.749 1.00 63.47 53 LEU D C 1
ATOM 7108 O O . LEU D 2 55 ? 31.268 80.094 16.577 1.00 63.40 53 LEU D O 1
ATOM 7113 N N . ASP D 2 56 ? 29.038 80.002 16.281 1.00 66.69 54 ASP D N 1
ATOM 7114 C CA . ASP D 2 56 ? 28.944 81.285 15.589 1.00 69.28 54 ASP D CA 1
ATOM 7115 C C . ASP D 2 56 ? 29.254 82.407 16.572 1.00 70.37 54 ASP D C 1
ATOM 7116 O O . ASP D 2 56 ? 28.682 82.462 17.659 1.00 69.88 54 ASP D O 1
ATOM 7121 N N . MET D 2 57 ? 30.164 83.297 16.192 1.00 83.04 55 MET D N 1
ATOM 7122 C CA . MET D 2 57 ? 30.596 84.364 17.089 1.00 85.16 55 MET D CA 1
ATOM 7123 C C . MET D 2 57 ? 29.577 85.492 17.199 1.00 81.80 55 MET D C 1
ATOM 7124 O O . MET D 2 57 ? 29.365 86.036 18.282 1.00 82.04 55 MET D O 1
ATOM 7129 N N . LYS D 2 58 ? 28.946 85.845 16.084 1.00 79.94 56 LYS D N 1
ATOM 7130 C CA . LYS D 2 58 ? 27.943 86.906 16.100 1.00 79.41 56 LYS D CA 1
ATOM 7131 C C . LYS D 2 58 ? 26.522 86.355 16.220 1.00 72.10 56 LYS D C 1
ATOM 7132 O O . LYS D 2 58 ? 25.944 85.863 15.252 1.00 70.23 56 LYS D O 1
ATOM 7138 N N . ILE D 2 59 ? 25.974 86.437 17.428 1.00 69.94 57 ILE D N 1
ATOM 7139 C CA . ILE D 2 59 ? 24.604 86.020 17.697 1.00 66.39 57 ILE D CA 1
ATOM 7140 C C . ILE D 2 59 ? 23.912 87.079 18.546 1.00 68.21 57 ILE D C 1
ATOM 7141 O O . ILE D 2 59 ? 24.419 87.466 19.596 1.00 74.39 57 ILE D O 1
ATOM 7146 N N . PRO D 2 60 ? 22.748 87.558 18.084 1.00 65.06 58 PRO D N 1
ATOM 7147 C CA . PRO D 2 60 ? 22.017 88.642 18.749 1.00 63.99 58 PRO D CA 1
ATOM 7148 C C . PRO D 2 60 ? 21.866 88.419 20.250 1.00 65.21 58 PRO D C 1
ATOM 7149 O O . PRO D 2 60 ? 21.596 87.300 20.688 1.00 63.70 58 PRO D O 1
ATOM 7153 N N . GLY D 2 61 ? 22.050 89.485 21.024 1.00 66.08 59 GLY D N 1
ATOM 7154 C CA . GLY D 2 61 ? 21.838 89.444 22.458 1.00 65.22 59 GLY D CA 1
ATOM 7155 C C . GLY D 2 61 ? 22.986 88.841 23.240 1.00 67.36 59 GLY D C 1
ATOM 7156 O O . GLY D 2 61 ? 23.297 89.289 24.342 1.00 70.27 59 GLY D O 1
ATOM 7157 N N . MET D 2 62 ? 23.619 87.821 22.673 1.00 65.75 60 MET D N 1
ATOM 7158 C CA . MET D 2 62 ? 24.677 87.110 23.373 1.00 71.90 60 MET D CA 1
ATOM 7159 C C . MET D 2 62 ? 25.652 86.491 22.383 1.00 74.66 60 MET D C 1
ATOM 7160 O O . MET D 2 62 ? 25.428 85.388 21.882 1.00 74.06 60 MET D O 1
ATOM 7165 N N . ASP D 2 63 ? 26.731 87.212 22.097 1.00 101.94 61 ASP D N 1
ATOM 7166 C CA . ASP D 2 63 ? 27.729 86.741 21.146 1.00 101.08 61 ASP D CA 1
ATOM 7167 C C . ASP D 2 63 ? 28.507 85.548 21.696 1.00 103.55 61 ASP D C 1
ATOM 7168 O O . ASP D 2 63 ? 28.600 85.361 22.910 1.00 107.01 61 ASP D O 1
ATOM 7173 N N . GLY D 2 64 ? 29.060 84.745 20.791 1.00 100.91 62 GLY D N 1
ATOM 7174 C CA . GLY D 2 64 ? 29.779 83.539 21.160 1.00 98.53 62 GLY D CA 1
ATOM 7175 C C . GLY D 2 64 ? 30.917 83.763 22.138 1.00 98.90 62 GLY D C 1
ATOM 7176 O O . GLY D 2 64 ? 31.270 82.866 22.902 1.00 97.74 62 GLY D O 1
ATOM 7177 N N . ILE D 2 65 ? 31.494 84.959 22.115 1.00 101.56 63 ILE D N 1
ATOM 7178 C CA . ILE D 2 65 ? 32.595 85.292 23.014 1.00 104.86 63 ILE D CA 1
ATOM 7179 C C . ILE D 2 65 ? 32.258 84.904 24.453 1.00 106.35 63 ILE D C 1
ATOM 7180 O O . ILE D 2 65 ? 33.079 84.319 25.161 1.00 104.54 63 ILE D O 1
ATOM 7185 N N . GLU D 2 66 ? 31.040 85.230 24.873 1.00 109.59 64 GLU D N 1
ATOM 7186 C CA . GLU D 2 66 ? 30.587 84.935 26.227 1.00 112.23 64 GLU D CA 1
ATOM 7187 C C . GLU D 2 66 ? 30.152 83.476 26.354 1.00 109.18 64 GLU D C 1
ATOM 7188 O O . GLU D 2 66 ? 30.308 82.858 27.410 1.00 108.81 64 GLU D O 1
ATOM 7194 N N . ILE D 2 67 ? 29.610 82.931 25.269 1.00 105.39 65 ILE D N 1
ATOM 7195 C CA . ILE D 2 67 ? 29.117 81.556 25.253 1.00 100.92 65 ILE D CA 1
ATOM 7196 C C . ILE D 2 67 ? 30.231 80.546 25.526 1.00 96.80 65 ILE D C 1
ATOM 7197 O O . ILE D 2 67 ? 30.076 79.645 26.351 1.00 94.75 65 ILE D O 1
ATOM 7202 N N . LEU D 2 68 ? 31.353 80.705 24.829 1.00 94.99 66 LEU D N 1
ATOM 7203 C CA . LEU D 2 68 ? 32.495 79.810 24.986 1.00 91.78 66 LEU D CA 1
ATOM 7204 C C . LEU D 2 68 ? 32.999 79.800 26.424 1.00 96.65 66 LEU D C 1
ATOM 7205 O O . LEU D 2 68 ? 33.429 78.765 26.937 1.00 96.11 66 LEU D O 1
ATOM 7210 N N . LYS D 2 69 ? 32.946 80.961 27.069 1.00 121.72 67 LYS D N 1
ATOM 7211 C CA . LYS D 2 69 ? 33.385 81.089 28.451 1.00 127.77 67 LYS D CA 1
ATOM 7212 C C . LYS D 2 69 ? 32.670 80.088 29.355 1.00 128.39 67 LYS D C 1
ATOM 7213 O O . LYS D 2 69 ? 33.311 79.319 30.073 1.00 129.29 67 LYS D O 1
ATOM 7219 N N . ARG D 2 70 ? 31.341 80.099 29.310 1.00 126.53 68 ARG D N 1
ATOM 7220 C CA . ARG D 2 70 ? 30.537 79.213 30.146 1.00 126.91 68 ARG D CA 1
ATOM 7221 C C . ARG D 2 70 ? 30.594 77.772 29.653 1.00 122.56 68 ARG D C 1
ATOM 7222 O O . ARG D 2 70 ? 30.452 76.830 30.432 1.00 123.16 68 ARG D O 1
ATOM 7230 N N . MET D 2 71 ? 30.807 77.609 28.353 1.00 119.09 69 MET D N 1
ATOM 7231 C CA . MET D 2 71 ? 30.837 76.287 27.745 1.00 116.22 69 MET D CA 1
ATOM 7232 C C . MET D 2 71 ? 32.079 75.514 28.181 1.00 116.53 69 MET D C 1
ATOM 7233 O O . MET D 2 71 ? 32.173 74.303 27.978 1.00 116.44 69 MET D O 1
ATOM 7238 N N . LYS D 2 72 ? 33.027 76.221 28.787 1.00 116.60 70 LYS D N 1
ATOM 7239 C CA . LYS D 2 72 ? 34.268 75.604 29.247 1.00 117.21 70 LYS D CA 1
ATOM 7240 C C . LYS D 2 72 ? 34.108 74.935 30.611 1.00 117.98 70 LYS D C 1
ATOM 7241 O O . LYS D 2 72 ? 34.707 73.891 30.874 1.00 117.28 70 LYS D O 1
ATOM 7247 N N . VAL D 2 73 ? 33.298 75.539 31.475 1.00 118.61 71 VAL D N 1
ATOM 7248 C CA . VAL D 2 73 ? 33.056 75.001 32.810 1.00 119.72 71 VAL D CA 1
ATOM 7249 C C . VAL D 2 73 ? 32.446 73.601 32.757 1.00 120.13 71 VAL D C 1
ATOM 7250 O O . VAL D 2 73 ? 32.851 72.712 33.507 1.00 121.37 71 VAL D O 1
ATOM 7254 N N . ILE D 2 74 ? 31.473 73.411 31.869 1.00 115.51 72 ILE D N 1
ATOM 7255 C CA . ILE D 2 74 ? 30.796 72.124 31.730 1.00 111.70 72 ILE D CA 1
ATOM 7256 C C . ILE D 2 74 ? 31.768 71.017 31.324 1.00 111.22 72 ILE D C 1
ATOM 7257 O O . ILE D 2 74 ? 31.651 69.878 31.778 1.00 108.20 72 ILE D O 1
ATOM 7262 N N . ASP D 2 75 ? 32.726 71.360 30.468 1.00 114.14 73 ASP D N 1
ATOM 7263 C CA . ASP D 2 75 ? 33.711 70.393 29.992 1.00 116.78 73 ASP D CA 1
ATOM 7264 C C . ASP D 2 75 ? 35.011 71.080 29.569 1.00 119.68 73 ASP D C 1
ATOM 7265 O O . ASP D 2 75 ? 34.999 71.992 28.740 1.00 119.88 73 ASP D O 1
ATOM 7270 N N . GLU D 2 76 ? 36.126 70.639 30.146 1.00 120.27 74 GLU D N 1
ATOM 7271 C CA . GLU D 2 76 ? 37.436 71.196 29.817 1.00 123.57 74 GLU D CA 1
ATOM 7272 C C . GLU D 2 76 ? 37.976 70.576 28.532 1.00 124.98 74 GLU D C 1
ATOM 7273 O O . GLU D 2 76 ? 38.762 71.195 27.812 1.00 125.03 74 GLU D O 1
ATOM 7279 N N . ASN D 2 77 ? 37.547 69.350 28.251 1.00 124.10 75 ASN D N 1
ATOM 7280 C CA . ASN D 2 77 ? 37.984 68.640 27.056 1.00 127.13 75 ASN D CA 1
ATOM 7281 C C . ASN D 2 77 ? 37.266 69.122 25.801 1.00 128.87 75 ASN D C 1
ATOM 7282 O O . ASN D 2 77 ? 37.739 68.903 24.686 1.00 130.64 75 ASN D O 1
ATOM 7287 N N . ILE D 2 78 ? 36.122 69.774 25.991 1.00 128.49 76 ILE D N 1
ATOM 7288 C CA . ILE D 2 78 ? 35.297 70.221 24.873 1.00 128.47 76 ILE D CA 1
ATOM 7289 C C . ILE D 2 78 ? 36.137 70.885 23.786 1.00 132.26 76 ILE D C 1
ATOM 7290 O O . ILE D 2 78 ? 37.008 71.707 24.073 1.00 134.17 76 ILE D O 1
ATOM 7295 N N . ARG D 2 79 ? 35.877 70.513 22.538 1.00 81.53 77 ARG D N 1
ATOM 7296 C CA . ARG D 2 79 ? 36.616 71.065 21.412 1.00 83.77 77 ARG D CA 1
ATOM 7297 C C . ARG D 2 79 ? 35.734 72.041 20.643 1.00 80.29 77 ARG D C 1
ATOM 7298 O O . ARG D 2 79 ? 34.652 71.679 20.183 1.00 78.26 77 ARG D O 1
ATOM 7306 N N . VAL D 2 80 ? 36.199 73.280 20.511 1.00 79.24 78 VAL D N 1
ATOM 7307 C CA . VAL D 2 80 ? 35.390 74.330 19.903 1.00 75.05 78 VAL D CA 1
ATOM 7308 C C . VAL D 2 80 ? 36.045 74.976 18.686 1.00 74.87 78 VAL D C 1
ATOM 7309 O O . VAL D 2 80 ? 37.228 75.317 18.706 1.00 76.61 78 VAL D O 1
ATOM 7313 N N . ILE D 2 81 ? 35.255 75.133 17.628 1.00 70.21 79 ILE D N 1
ATOM 7314 C CA . ILE D 2 81 ? 35.666 75.860 16.436 1.00 70.70 79 ILE D CA 1
ATOM 7315 C C . ILE D 2 81 ? 34.682 76.998 16.207 1.00 69.26 79 ILE D C 1
ATOM 7316 O O . ILE D 2 81 ? 33.477 76.768 16.102 1.00 65.85 79 ILE D O 1
ATOM 7321 N N . ILE D 2 82 ? 35.187 78.224 16.133 1.00 71.60 80 ILE D N 1
ATOM 7322 C CA . ILE D 2 82 ? 34.314 79.384 15.992 1.00 71.06 80 ILE D CA 1
ATOM 7323 C C . ILE D 2 82 ? 34.080 79.761 14.532 1.00 70.49 80 ILE D C 1
ATOM 7324 O O . ILE D 2 82 ? 34.880 79.432 13.656 1.00 70.08 80 ILE D O 1
ATOM 7329 N N . MET D 2 83 ? 32.972 80.451 14.282 1.00 72.15 81 MET D N 1
ATOM 7330 C CA . MET D 2 83 ? 32.606 80.864 12.933 1.00 72.24 81 MET D CA 1
ATOM 7331 C C . MET D 2 83 ? 32.419 82.373 12.869 1.00 76.41 81 MET D C 1
ATOM 7332 O O . MET D 2 83 ? 31.845 82.974 13.778 1.00 76.78 81 MET D O 1
ATOM 7337 N N . THR D 2 84 ? 32.905 82.980 11.792 1.00 80.69 82 THR D N 1
ATOM 7338 C CA . THR D 2 84 ? 32.821 84.426 11.618 1.00 84.19 82 THR D CA 1
ATOM 7339 C C . THR D 2 84 ? 33.155 84.835 10.187 1.00 86.28 82 THR D C 1
ATOM 7340 O O . THR D 2 84 ? 32.414 85.594 9.560 1.00 85.97 82 THR D O 1
ATOM 7344 N N . LEU D 2 101 ? 40.173 76.044 19.398 1.00 89.93 99 LEU D N 1
ATOM 7345 C CA . LEU D 2 101 ? 40.988 75.456 18.341 1.00 93.05 99 LEU D CA 1
ATOM 7346 C C . LEU D 2 101 ? 41.230 76.455 17.215 1.00 93.68 99 LEU D C 1
ATOM 7347 O O . LEU D 2 101 ? 41.944 77.442 17.392 1.00 93.60 99 LEU D O 1
ATOM 7352 N N . THR D 2 102 ? 40.631 76.194 16.057 1.00 94.29 100 THR D N 1
ATOM 7353 C CA . THR D 2 102 ? 40.752 77.087 14.908 1.00 93.69 100 THR D CA 1
ATOM 7354 C C . THR D 2 102 ? 39.442 77.837 14.663 1.00 90.19 100 THR D C 1
ATOM 7355 O O . THR D 2 102 ? 38.503 77.735 15.452 1.00 86.41 100 THR D O 1
ATOM 7359 N N . HIS D 2 103 ? 39.384 78.589 13.568 1.00 89.80 101 HIS D N 1
ATOM 7360 C CA . HIS D 2 103 ? 38.199 79.371 13.243 1.00 86.54 101 HIS D CA 1
ATOM 7361 C C . HIS D 2 103 ? 37.856 79.262 11.763 1.00 88.43 101 HIS D C 1
ATOM 7362 O O . HIS D 2 103 ? 38.586 78.643 10.990 1.00 91.95 101 HIS D O 1
ATOM 7369 N N . PHE D 2 104 ? 36.740 79.869 11.376 1.00 87.02 102 PHE D N 1
ATOM 7370 C CA . PHE D 2 104 ? 36.323 79.894 9.979 1.00 89.96 102 PHE D CA 1
ATOM 7371 C C . PHE D 2 104 ? 35.659 81.220 9.625 1.00 89.14 102 PHE D C 1
ATOM 7372 O O . PHE D 2 104 ? 35.257 81.980 10.507 1.00 87.73 102 PHE D O 1
ATOM 7380 N N . ALA D 2 105 ? 35.552 81.494 8.330 1.00 89.58 103 ALA D N 1
ATOM 7381 C CA . ALA D 2 105 ? 34.908 82.713 7.858 1.00 86.68 103 ALA D CA 1
ATOM 7382 C C . ALA D 2 105 ? 33.752 82.376 6.926 1.00 85.16 103 ALA D C 1
ATOM 7383 O O . ALA D 2 105 ? 33.795 81.378 6.207 1.00 85.70 103 ALA D O 1
ATOM 7385 N N . LYS D 2 106 ? 32.718 83.210 6.946 1.00 82.99 104 LYS D N 1
ATOM 7386 C CA . LYS D 2 106 ? 31.566 83.012 6.076 1.00 82.48 104 LYS D CA 1
ATOM 7387 C C . LYS D 2 106 ? 31.697 83.845 4.805 1.00 81.47 104 LYS D C 1
ATOM 7388 O O . LYS D 2 106 ? 32.038 85.026 4.866 1.00 80.29 104 LYS D O 1
ATOM 7394 N N . PRO D 2 107 ? 31.437 83.223 3.645 1.00 97.58 105 PRO D N 1
ATOM 7395 C CA . PRO D 2 107 ? 31.082 81.803 3.540 1.00 98.89 105 PRO D CA 1
ATOM 7396 C C . PRO D 2 107 ? 32.311 80.915 3.680 1.00 100.30 105 PRO D C 1
ATOM 7397 O O . PRO D 2 107 ? 33.432 81.383 3.478 1.00 101.23 105 PRO D O 1
ATOM 7401 N N . PHE D 2 108 ? 32.101 79.649 4.020 1.00 100.32 106 PHE D N 1
ATOM 7402 C CA . PHE D 2 108 ? 33.205 78.705 4.142 1.00 103.16 106 PHE D CA 1
ATOM 7403 C C . PHE D 2 108 ? 33.032 77.511 3.211 1.00 103.91 106 PHE D C 1
ATOM 7404 O O . PHE D 2 108 ? 31.916 77.039 2.991 1.00 101.37 106 PHE D O 1
ATOM 7412 N N . ASP D 2 109 ? 34.144 77.031 2.662 1.00 106.91 107 ASP D N 1
ATOM 7413 C CA . ASP D 2 109 ? 34.116 75.892 1.754 1.00 111.61 107 ASP D CA 1
ATOM 7414 C C . ASP D 2 109 ? 33.614 74.654 2.480 1.00 113.68 107 ASP D C 1
ATOM 7415 O O . ASP D 2 109 ? 34.121 74.302 3.545 1.00 113.52 107 ASP D O 1
ATOM 7420 N N . ILE D 2 110 ? 32.616 73.997 1.901 1.00 115.71 108 ILE D N 1
ATOM 7421 C CA . ILE D 2 110 ? 32.057 72.792 2.495 1.00 119.10 108 ILE D CA 1
ATOM 7422 C C . ILE D 2 110 ? 33.164 71.785 2.786 1.00 124.22 108 ILE D C 1
ATOM 7423 O O . ILE D 2 110 ? 33.193 71.171 3.852 1.00 125.45 108 ILE D O 1
ATOM 7428 N N . ASP D 2 111 ? 34.080 71.627 1.835 1.00 127.09 109 ASP D N 1
ATOM 7429 C CA . ASP D 2 111 ? 35.188 70.690 1.987 1.00 130.20 109 ASP D CA 1
ATOM 7430 C C . ASP D 2 111 ? 36.219 71.180 2.999 1.00 129.99 109 ASP D C 1
ATOM 7431 O O . ASP D 2 111 ? 36.820 70.380 3.717 1.00 130.81 109 ASP D O 1
ATOM 7436 N N . GLU D 2 112 ? 36.425 72.492 3.053 1.00 102.12 110 GLU D N 1
ATOM 7437 C CA . GLU D 2 112 ? 37.359 73.066 4.014 1.00 104.41 110 GLU D CA 1
ATOM 7438 C C . GLU D 2 112 ? 36.880 72.784 5.431 1.00 100.11 110 GLU D C 1
ATOM 7439 O O . GLU D 2 112 ? 37.683 72.572 6.340 1.00 103.77 110 GLU D O 1
ATOM 7445 N N . ILE D 2 113 ? 35.564 72.780 5.612 1.00 92.82 111 ILE D N 1
ATOM 7446 C CA . ILE D 2 113 ? 34.976 72.495 6.913 1.00 89.23 111 ILE D CA 1
ATOM 7447 C C . ILE D 2 113 ? 35.176 71.029 7.274 1.00 92.50 111 ILE D C 1
ATOM 7448 O O . ILE D 2 113 ? 35.670 70.711 8.353 1.00 94.08 111 ILE D O 1
ATOM 7453 N N . ARG D 2 114 ? 34.793 70.143 6.360 1.00 92.97 112 ARG D N 1
ATOM 7454 C CA . ARG D 2 114 ? 34.922 68.705 6.571 1.00 94.92 112 ARG D CA 1
ATOM 7455 C C . ARG D 2 114 ? 36.319 68.332 7.062 1.00 100.02 112 ARG D C 1
ATOM 7456 O O . ARG D 2 114 ? 36.469 67.594 8.037 1.00 99.75 112 ARG D O 1
ATOM 7464 N N . ASP D 2 115 ? 37.336 68.847 6.378 1.00 104.80 113 ASP D N 1
ATOM 7465 C CA . ASP D 2 115 ? 38.723 68.543 6.712 1.00 111.12 113 ASP D CA 1
ATOM 7466 C C . ASP D 2 115 ? 39.082 68.989 8.123 1.00 109.97 113 ASP D C 1
ATOM 7467 O O . ASP D 2 115 ? 39.401 68.164 8.978 1.00 112.33 113 ASP D O 1
ATOM 7472 N N . ALA D 2 116 ? 39.035 70.296 8.359 1.00 106.30 114 ALA D N 1
ATOM 7473 C CA . ALA D 2 116 ? 39.363 70.847 9.668 1.00 104.78 114 ALA D CA 1
ATOM 7474 C C . ALA D 2 116 ? 38.589 70.140 10.777 1.00 102.26 114 ALA D C 1
ATOM 7475 O O . ALA D 2 116 ? 39.103 69.947 11.878 1.00 102.33 114 ALA D O 1
ATOM 7477 N N . VAL D 2 117 ? 37.353 69.752 10.480 1.00 100.27 115 VAL D N 1
ATOM 7478 C CA . VAL D 2 117 ? 36.527 69.036 11.446 1.00 98.42 115 VAL D CA 1
ATOM 7479 C C . VAL D 2 117 ? 37.099 67.655 11.753 1.00 104.01 115 VAL D C 1
ATOM 7480 O O . VAL D 2 117 ? 37.312 67.310 12.915 1.00 106.75 115 VAL D O 1
ATOM 7484 N N . LYS D 2 118 ? 37.353 66.868 10.713 1.00 105.95 116 LYS D N 1
ATOM 7485 C CA . LYS D 2 118 ? 37.916 65.536 10.897 1.00 108.15 116 LYS D CA 1
ATOM 7486 C C . LYS D 2 118 ? 39.319 65.615 11.495 1.00 110.56 116 LYS D C 1
ATOM 7487 O O . LYS D 2 118 ? 39.739 64.728 12.238 1.00 111.98 116 LYS D O 1
ATOM 7493 N N . LYS D 2 119 ? 40.036 66.685 11.166 1.00 110.81 117 LYS D N 1
ATOM 7494 C CA . LYS D 2 119 ? 41.400 66.874 11.643 1.00 114.01 117 LYS D CA 1
ATOM 7495 C C . LYS D 2 119 ? 41.445 66.958 13.163 1.00 114.32 117 LYS D C 1
ATOM 7496 O O . LYS D 2 119 ? 42.133 66.175 13.819 1.00 117.14 117 LYS D O 1
ATOM 7502 N N . TYR D 2 120 ? 40.709 67.914 13.717 1.00 111.11 118 TYR D N 1
ATOM 7503 C CA . TYR D 2 120 ? 40.680 68.118 15.160 1.00 110.74 118 TYR D CA 1
ATOM 7504 C C . TYR D 2 120 ? 39.763 67.108 15.848 1.00 109.00 118 TYR D C 1
ATOM 7505 O O . TYR D 2 120 ? 39.515 67.201 17.050 1.00 107.07 118 TYR D O 1
ATOM 7514 N N . LEU D 2 121 ? 39.266 66.142 15.081 1.00 109.91 119 LEU D N 1
ATOM 7515 C CA . LEU D 2 121 ? 38.382 65.116 15.625 1.00 109.07 119 LEU D CA 1
ATOM 7516 C C . LEU D 2 121 ? 38.904 63.712 15.333 1.00 111.71 119 LEU D C 1
ATOM 7517 O O . LEU D 2 121 ? 39.454 63.047 16.212 1.00 111.73 119 LEU D O 1
#

Secondary structure (DSSP, 8-state):
-B-HHHHHHHHHHHHHHHHTT-HHHHHHHHHHHHHHGGGBPP-HHHHHHHHHHHHHHHHHHHT----HHHHHHHHHGGGHHHHHHHHHHHHHHHHHHHHHTT-HHHHHHHHHHHHTTGGG---HHHHHHHHHHHHHHHHHTT-HHHHHHHHHHHHHHHHTSTT-HHHHHHHHHHHHHHHHHTT-HHHHHHHHHHHHHHHHHTT-HHHHHHHHHHHHHHHHHHT-HHHHHHHHHHHHHHHHHH-GGGHHHHHHHHHHHHHHTT-HHHHHHHHHHHHHH--TT--S-HHHHHHHHHHHHSSS--HHHHHHHHHHHHHTT-HHHHHHHHHHHHHHHHHTT-HHHHHHHHHHHHHHHHHHHHHT-----/---HHHHHHHHHHHHHHHTTT---HHHHHHHHHHHHHHHHHHH---GGGHHHHHHHHHHHHHHHHHHHHHTT-HHHHHHHHHHHHTTGGG---HHHHHHHHHHHHHHHHHTT-HHHHHHHHHHHHHHHTT-TT-HHHHHHHHHHHHHHHHHTT-HHHHHHHHHHHHHHHHHTT-HHHHHHHHHHHHHHHHHTT-HHHHHHHHHHHHHHHHHH-GGGHHHHHHHHHHHHHHHT-HHHHHHHHHHHHTT-----HHHHHHHHHHHSSSS--HHHHHHHHHHHHHTT-HHHHHHHHHHHHHHHHHTT-HHHHHHHHHHHHHHHHHHHHHH-----/-EEEEE-S-HHHHHHHHHHHHTTT-EEEEESSHHHHHHHHHHH--SEEEEES--TTS-HHHHHHHHHHH-TT--EEEEESS--HHHHHHHHHTT---EEESSPPHHHHHHHHHHH-/-EEEEE-S-HHHHHHHHHHHHHTT-EEEEESSHHHHHHHHHHH--SEEEEES--TTS-HHHHHHHHHHH-SS-EEEEE---EE-SS--HHHHHHHHHHT-

CATH classification: 1.25.40.10

InterPro domains:
  IPR011990 Tetratricopeptide-like helical domain superfamily [G3DSA:1.25.40.10] (1-376)
  IPR011990 Tetratricopeptide-like helical domain superfamily [SSF48452] (117-335)
  IPR019734 Tetratricopeptide repeat [PF13176] (222-250)
  IPR019734 Tetratricopeptide repeat [PS50005] (220-253)
  IPR019734 Tetratricopeptide repeat [SM00028] (99-132)
  IPR019734 Tetratricopeptide repeat [SM00028] (139-172)
  IPR019734 Tetratricopeptide repeat [SM00028] (180-213)
  IPR019734 Tetratricopeptide repeat [SM00028] (220-253)
  IPR019734 Tetratricopeptide repeat [SM00028] (259-292)
  IPR019734 Tetratricopeptide repeat [SM00028] (334-367)
  IPR051476 Bacterial Response Regulator Aspartate Phosphatase [PTHR46630] (103-290)

Sequence (913 aa):
AIPSSRVGVKINEWYKMIRQFSVPDAEILKAEVEQDIQQMEEDQDLLIYYSLMCFRHQLMLDYLEPTVTELLETIETPQKKLTGLLKYYSLFFRGMYEFDQKEYVEAIGYYREAEKELPFVSDDIEKAEFHFKVAEAYYHMKQTHVSMYHILQALDIYQNHPLYSIRTIQSLFVIAGNYDDFKHYDKALPHLEAALELAMDIQNDRFIAISLLNIANSYDRSGDDQMAVEHFQKAAKVSREKVPDLLPKVLFGLSWTLCKAGQTQKAFQFIEEGLDHITARSHKFYKELFLFLQAVYKETVDERKIHDLLSYFEKKNLHAYIEACARSAAAVFESSCHFEQAAAFYRKVLKAQEDILKGECLYAYAIPSSRVGVKINEWYKMIRQFSVDQDLLIYYSLMCFRHQLMLDYIETPQKKLTGLLKYYSLFFRGMYEFDQKEYVEAIGYYREAEKELPFVSDDIEKAEFHFKVAEAYYHMKQTHVSMYHILQALDIYQNHPLYSIRTIQSLFVIAGNYDDFKHYDKALPHLEAALELAMDIQNDRFIAISLLNIANSYDRSGDDQMAVEHFQKAAKVSREKVPDLLPKVLFGLSWTLCKAGQTQKAFQFIEEGLDHITAKFYKELFLFLQAVYKETVDERKIHDLLSYFEKKNLHAYIEACARSAAAVFESSCHFEQAAAFYRKVLKAQEDILKGECLYAYEKILIVDDQYGIRILLNEVFNKEGYQTFQAANGLQALDIVTKERPDLVLLDMKIPGMDGIEILKRMKVIDENIRVIIMTAYGELDMIQESKELGALTHFAKPFDIDEIRDAVKKYLEKILIVDDQYGIRILLNEVFNKEGYQTFQAANGLQALDIVTKERPDLVLLDMKIPGMDGIEILKRMKVIDENIRVIIMTLTHFAKPFDIDEIRDAVKKYL